Protein 4PAR (pdb70)

B-factor: mean 99.55, std 29.6, range [30.27, 201.74]

Solvent-accessible surface area: 61056 Å² total; per-residue (Å²): 84,58,9,66,37,0,41,28,0,11,86,3,28,40,41,126,54,9,2,76,0,8,34,8,0,6,10,9,0,6,2,48,10,81,35,35,46,1,32,2,8,5,27,11,37,0,48,1,67,74,136,77,11,0,10,0,0,0,9,1,14,42,23,14,12,0,0,0,0,20,1,6,109,112,77,35,197,58,103,124,16,57,86,58,149,37,107,144,39,14,0,14,0,3,13,35,109,126,45,10,79,74,64,85,62,38,11,22,16,36,5,85,77,38,102,4,30,60,0,69,0,28,83,143,72,132,37,97,18,38,35,6,124,35,0,23,122,19,0,62,98,0,12,98,83,0,101,67,20,43,83,142,52,89,145,69,93,71,28,67,127,29,70,34,97,62,28,57,70,22,90,43,20,23,108,76,28,80,0,13,55,80,38,38,1,19,0,123,40,10,60,14,0,0,32,0,0,1,36,89,76,197,97,37,171,170,52,23,4,77,3,36,100,87,152,68,3,30,0,22,15,8,86,22,28,92,35,170,78,72,54,6,67,23,30,16,78,6,78,42,0,28,8,62,9,64,80,116,79,76,1,79,118,53,39,80,96,9,126,117,25,44,53,76,26,6,0,0,3,78,17,67,36,60,22,34,87,157,43,13,21,26,3,33,0,18,1,75,28,86,124,30,55,70,155,63,0,0,19,2,93,66,85,93,53,74,7,111,11,44,69,68,183,101,51,6,77,36,0,45,26,0,10,84,2,37,52,51,120,63,33,0,90,0,10,36,8,0,4,12,5,0,5,3,48,7,72,34,39,46,1,27,3,6,4,30,9,41,0,52,0,70,70,134,23,6,0,9,0,0,0,8,1,12,44,23,14,9,0,0,0,0,21,6,0,116,70,32,74,175,121,23,117,16,61,66,42,150,37,110,152,56,11,0,16,1,0,4,30,74,80,45,8,39,70,40,64,92,27,16,19,15,33,12,90,80,38,99,6,28,65,0,73,0,33,98,99,78,130,49,97,20,34,58,8,122,41,0,20,98,23,0,67,108,0,12,108,78,0,87,64,15,45,78,118,43,82,132,60,101,74,39,96,127,29,67,37,143,57,29,76,74,20,96,41,22,25,104,90,30,125,0,6,56,76,35,28,1,20,0,95,32,14,76,10,0,0,34,0,2,1,44,90,72,177,106,43,178,186,37,24,1,134,21,37,83,101,207,64,17,21,0,10,15,4,61,20,26,85,33,143,63,73,63,1,65,34,27,40,52,5,79,51,0,26,4,48,4,72,79,110,97,66,8,113,146,78,45,123,73,11,128,112,11,40,64,51,18,4,1,0,2,84,11,68,30,54,22,62,75,125,34,8,22,23,2,25,0,17,1,52,29,103,104,25,61,116,135,77,2,0,27,2,92,53,58,107,52,69,12,112,13,45,69,79,109,214,231,45,72,52,59,42,8,55,25,3,18,93,3,38,55,59,123,128,27,4,57,4,10,53,11,1,6,14,2,0,7,2,52,8,80,37,36,41,1,22,2,9,5,33,9,38,0,46,0,60,79,125,78,5,0,7,0,0,0,7,2,13,42,16,12,0,0,0,0,0,22,1,26,136,99,49,57,187,118,50,111,28,80,76,57,143,27,103,126,63,11,0,18,10,7,4,15,85,60,47,2,45,83,44,79,66,44,16,20,10,39,9,81,79,37,93,15,50,43,0,67,0,27,85,113,150,138,10,86,18,42,42,10,116,38,4,22,100,22,0,69,107,1,14,113,81,0,101,66,7,37,78,138,44,87,137,67,102,76,30,134,123,30,70,36,87,64,28,49,70,22,91,41,16,22,105,67,31,117,0,3,66,68,49,36,2,18,0,99,41,12,63,21,0,0,29,0,0,2,37,89,72,178,110,34,169,171,53,13,4,111,8,37,88,92,200,81,2,26,0,25,19,5,65,22,22,94,44,70,70,84,50,6,65,26,28,24,52,7,76,33,0,39,8,56,3,68,65,90,82,92,0,112,121,13,34,90,105,18,116,121,16,52,66,74,24,4,1,0,1,85,13,70,34,60,25,64,75,98,32,9,20,24,2,29,0,20,1,72,36,79,100,19,74,59,182,99,0,0,24,3,79,61,57,109,41,88,10,106,7,39,71,75,171,98,45,5,73,29,1,33,28,0,15,83,0,25,40,46,123,48,19,9,85,16,0,39,12,0,1,12,7,0,5,0,48,14,77,35,33,60,2,19,3,7,1,30,10,34,0,44,0,54,61,167,62,14,0,7,0,0,0,12,1,16,43,21,14,8,0,0,0,0,26,4,14,138,104,84,81,206,46,102,82,20,85,90,52,146,32,101,154,32,5,0,18,13,1,11,26,106,105,67,6,65,77,54,85,57,34,16,19,18,34,9,89,78,40,99,6,35,65,0,36,0,76,124,47,164,168,45,101,101,32,40,10,113,46,3,20,105,14,0,68,138,9,13,100,85,0,93,70,24,34,82,160,54,86,152,66,98,89,36,107,124,25,68,29,82,51,28,53,71,24,103,36,15,27,102,59,29,143,4,7,66,87,47,29,2,17,2,124,43,13,54,17,0,0,26,2,0,6,46,83,77,171,134,30,190,170,47,20,2,137,10,60,89,75,204,69,6,28,0,27,18,6,63,20,25,79,47,171,75,76,55,8,65,21,28,31,55,4,59,43,0,36,8,46,5,74,79,102,90,62,0,87,123,60,40,91,99,5,110,115,20,59,61,63,20,5,1,2,2,81,16,62,35,52,23,56,55,172,39,12,19,29,2,27,0,24,1,88,22,117,113,31,37,59,176,112,0,0,24,6,76,49,81,111,38,86,7,105,8,38,65,72,204

Nearest PDB structures (foldseek):
  4pbb-assembly1_B  TM=9.826E-01  e=1.849E-63  Acinetobacter baumannii SDF
  4oq2-assembly1_A  TM=7.836E-01  e=8.521E-26  Proteus vulgaris
  4oky-assembly1_C-2  TM=7.862E-01  e=4.922E-25  Proteus vulgaris
  2oaa-assembly1_A  TM=2.073E-01  e=1.785E-01  Kocuria varians
  2oa9-assembly1_A  TM=1.409E-01  e=6.781E-02  Kocuria varians

Radius of gyration: 39.74 Å; Cα contacts (8 Å, |Δi|>4): 2463; chains: 4; bounding box: 68×95×119 Å

Secondary structure (DSSP, 8-state):
-THHHHHHHHHHTTSPPSSTTHHHHHHHHHHHH--TTS--EEEEEEE-TTS-EEEEEEEETTTTEEEEEE--S---SS-SEEE----TTS-SEEE-HHHHTTSTTS--EE-TT-EEEEEE-BSSSSS-B--HHHHHHHHHHHHHHHHHHHHHHHHTT------HHHHS-HHHHHHH-EEETTTT-EESSHHHHHHHTT---S---SSEEE-SS-TTEEEE---SSB-SS-BEEE-TTS-EEEE--SSHHHHHHHHHHHHHS--EEEEEEEEE-TTTT-EEEEEEEEEEEEE--STT-EEEEEEESEEE------/-HHHHHHHHHHHTTSPPSBTTHHHHHHHHHHHH--TTS--EEEEEEE-TTS-EEEEEEEETTTTEEEEEE--SS-BS-TTEEE----TTS-SEEE-HHHHSSSTTS--EE-TT-EEEEEE-BTTSSS-BPPHHHHHHHHHHHHHHHHHHHHHHHHTT------HHHHT-HHHHHHH-EEEGGGT-EES-HHHHHHHTT---S----SEEE-TT-TTEEEE---SSB-SSEEEEE-TTS-EEEEEESSHHHHHHHHHHHHHS-SEEEEEEEEE-TTTT-EEEEEEEEEEEEEE-SSS-EEEEEEESEEE-----/---HHHHHHHHHHTTSPPSSSSHHHHHHHHHHHH--TTS--EEEEEEE-TTSSEEEEEEEETTTTEEEEEE--TT-S-S-SEEE----TTS-SEEE-HHHHTTSTTS-EEE-TT-EEEEEE-BSSSTTPBPPHHHHHHHHHHHHHHHHHHHHHHHTTT------HHHHS-HHHHHTT-EEETTTT-EES-HHHHHHHBT---S---SSEEE-SS-TTEEEE---SSB-SSEEEEE-TTSSEEEEEESSHHHHHTSHHHHHSS--EEEEEEEEE-TTT--EEEEEEEEEEEEEEETTTEEEEEEEESEEE-B---/-THHHHHHHHHHHTSPPSBTTHHHHHHHHHHHH--TTS--EEEEEEE-SSS-EEEEEEEETTTTEEEEEE--SSSBSSTTEEE---STTS-SEEE-TTTTSSSTTS--EE-TT-EEEEEESSB-TT--B--THHHHHHHHHHHHHHHHHHHHHHHTT------TTTTT-HHHHHHH-EEEGGGT-EES-HHHHHHHTT---S----SEEE-SS-SSEEEE---SSB-SSEEEEE-TTS-EEEEEESSHHHHHHHHHHHHHS-SEEEEEEEEE-TTT--EEEEEEEEEEEEEEETTTEEEEEEEESEEE-----

Foldseek 3Di:
DCVVVVVVVCVQLPDDDWFPCLSVLVVCLCVVLVDSLWDKHAQAWEAAQVRFIFTAGMATLLLLETEHEPPDDPTTPDPQKDADDGPQQDDRITGDVVCVQVCLQADYAASVVHHYQYQYQDDPDPDDGDDVVRSVVSSVVVSVVVVVSQVVCVVVVVGDGDDPVPQQALVNCLVVFKDFLSVFHKHQAPQSVLQQQADDDPHDDDQKDQRPVDQLEIEGEESQDDDQFWHWHAGSVLFKIFTGGPDLVVLVVCQCCQVPGRFKYFAWYWHQDPPPRHTMTTGSAMWGWDHADSVRGTMIGHPGRMDGTHHHD/DCVVVVVVVCVQLVDDDQADCLSVLVVCLCVVLVDQLFDKHAFAWEAAQPRFIFTFGMATLLLLETEHEDPADPRPPDHQKHADDGPPQDDRITGPPVVRLVQLQADYAASVPHHYQYAYQADDPPDDGDDPVRSVVSSVVVSVVVVVSQVVCVVVVNDDGDDDVPQQALVVQLVVFKDFVSSFHKHADDQRVVQQAAAPDPDDDDAKDQRPPDRLEIEGEEAQADDDFWGKHARSNLFKIFTATPDQVVLVVCQVVCVVGSFKYFAWYWHADPPPGHTMTTGSAIWGWDDADHDSGTMTGHDGRMDTTDHHDD/DPPCVLVVVVCVQLPDDDPFDCLSVLVVVLCVVLVDQLFDKHAQAWEQDQVRFIFTFGMAGLLLLETEHEDDPPDGDPDDQKDADDDDQQDDRITGDPVCRLVQLQADYAFSVVHHYAYQYQAPDPPRHGDDVVVSVVSSVVVSVVVVVSQVVCVVVVNDDTDDPVLQQALVNCVVVVKDFVSSFHKHQAPVSVLQQQAAPDPHDDDQWAQRPVDNLEIEGAESQDDDQFWHWHARSNRFKIFTAGPDVVVQVVCPVCQVPHRFKYFYWYWHFDPPPGHTMTTGSAIWGWDDQDRVGHTMTGHDGRMDGTHHHD/DCVVLVVVVCLQLPDDDFADCLSVLVVCLCVVLVDSLFDKHAQAWEAAQDRFIFTFGMDGQLLLETEHEDPPDPRGPDPQKDADDGDDADDRITGDPVVCLVVLQADYAASVVHHYQYQYAAADPVTDGDHDVVSVVSSVVVSVVVVVSQVVCVVVVNGDTDDPPCLQALVVLLVVFKDFSSSFHKHQDDQSVLQQAADPDPDDDDQKDQRPVDNLEIEGEESQDDDQFWHWHARSNLFKIFTDTPDLVVQVVCPVCQVPPRFKYFYWYWHADPPPGRTMTTTSAIWGWDDADSVRGTMIGHDGRMDTTHHHD

Sequence (1254 aa):
ASSDLTDYVIRQLGRTKNKRYEAYVVSRIIHLLNDFTLKFVTQQFVRLSNKKIALTDLYFPQLGIHIEVDEGHHFLRNSKMEYSLNQIDEPLYSISQTESDAMREEDIISITGHKIFRVNVFKNQEGQPQNLENIHQQIDKIIEEIKTAKNKLIEASTFKEWNIETEYNPQTYIDLGRISLADNVVLKTTKDVCNCFGYSYKNYQRGGALHPYKKDTLIWFPRLYENKDWINTISPDGLTITEKSTDETITLKKLEEWKNGPQKRIVFARVKDNLSSRAMYRFMGLYEFQKADLKDGAVWKRVKSEVQTYSPKASSDLTDYVIRQLGRTKNKRYEAYVVSRIIHLLNDFTLKFVTQQFVRLSNKKIALTDLYFPQLGIHIEVDEGHHFLRNSKMEYSLNQIDEPLYSISQTESDAMREEDIISITGHKIFRVNVFKNQEGQPQNLENIHQQIDKIIEEIKTAKNKLIEASTFKEWNIETEYNPQTYIDLGRISLADNVVLKTTKDVCNCFGYSYKNYQRGGALHPYKKDTLIWFPRLYENKDWINTISPDGLTITEKSTDETITLKKLEEWKNGPQKRIVFARVKDNLSSRAMYRFMGLYEFQKADLKDGAVWKRVKSEVQTYSPKEKASSDLTDYVIRQLGRTKNKRYEAYVVSRIIHLLNDFTLKFVTQQFVRLSNKKIALTDLYFPQLGIHIEVDEGHHFLRNSKMEYSLNQIDEPLYSISQTESDAMREEDIISITGHKIFRVNVFKNQEGQPQNLENIHQQIDKIIEEIKTAKNKLIEASTFKEWNIETEYNPQTYIDLGRISLADNVVLKTTKDVCNCFGYSYKNYQRGGALHPYKKDTLIWFPRLYENKDWINTISPDGLTITEKSTDETITLKKLEEWKNGPQKRIVFARVKDNLSSRAMYRFMGLYEFQKADLKDGAVWKRVKSEVQTYSPKASSDLTDYVIRQLGRTKNKRYEAYVVSRIIHLLNDFTLKFVTQQFVRLSNKKIALTDLYFPQLGIHIEVDEGHHFLRNSKMEYSLNQIDEPLYSISQTESDAMREEDIISITGHKIFRVNVFKNQEGQPQNLENIHQQIDKIIEEIKTAKNKLIEASTFKEWNIETEYNPQTYIDLGRISLADNVVLKTTKDVCNCFGYSYKNYQRGGALHPYKKDTLIWFPRLYENKDWINTISPDGLTITEKSTDETITLKKLEEWKNGPQKRIVFARVKDNLSSRAMYRFMGLYEFQKADLKDGAVWKRVKSEVQTYSPK

Structure (mmCIF, N/CA/C/O backbone):
data_4PAR
#
_entry.id   4PAR
#
_cell.length_a   54.826
_cell.length_b   144.704
_cell.length_c   105.033
_cell.angle_alpha   90.00
_cell.angle_beta   94.57
_cell.angle_gamma   90.00
#
_symmetry.space_group_name_H-M   'P 1 21 1'
#
loop_
_entity.id
_entity.type
_entity.pdbx_description
1 polymer 'DNA 18-MER'
2 polymer 'DNA 14-MER'
3 polymer 'Uncharacterized protein AbaSI'
4 non-polymer 1,2-ETHANEDIOL
#
loop_
_atom_site.group_PDB
_atom_site.id
_atom_site.type_symbol
_atom_site.label_atom_id
_atom_site.label_alt_id
_atom_site.label_comp_id
_atom_site.label_asym_id
_atom_site.label_entity_id
_atom_site.label_seq_id
_atom_site.pdbx_PDB_ins_code
_atom_site.Cartn_x
_atom_site.Cartn_y
_atom_site.Cartn_z
_atom_site.occupancy
_atom_site.B_iso_or_equiv
_atom_site.auth_seq_id
_atom_site.auth_comp_id
_atom_site.auth_asym_id
_atom_site.auth_atom_id
_atom_site.pdbx_PDB_model_num
ATOM 1305 N N . ALA E 3 5 ? -0.733 6.439 -59.212 1.00 113.48 5 ALA B N 1
ATOM 1306 C CA . ALA E 3 5 ? -1.053 5.015 -59.181 1.00 116.16 5 ALA B CA 1
ATOM 1307 C C . ALA E 3 5 ? -2.017 4.700 -58.041 1.00 125.71 5 ALA B C 1
ATOM 1308 O O . ALA E 3 5 ? -3.174 5.111 -58.068 1.00 125.08 5 ALA B O 1
ATOM 1310 N N . SER E 3 6 ? -1.543 3.970 -57.037 1.00 133.70 6 SER B N 1
ATOM 1311 C CA . SER E 3 6 ? -2.367 3.662 -55.871 1.00 114.33 6 SER B CA 1
ATOM 1312 C C . SER E 3 6 ? -2.439 4.879 -54.947 1.00 109.57 6 SER B C 1
ATOM 1313 O O . SER E 3 6 ? -3.346 5.015 -54.107 1.00 105.00 6 SER B O 1
ATOM 1316 N N . SER E 3 7 ? -1.458 5.759 -55.114 1.00 113.75 7 SER B N 1
ATOM 1317 C CA . SER E 3 7 ? -1.372 6.991 -54.352 1.00 104.11 7 SER B CA 1
ATOM 1318 C C . SER E 3 7 ? -2.607 7.851 -54.561 1.00 83.42 7 SER B C 1
ATOM 1319 O O . SER E 3 7 ? -3.012 8.588 -53.665 1.00 81.50 7 SER B O 1
ATOM 1322 N N . ASP E 3 8 ? -3.196 7.763 -55.749 1.00 87.95 8 ASP B N 1
ATOM 1323 C CA . ASP E 3 8 ? -4.421 8.495 -56.045 1.00 75.74 8 ASP B CA 1
ATOM 1324 C C . ASP E 3 8 ? -5.547 8.028 -55.133 1.00 63.77 8 ASP B C 1
ATOM 1325 O O . ASP E 3 8 ? -6.293 8.843 -54.590 1.00 74.55 8 ASP B O 1
ATOM 1330 N N . LEU E 3 9 ? -5.653 6.714 -54.962 1.00 59.98 9 LEU B N 1
ATOM 1331 C CA . LEU E 3 9 ? -6.597 6.143 -54.012 1.00 57.48 9 LEU B CA 1
ATOM 1332 C C . LEU E 3 9 ? -6.328 6.680 -52.616 1.00 61.12 9 LEU B C 1
ATOM 1333 O O . LEU E 3 9 ? -7.253 7.133 -51.933 1.00 70.19 9 LEU B O 1
ATOM 1338 N N . THR E 3 10 ? -5.062 6.635 -52.198 1.00 68.99 10 THR B N 1
ATOM 1339 C CA . THR E 3 10 ? -4.701 7.145 -50.871 1.00 55.54 10 THR B CA 1
ATOM 1340 C C . THR E 3 10 ? -5.199 8.579 -50.648 1.00 63.56 10 THR B C 1
ATOM 1341 O O . THR E 3 10 ? -5.974 8.845 -49.716 1.00 78.09 10 THR B O 1
ATOM 1345 N N . ASP E 3 11 ? -4.776 9.485 -51.527 1.00 68.10 11 ASP B N 1
ATOM 1346 C CA . ASP E 3 11 ? -5.184 10.889 -51.470 1.00 71.35 11 ASP B CA 1
ATOM 1347 C C . ASP E 3 11 ? -6.705 11.041 -51.434 1.00 66.80 11 ASP B C 1
ATOM 1348 O O . ASP E 3 11 ? -7.242 11.796 -50.626 1.00 70.78 11 ASP B O 1
ATOM 1353 N N . TYR E 3 12 ? -7.390 10.312 -52.308 1.00 56.72 12 TYR B N 1
ATOM 1354 C CA . TYR E 3 12 ? -8.841 10.401 -52.410 1.00 44.68 12 TYR B CA 1
ATOM 1355 C C . TYR E 3 12 ? -9.519 10.038 -51.086 1.00 48.46 12 TYR B C 1
ATOM 1356 O O . TYR E 3 12 ? -10.349 10.800 -50.570 1.00 70.81 12 TYR B O 1
ATOM 1365 N N . VAL E 3 13 ? -9.155 8.883 -50.535 1.00 47.31 13 VAL B N 1
ATOM 1366 C CA . VAL E 3 13 ? -9.667 8.458 -49.232 1.00 54.51 13 VAL B CA 1
ATOM 1367 C C . VAL E 3 13 ? -9.403 9.487 -48.129 1.00 52.97 13 VAL B C 1
ATOM 1368 O O . VAL E 3 13 ? -10.335 9.887 -47.403 1.00 53.12 13 VAL B O 1
ATOM 1372 N N . ILE E 3 14 ? -8.143 9.911 -48.009 1.00 54.39 14 ILE B N 1
ATOM 1373 C CA . ILE E 3 14 ? -7.775 10.917 -47.012 1.00 50.75 14 ILE B CA 1
ATOM 1374 C C . ILE E 3 14 ? -8.660 12.150 -47.118 1.00 50.84 14 ILE B C 1
ATOM 1375 O O . ILE E 3 14 ? -9.198 12.626 -46.120 1.00 85.90 14 ILE B O 1
ATOM 1380 N N . ARG E 3 15 ? -8.823 12.649 -48.337 1.00 49.48 15 ARG B N 1
ATOM 1381 C CA . ARG E 3 15 ? -9.582 13.868 -48.559 1.00 53.68 15 ARG B CA 1
ATOM 1382 C C . ARG E 3 15 ? -11.060 13.683 -48.226 1.00 57.52 15 ARG B C 1
ATOM 1383 O O . ARG E 3 15 ? -11.688 14.590 -47.684 1.00 61.83 15 ARG B O 1
ATOM 1391 N N . GLN E 3 16 ? -11.617 12.514 -48.539 1.00 46.45 16 GLN B N 1
ATOM 1392 C CA . GLN E 3 16 ? -13.022 12.266 -48.236 1.00 40.28 16 GLN B CA 1
ATOM 1393 C C . GLN E 3 16 ? -13.251 12.192 -46.729 1.00 59.25 16 GLN B C 1
ATOM 1394 O O . GLN E 3 16 ? -14.312 12.586 -46.245 1.00 60.99 16 GLN B O 1
ATOM 1400 N N . LEU E 3 17 ? -12.271 11.693 -45.978 1.00 63.11 17 LEU B N 1
ATOM 1401 C CA . LEU E 3 17 ? -12.455 11.625 -44.526 1.00 34.57 17 LEU B CA 1
ATOM 1402 C C . LEU E 3 17 ? -11.903 12.875 -43.827 1.00 47.13 17 LEU B C 1
ATOM 1403 O O . LEU E 3 17 ? -11.929 12.989 -42.597 1.00 47.24 17 LEU B O 1
ATOM 1408 N N . GLY E 3 18 ? -11.406 13.813 -44.619 1.00 36.83 18 GLY B N 1
ATOM 1409 C CA . GLY E 3 18 ? -10.844 15.034 -44.081 1.00 39.31 18 GLY B CA 1
ATOM 1410 C C . GLY E 3 18 ? -11.630 16.301 -44.339 1.00 49.98 18 GLY B C 1
ATOM 1411 O O . GLY E 3 18 ? -11.085 17.393 -44.184 1.00 60.64 18 GLY B O 1
ATOM 1412 N N . ARG E 3 19 ? -12.888 16.180 -44.758 1.00 49.68 19 ARG B N 1
ATOM 1413 C CA . ARG E 3 19 ? -13.710 17.367 -44.987 1.00 40.00 19 ARG B CA 1
ATOM 1414 C C . ARG E 3 19 ? -14.044 18.043 -43.672 1.00 54.25 19 ARG B C 1
ATOM 1415 O O . ARG E 3 19 ? -14.150 17.373 -42.649 1.00 44.12 19 ARG B O 1
ATOM 1423 N N . THR E 3 20 ? -14.232 19.360 -43.701 1.00 44.74 20 THR B N 1
ATOM 1424 C CA . THR E 3 20 ? -14.807 20.059 -42.558 1.00 46.92 20 THR B CA 1
ATOM 1425 C C . THR E 3 20 ? -16.127 19.392 -42.188 1.00 60.70 20 THR B C 1
ATOM 1426 O O . THR E 3 20 ? -16.973 19.150 -43.050 1.00 60.64 20 THR B O 1
ATOM 1430 N N . LYS E 3 21 ? -16.291 19.079 -40.908 1.00 66.53 21 LYS B N 1
ATOM 1431 C CA . LYS E 3 21 ? -17.405 18.248 -40.465 1.00 72.63 21 LYS B CA 1
ATOM 1432 C C . LYS E 3 21 ? -18.676 19.057 -40.219 1.00 65.58 21 LYS B C 1
ATOM 1433 O O . LYS E 3 21 ? -18.628 20.160 -39.670 1.00 53.48 21 LYS B O 1
ATOM 1439 N N . ASN E 3 22 ? -19.804 18.513 -40.671 1.00 58.39 22 ASN B N 1
ATOM 1440 C CA . ASN E 3 22 ? -21.113 19.107 -40.413 1.00 65.93 22 ASN B CA 1
ATOM 1441 C C . ASN E 3 22 ? -21.694 18.724 -39.050 1.00 59.25 22 ASN B C 1
ATOM 1442 O O . ASN E 3 22 ? -22.292 19.554 -38.370 1.00 59.57 22 ASN B O 1
ATOM 1447 N N . LYS E 3 23 ? -21.513 17.470 -38.654 1.00 55.90 23 LYS B N 1
ATOM 1448 C CA . LYS E 3 23 ? -22.055 16.990 -37.387 1.00 64.06 23 LYS B CA 1
ATOM 1449 C C . LYS E 3 23 ? -20.958 16.574 -36.398 1.00 59.63 23 LYS B C 1
ATOM 1450 O O . LYS E 3 23 ? -19.843 16.243 -36.795 1.00 75.02 23 LYS B O 1
ATOM 1456 N N . ARG E 3 24 ? -21.291 16.583 -35.112 1.00 62.90 24 ARG B N 1
ATOM 1457 C CA . ARG E 3 24 ? -20.334 16.266 -34.049 1.00 65.70 24 ARG B CA 1
ATOM 1458 C C . ARG E 3 24 ? -19.853 14.808 -34.079 1.00 68.26 24 ARG B C 1
ATOM 1459 O O . ARG E 3 24 ? -18.670 14.525 -33.863 1.00 72.77 24 ARG B O 1
ATOM 1467 N N . TYR E 3 25 ? -20.778 13.889 -34.334 1.00 63.72 25 TYR B N 1
ATOM 1468 C CA . TYR E 3 25 ? -20.477 12.459 -34.347 1.00 62.55 25 TYR B CA 1
ATOM 1469 C C . TYR E 3 25 ? -20.229 11.894 -35.752 1.00 58.71 25 TYR B C 1
ATOM 1470 O O . TYR E 3 25 ? -20.094 10.682 -35.924 1.00 59.21 25 TYR B O 1
ATOM 1479 N N . GLU E 3 26 ? -20.195 12.763 -36.755 1.00 56.75 26 GLU B N 1
ATOM 1480 C CA . GLU E 3 26 ? -19.976 12.323 -38.132 1.00 54.85 26 GLU B CA 1
ATOM 1481 C C . GLU E 3 26 ? -18.627 11.627 -38.341 1.00 53.60 26 GLU B C 1
ATOM 1482 O O . GLU E 3 26 ? -18.578 10.459 -38.750 1.00 51.64 26 GLU B O 1
ATOM 1488 N N . ALA E 3 27 ? -17.546 12.350 -38.040 1.00 53.21 27 ALA B N 1
ATOM 1489 C CA . ALA E 3 27 ? -16.173 11.886 -38.276 1.00 46.35 27 ALA B CA 1
ATOM 1490 C C . ALA E 3 27 ? -15.902 10.503 -37.709 1.00 53.05 27 ALA B C 1
ATOM 1491 O O . ALA E 3 27 ? -15.348 9.636 -38.392 1.00 57.50 27 ALA B O 1
ATOM 1493 N N . TYR E 3 28 ? -16.305 10.316 -36.456 1.00 54.76 28 TYR B N 1
ATOM 1494 C CA . TYR E 3 28 ? -16.139 9.057 -35.750 1.00 52.85 28 TYR B CA 1
ATOM 1495 C C . TYR E 3 28 ? -16.860 7.902 -36.429 1.00 57.15 28 TYR B C 1
ATOM 1496 O O . TYR E 3 28 ? -16.259 6.870 -36.734 1.00 57.53 28 TYR B O 1
ATOM 1505 N N . VAL E 3 29 ? -18.159 8.086 -36.646 1.00 68.33 29 VAL B N 1
ATOM 1506 C CA . VAL E 3 29 ? -19.022 7.041 -37.187 1.00 62.04 29 VAL B CA 1
ATOM 1507 C C . VAL E 3 29 ? -18.608 6.635 -38.596 1.00 54.11 29 VAL B C 1
ATOM 1508 O O . VAL E 3 29 ? -18.472 5.444 -38.895 1.00 74.12 29 VAL B O 1
ATOM 1512 N N . VAL E 3 30 ? -18.393 7.619 -39.460 1.00 49.68 30 VAL B N 1
ATOM 1513 C CA . VAL E 3 30 ? -17.959 7.317 -40.820 1.00 65.28 30 VAL B CA 1
ATOM 1514 C C . VAL E 3 30 ? -16.561 6.677 -40.854 1.00 61.05 30 VAL B C 1
ATOM 1515 O O . VAL E 3 30 ? -16.347 5.688 -41.571 1.00 39.40 30 VAL B O 1
ATOM 1519 N N . SER E 3 31 ? -15.618 7.217 -40.079 1.00 50.16 31 SER B N 1
ATOM 1520 C CA . SER E 3 31 ? -14.273 6.643 -40.072 1.00 41.90 31 SER B CA 1
ATOM 1521 C C . SER E 3 31 ? -14.309 5.202 -39.568 1.00 48.17 31 SER B C 1
ATOM 1522 O O . SER E 3 31 ? -13.592 4.336 -40.087 1.00 58.85 31 SER B O 1
ATOM 1525 N N . ARG E 3 32 ? -15.158 4.929 -38.581 1.00 46.83 32 ARG B N 1
ATOM 1526 C CA . ARG E 3 32 ? -15.222 3.573 -38.063 1.00 49.41 32 ARG B CA 1
ATOM 1527 C C . ARG E 3 32 ? -15.863 2.643 -39.084 1.00 53.06 32 ARG B C 1
ATOM 1528 O O . ARG E 3 32 ? -15.409 1.509 -39.259 1.00 49.06 32 ARG B O 1
ATOM 1536 N N . ILE E 3 33 ? -16.902 3.118 -39.769 1.00 50.59 33 ILE B N 1
ATOM 1537 C CA . ILE E 3 33 ? -17.523 2.305 -40.813 1.00 56.55 33 ILE B CA 1
ATOM 1538 C C . ILE E 3 33 ? -16.505 1.947 -41.894 1.00 52.03 33 ILE B C 1
ATOM 1539 O O . ILE E 3 33 ? -16.340 0.772 -42.229 1.00 58.06 33 ILE B O 1
ATOM 1544 N N . ILE E 3 34 ? -15.806 2.954 -42.416 1.00 46.45 34 ILE B N 1
ATOM 1545 C CA . ILE E 3 34 ? -14.813 2.722 -43.465 1.00 45.46 34 ILE B CA 1
ATOM 1546 C C . ILE E 3 34 ? -13.705 1.772 -43.026 1.00 44.73 34 ILE B C 1
ATOM 1547 O O . ILE E 3 34 ? -13.389 0.809 -43.728 1.00 58.42 34 ILE B O 1
ATOM 1552 N N . HIS E 3 35 ? -13.127 2.038 -41.860 1.00 47.99 35 HIS B N 1
ATOM 1553 C CA . HIS E 3 35 ? -11.984 1.256 -41.392 1.00 54.82 35 HIS B CA 1
ATOM 1554 C C . HIS E 3 35 ? -12.352 -0.187 -41.055 1.00 57.26 35 HIS B C 1
ATOM 1555 O O . HIS E 3 35 ? -11.598 -1.109 -41.358 1.00 69.66 35 HIS B O 1
ATOM 1562 N N . LEU E 3 36 ? -13.512 -0.382 -40.439 1.00 73.61 36 LEU B N 1
ATOM 1563 C CA . LEU E 3 36 ? -13.957 -1.728 -40.089 1.00 73.18 36 LEU B CA 1
ATOM 1564 C C . LEU E 3 36 ? -14.384 -2.512 -41.323 1.00 64.51 36 LEU B C 1
ATOM 1565 O O . LEU E 3 36 ? -14.136 -3.713 -41.417 1.00 61.87 36 LEU B O 1
ATOM 1570 N N . LEU E 3 37 ? -15.036 -1.830 -42.259 1.00 63.35 37 LEU B N 1
ATOM 1571 C CA . LEU E 3 37 ? -15.434 -2.448 -43.520 1.00 66.20 37 LEU B CA 1
ATOM 1572 C C . LEU E 3 37 ? -14.208 -2.977 -44.250 1.00 73.76 37 LEU B C 1
ATOM 1573 O O . LEU E 3 37 ? -14.171 -4.136 -44.675 1.00 65.11 37 LEU B O 1
ATOM 1578 N N . ASN E 3 38 ? -13.213 -2.103 -44.385 1.00 68.56 38 ASN B N 1
ATOM 1579 C CA . ASN E 3 38 ? -11.902 -2.446 -44.925 1.00 68.71 38 ASN B CA 1
ATOM 1580 C C . ASN E 3 38 ? -11.954 -2.996 -46.350 1.00 66.80 38 ASN B C 1
ATOM 1581 O O . ASN E 3 38 ? -11.081 -3.751 -46.772 1.00 63.20 38 ASN B O 1
ATOM 1586 N N . ASP E 3 39 ? -12.980 -2.610 -47.095 1.00 78.16 39 ASP B N 1
ATOM 1587 C CA . ASP E 3 39 ? -13.057 -2.974 -48.498 1.00 78.28 39 ASP B CA 1
ATOM 1588 C C . ASP E 3 39 ? -12.900 -1.712 -49.332 1.00 81.99 39 ASP B C 1
ATOM 1589 O O . ASP E 3 39 ? -13.806 -0.881 -49.395 1.00 85.59 39 ASP B O 1
ATOM 1594 N N . PHE E 3 40 ? -11.739 -1.565 -49.960 1.00 76.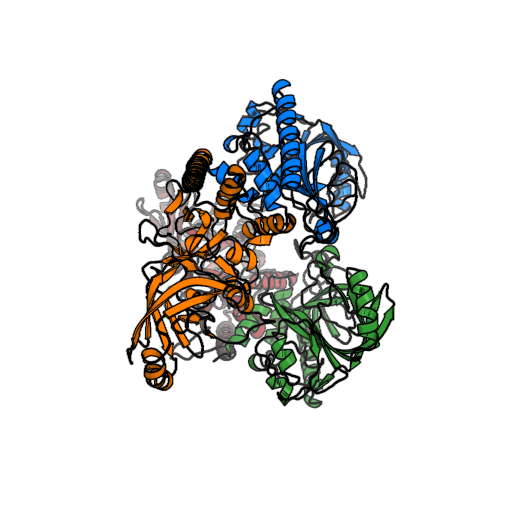05 40 PHE B N 1
ATOM 1595 C CA . PHE E 3 40 ? -11.464 -0.389 -50.774 1.00 67.41 40 PHE B CA 1
ATOM 1596 C C . PHE E 3 40 ? -11.667 -0.636 -52.270 1.00 72.27 40 PHE B C 1
ATOM 1597 O O . PHE E 3 40 ? -11.362 0.219 -53.100 1.00 85.60 40 PHE B O 1
ATOM 1605 N N . THR E 3 41 ? -12.166 -1.817 -52.609 1.00 54.66 41 THR B N 1
ATOM 1606 C CA . THR E 3 41 ? -12.754 -2.026 -53.925 1.00 74.86 41 THR B CA 1
ATOM 1607 C C . THR E 3 41 ? -14.099 -1.293 -54.017 1.00 73.25 41 THR B C 1
ATOM 1608 O O . THR E 3 41 ? -14.688 -1.187 -55.097 1.00 68.30 41 THR B O 1
ATOM 1612 N N . LEU E 3 42 ? -14.576 -0.799 -52.874 1.00 61.16 42 LEU B N 1
ATOM 1613 C CA . LEU E 3 42 ? -15.845 -0.076 -52.787 1.00 51.73 42 LEU B CA 1
ATOM 1614 C C . LEU E 3 42 ? -15.665 1.436 -52.711 1.00 59.44 42 LEU B C 1
ATOM 1615 O O . LEU E 3 42 ? -15.142 1.962 -51.726 1.00 51.51 42 LEU B O 1
ATOM 1620 N N . LYS E 3 43 ? -16.120 2.138 -53.742 1.00 61.18 43 LYS B N 1
ATOM 1621 C CA . LYS E 3 43 ? -16.061 3.589 -53.727 1.00 47.00 43 LYS B CA 1
ATOM 1622 C C . LYS E 3 43 ? -17.074 4.136 -52.740 1.00 56.35 43 LYS B C 1
ATOM 1623 O O . LYS E 3 43 ? -18.199 3.643 -52.641 1.00 79.51 43 LYS B O 1
ATOM 1629 N N . PHE E 3 44 ? -16.658 5.148 -51.991 1.00 56.51 44 PHE B N 1
ATOM 1630 C CA . PHE E 3 44 ? -17.565 5.845 -51.094 1.00 42.90 44 PHE B CA 1
ATOM 1631 C C . PHE E 3 44 ? -17.427 7.336 -51.283 1.00 35.42 44 PHE B C 1
ATOM 1632 O O . PHE E 3 44 ? -16.475 7.810 -51.908 1.00 34.88 44 PHE B O 1
ATOM 1640 N N . VAL E 3 45 ? -18.396 8.072 -50.756 1.00 33.51 45 VAL B N 1
ATOM 1641 C CA . VAL E 3 45 ? -18.393 9.523 -50.850 1.00 47.58 45 VAL B CA 1
ATOM 1642 C C . VAL E 3 45 ? -18.912 10.084 -49.534 1.00 44.09 45 VAL B C 1
ATOM 1643 O O . VAL E 3 45 ? -19.852 9.544 -48.954 1.00 66.57 45 VAL B O 1
ATOM 1647 N N . THR E 3 46 ? -18.296 11.154 -49.053 1.00 30.27 46 THR B N 1
ATOM 1648 C CA . THR E 3 46 ? -18.771 11.789 -47.839 1.00 31.13 46 THR B CA 1
ATOM 1649 C C . THR E 3 46 ? -19.434 13.120 -48.140 1.00 37.29 46 THR B C 1
ATOM 1650 O O . THR E 3 46 ? -19.027 13.836 -49.056 1.00 68.69 46 THR B O 1
ATOM 1654 N N . GLN E 3 47 ? -20.456 13.436 -47.352 1.00 35.05 47 GLN B N 1
ATOM 1655 C CA . GLN E 3 47 ? -21.216 14.671 -47.487 1.00 37.92 47 GLN B CA 1
ATOM 1656 C C . GLN E 3 47 ? -21.806 14.795 -48.887 1.00 40.68 47 GLN B C 1
ATOM 1657 O O . GLN E 3 47 ? -21.668 15.821 -49.559 1.00 39.55 47 GLN B O 1
ATOM 1663 N N . GLN E 3 48 ? -22.483 13.732 -49.301 1.00 38.14 48 GLN B N 1
ATOM 1664 C CA . GLN E 3 48 ? -23.049 13.645 -50.635 1.00 39.02 48 GLN B CA 1
ATOM 1665 C C . GLN E 3 48 ? -24.359 14.416 -50.731 1.00 43.30 48 GLN B C 1
ATOM 1666 O O . GLN E 3 48 ? -25.338 14.080 -50.057 1.00 53.77 48 GLN B O 1
ATOM 1672 N N . PHE E 3 49 ? -24.376 15.442 -51.578 1.00 46.16 49 PHE B N 1
ATOM 1673 C CA . PHE E 3 49 ? -25.586 16.222 -51.810 1.00 54.34 49 PHE B CA 1
ATOM 1674 C C . PHE E 3 49 ? -26.616 15.378 -52.547 1.00 65.14 49 PHE B C 1
ATOM 1675 O O . PHE E 3 49 ? -26.296 14.708 -53.530 1.00 61.17 49 PHE B O 1
ATOM 1683 N N . VAL E 3 50 ? -27.855 15.419 -52.072 1.00 64.51 50 VAL B N 1
ATOM 1684 C CA . VAL E 3 50 ? -28.956 14.727 -52.724 1.00 54.68 50 VAL B CA 1
ATOM 1685 C C . VAL E 3 50 ? -30.158 15.651 -52.820 1.00 57.86 50 VAL B C 1
ATOM 1686 O O . VAL E 3 50 ? -30.224 16.668 -52.132 1.00 59.07 50 VAL B O 1
ATOM 1690 N N . ARG E 3 51 ? -31.113 15.308 -53.673 1.00 59.63 51 ARG B N 1
ATOM 1691 C CA . ARG E 3 51 ? -32.325 16.113 -53.766 1.00 63.08 51 ARG B CA 1
ATOM 1692 C C . ARG E 3 51 ? -33.539 15.347 -53.254 1.00 64.03 51 ARG B C 1
ATOM 1693 O O . ARG E 3 51 ? -33.803 14.221 -53.687 1.00 63.19 51 ARG B O 1
ATOM 1701 N N . LEU E 3 52 ? -34.270 15.965 -52.329 1.00 66.04 52 LEU B N 1
ATOM 1702 C CA . LEU E 3 52 ? -35.450 15.347 -51.728 1.00 67.35 52 LEU B CA 1
ATOM 1703 C C . LEU E 3 52 ? -36.673 15.484 -52.633 1.00 70.62 52 LEU B C 1
ATOM 1704 O O . LEU E 3 52 ? -36.609 16.143 -53.662 1.00 73.11 52 LEU B O 1
ATOM 1709 N N . SER E 3 53 ? -37.795 14.894 -52.229 1.00 79.00 53 SER B N 1
ATOM 1710 C CA . SER E 3 53 ? -39.017 14.963 -53.029 1.00 76.09 53 SER B CA 1
ATOM 1711 C C . SER E 3 53 ? -39.508 16.401 -53.175 1.00 80.42 53 SER B C 1
ATOM 1712 O O . SER E 3 53 ? -40.076 16.762 -54.202 1.00 97.62 53 SER B O 1
ATOM 1715 N N . ASN E 3 54 ? -39.261 17.214 -52.151 1.00 80.86 54 ASN B N 1
ATOM 1716 C CA . ASN E 3 54 ? -39.815 18.560 -52.074 1.00 86.13 54 ASN B CA 1
ATOM 1717 C C . ASN E 3 54 ? -38.898 19.609 -52.708 1.00 92.97 54 ASN B C 1
ATOM 1718 O O . ASN E 3 54 ? -39.132 20.818 -52.583 1.00 89.33 54 ASN B O 1
ATOM 1723 N N . LYS E 3 55 ? -37.835 19.109 -53.343 1.00 94.98 55 LYS B N 1
ATOM 1724 C CA . LYS E 3 55 ? -36.868 19.887 -54.132 1.00 95.31 55 LYS B CA 1
ATOM 1725 C C . LYS E 3 55 ? -35.833 20.621 -53.276 1.00 97.06 55 LYS B C 1
ATOM 1726 O O . LYS E 3 55 ? -34.918 21.248 -53.818 1.00 104.74 55 LYS B O 1
ATOM 1732 N N . LYS E 3 56 ? -35.959 20.544 -51.953 1.00 97.53 56 LYS B N 1
ATOM 1733 C CA . LYS E 3 56 ? -34.901 21.063 -51.090 1.00 96.01 56 LYS B CA 1
ATOM 1734 C C . LYS E 3 56 ? -33.650 20.194 -51.217 1.00 84.74 56 LYS B C 1
ATOM 1735 O O . LYS E 3 56 ? -33.741 18.984 -51.434 1.00 73.20 56 LYS B O 1
ATOM 1741 N N . ILE E 3 57 ? -32.482 20.814 -51.086 1.00 86.45 57 ILE B N 1
ATOM 1742 C CA . ILE E 3 57 ? -31.228 20.078 -51.199 1.00 84.22 57 ILE B CA 1
ATOM 1743 C C . ILE E 3 57 ? -30.776 19.564 -49.836 1.00 71.73 57 ILE B C 1
ATOM 1744 O O . ILE E 3 57 ? -30.698 20.317 -48.866 1.00 75.87 57 ILE B O 1
ATOM 1749 N N . ALA E 3 58 ? -30.487 18.270 -49.774 1.00 64.72 58 ALA B N 1
ATOM 1750 C CA . ALA E 3 58 ? -30.057 17.618 -48.544 1.00 60.18 58 ALA B CA 1
ATOM 1751 C C . ALA E 3 58 ? -28.678 17.001 -48.724 1.00 57.73 58 ALA B C 1
ATOM 1752 O O . ALA E 3 58 ? -28.061 17.151 -49.773 1.00 76.86 58 ALA B O 1
ATOM 1754 N N . LEU E 3 59 ? -28.184 16.317 -47.699 1.00 58.12 59 LEU B N 1
ATOM 1755 C CA . LEU E 3 59 ? -26.947 15.561 -47.849 1.00 64.62 59 LEU B CA 1
ATOM 1756 C C . LEU E 3 59 ? -26.914 14.349 -46.943 1.00 62.22 59 LEU B C 1
ATOM 1757 O O . LEU E 3 59 ? -27.622 14.288 -45.943 1.00 86.77 59 LEU B O 1
ATOM 1762 N N . THR E 3 60 ? -26.086 13.378 -47.305 1.00 49.13 60 THR B N 1
ATOM 1763 C CA . THR E 3 60 ? -25.874 12.227 -46.446 1.00 55.25 60 THR B CA 1
ATOM 1764 C C . THR E 3 60 ? -24.398 12.114 -46.093 1.00 63.22 60 THR B C 1
ATOM 1765 O O . THR E 3 60 ? -23.530 12.573 -46.836 1.00 78.58 60 THR B O 1
ATOM 1769 N N . ASP E 3 61 ? -24.129 11.490 -44.953 1.00 60.41 61 ASP B N 1
ATOM 1770 C CA . ASP E 3 61 ? -22.796 11.467 -44.368 1.00 53.89 61 ASP B CA 1
ATOM 1771 C C . ASP E 3 61 ? -21.820 10.548 -45.097 1.00 47.43 61 ASP B C 1
ATOM 1772 O O . ASP E 3 61 ? -20.698 10.942 -45.405 1.00 51.33 61 ASP B O 1
ATOM 1777 N N . LEU E 3 62 ? -22.249 9.322 -45.369 1.00 37.89 62 LEU B N 1
ATOM 1778 C CA . LEU E 3 62 ? -21.426 8.400 -46.144 1.00 35.50 62 LEU B CA 1
ATOM 1779 C C . LEU E 3 62 ? -22.251 7.771 -47.271 1.00 46.43 62 LEU B C 1
ATOM 1780 O O . LEU E 3 62 ? -23.347 7.282 -47.031 1.00 47.48 62 LEU B O 1
ATOM 1785 N N . TYR E 3 63 ? -21.730 7.786 -48.496 1.00 40.23 63 TYR B N 1
ATOM 1786 C CA . TYR E 3 63 ? -22.469 7.246 -49.637 1.00 33.23 63 TYR B CA 1
ATOM 1787 C C . TYR E 3 63 ? -21.660 6.293 -50.512 1.00 45.41 63 TYR B C 1
ATOM 1788 O O . TYR E 3 63 ? -20.646 6.686 -51.094 1.00 52.85 63 TYR B O 1
ATOM 1797 N N . PHE E 3 64 ? -22.124 5.047 -50.608 1.00 50.01 64 PHE B N 1
ATOM 1798 C CA . PHE E 3 64 ? -21.577 4.082 -51.555 1.00 63.71 64 PHE B CA 1
ATOM 1799 C C . PHE E 3 64 ? -22.418 4.042 -52.824 1.00 74.52 64 PHE B C 1
ATOM 1800 O O . PHE E 3 64 ? -23.532 3.496 -52.821 1.00 83.91 64 PHE B O 1
ATOM 180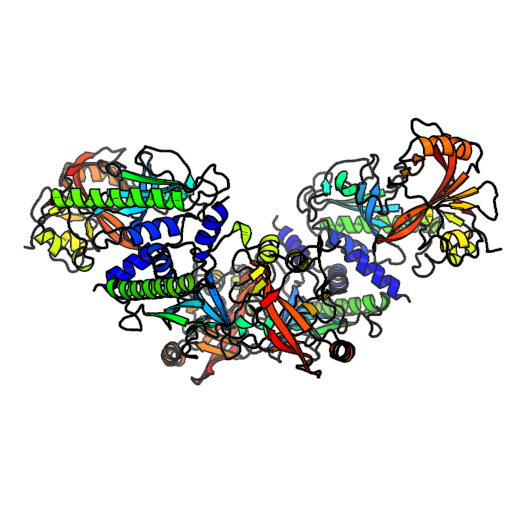8 N N . PRO E 3 65 ? -21.886 4.616 -53.915 1.00 52.46 65 PRO B N 1
ATOM 1809 C CA . PRO E 3 65 ? -22.582 4.717 -55.201 1.00 50.33 65 PRO B CA 1
ATOM 1810 C C . PRO E 3 65 ? -22.857 3.365 -55.833 1.00 61.96 65 PRO B C 1
ATOM 1811 O O . PRO E 3 65 ? -23.961 3.133 -56.318 1.00 68.50 65 PRO B O 1
ATOM 1815 N N . GLN E 3 66 ? -21.861 2.487 -55.807 1.00 52.29 66 GLN B N 1
ATOM 1816 C CA . GLN E 3 66 ? -21.976 1.174 -56.421 1.00 46.15 66 GLN B CA 1
ATOM 1817 C C . GLN E 3 66 ? -23.143 0.377 -55.855 1.00 48.09 66 GLN B C 1
ATOM 1818 O O . GLN E 3 66 ? -23.796 -0.373 -56.576 1.00 65.46 66 GLN B O 1
ATOM 1824 N N . LEU E 3 67 ? -23.382 0.525 -54.557 1.00 73.04 67 LEU B N 1
ATOM 1825 C CA . LEU E 3 67 ? -24.444 -0.212 -53.881 1.00 66.97 67 LEU B CA 1
ATOM 1826 C C . LEU E 3 67 ? -25.716 0.609 -53.702 1.00 59.68 67 LEU B C 1
ATOM 1827 O O . LEU E 3 67 ? -26.737 0.097 -53.247 1.00 56.39 67 LEU B O 1
ATOM 1832 N N . GLY E 3 68 ? -25.656 1.882 -54.071 1.00 63.59 68 GLY B N 1
ATOM 1833 C CA . GLY E 3 68 ? -26.762 2.790 -53.827 1.00 55.30 68 GLY B CA 1
ATOM 1834 C C . GLY E 3 68 ? -27.133 2.872 -52.356 1.00 60.23 68 GLY B C 1
ATOM 1835 O O . GLY E 3 68 ? -28.314 2.851 -52.018 1.00 53.55 68 GLY B O 1
ATOM 1836 N N . ILE E 3 69 ? -26.131 2.971 -51.480 1.00 63.72 69 ILE B N 1
ATOM 1837 C CA . ILE E 3 69 ? -26.396 2.991 -50.036 1.00 50.64 69 ILE B CA 1
ATOM 1838 C C . ILE E 3 69 ? -25.904 4.256 -49.341 1.00 58.41 69 ILE B C 1
ATOM 1839 O O . ILE E 3 69 ? -24.775 4.684 -49.557 1.00 70.68 69 ILE B O 1
ATOM 1844 N N . HIS E 3 70 ? -26.755 4.850 -48.505 1.00 48.05 70 HIS B N 1
ATOM 1845 C CA . HIS E 3 70 ? -26.360 6.004 -47.704 1.00 50.08 70 HIS B CA 1
ATOM 1846 C C . HIS E 3 70 ? -26.378 5.677 -46.221 1.00 63.01 70 HIS B C 1
ATOM 1847 O O . HIS E 3 70 ? -27.133 4.819 -45.762 1.00 85.95 70 HIS B O 1
ATOM 1854 N N . ILE E 3 71 ? -25.545 6.393 -45.480 1.00 50.30 71 ILE B N 1
ATOM 1855 C CA . ILE E 3 71 ? -25.459 6.274 -44.039 1.00 41.22 71 ILE B CA 1
ATOM 1856 C C . ILE E 3 71 ? -25.469 7.675 -43.453 1.00 42.86 71 ILE B C 1
ATOM 1857 O O . ILE E 3 71 ? -24.699 8.550 -43.881 1.00 48.17 71 ILE B O 1
ATOM 1862 N N . GLU E 3 72 ? -26.358 7.877 -42.484 1.00 57.64 72 GLU B N 1
ATOM 1863 C CA . GLU E 3 72 ? -26.640 9.196 -41.936 1.00 62.35 72 GLU B CA 1
ATOM 1864 C C . GLU E 3 72 ? -26.589 9.190 -40.410 1.00 68.82 72 GLU B C 1
ATOM 1865 O O . GLU E 3 72 ? -27.195 8.336 -39.760 1.00 77.61 72 GLU B O 1
ATOM 1871 N N . VAL E 3 73 ? -25.863 10.146 -39.841 1.00 54.98 73 VAL B N 1
ATOM 1872 C CA . VAL E 3 73 ? -25.779 10.274 -38.393 1.00 54.93 73 VAL B CA 1
ATOM 1873 C C . VAL E 3 73 ? -26.944 11.101 -37.869 1.00 57.96 73 VAL B C 1
ATOM 1874 O O . VAL E 3 73 ? -27.195 12.204 -38.352 1.00 63.90 73 VAL B O 1
ATOM 1878 N N . ASP E 3 74 ? -27.661 10.568 -36.887 1.00 60.26 74 ASP B N 1
ATOM 1879 C CA . ASP E 3 74 ? -28.769 11.301 -36.297 1.00 68.91 74 ASP B CA 1
ATOM 1880 C C . ASP E 3 74 ? -28.351 11.878 -34.951 1.00 72.95 74 ASP B C 1
ATOM 1881 O O . ASP E 3 74 ? -28.251 11.153 -33.963 1.00 90.89 74 ASP B O 1
ATOM 1886 N N . GLU E 3 75 ? -28.096 13.183 -34.926 1.00 72.96 75 GLU B N 1
ATOM 1887 C CA . GLU E 3 75 ? -27.769 13.885 -33.690 1.00 69.74 75 GLU B CA 1
ATOM 1888 C C . GLU E 3 75 ? -28.939 14.677 -33.143 1.00 80.65 75 GLU B C 1
ATOM 1889 O O . GLU E 3 75 ? -28.851 15.277 -32.069 1.00 108.98 75 GLU B O 1
ATOM 1895 N N . GLY E 3 76 ? -30.041 14.684 -33.878 1.00 77.12 76 GLY B N 1
ATOM 1896 C CA . GLY E 3 76 ? -31.104 15.618 -33.570 1.00 93.89 76 GLY B CA 1
ATOM 1897 C C . GLY E 3 76 ? -30.624 16.996 -33.980 1.00 98.02 76 GLY B C 1
ATOM 1898 O O . GLY E 3 76 ? -29.634 17.118 -34.702 1.00 99.27 76 GLY B O 1
ATOM 1899 N N . HIS E 3 77 ? -31.306 18.036 -33.516 1.00 106.66 77 HIS B N 1
ATOM 1900 C CA . HIS E 3 77 ? -30.996 19.388 -33.965 1.00 122.38 77 HIS B CA 1
ATOM 1901 C C . HIS E 3 77 ? -29.792 20.014 -33.268 1.00 121.83 77 HIS B C 1
ATOM 1902 O O . HIS E 3 77 ? -28.998 20.717 -33.896 1.00 113.09 77 HIS B O 1
ATOM 1909 N N . HIS E 3 78 ? -29.663 19.738 -31.975 1.00 123.54 78 HIS B N 1
ATOM 1910 C CA . HIS E 3 78 ? -28.849 20.557 -31.079 1.00 126.51 78 HIS B CA 1
ATOM 1911 C C . HIS E 3 78 ? -27.432 20.870 -31.559 1.00 136.33 78 HIS B C 1
ATOM 1912 O O . HIS E 3 78 ? -27.129 22.021 -31.877 1.00 151.84 78 HIS B O 1
ATOM 1919 N N . PHE E 3 79 ? -26.571 19.859 -31.622 1.00 126.65 79 PHE B N 1
ATOM 1920 C CA . PHE E 3 79 ? -25.156 20.102 -31.899 1.00 123.95 79 PHE B CA 1
ATOM 1921 C C . PHE E 3 79 ? -24.854 20.015 -33.392 1.00 125.70 79 PHE B C 1
ATOM 1922 O O . PHE E 3 79 ? -24.861 18.932 -33.977 1.00 119.15 79 PHE B O 1
ATOM 1930 N N . LEU E 3 80 ? -24.572 21.166 -33.995 1.00 124.54 80 LEU B N 1
ATOM 1931 C CA . LEU E 3 80 ? -24.218 21.238 -35.409 1.00 103.43 80 LEU B CA 1
ATOM 1932 C C . LEU E 3 80 ? -23.119 22.271 -35.635 1.00 95.12 80 LEU B C 1
ATOM 1933 O O . LEU E 3 80 ? -23.246 23.425 -35.212 1.00 92.35 80 LEU B O 1
ATOM 1938 N N . ARG E 3 81 ? -22.045 21.860 -36.304 1.00 85.67 81 ARG B N 1
ATOM 1939 C CA . ARG E 3 81 ? -20.966 22.782 -36.638 1.00 104.33 81 ARG B CA 1
ATOM 1940 C C . ARG E 3 81 ? -21.465 23.802 -37.652 1.00 125.47 81 ARG B C 1
ATOM 1941 O O . ARG E 3 81 ? -21.127 24.986 -37.588 1.00 135.53 81 ARG B O 1
ATOM 1949 N N . ASN E 3 82 ? -22.276 23.327 -38.589 1.00 126.65 82 ASN B N 1
ATOM 1950 C CA . ASN E 3 82 ? -22.963 24.203 -39.522 1.00 126.25 82 ASN B CA 1
ATOM 1951 C C . ASN E 3 82 ? -24.352 24.551 -39.001 1.00 123.60 82 ASN B C 1
ATOM 1952 O O . ASN E 3 82 ? -25.206 23.678 -38.845 1.00 128.91 82 ASN B O 1
ATOM 1957 N N . SER E 3 83 ? -24.576 25.834 -38.739 1.00 118.71 83 SER B N 1
ATOM 1958 C CA . SER E 3 83 ? -25.906 26.323 -38.395 1.00 123.34 83 SER B CA 1
ATOM 1959 C C . SER E 3 83 ? -26.657 26.568 -39.695 1.00 115.63 83 SER B C 1
ATOM 1960 O O . SER E 3 83 ? -27.784 27.064 -39.705 1.00 122.35 83 SER B O 1
ATOM 1963 N N . LYS E 3 84 ? -25.995 26.210 -40.791 1.00 119.14 84 LYS B N 1
ATOM 1964 C CA . LYS E 3 84 ? -26.514 26.357 -42.142 1.00 124.89 84 LYS B CA 1
ATOM 1965 C C . LYS E 3 84 ? -27.417 25.183 -42.526 1.00 112.50 84 LYS B C 1
ATOM 1966 O O . LYS E 3 84 ? -27.889 25.101 -43.660 1.00 110.49 84 LYS B O 1
ATOM 1972 N N . MET E 3 85 ? -27.651 24.273 -41.583 1.00 98.63 85 MET B N 1
ATOM 1973 C CA . MET E 3 85 ? -28.509 23.122 -41.848 1.00 82.89 85 MET B CA 1
ATOM 1974 C C . MET E 3 85 ? -29.817 23.218 -41.076 1.00 82.41 85 MET B C 1
ATOM 1975 O O . MET E 3 85 ? -30.027 24.153 -40.307 1.00 95.11 85 MET B O 1
ATOM 1980 N N . GLU E 3 86 ? -30.697 22.247 -41.294 1.00 78.72 86 GLU B N 1
ATOM 1981 C CA . GLU E 3 86 ? -32.000 22.224 -40.639 1.00 94.51 86 GLU B CA 1
ATOM 1982 C C . GLU E 3 86 ? -32.510 20.790 -40.505 1.00 97.59 86 GLU B C 1
ATOM 1983 O O . GLU E 3 86 ? -32.250 19.940 -41.360 1.00 81.81 86 GLU B O 1
ATOM 1989 N N . TYR E 3 87 ? -33.245 20.534 -39.428 1.00 108.11 87 TYR B N 1
ATOM 1990 C CA . TYR E 3 87 ? -33.588 19.171 -39.034 1.00 96.72 87 TYR B CA 1
ATOM 1991 C C . TYR E 3 87 ? -35.080 18.922 -39.186 1.00 85.82 87 TYR B C 1
ATOM 1992 O O . TYR E 3 87 ? -35.888 19.475 -38.442 1.00 100.33 87 TYR B O 1
ATOM 2001 N N . SER E 3 88 ? -35.439 18.086 -40.154 1.00 85.03 88 SER B N 1
ATOM 2002 C CA . SER E 3 88 ? -36.841 17.848 -40.481 1.00 84.46 88 SER B CA 1
ATOM 2003 C C . SER E 3 88 ? -37.088 16.394 -40.858 1.00 85.25 88 SER B C 1
ATOM 2004 O O . SER E 3 88 ? -36.148 15.637 -41.112 1.00 88.95 88 SER B O 1
ATOM 2007 N N . LEU E 3 89 ? -38.357 16.007 -40.893 1.00 84.72 89 LEU B N 1
ATOM 2008 C CA . LEU E 3 89 ? -38.720 14.662 -41.311 1.00 101.37 89 LEU B CA 1
ATOM 2009 C C . LEU E 3 89 ? -39.187 14.668 -42.765 1.00 107.46 89 LEU B C 1
ATOM 2010 O O . LEU E 3 89 ? -39.792 15.633 -43.234 1.00 111.03 89 LEU B O 1
ATOM 2015 N N . ASN E 3 90 ? -38.893 13.579 -43.469 1.00 105.70 90 ASN B N 1
ATOM 2016 C CA . ASN E 3 90 ? -39.189 13.444 -44.891 1.00 101.34 90 ASN B CA 1
ATOM 2017 C C . ASN E 3 90 ? -39.580 12.006 -45.202 1.00 94.35 90 ASN B C 1
ATOM 2018 O O . ASN E 3 90 ? -39.891 11.234 -44.296 1.00 113.32 90 ASN B O 1
ATOM 2023 N N . GLN E 3 91 ? -39.592 11.659 -46.485 1.00 82.55 91 GLN B N 1
ATOM 2024 C CA . GLN E 3 91 ? -39.825 10.282 -46.914 1.00 78.16 91 GLN B CA 1
ATOM 2025 C C . GLN E 3 91 ? -38.863 9.309 -46.233 1.00 118.10 91 GLN B C 1
ATOM 2026 O O . GLN E 3 91 ? -37.736 9.670 -45.883 1.00 105.90 91 GLN B O 1
ATOM 2032 N N . ILE E 3 92 ? -39.337 8.084 -46.024 1.00 111.11 92 ILE B N 1
ATOM 2033 C CA . ILE E 3 92 ? -38.602 7.069 -45.275 1.00 109.49 92 ILE B CA 1
ATOM 2034 C C . ILE E 3 92 ? -37.174 6.854 -45.778 1.00 104.43 92 ILE B C 1
ATOM 2035 O O . ILE E 3 92 ? -36.254 6.661 -44.985 1.00 107.33 92 ILE B O 1
ATOM 2040 N N . ASP E 3 93 ? -36.992 6.911 -47.091 1.00 109.66 93 ASP B N 1
ATOM 2041 C CA . ASP E 3 93 ? -35.691 6.653 -47.703 1.00 116.31 93 ASP B CA 1
ATOM 2042 C C . ASP E 3 93 ? -34.851 7.915 -47.870 1.00 100.17 93 ASP B C 1
ATOM 2043 O O . ASP E 3 93 ? -33.805 7.878 -48.508 1.00 104.32 93 ASP B O 1
ATOM 2048 N N . GLU E 3 94 ? -35.312 9.031 -47.313 1.00 98.78 94 GLU B N 1
ATOM 2049 C CA . GLU E 3 94 ? -34.629 10.311 -47.491 1.00 80.82 94 GLU B CA 1
ATOM 2050 C C . GLU E 3 94 ? -34.006 10.804 -46.180 1.00 73.71 94 GLU B C 1
ATOM 2051 O O . GLU E 3 94 ? -34.511 10.501 -45.105 1.00 80.18 94 GLU B O 1
ATOM 2057 N N . PRO E 3 95 ? -32.905 11.572 -46.268 1.00 64.81 95 PRO B N 1
ATOM 2058 C CA . PRO E 3 95 ? -32.193 12.034 -45.073 1.00 63.94 95 PRO B CA 1
ATOM 2059 C C . PRO E 3 95 ? -33.000 12.998 -44.219 1.00 64.67 95 PRO B C 1
ATOM 2060 O O . PRO E 3 95 ? -33.992 13.563 -44.681 1.00 63.87 95 PRO B O 1
ATOM 2064 N N . LEU E 3 96 ? -32.576 13.162 -42.971 1.00 71.04 96 LEU B N 1
ATOM 2065 C CA . LEU E 3 96 ? -33.268 14.033 -42.033 1.00 70.10 96 LEU B CA 1
ATOM 2066 C C . LEU E 3 96 ? -32.682 15.440 -42.006 1.00 66.08 96 LEU B C 1
ATOM 2067 O O . LEU E 3 96 ? -33.256 16.347 -41.402 1.00 68.14 96 LEU B O 1
ATOM 2072 N N . TYR E 3 97 ? -31.545 15.625 -42.665 1.00 62.75 97 TYR B N 1
ATOM 2073 C CA . TYR E 3 97 ? -30.836 16.899 -42.587 1.00 67.45 97 TYR B CA 1
ATOM 2074 C C . TYR E 3 97 ? -30.855 17.630 -43.919 1.00 68.92 97 TYR B C 1
ATOM 2075 O O . TYR E 3 97 ? -30.473 17.077 -44.944 1.00 76.85 97 TYR B O 1
ATOM 2084 N N . SER E 3 98 ? -31.293 18.884 -43.888 1.00 78.09 98 SER B N 1
ATOM 2085 C CA . SER E 3 98 ? -31.500 19.656 -45.105 1.00 70.42 98 SER B CA 1
ATOM 2086 C C . SER E 3 98 ? -30.721 20.962 -45.085 1.00 79.13 98 SER B C 1
ATOM 2087 O O . SER E 3 98 ? -30.300 21.433 -44.033 1.00 90.04 98 SER B O 1
ATOM 2090 N N . ILE E 3 99 ? -30.538 21.540 -46.265 1.00 79.63 99 ILE B N 1
ATOM 2091 C CA . ILE E 3 99 ? -29.944 22.861 -46.397 1.00 82.09 99 ILE B CA 1
ATOM 2092 C C . ILE E 3 99 ? -31.052 23.891 -46.585 1.00 91.96 99 ILE B C 1
ATOM 2093 O O . ILE E 3 99 ? -32.050 23.614 -47.254 1.00 100.53 99 ILE B O 1
ATOM 2098 N N . SER E 3 100 ? -30.894 25.069 -45.992 1.00 89.80 100 SER B N 1
ATOM 2099 C CA . SER E 3 100 ? -31.854 26.141 -46.225 1.00 100.61 100 SER B CA 1
ATOM 2100 C C . SER E 3 100 ? -31.782 26.558 -47.689 1.00 103.79 100 SER B C 1
ATOM 2101 O O . SER E 3 100 ? -30.696 26.641 -48.266 1.00 101.18 100 SER B O 1
ATOM 2104 N N . GLN E 3 101 ? -32.940 26.812 -48.289 1.00 120.86 101 GLN B N 1
ATOM 2105 C CA . GLN E 3 101 ? -33.011 27.105 -49.717 1.00 135.08 101 GLN B CA 1
ATOM 2106 C C . GLN E 3 101 ? -32.221 28.355 -50.096 1.00 144.27 101 GLN B C 1
ATOM 2107 O O . GLN E 3 101 ? -31.856 28.535 -51.258 1.00 150.97 101 GLN B O 1
ATOM 2113 N N . THR E 3 102 ? -31.948 29.208 -49.113 1.00 140.29 102 THR B N 1
ATOM 2114 C CA . THR E 3 102 ? -31.215 30.446 -49.354 1.00 134.82 102 THR B CA 1
ATOM 2115 C C . THR E 3 102 ? -29.804 30.157 -49.851 1.00 103.87 102 THR B C 1
ATOM 2116 O O . THR E 3 102 ? -29.319 30.796 -50.785 1.00 104.58 102 THR B O 1
ATOM 2120 N N . GLU E 3 103 ? -29.146 29.199 -49.208 1.00 92.86 103 GLU B N 1
ATOM 2121 C CA . GLU E 3 103 ? -27.806 28.787 -49.609 1.00 136.68 103 GLU B CA 1
ATOM 2122 C C . GLU E 3 103 ? -27.825 27.532 -50.482 1.00 140.33 103 GLU B C 1
ATOM 2123 O O . GLU E 3 103 ? -26.777 27.059 -50.926 1.00 130.01 103 GLU B O 1
ATOM 2129 N N . SER E 3 104 ? -29.016 26.991 -50.722 1.00 142.41 104 SER B N 1
ATOM 2130 C CA . SER E 3 104 ? -29.174 25.915 -51.693 1.00 120.68 104 SER B CA 1
ATOM 2131 C C . SER E 3 104 ? -29.124 26.514 -53.090 1.00 112.52 104 SER B C 1
ATOM 2132 O O . SER E 3 104 ? -28.978 25.805 -54.083 1.00 109.21 104 SER B O 1
ATOM 2135 N N . ASP E 3 105 ? -29.262 27.834 -53.145 1.00 109.37 105 ASP B N 1
ATOM 2136 C CA . ASP E 3 105 ? -29.198 28.577 -54.393 1.00 111.98 105 ASP B CA 1
ATOM 2137 C C . ASP E 3 105 ? -27.751 28.837 -54.808 1.00 115.03 105 ASP B C 1
ATOM 2138 O O . ASP E 3 105 ? -27.472 29.113 -55.971 1.00 133.11 105 ASP B O 1
ATOM 2143 N N . ALA E 3 106 ? -26.832 28.775 -53.852 1.00 94.05 106 ALA B N 1
ATOM 2144 C CA . ALA E 3 106 ? -25.415 28.891 -54.171 1.00 106.18 106 ALA B CA 1
ATOM 2145 C C . ALA E 3 106 ? -24.808 27.507 -54.375 1.00 99.03 106 ALA B C 1
ATOM 2146 O O . ALA E 3 106 ? -23.669 27.365 -54.821 1.00 106.96 106 ALA B O 1
ATOM 2148 N N . MET E 3 107 ? -25.583 26.487 -54.030 1.00 83.86 107 MET B N 1
ATOM 2149 C CA . MET E 3 107 ? -25.142 25.104 -54.148 1.00 75.41 107 MET B CA 1
ATOM 2150 C C . MET E 3 107 ? -25.625 24.450 -55.437 1.00 70.02 107 MET B C 1
ATOM 2151 O O . MET E 3 107 ? -25.497 23.239 -55.605 1.00 67.37 107 MET B O 1
ATOM 2156 N N . ARG E 3 108 ? -26.225 25.249 -56.315 1.00 72.69 108 ARG B N 1
ATOM 2157 C CA . ARG E 3 108 ? -26.731 24.763 -57.599 1.00 72.91 108 ARG B CA 1
ATOM 2158 C C . ARG E 3 108 ? -25.702 23.984 -58.417 1.00 69.67 108 ARG B C 1
ATOM 2159 O O . ARG E 3 108 ? -25.977 22.882 -58.894 1.00 67.94 108 ARG B O 1
ATOM 2167 N N . GLU E 3 109 ? -24.516 24.562 -58.575 1.00 71.00 109 GLU B N 1
ATOM 2168 C CA . GLU E 3 109 ? -23.483 23.974 -59.419 1.00 69.27 109 GLU B CA 1
ATOM 2169 C C . GLU E 3 109 ? -22.903 22.685 -58.835 1.00 63.19 109 GLU B C 1
ATOM 2170 O O . GLU E 3 109 ? -22.192 21.949 -59.514 1.00 96.30 109 GLU B O 1
ATOM 2176 N N . GLU E 3 110 ? -23.213 22.417 -57.575 1.00 60.86 110 GLU B N 1
ATOM 2177 C CA . GLU E 3 110 ? -22.698 21.242 -56.881 1.00 60.63 110 GLU B CA 1
ATOM 2178 C C . GLU E 3 110 ? -23.293 19.973 -57.459 1.00 56.96 110 GLU B C 1
ATOM 2179 O O . GLU E 3 110 ? -24.279 20.027 -58.196 1.00 62.22 110 GLU B O 1
ATOM 2185 N N . ASP E 3 111 ? -22.693 18.829 -57.139 1.00 52.31 111 ASP B N 1
ATOM 2186 C CA . ASP E 3 111 ? -23.142 17.583 -57.738 1.00 51.90 111 ASP B CA 1
ATOM 2187 C C . ASP E 3 111 ? -24.237 16.958 -56.892 1.00 57.02 111 ASP B C 1
ATOM 2188 O O . ASP E 3 111 ? -23.981 16.350 -55.854 1.00 51.75 111 ASP B O 1
ATOM 2193 N N . ILE E 3 112 ? -25.459 17.047 -57.398 1.00 66.81 112 ILE B N 1
ATOM 2194 C CA . ILE E 3 112 ? -26.639 16.698 -56.625 1.00 55.49 112 ILE B CA 1
ATOM 2195 C C . ILE E 3 112 ? -27.336 15.534 -57.292 1.00 56.66 112 ILE B C 1
ATOM 2196 O O . ILE E 3 112 ? -27.727 15.624 -58.452 1.00 69.40 112 ILE B O 1
ATOM 2201 N N . ILE E 3 113 ? -27.494 14.438 -56.566 1.00 55.29 113 ILE B N 1
ATOM 2202 C CA . ILE E 3 113 ? -28.005 13.229 -57.184 1.00 56.72 113 ILE B CA 1
ATOM 2203 C C . ILE E 3 113 ? -29.399 12.823 -56.689 1.00 72.48 113 ILE B C 1
ATOM 2204 O O . ILE E 3 113 ? -29.983 13.473 -55.819 1.00 72.34 113 ILE B O 1
ATOM 2209 N N . SER E 3 114 ? -29.925 11.748 -57.270 1.00 64.42 114 SER B N 1
ATOM 2210 C CA . SER E 3 114 ? -31.265 11.268 -56.966 1.00 57.83 114 SER B CA 1
ATOM 2211 C C . SER E 3 114 ? -31.183 10.014 -56.107 1.00 60.30 114 SER B C 1
ATOM 2212 O O . SER E 3 114 ? -30.462 9.076 -56.440 1.00 71.42 114 SER B O 1
ATOM 2215 N N . ILE E 3 115 ? -31.907 10.024 -54.989 1.00 58.97 115 ILE B N 1
ATOM 2216 C CA . ILE E 3 115 ? -31.870 8.942 -54.002 1.00 64.06 115 ILE B CA 1
ATOM 2217 C C . ILE E 3 115 ? -32.994 7.923 -54.100 1.00 69.58 115 ILE B C 1
ATOM 2218 O O . ILE E 3 115 ? -33.103 7.059 -53.224 1.00 63.18 115 ILE B O 1
ATOM 2223 N N . THR E 3 116 ? -33.836 8.039 -55.126 1.00 68.39 116 THR B N 1
ATOM 2224 C CA . THR E 3 116 ? -35.111 7.319 -55.161 1.00 79.73 116 THR B CA 1
ATOM 2225 C C . THR E 3 116 ? -34.993 5.825 -54.857 1.00 92.52 116 THR B C 1
ATOM 2226 O O . THR E 3 116 ? -35.669 5.317 -53.959 1.00 121.69 116 THR B O 1
ATOM 2230 N N . GLY E 3 117 ? -34.129 5.126 -55.583 1.00 62.75 117 GLY B N 1
ATOM 2231 C CA . GLY E 3 117 ? -33.987 3.695 -55.380 1.00 68.27 117 GLY B CA 1
ATOM 2232 C C . GLY E 3 117 ? -33.096 3.350 -54.204 1.00 87.92 117 GLY B C 1
ATOM 2233 O O . GLY E 3 117 ? -33.051 2.204 -53.758 1.00 102.63 117 GLY B O 1
ATOM 2234 N N . HIS E 3 118 ? -32.390 4.352 -53.694 1.00 80.69 118 HIS B N 1
ATOM 2235 C CA . HIS E 3 118 ? -31.367 4.135 -52.679 1.00 61.88 118 HIS B CA 1
ATOM 2236 C C . HIS E 3 118 ? -31.952 3.868 -51.295 1.00 86.00 118 HIS B C 1
ATOM 2237 O O . HIS E 3 118 ? -33.076 4.268 -50.994 1.00 112.28 118 HIS B O 1
ATOM 2244 N N . LYS E 3 119 ? -31.171 3.183 -50.463 1.00 80.73 119 LYS B N 1
ATOM 2245 C CA . LYS E 3 119 ? -31.533 2.915 -49.075 1.00 72.35 119 LYS B CA 1
ATOM 2246 C C . LYS E 3 119 ? -30.701 3.799 -48.147 1.00 56.01 119 LYS B C 1
ATOM 2247 O O . LYS E 3 119 ? -29.552 4.119 -48.453 1.00 52.03 119 LYS B O 1
ATOM 2253 N N . ILE E 3 120 ? -31.286 4.214 -47.027 1.00 57.10 120 ILE B N 1
ATOM 2254 C CA . ILE E 3 120 ? -30.550 4.999 -46.043 1.00 66.93 120 ILE B CA 1
ATOM 2255 C C . ILE E 3 120 ? -30.601 4.346 -44.677 1.00 77.82 120 ILE B C 1
ATOM 2256 O O . ILE E 3 120 ? -31.684 4.070 -44.154 1.00 73.55 120 ILE B O 1
ATOM 2261 N N . PHE E 3 121 ? -29.425 4.105 -44.106 1.00 77.85 121 PHE B N 1
ATOM 2262 C CA . PHE E 3 121 ? -29.322 3.624 -42.737 1.00 58.21 121 PHE B CA 1
ATOM 2263 C C . PHE E 3 121 ? -28.987 4.777 -41.810 1.00 57.46 121 PHE B C 1
ATOM 2264 O O . PHE E 3 121 ? -28.196 5.651 -42.155 1.00 68.49 121 PHE B O 1
ATOM 2272 N N . ARG E 3 122 ? -29.590 4.779 -40.629 1.00 68.76 122 ARG B N 1
ATOM 2273 C CA . ARG E 3 122 ? -29.319 5.828 -39.657 1.00 69.31 122 ARG B CA 1
ATOM 2274 C C . ARG E 3 122 ? -28.523 5.300 -38.474 1.00 71.35 122 ARG B C 1
ATOM 2275 O O . ARG E 3 122 ? -28.640 4.133 -38.102 1.00 97.06 122 ARG B O 1
ATOM 2283 N N . VAL E 3 123 ? -27.697 6.165 -37.899 1.00 55.82 123 VAL B N 1
ATOM 2284 C CA . VAL E 3 123 ? -26.999 5.836 -36.668 1.00 57.63 123 VAL B CA 1
ATOM 2285 C C . VAL E 3 123 ? -27.448 6.788 -35.567 1.00 71.43 123 VAL B C 1
ATOM 2286 O O . VAL E 3 123 ? -27.299 7.998 -35.690 1.00 78.10 123 VAL B O 1
ATOM 2290 N N . ASN E 3 124 ? -28.009 6.242 -34.495 1.00 64.08 124 ASN B N 1
ATOM 2291 C CA . ASN E 3 124 ? -28.542 7.082 -33.429 1.00 83.82 124 ASN B CA 1
ATOM 2292 C C . ASN E 3 124 ? -27.574 7.206 -32.274 1.00 80.71 124 ASN B C 1
ATOM 2293 O O . ASN E 3 124 ? -27.320 6.245 -31.554 1.00 83.79 124 ASN B O 1
ATOM 2298 N N . VAL E 3 125 ? -27.040 8.407 -32.104 1.00 88.07 125 VAL B N 1
ATOM 2299 C CA . VAL E 3 125 ? -25.982 8.639 -31.135 1.00 88.75 125 VAL B CA 1
ATOM 2300 C C . VAL E 3 125 ? -26.503 9.190 -29.818 1.00 96.10 125 VAL B C 1
ATOM 2301 O O . VAL E 3 125 ? -25.731 9.420 -28.889 1.00 102.21 125 VAL B O 1
ATOM 2305 N N . PHE E 3 126 ? -27.809 9.404 -29.728 1.00 103.51 126 PHE B N 1
ATOM 2306 C CA . PHE E 3 126 ? -28.357 10.006 -28.524 1.00 102.61 126 PHE B CA 1
ATOM 2307 C C . PHE E 3 126 ? -29.498 9.210 -27.911 1.00 106.25 126 PHE B C 1
ATOM 2308 O O . PHE E 3 126 ? -30.565 9.054 -28.508 1.00 107.32 126 PHE B O 1
ATOM 2316 N N . LYS E 3 127 ? -29.255 8.708 -26.705 1.00 106.71 127 LYS B N 1
ATOM 2317 C CA . LYS E 3 127 ? -30.311 8.116 -25.907 1.00 117.46 127 LYS B CA 1
ATOM 2318 C C . LYS E 3 127 ? -30.951 9.230 -25.088 1.00 134.32 127 LYS B C 1
ATOM 2319 O O . LYS E 3 127 ? -30.292 9.867 -24.263 1.00 148.91 127 LYS B O 1
ATOM 2325 N N . ASN E 3 128 ? -32.231 9.474 -25.343 1.00 135.90 128 ASN B N 1
ATOM 2326 C CA . ASN E 3 128 ? -32.963 10.545 -24.677 1.00 150.19 128 ASN B CA 1
ATOM 2327 C C . ASN E 3 128 ? -32.278 11.905 -24.820 1.00 163.29 128 ASN B C 1
ATOM 2328 O O . ASN E 3 128 ? -31.978 12.569 -23.823 1.00 149.39 128 ASN B O 1
ATOM 2333 N N . GLN E 3 129 ? -32.012 12.298 -26.064 1.00 97.02 129 GLN B N 1
ATOM 2334 C CA . GLN E 3 129 ? -31.619 13.669 -26.365 1.00 113.77 129 GLN B CA 1
ATOM 2335 C C . GLN E 3 129 ? -32.801 14.575 -26.022 1.00 135.65 129 GLN B C 1
ATOM 2336 O O . GLN E 3 129 ? -33.946 14.126 -26.083 1.00 158.15 129 GLN B O 1
ATOM 2342 N N . GLU E 3 130 ? -32.564 15.835 -25.654 1.00 145.03 130 GLU B N 1
ATOM 2343 C CA . GLU E 3 130 ? -31.254 16.482 -25.602 1.00 142.63 130 GLU B CA 1
ATOM 2344 C C . GLU E 3 130 ? -30.395 15.995 -24.438 1.00 141.47 130 GLU B C 1
ATOM 2345 O O . GLU E 3 130 ? -30.910 15.420 -23.473 1.00 125.75 130 GLU B O 1
ATOM 2351 N N . GLY E 3 131 ? -29.093 16.266 -24.511 1.00 142.38 131 GLY B N 1
ATOM 2352 C CA . GLY E 3 131 ? -28.160 15.734 -23.535 1.00 151.06 131 GLY B CA 1
ATOM 2353 C C . GLY E 3 131 ? -27.527 14.390 -23.850 1.00 135.70 131 GLY B C 1
ATOM 2354 O O . GLY E 3 131 ? -27.115 14.138 -24.986 1.00 114.20 131 GLY B O 1
ATOM 2355 N N . GLN E 3 132 ? -27.438 13.545 -22.823 1.00 135.26 132 GLN B N 1
ATOM 2356 C CA . GLN E 3 132 ? -26.513 12.413 -22.766 1.00 119.52 132 GLN B CA 1
ATOM 2357 C C . GLN E 3 132 ? -26.429 11.568 -24.034 1.00 98.98 132 GLN B C 1
ATOM 2358 O O . GLN E 3 132 ? -27.442 11.129 -24.573 1.00 92.77 132 GLN B O 1
ATOM 2364 N N . PRO E 3 133 ? -25.196 11.339 -24.506 1.00 96.35 133 PRO B N 1
ATOM 2365 C CA . PRO E 3 133 ? -24.898 10.446 -25.627 1.00 99.47 133 PRO B CA 1
ATOM 2366 C C . PRO E 3 133 ? -24.996 8.981 -25.224 1.00 111.43 133 PRO B C 1
ATOM 2367 O O . PRO E 3 133 ? -24.835 8.653 -24.048 1.00 127.96 133 PRO B O 1
ATOM 2371 N N . GLN E 3 134 ? -25.256 8.112 -26.194 1.00 102.81 134 GLN B N 1
ATOM 2372 C CA . GLN E 3 134 ? -25.368 6.684 -25.927 1.00 106.09 134 GLN B CA 1
ATOM 2373 C C . GLN E 3 134 ? -23.994 6.073 -25.671 1.00 87.98 134 GLN B C 1
ATOM 2374 O O . GLN E 3 134 ? -22.974 6.647 -26.042 1.00 80.78 134 GLN B O 1
ATOM 2380 N N . ASN E 3 135 ? -23.970 4.920 -25.017 1.00 84.45 135 ASN B N 1
ATOM 2381 C CA . ASN E 3 135 ? -22.720 4.215 -24.789 1.00 84.24 135 ASN B CA 1
ATOM 2382 C C . ASN E 3 135 ? -22.152 3.707 -26.106 1.00 80.52 135 ASN B C 1
ATOM 2383 O O . ASN E 3 135 ? -22.897 3.444 -27.047 1.00 93.05 135 ASN B O 1
ATOM 2388 N N . LEU E 3 136 ? -20.831 3.572 -26.168 1.00 79.54 136 LEU B N 1
ATOM 2389 C CA . LEU E 3 136 ? -20.151 3.197 -27.403 1.00 76.16 136 LEU B CA 1
ATOM 2390 C C . LEU E 3 136 ? -20.505 1.792 -27.861 1.00 82.35 136 LEU B C 1
ATOM 2391 O O . LEU E 3 136 ? -20.331 1.458 -29.032 1.00 91.61 136 LEU B O 1
ATOM 2396 N N . GLU E 3 137 ? -20.988 0.967 -26.936 1.00 79.36 137 GLU B N 1
ATOM 2397 C CA . GLU E 3 137 ? -21.314 -0.418 -27.249 1.00 80.12 137 GLU B CA 1
ATOM 2398 C C . GLU E 3 137 ? -22.473 -0.459 -28.241 1.00 85.08 137 GLU B C 1
ATOM 2399 O O . GLU E 3 137 ? -22.431 -1.184 -29.239 1.00 116.28 137 GLU B O 1
ATOM 2405 N N . ASN E 3 138 ? -23.486 0.360 -27.978 1.00 79.64 138 ASN B N 1
ATOM 2406 C CA . ASN E 3 138 ? -24.651 0.462 -28.846 1.00 90.82 138 ASN B CA 1
ATOM 2407 C C . ASN E 3 138 ? -24.310 1.026 -30.225 1.00 86.16 138 ASN B C 1
ATOM 2408 O O . ASN E 3 138 ? -24.740 0.494 -31.258 1.00 94.54 138 ASN B O 1
ATOM 2413 N N . ILE E 3 139 ? -23.536 2.107 -30.233 1.00 80.12 139 ILE B N 1
ATOM 2414 C CA . ILE E 3 139 ? -23.127 2.748 -31.478 1.00 67.76 139 ILE B CA 1
ATOM 2415 C C . ILE E 3 139 ? -22.330 1.771 -32.336 1.00 65.49 139 ILE B C 1
ATOM 2416 O O . ILE E 3 139 ? -22.553 1.656 -33.544 1.00 73.29 139 ILE B O 1
ATOM 2421 N N . HIS E 3 140 ? -21.416 1.050 -31.697 1.00 68.26 140 HIS B N 1
ATOM 2422 C CA . HIS E 3 140 ? -20.637 0.030 -32.383 1.00 82.28 140 HIS B CA 1
ATOM 2423 C C . HIS E 3 140 ? -21.532 -1.087 -32.912 1.00 90.54 140 HIS B C 1
ATOM 2424 O O . HIS E 3 140 ? -21.252 -1.654 -33.970 1.00 101.74 140 HIS B O 1
ATOM 2431 N N . GLN E 3 141 ? -22.601 -1.405 -32.182 1.00 69.61 141 GLN B N 1
ATOM 2432 C CA . GLN E 3 141 ? -23.554 -2.410 -32.655 1.00 79.01 141 GLN B CA 1
ATOM 2433 C C . GLN E 3 141 ? -24.232 -1.959 -33.949 1.00 83.28 141 GLN B C 1
ATOM 2434 O O . GLN E 3 141 ? -24.252 -2.699 -34.942 1.00 105.88 141 GLN B O 1
ATOM 2440 N N . GLN E 3 142 ? -24.779 -0.746 -33.936 1.00 66.91 142 GLN B N 1
ATOM 2441 C CA . GLN E 3 142 ? -25.404 -0.181 -35.130 1.00 76.71 142 GLN B CA 1
ATOM 2442 C C . GLN E 3 142 ? -24.432 -0.146 -36.314 1.00 84.32 142 GLN B C 1
ATOM 2443 O O . GLN E 3 142 ? -24.791 -0.477 -37.453 1.00 83.85 142 GLN B O 1
ATOM 2449 N N . ILE E 3 143 ? -23.196 0.255 -36.038 1.00 80.12 143 ILE B N 1
ATOM 2450 C CA . ILE E 3 143 ? -22.190 0.345 -37.085 1.00 57.43 143 ILE B CA 1
ATOM 2451 C C . ILE E 3 143 ? -21.880 -1.040 -37.652 1.00 63.23 143 ILE B C 1
ATOM 2452 O O . ILE E 3 143 ? -21.695 -1.195 -38.860 1.00 76.15 143 ILE B O 1
ATOM 2457 N N . ASP E 3 144 ? -21.863 -2.053 -36.794 1.00 63.24 144 ASP B N 1
ATOM 2458 C CA . ASP E 3 144 ? -21.565 -3.403 -37.259 1.00 74.75 144 ASP B CA 1
ATOM 2459 C C . ASP E 3 144 ? -22.697 -3.952 -38.126 1.00 83.91 144 ASP B C 1
ATOM 2460 O O . ASP E 3 144 ? -22.438 -4.522 -39.196 1.00 103.65 144 ASP B O 1
ATOM 2465 N N . LYS E 3 145 ? -23.943 -3.768 -37.684 1.00 78.77 145 LYS B N 1
ATOM 2466 C CA . LYS E 3 145 ? -25.080 -4.243 -38.476 1.00 75.24 145 LYS B CA 1
ATOM 2467 C C . LYS E 3 145 ? -25.095 -3.541 -39.833 1.00 68.82 145 LYS B C 1
ATOM 2468 O O . LYS E 3 145 ? -25.340 -4.175 -40.866 1.00 82.44 145 LYS B O 1
ATOM 2474 N N . ILE E 3 146 ? -24.797 -2.245 -39.841 1.00 60.16 146 ILE B N 1
ATOM 2475 C CA . ILE E 3 146 ? -24.703 -1.524 -41.103 1.00 59.14 146 ILE B CA 1
ATOM 2476 C C . ILE E 3 146 ? -23.626 -2.133 -41.995 1.00 77.00 146 ILE B C 1
ATOM 2477 O O . ILE E 3 146 ? -23.868 -2.409 -43.169 1.00 88.01 146 ILE B O 1
ATOM 2482 N N . ILE E 3 147 ? -22.446 -2.353 -41.422 1.00 82.71 147 ILE B N 1
ATOM 2483 C CA . ILE E 3 147 ? -21.308 -2.879 -42.171 1.00 73.86 147 ILE B CA 1
ATOM 2484 C C . ILE E 3 147 ? -21.634 -4.213 -42.840 1.00 84.56 147 ILE B C 1
ATOM 2485 O O . ILE E 3 147 ? -21.312 -4.422 -44.019 1.00 87.78 147 ILE B O 1
ATOM 2490 N N . GLU E 3 148 ? -22.296 -5.106 -42.108 1.00 85.17 148 GLU B N 1
ATOM 2491 C CA . GLU E 3 148 ? -22.653 -6.391 -42.708 1.00 95.67 148 GLU B CA 1
ATOM 2492 C C . GLU E 3 148 ? -23.790 -6.239 -43.721 1.00 87.35 148 GLU B C 1
ATOM 2493 O O . GLU E 3 148 ? -23.886 -7.029 -44.666 1.00 98.04 148 GLU B O 1
ATOM 2499 N N . GLU E 3 149 ? -24.633 -5.222 -43.548 1.00 68.22 149 GLU B N 1
ATOM 2500 C CA . GLU E 3 149 ? -25.650 -4.930 -44.561 1.00 72.94 149 GLU B CA 1
ATOM 2501 C C . GLU E 3 149 ? -24.971 -4.562 -45.878 1.00 85.47 149 GLU B C 1
ATOM 2502 O O . GLU E 3 149 ? -25.329 -5.065 -46.951 1.00 87.14 149 GLU B O 1
ATOM 2508 N N . ILE E 3 150 ? -23.976 -3.689 -45.779 1.00 58.16 150 ILE B N 1
ATOM 2509 C CA . ILE E 3 150 ? -23.162 -3.304 -46.923 1.00 55.40 150 ILE B CA 1
ATOM 2510 C C . ILE E 3 150 ? -22.507 -4.522 -47.579 1.00 96.66 150 ILE B C 1
ATOM 2511 O O . ILE E 3 150 ? -22.597 -4.706 -48.800 1.00 82.65 150 ILE B O 1
ATOM 2516 N N . LYS E 3 151 ? -21.862 -5.357 -46.769 1.00 62.05 151 LYS B N 1
ATOM 2517 C CA . LYS E 3 151 ? -21.215 -6.550 -47.306 1.00 76.44 151 LYS B CA 1
ATOM 2518 C C . LYS E 3 151 ? -22.200 -7.451 -48.067 1.00 87.05 151 LYS B C 1
ATOM 2519 O O . LYS E 3 151 ? -21.889 -7.917 -49.172 1.00 95.14 151 LYS B O 1
ATOM 2525 N N . THR E 3 152 ? -23.383 -7.687 -47.500 1.00 79.07 152 THR B N 1
ATOM 2526 C CA . THR E 3 152 ? -24.359 -8.535 -48.188 1.00 92.94 152 THR B CA 1
ATOM 2527 C C . THR E 3 152 ? -24.849 -7.856 -49.467 1.00 91.84 152 THR B C 1
ATOM 2528 O O . THR E 3 152 ? -25.180 -8.527 -50.445 1.00 95.02 152 THR B O 1
ATOM 2532 N N . ALA E 3 153 ? -24.887 -6.527 -49.464 1.00 82.16 153 ALA B N 1
ATOM 2533 C CA . ALA E 3 153 ? -25.250 -5.794 -50.674 1.00 79.87 153 ALA B CA 1
ATOM 2534 C C . ALA E 3 153 ? -24.248 -6.082 -51.787 1.00 85.23 153 ALA B C 1
ATOM 2535 O O . ALA E 3 153 ? -24.622 -6.459 -52.908 1.00 88.49 153 ALA B O 1
ATOM 2537 N N . LYS E 3 154 ? -22.970 -5.914 -51.461 1.00 87.00 154 LYS B N 1
ATOM 2538 C CA . LYS E 3 154 ? -21.902 -6.175 -52.418 1.00 71.66 154 LYS B CA 1
ATOM 2539 C C . LYS E 3 154 ? -21.939 -7.615 -52.931 1.00 75.40 154 LYS B C 1
ATOM 2540 O O . LYS E 3 154 ? -21.803 -7.852 -54.130 1.00 85.88 154 LYS B O 1
ATOM 2546 N N . ASN E 3 155 ? -22.123 -8.574 -52.029 1.00 81.08 155 ASN B N 1
ATOM 2547 C CA . ASN E 3 155 ? -22.168 -9.976 -52.441 1.00 90.89 155 ASN B CA 1
ATOM 2548 C C . ASN E 3 155 ? -23.356 -10.250 -53.356 1.00 105.52 155 ASN B C 1
ATOM 2549 O O . ASN E 3 155 ? -23.256 -11.038 -54.301 1.00 120.06 155 ASN B O 1
ATOM 2554 N N . LYS E 3 156 ? -24.477 -9.591 -53.072 1.00 115.93 156 LYS B N 1
ATOM 2555 C CA . LYS E 3 156 ? -25.666 -9.718 -53.910 1.00 107.59 156 LYS B CA 1
ATOM 2556 C C . LYS E 3 156 ? -25.378 -9.213 -55.317 1.00 86.44 156 LYS B C 1
ATOM 2557 O O . LYS E 3 156 ? -25.744 -9.859 -56.298 1.00 95.20 156 LYS B O 1
ATOM 2563 N N . LEU E 3 157 ? -24.700 -8.073 -55.417 1.00 86.72 157 LEU B N 1
ATOM 2564 C CA . LEU E 3 157 ? -24.358 -7.526 -56.731 1.00 78.62 157 LEU B CA 1
ATOM 2565 C C . LEU E 3 157 ? -23.311 -8.353 -57.492 1.00 84.50 157 LEU B C 1
ATOM 2566 O O . LEU E 3 157 ? -23.404 -8.489 -58.713 1.00 85.23 157 LEU B O 1
ATOM 2571 N N . ILE E 3 158 ? -22.316 -8.902 -56.796 1.00 88.59 158 ILE B N 1
ATOM 2572 C CA . ILE E 3 158 ? -21.322 -9.721 -57.491 1.00 94.08 158 ILE B CA 1
ATOM 2573 C C . ILE E 3 158 ? -21.964 -11.025 -57.949 1.00 99.29 158 ILE B C 1
ATOM 2574 O O . ILE E 3 158 ? -21.586 -11.576 -58.981 1.00 106.41 158 ILE B O 1
ATOM 2579 N N . GLU E 3 159 ? -22.940 -11.511 -57.185 1.00 106.79 159 GLU B N 1
ATOM 2580 C CA . GLU E 3 159 ? -23.625 -12.747 -57.540 1.00 110.81 159 GLU B CA 1
ATOM 2581 C C . GLU E 3 159 ? -24.472 -12.517 -58.783 1.00 110.16 159 GLU B C 1
ATOM 2582 O O . GLU E 3 159 ? -24.671 -13.423 -59.592 1.00 115.32 159 GLU B O 1
ATOM 2588 N N . ALA E 3 160 ? -24.958 -11.290 -58.931 1.00 112.59 160 ALA B N 1
ATOM 2589 C CA . ALA E 3 160 ? -25.711 -10.891 -60.113 1.00 112.56 160 ALA B CA 1
ATOM 2590 C C . ALA E 3 160 ? -24.774 -10.400 -61.216 1.00 114.34 160 ALA B C 1
ATOM 2591 O O . ALA E 3 160 ? -25.222 -10.039 -62.305 1.00 108.29 160 ALA B O 1
ATOM 2593 N N . SER E 3 161 ? -23.475 -10.382 -60.916 1.00 118.36 161 SER B N 1
ATOM 2594 C CA . SER E 3 161 ? -22.444 -9.936 -61.854 1.00 117.63 161 SER B CA 1
ATOM 2595 C C . SER E 3 161 ? -22.709 -8.522 -62.369 1.00 129.13 161 SER B C 1
ATOM 2596 O O . SER E 3 161 ? -22.334 -8.179 -63.491 1.00 139.28 161 SER B O 1
ATOM 2599 N N . THR E 3 162 ? -23.375 -7.715 -61.548 1.00 123.35 162 THR B N 1
ATOM 2600 C CA . THR E 3 162 ? -23.646 -6.320 -61.877 1.00 118.15 162 THR B CA 1
ATOM 2601 C C . THR E 3 162 ? -22.624 -5.406 -61.204 1.00 110.56 162 THR B C 1
ATOM 2602 O O . THR E 3 162 ? -22.683 -4.183 -61.333 1.00 116.40 162 THR B O 1
ATOM 2606 N N . PHE E 3 163 ? -21.684 -6.012 -60.485 1.00 114.75 163 PHE B N 1
ATOM 2607 C CA . PHE E 3 163 ? -20.715 -5.262 -59.689 1.00 103.08 163 PHE B CA 1
ATOM 2608 C C . PHE E 3 163 ? -19.381 -5.079 -60.407 1.00 97.94 163 PHE B C 1
ATOM 2609 O O . PHE E 3 163 ? -18.668 -6.047 -60.676 1.00 106.97 163 PHE B O 1
ATOM 2617 N N . LYS E 3 164 ? -19.051 -3.829 -60.714 1.00 76.50 164 LYS B N 1
ATOM 2618 C CA . LYS E 3 164 ? -17.787 -3.501 -61.363 1.00 80.15 164 LYS B CA 1
ATOM 2619 C C . LYS E 3 164 ? -16.839 -2.881 -60.351 1.00 80.37 164 LYS B C 1
ATOM 2620 O O . LYS E 3 164 ? -17.158 -1.856 -59.745 1.00 78.72 164 LYS B O 1
ATOM 2626 N N . GLU E 3 165 ? -15.670 -3.492 -60.177 1.00 101.21 165 GLU B N 1
ATOM 2627 C CA . GLU E 3 165 ? -14.728 -3.032 -59.161 1.00 95.81 165 GLU B CA 1
ATOM 2628 C C . GLU E 3 165 ? -14.256 -1.621 -59.460 1.00 89.59 165 GLU B C 1
ATOM 2629 O O . GLU E 3 165 ? -14.293 -1.162 -60.599 1.00 121.89 165 GLU B O 1
ATOM 2635 N N . TRP E 3 166 ? -13.822 -0.933 -58.416 1.00 64.64 166 TRP B N 1
ATOM 2636 C CA . TRP E 3 166 ? -13.487 0.472 -58.522 1.00 67.61 166 TRP B CA 1
ATOM 2637 C C . TRP E 3 166 ? -12.021 0.675 -58.872 1.00 76.90 166 TRP B C 1
ATOM 2638 O O . TRP E 3 166 ? -11.136 0.232 -58.142 1.00 98.37 166 TRP B O 1
ATOM 2649 N N . ASN E 3 167 ? -11.765 1.341 -59.993 1.00 74.09 167 ASN B N 1
ATOM 2650 C CA . ASN E 3 167 ? -10.399 1.697 -60.354 1.00 81.68 167 ASN B CA 1
ATOM 2651 C C . ASN E 3 167 ? -10.251 3.177 -60.690 1.00 77.31 167 ASN B C 1
ATOM 2652 O O . ASN E 3 167 ? -10.815 3.651 -61.675 1.00 83.27 167 ASN B O 1
ATOM 2657 N N . ILE E 3 168 ? -9.482 3.893 -59.870 1.00 75.15 168 ILE B N 1
ATOM 2658 C CA . ILE E 3 168 ? -9.219 5.317 -60.070 1.00 67.59 168 ILE B CA 1
ATOM 2659 C C . ILE E 3 168 ? -8.741 5.632 -61.476 1.00 79.56 168 ILE B C 1
ATOM 2660 O O . ILE E 3 168 ? -9.229 6.568 -62.109 1.00 112.95 168 ILE B O 1
ATOM 2665 N N . GLU E 3 169 ? -7.789 4.840 -61.960 1.00 73.82 169 GLU B N 1
ATOM 2666 C CA . GLU E 3 169 ? -7.106 5.137 -63.215 1.00 86.50 169 GLU B CA 1
ATOM 2667 C C . GLU E 3 169 ? -8.013 4.979 -64.429 1.00 99.50 169 GLU B C 1
ATOM 2668 O O . GLU E 3 169 ? -7.939 5.765 -65.374 1.00 114.52 169 GLU B O 1
ATOM 2674 N N . THR E 3 170 ? -8.862 3.958 -64.408 1.00 105.44 170 THR B N 1
ATOM 2675 C CA . THR E 3 170 ? -9.684 3.645 -65.569 1.00 105.73 170 THR B CA 1
ATOM 2676 C C . THR E 3 170 ? -11.060 4.325 -65.591 1.00 100.76 170 THR B C 1
ATOM 2677 O O . THR E 3 170 ? -11.711 4.355 -66.637 1.00 91.78 170 THR B O 1
ATOM 2681 N N . GLU E 3 171 ? -11.493 4.899 -64.469 1.00 86.13 171 GLU B N 1
ATOM 2682 C CA . GLU E 3 171 ? -12.893 5.328 -64.359 1.00 82.33 171 GLU B CA 1
ATOM 2683 C C . GLU E 3 171 ? -13.201 6.626 -65.114 1.00 83.56 171 GLU B C 1
ATOM 2684 O O . GLU E 3 171 ? -14.339 6.853 -65.513 1.00 87.52 171 GLU B O 1
ATOM 2690 N N . TYR E 3 172 ? -12.202 7.480 -65.299 1.00 86.90 172 TYR B N 1
ATOM 2691 C CA . TYR E 3 172 ? -12.405 8.721 -66.041 1.00 84.51 172 TYR B CA 1
ATOM 2692 C C . TYR E 3 172 ? -11.959 8.595 -67.496 1.00 90.19 172 TYR B C 1
ATOM 2693 O O . TYR E 3 172 ? -11.982 9.572 -68.248 1.00 83.69 172 TYR B O 1
ATOM 2702 N N . ASN E 3 173 ? -11.539 7.394 -67.882 1.00 89.58 173 ASN B N 1
ATOM 2703 C CA . ASN E 3 173 ? -11.051 7.145 -69.238 1.00 100.50 173 ASN B CA 1
ATOM 2704 C C . ASN E 3 173 ? -12.149 6.607 -70.162 1.00 106.44 173 ASN B C 1
ATOM 2705 O O . ASN E 3 173 ? -12.689 5.525 -69.924 1.00 109.61 173 ASN B O 1
ATOM 2710 N N . PRO E 3 174 ? -12.478 7.367 -71.221 1.00 87.31 174 PRO B N 1
ATOM 2711 C CA . PRO E 3 174 ? -13.488 7.020 -72.231 1.00 77.98 174 PRO B CA 1
ATOM 2712 C C . PRO E 3 174 ? -13.333 5.611 -72.804 1.00 76.53 174 PRO B C 1
ATOM 2713 O O . PRO E 3 174 ? -14.331 4.922 -73.055 1.00 78.29 174 PRO B O 1
ATOM 2717 N N . GLN E 3 175 ? -12.087 5.190 -72.996 1.00 77.43 175 GLN B N 1
ATOM 2718 C CA . GLN E 3 175 ? -11.800 3.910 -73.627 1.00 81.33 175 GLN B CA 1
ATOM 2719 C C . GLN E 3 175 ? -12.354 2.739 -72.829 1.00 86.38 175 GLN B C 1
ATOM 2720 O O . GLN E 3 175 ? -12.693 1.702 -73.389 1.00 110.19 175 GLN B O 1
ATOM 2726 N N . THR E 3 176 ? -12.450 2.911 -71.518 1.00 85.79 176 THR B N 1
ATOM 2727 C CA . THR E 3 176 ? -12.923 1.841 -70.652 1.00 91.81 176 THR B CA 1
ATOM 2728 C C . THR E 3 176 ? -14.412 1.607 -70.845 1.00 85.91 176 THR B C 1
ATOM 2729 O O . THR E 3 176 ? -14.890 0.477 -70.735 1.00 94.32 176 THR B O 1
ATOM 2733 N N . TYR E 3 177 ? -15.142 2.681 -71.130 1.00 81.68 177 TYR B N 1
ATOM 2734 C CA . TYR E 3 177 ? -16.572 2.581 -71.395 1.00 73.12 177 TYR B CA 1
ATOM 2735 C C . TYR E 3 177 ? -16.819 2.122 -72.828 1.00 75.69 177 TYR B C 1
ATOM 2736 O O . TYR E 3 177 ? -17.751 1.359 -73.087 1.00 81.89 177 TYR B O 1
ATOM 2745 N N . ILE E 3 178 ? -15.978 2.576 -73.753 1.00 76.78 178 ILE B N 1
ATOM 2746 C CA . ILE E 3 178 ? -16.018 2.055 -75.117 1.00 79.97 178 ILE B CA 1
ATOM 2747 C C . ILE E 3 178 ? -15.841 0.531 -75.109 1.00 85.71 178 ILE B C 1
ATOM 2748 O O . ILE E 3 178 ? -16.563 -0.191 -75.796 1.00 87.12 178 ILE B O 1
ATOM 2753 N N . ASP E 3 179 ? -14.890 0.053 -74.312 1.00 96.88 179 ASP B N 1
ATOM 2754 C CA . ASP E 3 179 ? -14.652 -1.382 -74.153 1.00 110.20 179 ASP B CA 1
ATOM 2755 C C . ASP E 3 179 ? -15.801 -2.071 -73.425 1.00 110.74 179 ASP B C 1
ATOM 2756 O O . ASP E 3 179 ? -16.166 -3.202 -73.751 1.00 116.17 179 ASP B O 1
ATOM 2761 N N . LEU E 3 180 ? -16.352 -1.390 -72.426 1.00 97.13 180 LEU B N 1
ATOM 2762 C CA . LEU E 3 180 ? -17.464 -1.925 -71.656 1.00 86.69 180 LEU B CA 1
ATOM 2763 C C . LEU E 3 180 ? -18.676 -2.080 -72.567 1.00 94.99 180 LEU B C 1
ATOM 2764 O O . LEU E 3 180 ? -19.434 -3.046 -72.457 1.00 101.47 180 LEU B O 1
ATOM 2769 N N . GLY E 3 181 ? -18.842 -1.126 -73.477 1.00 89.01 181 GLY B N 1
ATOM 2770 C CA . GLY E 3 181 ? -19.892 -1.201 -74.473 1.00 85.00 181 GLY B CA 1
ATOM 2771 C C . GLY E 3 181 ? -21.079 -0.298 -74.207 1.00 79.74 181 GLY B C 1
ATOM 2772 O O . GLY E 3 181 ? -21.863 -0.014 -75.110 1.00 86.17 181 GLY B O 1
ATOM 2773 N N . ARG E 3 182 ? -21.215 0.162 -72.969 1.00 81.16 182 ARG B N 1
ATOM 2774 C CA . ARG E 3 182 ? -22.335 1.021 -72.605 1.00 76.06 182 ARG B CA 1
ATOM 2775 C C . ARG E 3 182 ? -21.943 1.997 -71.516 1.00 84.03 182 ARG B C 1
ATOM 2776 O O . ARG E 3 182 ? -21.164 1.663 -70.626 1.00 97.35 182 ARG B O 1
ATOM 2784 N N . ILE E 3 183 ? -22.481 3.207 -71.593 1.00 72.26 183 ILE B N 1
ATOM 2785 C CA . ILE E 3 183 ? -22.452 4.110 -70.454 1.00 63.61 183 ILE B CA 1
ATOM 2786 C C . ILE E 3 183 ? -23.784 3.988 -69.729 1.00 77.53 183 ILE B C 1
ATOM 2787 O O . ILE E 3 183 ? -24.849 4.273 -70.292 1.00 84.26 183 ILE B O 1
ATOM 2792 N N . SER E 3 184 ? -23.711 3.537 -68.482 1.00 77.16 184 SER B N 1
ATOM 2793 C CA . SER E 3 184 ? -24.896 3.224 -67.697 1.00 64.64 184 SER B CA 1
ATOM 2794 C C . SER E 3 184 ? -25.091 4.180 -66.529 1.00 68.52 184 SER B C 1
ATOM 2795 O O . SER E 3 184 ? -24.131 4.685 -65.948 1.00 89.01 184 SER B O 1
ATOM 2798 N N . LEU E 3 185 ? -26.349 4.414 -66.188 1.00 71.26 185 LEU B N 1
ATOM 2799 C CA . LEU E 3 185 ? -26.706 5.255 -65.056 1.00 62.33 185 LEU B CA 1
ATOM 2800 C C . LEU E 3 185 ? -26.313 4.592 -63.742 1.00 60.80 185 LEU B C 1
ATOM 2801 O O . LEU E 3 185 ? -26.068 5.262 -62.741 1.00 76.53 185 LEU B O 1
ATOM 2806 N N . ALA E 3 186 ? -26.268 3.264 -63.755 1.00 66.67 186 ALA B N 1
ATOM 2807 C CA . ALA E 3 186 ? -26.027 2.488 -62.545 1.00 75.80 186 ALA B CA 1
ATOM 2808 C C . ALA E 3 186 ? -24.541 2.334 -62.257 1.00 76.08 186 ALA B C 1
ATOM 2809 O O . ALA E 3 186 ? -24.153 1.937 -61.159 1.00 100.31 186 ALA B O 1
ATOM 2811 N N . ASP E 3 187 ? -23.711 2.642 -63.247 1.00 64.34 187 ASP B N 1
ATOM 2812 C CA . ASP E 3 187 ? -22.268 2.576 -63.065 1.00 70.13 187 ASP B CA 1
ATOM 2813 C C . ASP E 3 187 ? -21.721 3.916 -62.589 1.00 81.18 187 ASP B C 1
ATOM 2814 O O . ASP E 3 187 ? -20.508 4.070 -62.429 1.00 70.55 187 ASP B O 1
ATOM 2819 N N . ASN E 3 188 ? -22.624 4.875 -62.369 1.00 77.25 188 ASN B N 1
ATOM 2820 C CA . ASN E 3 188 ? -22.265 6.181 -61.816 1.00 72.82 188 ASN B CA 1
ATOM 2821 C C . ASN E 3 188 ? -21.159 6.846 -62.630 1.00 65.53 188 ASN B C 1
ATOM 2822 O O . ASN E 3 188 ? -20.055 7.058 -62.143 1.00 82.28 188 ASN B O 1
ATOM 2827 N N . VAL E 3 189 ? -21.470 7.165 -63.879 1.00 75.73 189 VAL B N 1
ATOM 2828 C CA . VAL E 3 189 ? -20.465 7.620 -64.828 1.00 70.94 189 VAL B CA 1
ATOM 2829 C C . VAL E 3 189 ? -20.326 9.138 -64.833 1.00 68.34 189 VAL B C 1
ATOM 2830 O O . VAL E 3 189 ? -21.284 9.863 -65.101 1.00 77.03 189 VAL B O 1
ATOM 2834 N N . VAL E 3 190 ? -19.123 9.607 -64.526 1.00 79.39 190 VAL B N 1
ATOM 2835 C CA . VAL E 3 190 ? -18.798 11.026 -64.585 1.00 72.91 190 VAL B CA 1
ATOM 2836 C C . VAL E 3 190 ? -17.444 11.221 -65.271 1.00 73.90 190 VAL B C 1
ATOM 2837 O O . VAL E 3 190 ? -16.455 10.595 -64.888 1.00 70.59 190 VAL B O 1
ATOM 2841 N N . LEU E 3 191 ? -17.409 12.086 -66.283 1.00 63.65 191 LEU B N 1
ATOM 2842 C CA . LEU E 3 191 ? -16.203 12.301 -67.081 1.00 62.08 191 LEU B CA 1
ATOM 2843 C C . LEU E 3 191 ? -15.670 13.723 -66.925 1.00 56.68 191 LEU B C 1
ATOM 2844 O O . LEU E 3 191 ? -16.432 14.660 -66.682 1.00 57.16 191 LEU B O 1
ATOM 2849 N N . LYS E 3 192 ? -14.359 13.880 -67.083 1.00 57.55 192 LYS B N 1
ATOM 2850 C CA . LYS E 3 192 ? -13.692 15.122 -66.709 1.00 67.35 192 LYS B CA 1
ATOM 2851 C C . LYS E 3 192 ? -14.035 16.304 -67.612 1.00 70.37 192 LYS B C 1
ATOM 2852 O O . LYS E 3 192 ? -13.988 17.453 -67.171 1.00 78.78 192 LYS B O 1
ATOM 2858 N N . THR E 3 193 ? -14.376 16.034 -68.867 1.00 77.74 193 THR B N 1
ATOM 2859 C CA . THR E 3 193 ? -14.606 17.117 -69.822 1.00 82.92 193 THR B CA 1
ATOM 2860 C C . THR E 3 193 ? -15.517 16.726 -70.985 1.00 78.86 193 THR B C 1
ATOM 2861 O O . THR E 3 193 ? -15.745 15.544 -71.250 1.00 77.40 193 THR B O 1
ATOM 2865 N N . THR E 3 194 ? -16.031 17.735 -71.678 1.00 71.68 194 THR B N 1
ATOM 2866 C CA . THR E 3 194 ? -16.963 17.512 -72.777 1.00 81.46 194 THR B CA 1
ATOM 2867 C C . THR E 3 194 ? -16.330 16.726 -73.925 1.00 79.68 194 THR B C 1
ATOM 2868 O O . THR E 3 194 ? -16.993 15.906 -74.575 1.00 74.32 194 THR B O 1
ATOM 2872 N N . LYS E 3 195 ? -15.045 16.966 -74.170 1.00 75.21 195 LYS B N 1
ATOM 2873 C CA . LYS E 3 195 ? -14.361 16.279 -75.256 1.00 79.99 195 LYS B CA 1
ATOM 2874 C C . LYS E 3 195 ? -14.350 14.772 -75.009 1.00 74.41 195 LYS B C 1
ATOM 2875 O O . LYS E 3 195 ? -14.377 13.995 -75.954 1.00 76.97 195 LYS B O 1
ATOM 2881 N N . ASP E 3 196 ? -14.335 14.362 -73.742 1.00 70.83 196 ASP B N 1
ATOM 2882 C CA . ASP E 3 196 ? -14.235 12.942 -73.410 1.00 70.85 196 ASP B CA 1
ATOM 2883 C C . ASP E 3 196 ? -15.535 12.218 -73.714 1.00 73.50 196 ASP B C 1
ATOM 2884 O O . ASP E 3 196 ? -15.542 11.162 -74.363 1.00 95.61 196 ASP B O 1
ATOM 2889 N N . VAL E 3 197 ? -16.636 12.793 -73.244 1.00 66.90 197 VAL B N 1
ATOM 2890 C CA . VAL E 3 197 ? -17.948 12.220 -73.495 1.00 60.89 197 VAL B CA 1
ATOM 2891 C C . VAL E 3 197 ? -18.215 12.214 -75.000 1.00 78.41 197 VAL B C 1
ATOM 2892 O O . VAL E 3 197 ? -18.746 11.236 -75.530 1.00 95.77 197 VAL B O 1
ATOM 2896 N N . CYS E 3 198 ? -17.816 13.279 -75.695 1.00 73.89 198 CYS B N 1
ATOM 2897 C CA . CYS E 3 198 ? -17.883 13.269 -77.158 1.00 69.59 198 CYS B CA 1
ATOM 2898 C C . CYS E 3 198 ? -17.098 12.086 -77.735 1.00 76.80 198 CYS B C 1
ATOM 2899 O O . CYS E 3 198 ? -17.590 11.373 -78.609 1.00 77.30 198 CYS B O 1
ATOM 2902 N N . ASN E 3 199 ? -15.887 11.879 -77.220 1.00 86.90 199 ASN B N 1
ATOM 2903 C CA . ASN E 3 199 ? -14.994 10.807 -77.668 1.00 74.16 199 ASN B CA 1
ATOM 2904 C C . ASN E 3 199 ? -15.461 9.400 -77.295 1.00 74.21 199 ASN B C 1
ATOM 2905 O O . ASN E 3 199 ? -14.867 8.412 -77.724 1.00 81.51 199 ASN B O 1
ATOM 2910 N N . CYS E 3 200 ? -16.501 9.306 -76.472 1.00 76.12 200 CYS B N 1
ATOM 2911 C CA . CYS E 3 200 ? -17.128 8.012 -76.203 1.00 71.42 200 CYS B CA 1
ATOM 2912 C C . CYS E 3 200 ? -18.044 7.586 -77.346 1.00 94.71 200 CYS B C 1
ATOM 2913 O O . CYS E 3 200 ? -18.244 6.398 -77.588 1.00 120.32 200 CYS B O 1
ATOM 2916 N N . PHE E 3 201 ? -18.630 8.572 -78.013 1.00 90.41 201 PHE B N 1
ATOM 2917 C CA . PHE E 3 201 ? -19.614 8.331 -79.064 1.00 91.71 201 PHE B CA 1
ATOM 2918 C C . PHE E 3 201 ? -19.075 8.384 -80.500 1.00 94.56 201 PHE B C 1
ATOM 2919 O O . PHE E 3 201 ? -19.853 8.378 -81.453 1.00 80.22 201 PHE B O 1
ATOM 2927 N N . GLY E 3 202 ? -17.753 8.449 -80.652 1.00 101.64 202 GLY B N 1
ATOM 2928 C CA . GLY E 3 202 ? -17.145 8.424 -81.973 1.00 100.72 202 GLY B CA 1
ATOM 2929 C C . GLY E 3 202 ? -16.430 9.671 -82.466 1.00 95.70 202 GLY B C 1
ATOM 2930 O O . GLY E 3 202 ? -15.833 9.657 -83.545 1.00 101.80 202 GLY B O 1
ATOM 2931 N N . TYR E 3 203 ? -16.493 10.753 -81.698 1.00 88.10 203 TYR B N 1
ATOM 2932 C CA . TYR E 3 203 ? -15.701 11.941 -82.009 1.00 92.31 203 TYR B CA 1
ATOM 2933 C C . TYR E 3 203 ? -14.229 11.773 -81.638 1.00 101.54 203 TYR B C 1
ATOM 2934 O O . TYR E 3 203 ? -13.884 11.010 -80.735 1.00 94.52 203 TYR B O 1
ATOM 2943 N N . SER E 3 204 ? -13.364 12.485 -82.353 1.00 116.28 204 SER B N 1
ATOM 2944 C CA . SER E 3 204 ? -11.982 12.653 -81.924 1.00 115.18 204 SER B CA 1
ATOM 2945 C C . SER E 3 204 ? -11.674 14.144 -81.797 1.00 123.09 204 SER B C 1
ATOM 2946 O O . SER E 3 204 ? -11.589 14.855 -82.800 1.00 129.53 204 SER B O 1
ATOM 2949 N N . TYR E 3 205 ? -11.491 14.604 -80.560 1.00 116.82 205 TYR B N 1
ATOM 2950 C CA . TYR E 3 205 ? -11.417 16.035 -80.261 1.00 110.02 205 TYR B CA 1
ATOM 2951 C C . TYR E 3 205 ? -10.251 16.390 -79.349 1.00 117.53 205 TYR B C 1
ATOM 2952 O O . TYR E 3 205 ? -9.998 15.704 -78.357 1.00 117.54 205 TYR B O 1
ATOM 2961 N N . LYS E 3 206 ? -9.555 17.476 -79.679 1.00 127.79 206 LYS B N 1
ATOM 2962 C CA . LYS E 3 206 ? -8.525 18.023 -78.801 1.00 126.45 206 LYS B CA 1
ATOM 2963 C C . LYS E 3 206 ? -9.180 18.630 -77.562 1.00 107.56 206 LYS B C 1
ATOM 2964 O O . LYS E 3 206 ? -8.650 18.533 -76.456 1.00 106.03 206 LYS B O 1
ATOM 2970 N N . ASN E 3 207 ? -10.348 19.234 -77.774 1.00 96.79 207 ASN B N 1
ATOM 2971 C CA . ASN E 3 207 ? -11.181 19.799 -76.717 1.00 102.01 207 ASN B CA 1
ATOM 2972 C C . ASN E 3 207 ? -12.473 20.309 -77.346 1.00 99.07 207 ASN B C 1
ATOM 2973 O O . ASN E 3 207 ? -12.537 20.495 -78.562 1.00 103.01 207 ASN B O 1
ATOM 2978 N N . TYR E 3 208 ? -13.497 20.537 -76.528 1.00 93.96 208 TYR B N 1
ATOM 2979 C CA . TYR E 3 208 ? -14.795 20.937 -77.059 1.00 91.05 208 TYR B CA 1
ATOM 2980 C C . TYR E 3 208 ? -15.407 22.113 -76.295 1.00 104.31 208 TYR B C 1
ATOM 2981 O O . TYR E 3 208 ? -15.459 22.117 -75.065 1.00 110.64 208 TYR B O 1
ATOM 2990 N N . GLN E 3 209 ? -15.826 23.127 -77.048 1.00 105.90 209 GLN B N 1
ATOM 2991 C CA . GLN E 3 209 ? -16.483 24.317 -76.507 1.00 97.88 209 GLN B CA 1
ATOM 2992 C C . GLN E 3 209 ? -18.001 24.220 -76.283 1.00 103.52 209 GLN B C 1
ATOM 2993 O O . GLN E 3 209 ? -18.517 24.710 -75.280 1.00 124.46 209 GLN B O 1
ATOM 2999 N N . ARG E 3 210 ? -18.710 23.604 -77.225 1.00 82.89 210 ARG B N 1
ATOM 3000 C CA . ARG E 3 210 ? -20.155 23.805 -77.363 1.00 84.25 210 ARG B CA 1
ATOM 3001 C C . ARG E 3 210 ? -21.027 23.238 -76.245 1.00 82.02 210 ARG B C 1
ATOM 3002 O O . ARG E 3 210 ? -20.600 22.383 -75.466 1.00 90.06 210 ARG B O 1
ATOM 3010 N N . GLY E 3 211 ? -22.256 23.747 -76.177 1.00 80.23 211 GLY B N 1
ATOM 3011 C CA . GLY E 3 211 ? -23.240 23.292 -75.213 1.00 92.08 211 GLY B CA 1
ATOM 3012 C C . GLY E 3 211 ? -23.988 22.063 -75.690 1.00 75.34 211 GLY B C 1
ATOM 3013 O O . GLY E 3 211 ? -24.798 21.492 -74.957 1.00 77.14 211 GLY B O 1
ATOM 3014 N N . GLY E 3 212 ? -23.720 21.659 -76.927 1.00 67.52 212 GLY B N 1
ATOM 3015 C CA . GLY E 3 212 ? -24.248 20.415 -77.448 1.00 71.37 212 GLY B CA 1
ATOM 3016 C C . GLY E 3 212 ? -23.548 19.997 -78.727 1.00 83.71 212 GLY B C 1
ATOM 3017 O O . GLY E 3 212 ? -23.070 20.835 -79.494 1.00 83.72 212 GLY B O 1
ATOM 3018 N N . ALA E 3 213 ? -23.525 18.694 -78.976 1.00 74.77 213 ALA B N 1
ATOM 3019 C CA . ALA E 3 213 ? -22.821 18.149 -80.125 1.00 83.46 213 ALA B CA 1
ATOM 3020 C C . ALA E 3 213 ? -23.646 17.051 -80.769 1.00 93.43 213 ALA B C 1
ATOM 3021 O O . ALA E 3 213 ? -24.234 16.225 -80.076 1.00 85.88 213 ALA B O 1
ATOM 3023 N N . LEU E 3 214 ? -23.683 17.040 -82.096 1.00 98.44 214 LEU B N 1
ATOM 3024 C CA . LEU E 3 214 ? -24.467 16.050 -82.820 1.00 99.53 214 LEU B CA 1
ATOM 3025 C C . LEU E 3 214 ? -23.883 14.648 -82.659 1.00 95.98 214 LEU B C 1
ATOM 3026 O O . LEU E 3 214 ? -22.685 14.447 -82.836 1.00 96.66 214 LEU B O 1
ATOM 3031 N N . HIS E 3 215 ? -24.734 13.683 -82.318 1.00 89.02 215 HIS B N 1
ATOM 3032 C CA . HIS E 3 215 ? -24.317 12.285 -82.222 1.00 90.64 215 HIS B CA 1
ATOM 3033 C C . HIS E 3 215 ? -23.989 11.724 -83.602 1.00 98.23 215 HIS B C 1
ATOM 3034 O O . HIS E 3 215 ? -24.856 11.681 -84.478 1.00 93.09 215 HIS B O 1
ATOM 3041 N N . PRO E 3 216 ? -22.731 11.294 -83.799 1.00 104.78 216 PRO B N 1
ATOM 3042 C CA . PRO E 3 216 ? -22.240 10.832 -85.102 1.00 117.82 216 PRO B CA 1
ATOM 3043 C C . PRO E 3 216 ? -23.063 9.716 -85.742 1.00 120.83 216 PRO B C 1
ATOM 3044 O O . PRO E 3 216 ? -23.368 9.803 -86.932 1.00 130.31 216 PRO B O 1
ATOM 3048 N N . TYR E 3 217 ? -23.411 8.688 -84.975 1.00 122.47 217 TYR B N 1
ATOM 3049 C CA . TYR E 3 217 ? -24.037 7.504 -85.558 1.00 133.47 217 TYR B CA 1
ATOM 3050 C C . TYR E 3 217 ? -25.562 7.483 -85.427 1.00 136.67 217 TYR B C 1
ATOM 3051 O O . TYR E 3 217 ? -26.216 6.537 -85.875 1.00 146.67 217 TYR B O 1
ATOM 3060 N N . LYS E 3 218 ? -26.124 8.522 -84.818 1.00 116.92 218 LYS B N 1
ATOM 3061 C CA . LYS E 3 218 ? -27.576 8.680 -84.770 1.00 109.23 218 LYS B CA 1
ATOM 3062 C C . LYS E 3 218 ? -27.975 10.120 -85.095 1.00 113.90 218 LYS B C 1
ATOM 3063 O O . LYS E 3 218 ? -27.589 11.056 -84.395 1.00 98.37 218 LYS B O 1
ATOM 3069 N N . LYS E 3 219 ? -28.750 10.291 -86.162 1.00 132.61 219 LYS B N 1
ATOM 3070 C CA . LYS E 3 219 ? -29.132 11.624 -86.620 1.00 129.64 219 LYS B CA 1
ATOM 3071 C C . LYS E 3 219 ? -30.244 12.233 -85.771 1.00 112.51 219 LYS B C 1
ATOM 3072 O O . LYS E 3 219 ? -30.428 13.451 -85.757 1.00 110.65 219 LYS B O 1
ATOM 3078 N N . ASP E 3 220 ? -30.985 11.385 -85.068 1.00 93.56 220 ASP B N 1
ATOM 3079 C CA . ASP E 3 220 ? -32.113 11.856 -84.279 1.00 98.17 220 ASP B CA 1
ATOM 3080 C C . ASP E 3 220 ? -31.711 12.125 -82.833 1.00 97.30 220 ASP B C 1
ATOM 3081 O O . ASP E 3 220 ? -32.521 12.578 -82.027 1.00 107.87 220 ASP B O 1
ATOM 3086 N N . THR E 3 221 ? -30.452 11.852 -82.513 1.00 95.10 221 THR B N 1
ATOM 3087 C CA . THR E 3 221 ? -29.961 12.014 -81.150 1.00 90.39 221 THR B CA 1
ATOM 3088 C C . THR E 3 221 ? -28.942 13.150 -81.055 1.00 82.01 221 THR B C 1
ATOM 3089 O O . THR E 3 221 ? -28.112 13.334 -81.944 1.00 112.70 221 THR B O 1
ATOM 3093 N N . LEU E 3 222 ? -29.025 13.915 -79.972 1.00 73.42 222 LEU B N 1
ATOM 3094 C CA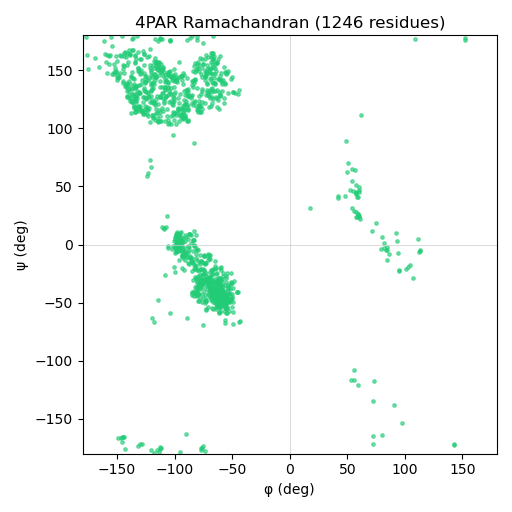 . LEU E 3 222 ? -28.104 15.010 -79.706 1.00 86.94 222 LEU B CA 1
ATOM 3095 C C . LEU E 3 222 ? -27.429 14.819 -78.353 1.00 81.96 222 LEU B C 1
ATOM 3096 O O . LEU E 3 222 ? -28.094 14.554 -77.355 1.00 75.79 222 LEU B O 1
ATOM 3101 N N . ILE E 3 223 ? -26.109 14.947 -78.316 1.00 88.17 223 ILE B N 1
ATOM 3102 C CA . ILE E 3 223 ? -25.389 14.895 -77.048 1.00 82.63 223 ILE B CA 1
ATOM 3103 C C . ILE E 3 223 ? -25.448 16.265 -76.376 1.00 67.69 223 ILE B C 1
ATOM 3104 O O . ILE E 3 223 ? -25.043 17.271 -76.957 1.00 88.09 223 ILE B O 1
ATOM 3109 N N . TRP E 3 224 ? -25.958 16.299 -75.151 1.00 60.85 224 TRP B N 1
ATOM 3110 C CA . TRP E 3 224 ? -26.271 17.564 -74.491 1.00 73.59 224 TRP B CA 1
ATOM 3111 C C . TRP E 3 224 ? -25.484 17.757 -73.199 1.00 75.08 224 TRP B C 1
ATOM 3112 O O . TRP E 3 224 ? -25.356 16.826 -72.407 1.00 79.75 224 TRP B O 1
ATOM 3123 N N . PHE E 3 225 ? -24.990 18.972 -72.967 1.00 66.62 225 PHE B N 1
ATOM 3124 C CA . PHE E 3 225 ? -24.195 19.252 -71.769 1.00 60.96 225 PHE B CA 1
ATOM 3125 C C . PHE E 3 225 ? -24.768 20.405 -70.952 1.00 57.47 225 PHE B C 1
ATOM 3126 O O . PHE E 3 225 ? -24.083 21.396 -70.702 1.00 55.91 225 PHE B O 1
ATOM 3134 N N . PRO E 3 226 ? -26.018 20.266 -70.498 1.00 53.93 226 PRO B N 1
ATOM 3135 C CA . PRO E 3 226 ? -26.673 21.405 -69.857 1.00 58.59 226 PRO B CA 1
ATOM 3136 C C . PRO E 3 226 ? -26.223 21.641 -68.421 1.00 58.13 226 PRO B C 1
ATOM 3137 O O . PRO E 3 226 ? -25.655 20.746 -67.786 1.00 55.01 226 PRO B O 1
ATOM 3141 N N . ARG E 3 227 ? -26.453 22.858 -67.938 1.00 60.17 227 ARG B N 1
ATOM 3142 C CA . ARG E 3 227 ? -26.515 23.125 -66.507 1.00 55.27 227 ARG B CA 1
ATOM 3143 C C . ARG E 3 227 ? -27.959 22.916 -66.084 1.00 52.34 227 ARG B C 1
ATOM 3144 O O . ARG E 3 227 ? -28.842 23.640 -66.535 1.00 69.81 227 ARG B O 1
ATOM 3152 N N . LEU E 3 228 ? -28.198 21.962 -65.192 1.00 50.90 228 LEU B N 1
ATOM 3153 C CA . LEU E 3 228 ? -29.565 21.557 -64.848 1.00 58.12 228 LEU B CA 1
ATOM 3154 C C . LEU E 3 228 ? -30.190 22.498 -63.827 1.00 60.39 228 LEU B C 1
ATOM 3155 O O . LEU E 3 228 ? -31.249 22.219 -63.275 1.00 74.39 228 LEU B O 1
ATOM 3160 N N . TYR E 3 229 ? -29.491 23.588 -63.548 1.00 60.43 229 TYR B N 1
ATOM 3161 C CA . TYR E 3 229 ? -30.011 24.656 -62.716 1.00 55.71 229 TYR B CA 1
ATOM 3162 C C . TYR E 3 229 ? -30.246 25.924 -63.526 1.00 62.18 229 TYR B C 1
ATOM 3163 O O . TYR E 3 229 ? -30.103 25.931 -64.746 1.00 97.40 229 TYR B O 1
ATOM 3172 N N . GLU E 3 230 ? -30.628 26.992 -62.838 1.00 69.05 230 GLU B N 1
ATOM 3173 C CA . GLU E 3 230 ? -30.819 28.290 -63.469 1.00 63.67 230 GLU B CA 1
ATOM 3174 C C . GLU E 3 230 ? -29.498 29.043 -63.562 1.00 63.96 230 GLU B C 1
ATOM 3175 O O . GLU E 3 230 ? -28.776 29.176 -62.575 1.00 69.60 230 GLU B O 1
ATOM 3181 N N . ASN E 3 231 ? -29.182 29.520 -64.760 1.00 65.09 231 ASN B N 1
ATOM 3182 C CA . ASN E 3 231 ? -28.027 30.384 -64.975 1.00 70.50 231 ASN B CA 1
ATOM 3183 C C . ASN E 3 231 ? -28.466 31.637 -65.729 1.00 84.15 231 ASN B C 1
ATOM 3184 O O . ASN E 3 231 ? -29.663 31.876 -65.891 1.00 99.84 231 ASN B O 1
ATOM 3189 N N . LYS E 3 232 ? -27.507 32.449 -66.158 1.00 79.39 232 LYS B N 1
ATOM 3190 C CA . LYS E 3 232 ? -27.825 33.699 -66.843 1.00 90.06 232 LYS B CA 1
ATOM 3191 C C . LYS E 3 232 ? -28.646 33.485 -68.112 1.00 80.79 232 LYS B C 1
ATOM 3192 O O . LYS E 3 232 ? -29.633 34.182 -68.347 1.00 80.99 232 LYS B O 1
ATOM 3198 N N . ASP E 3 233 ? -28.221 32.536 -68.937 1.00 86.94 233 ASP B N 1
ATOM 3199 C CA . ASP E 3 233 ? -28.884 32.281 -70.210 1.00 100.07 233 ASP B CA 1
ATOM 3200 C C . ASP E 3 233 ? -30.120 31.382 -70.116 1.00 91.99 233 ASP B C 1
ATOM 3201 O O . ASP E 3 233 ? -31.149 31.670 -70.729 1.00 97.48 233 ASP B O 1
ATOM 3206 N N . TRP E 3 234 ? -30.027 30.298 -69.350 1.00 70.53 234 TRP B N 1
ATOM 3207 C CA . TRP E 3 234 ? -31.089 29.293 -69.355 1.00 75.30 234 TRP B CA 1
ATOM 3208 C C . TRP E 3 234 ? -31.659 28.995 -67.973 1.00 88.95 234 TRP B C 1
ATOM 3209 O O . TRP E 3 234 ? -30.933 29.000 -66.979 1.00 100.50 234 TRP B O 1
ATOM 3220 N N . ILE E 3 235 ? -32.961 28.723 -67.916 1.00 85.54 235 ILE B N 1
ATOM 3221 C CA . ILE E 3 235 ? -33.557 28.194 -66.697 1.00 73.42 235 ILE B CA 1
ATOM 3222 C C . ILE E 3 235 ? -33.926 26.733 -66.913 1.00 70.02 235 ILE B C 1
ATOM 3223 O O . ILE E 3 235 ? -34.908 26.415 -67.586 1.00 85.29 235 ILE B O 1
ATOM 3228 N N . ASN E 3 236 ? -33.140 25.847 -66.313 1.00 61.04 236 ASN B N 1
ATOM 3229 C CA . ASN E 3 236 ? -33.345 24.417 -66.463 1.00 60.42 236 ASN B CA 1
ATOM 3230 C C . ASN E 3 236 ? -33.593 23.762 -65.119 1.00 70.65 236 ASN B C 1
ATOM 3231 O O . ASN E 3 236 ? -33.057 24.201 -64.100 1.00 89.49 236 ASN B O 1
ATOM 3236 N N . THR E 3 237 ? -34.425 22.726 -65.100 1.00 57.50 237 THR B N 1
ATOM 3237 C CA . THR E 3 237 ? -34.589 21.959 -63.871 1.00 56.69 237 THR B CA 1
ATOM 3238 C C . THR E 3 237 ? -34.647 20.468 -64.166 1.00 67.88 237 THR B C 1
ATOM 3239 O O . THR E 3 237 ? -34.860 20.055 -65.308 1.00 84.57 237 THR B O 1
ATOM 3243 N N . ILE E 3 238 ? -34.448 19.665 -63.126 1.00 60.31 238 ILE B N 1
ATOM 3244 C CA . ILE E 3 238 ? -34.631 18.224 -63.222 1.00 60.93 238 ILE B CA 1
ATOM 3245 C C . ILE E 3 238 ? -35.292 17.704 -61.946 1.00 63.35 238 ILE B C 1
ATOM 3246 O O . ILE E 3 238 ? -34.917 18.083 -60.838 1.00 57.98 238 ILE B O 1
ATOM 3251 N N . SER E 3 239 ? -36.297 16.854 -62.116 1.00 66.16 239 SER B N 1
ATOM 3252 C CA . SER E 3 239 ? -37.054 16.328 -60.994 1.00 72.05 239 SER B CA 1
ATOM 3253 C C . SER E 3 239 ? -36.192 15.428 -60.115 1.00 70.31 239 SER B C 1
ATOM 3254 O O . SER E 3 239 ? -35.224 14.838 -60.589 1.00 68.99 239 SER B O 1
ATOM 3257 N N . PRO E 3 240 ? -36.536 15.339 -58.822 1.00 61.23 240 PRO B N 1
ATOM 3258 C CA . PRO E 3 240 ? -35.911 14.399 -57.889 1.00 56.33 240 PRO B CA 1
ATOM 3259 C C . PRO E 3 240 ? -35.879 12.964 -58.415 1.00 56.66 240 PRO B C 1
ATOM 3260 O O . PRO E 3 240 ? -34.945 12.229 -58.119 1.00 64.61 240 PRO B O 1
ATOM 3264 N N . ASP E 3 241 ? -36.890 12.571 -59.181 1.00 70.51 241 ASP B N 1
ATOM 3265 C CA . ASP E 3 241 ? -36.948 11.220 -59.732 1.00 71.40 241 ASP B CA 1
ATOM 3266 C C . ASP E 3 241 ? -35.849 11.000 -60.770 1.00 63.66 241 ASP B C 1
ATOM 3267 O O . ASP E 3 241 ? -35.440 9.867 -61.028 1.00 70.24 241 ASP B O 1
ATOM 3272 N N . GLY E 3 242 ? -35.380 12.094 -61.363 1.00 55.54 242 GLY B N 1
ATOM 3273 C CA . GLY E 3 242 ? -34.453 12.033 -62.479 1.00 54.27 242 GLY B CA 1
ATOM 3274 C C . GLY E 3 242 ? -35.142 11.854 -63.826 1.00 74.47 242 GLY B C 1
ATOM 3275 O O . GLY E 3 242 ? -34.488 11.874 -64.868 1.00 76.27 242 GLY B O 1
ATOM 3276 N N . LEU E 3 243 ? -36.462 11.675 -63.804 1.00 73.49 243 LEU B N 1
ATOM 3277 C CA . LEU E 3 243 ? -37.237 11.374 -65.008 1.00 78.95 243 LEU B CA 1
ATOM 3278 C C . LEU E 3 243 ? -37.605 12.586 -65.877 1.00 84.38 243 LEU B C 1
ATOM 3279 O O . LEU E 3 243 ? -37.771 12.457 -67.091 1.00 75.85 243 LEU B O 1
ATOM 3284 N N . THR E 3 244 ? -37.748 13.755 -65.261 1.00 77.29 244 THR B N 1
ATOM 3285 C CA . THR E 3 244 ? -38.315 14.906 -65.957 1.00 68.10 244 THR B CA 1
ATOM 3286 C C . THR E 3 244 ? -37.387 16.117 -65.952 1.00 79.33 244 THR B C 1
ATOM 3287 O O . THR E 3 244 ? -37.100 16.686 -64.897 1.00 83.77 244 THR B O 1
ATOM 3291 N N . ILE E 3 245 ? -36.935 16.513 -67.140 1.00 83.10 245 ILE B N 1
ATOM 3292 C CA . ILE E 3 245 ? -36.121 17.718 -67.309 1.00 64.41 245 ILE B CA 1
ATOM 3293 C C . ILE E 3 245 ? -36.911 18.834 -67.990 1.00 80.60 245 ILE B C 1
ATOM 3294 O O . ILE E 3 245 ? -37.605 18.591 -68.976 1.00 92.09 245 ILE B O 1
ATOM 3299 N N . THR E 3 246 ? -36.810 20.057 -67.479 1.00 74.96 246 THR B N 1
ATOM 3300 C CA . THR E 3 246 ? -37.457 21.175 -68.152 1.00 64.87 246 THR B CA 1
ATOM 3301 C C . THR E 3 246 ? -36.416 22.202 -68.600 1.00 67.64 246 THR B C 1
ATOM 3302 O O . THR E 3 246 ? -35.448 22.492 -67.880 1.00 65.15 246 THR B O 1
ATOM 3306 N N . GLU E 3 247 ? -36.614 22.718 -69.812 1.00 69.87 247 GLU B N 1
ATOM 3307 C CA . GLU E 3 247 ? -35.668 23.628 -70.451 1.00 64.90 247 GLU B CA 1
ATOM 3308 C C . GLU E 3 247 ? -36.352 24.916 -70.887 1.00 68.30 247 GLU B C 1
ATOM 3309 O O . GLU E 3 247 ? -37.208 24.906 -71.768 1.00 70.97 247 GLU B O 1
ATOM 3315 N N . LYS E 3 248 ? -35.972 26.029 -70.273 1.00 75.46 248 LYS B N 1
ATOM 3316 C CA . LYS E 3 248 ? -36.578 27.307 -70.612 1.00 73.77 248 LYS B CA 1
ATOM 3317 C C . LYS E 3 248 ? -35.496 28.372 -70.701 1.00 73.13 248 LYS B C 1
ATOM 3318 O O . LYS E 3 248 ? -34.331 28.108 -70.420 1.00 90.08 248 LYS B O 1
ATOM 3324 N N . SER E 3 249 ? -35.887 29.582 -71.074 1.00 79.15 249 SER B N 1
ATOM 3325 C CA . SER E 3 249 ? -34.934 30.663 -71.267 1.00 84.63 249 SER B CA 1
ATOM 3326 C C . SER E 3 249 ? -35.284 31.844 -70.374 1.00 83.35 249 SER B C 1
ATOM 3327 O O . SER E 3 249 ? -36.460 32.132 -70.155 1.00 85.26 249 SER B O 1
ATOM 3330 N N . THR E 3 250 ? -34.262 32.522 -69.860 1.00 81.23 250 THR B N 1
ATOM 3331 C CA . THR E 3 250 ? -34.474 33.711 -69.043 1.00 91.47 250 THR B CA 1
ATOM 3332 C C . THR E 3 250 ? -35.204 34.795 -69.837 1.00 99.14 250 THR B C 1
ATOM 3333 O O . THR E 3 250 ? -35.929 35.604 -69.259 1.00 106.00 250 THR B O 1
ATOM 3337 N N . ASP E 3 251 ? -35.010 34.804 -71.156 1.00 109.63 251 ASP B N 1
ATOM 3338 C CA . ASP E 3 251 ? -35.798 35.648 -72.059 1.00 125.87 251 ASP B CA 1
ATOM 3339 C C . ASP E 3 251 ? -36.884 34.819 -72.740 1.00 112.29 251 ASP B C 1
ATOM 3340 O O . ASP E 3 251 ? -36.599 33.765 -73.309 1.00 101.62 251 ASP B O 1
ATOM 3345 N N . GLU E 3 252 ? -38.123 35.300 -72.692 1.00 104.62 252 GLU B N 1
ATOM 3346 C CA . GLU E 3 252 ? -39.256 34.538 -73.213 1.00 112.51 252 GLU B CA 1
ATOM 3347 C C . GLU E 3 252 ? -39.240 34.447 -74.740 1.00 120.85 252 GLU B C 1
ATOM 3348 O O . GLU E 3 252 ? -39.669 33.443 -75.320 1.00 121.71 252 GLU B O 1
ATOM 3354 N N . THR E 3 253 ? -38.741 35.496 -75.385 1.00 122.96 253 THR B N 1
ATOM 3355 C CA . THR E 3 253 ? -38.649 35.526 -76.839 1.00 131.37 253 THR B CA 1
ATOM 3356 C C . THR E 3 253 ? -37.800 34.361 -77.351 1.00 119.87 253 THR B C 1
ATOM 3357 O O . THR E 3 253 ? -38.179 33.671 -78.310 1.00 113.95 253 THR B O 1
ATOM 3361 N N . ILE E 3 254 ? -36.665 34.135 -76.692 1.00 103.57 254 ILE B N 1
ATOM 3362 C CA . ILE E 3 254 ? -35.766 33.048 -77.062 1.00 98.27 254 ILE B CA 1
ATOM 3363 C C . ILE E 3 254 ? -36.490 31.706 -76.936 1.00 101.32 254 ILE B C 1
ATOM 3364 O O . ILE E 3 254 ? -36.296 30.819 -77.764 1.00 105.89 254 ILE B O 1
ATOM 3369 N N . THR E 3 255 ? -37.340 31.570 -75.918 1.00 99.17 255 THR B N 1
ATOM 3370 C CA . THR E 3 255 ? -38.137 30.354 -75.733 1.00 96.88 255 THR B CA 1
ATOM 3371 C C . THR E 3 255 ? -39.089 30.146 -76.908 1.00 117.20 255 THR B C 1
ATOM 3372 O O . THR E 3 255 ? -39.118 29.073 -77.543 1.00 134.07 255 THR B O 1
ATOM 3376 N N . LEU E 3 256 ? -39.859 31.193 -77.190 1.00 117.37 256 LEU B N 1
ATOM 3377 C CA . LEU E 3 256 ? -40.827 31.181 -78.276 1.00 119.42 256 LEU B CA 1
ATOM 3378 C C . LEU E 3 256 ? -40.173 30.775 -79.590 1.00 120.87 256 LEU B C 1
ATOM 3379 O O . LEU E 3 256 ? -40.755 30.026 -80.375 1.00 141.49 256 LEU B O 1
ATOM 3384 N N . LYS E 3 257 ? -38.956 31.256 -79.822 1.00 107.19 257 LYS B N 1
ATOM 3385 C CA . LYS E 3 257 ? -38.255 30.930 -81.059 1.00 113.58 257 LYS B CA 1
ATOM 3386 C C . LYS E 3 257 ? -37.506 29.602 -80.974 1.00 111.89 257 LYS B C 1
ATOM 3387 O O . LYS E 3 257 ? -37.042 29.077 -81.987 1.00 115.56 257 LYS B O 1
ATOM 3393 N N . LYS E 3 258 ? -37.390 29.065 -79.765 1.00 117.60 258 LYS B N 1
ATOM 3394 C CA . LYS E 3 258 ? -36.801 27.746 -79.570 1.00 118.34 258 LYS B CA 1
ATOM 3395 C C . LYS E 3 258 ? -37.844 26.659 -79.797 1.00 117.12 258 LYS B C 1
ATOM 3396 O O . LYS E 3 258 ? -37.493 25.497 -79.999 1.00 114.82 258 LYS B O 1
ATOM 3402 N N . LEU E 3 259 ? -39.122 27.036 -79.754 1.00 99.90 259 LEU B N 1
ATOM 3403 C CA . LEU E 3 259 ? -40.199 26.063 -79.962 1.00 96.01 259 LEU B CA 1
ATOM 3404 C C . LEU E 3 259 ? -40.029 25.284 -81.267 1.00 112.53 259 LEU B C 1
ATOM 3405 O O . LEU E 3 259 ? -40.087 24.048 -81.286 1.00 119.51 259 LEU B O 1
ATOM 3410 N N . GLU E 3 260 ? -39.806 26.023 -82.349 1.00 127.97 260 GLU B N 1
ATOM 3411 C CA . GLU E 3 260 ? -39.655 25.442 -83.679 1.00 114.22 260 GLU B CA 1
ATOM 3412 C C . GLU E 3 260 ? -38.444 24.524 -83.746 1.00 108.30 260 GLU B C 1
ATOM 3413 O O . GLU E 3 260 ? -38.527 23.412 -84.271 1.00 114.90 260 GLU B O 1
ATOM 3419 N N . GLU E 3 261 ? -37.320 24.998 -83.214 1.00 98.80 261 GLU B N 1
ATOM 3420 C CA . GLU E 3 261 ? -36.100 24.202 -83.178 1.00 101.88 261 GLU B CA 1
ATOM 3421 C C . GLU E 3 261 ? -36.346 22.884 -82.451 1.00 99.73 261 GLU B C 1
ATOM 3422 O O . GLU E 3 261 ? -35.932 21.823 -82.914 1.00 104.71 261 GLU B O 1
ATOM 3428 N N . TRP E 3 262 ? -37.036 22.960 -81.319 1.00 97.34 262 TRP B N 1
ATOM 3429 C CA . TRP E 3 262 ? -37.275 21.785 -80.490 1.00 97.42 262 TRP B CA 1
ATOM 3430 C C . TRP E 3 262 ? -38.175 20.775 -81.175 1.00 99.70 262 TRP B C 1
ATOM 3431 O O . TRP E 3 262 ? -37.889 19.578 -81.165 1.00 102.59 262 TRP B O 1
ATOM 3442 N N . LYS E 3 263 ? -39.262 21.252 -81.770 1.00 102.11 263 LYS B N 1
ATOM 3443 C CA . LYS E 3 263 ? -40.204 20.337 -82.402 1.00 101.42 263 LYS B CA 1
ATOM 3444 C C . LYS E 3 263 ? -39.632 19.733 -83.690 1.00 109.66 263 LYS B C 1
ATOM 3445 O O . LYS E 3 263 ? -39.882 18.564 -83.992 1.00 102.70 263 LYS B O 1
ATOM 3451 N N . ASN E 3 264 ? -38.852 20.517 -84.435 1.00 116.69 264 ASN B N 1
ATOM 3452 C CA . ASN E 3 264 ? -38.316 20.058 -85.718 1.00 120.17 264 ASN B CA 1
ATOM 3453 C C . ASN E 3 264 ? -36.906 19.475 -85.647 1.00 116.38 264 ASN B C 1
ATOM 3454 O O . ASN E 3 264 ? -36.385 18.977 -86.646 1.00 141.80 264 ASN B O 1
ATOM 3459 N N . GLY E 3 265 ? -36.290 19.532 -84.472 1.00 101.96 265 GLY B N 1
ATOM 3460 C CA . GLY E 3 265 ? -34.925 19.064 -84.318 1.00 104.37 265 GLY B CA 1
ATOM 3461 C C . GLY E 3 265 ? -34.856 17.598 -83.949 1.00 101.83 265 GLY B C 1
ATOM 3462 O O . GLY E 3 265 ? -35.830 16.866 -84.118 1.00 112.25 265 GLY B O 1
ATOM 3463 N N . PRO E 3 266 ? -33.692 17.155 -83.455 1.00 92.66 266 PRO B N 1
ATOM 3464 C CA . PRO E 3 266 ? -33.551 15.788 -82.941 1.00 90.64 266 PRO B CA 1
ATOM 3465 C C . PRO E 3 266 ? -34.417 15.577 -81.707 1.00 82.63 266 PRO B C 1
ATOM 3466 O O . PRO E 3 266 ? -34.400 16.408 -80.803 1.00 80.14 266 PRO B O 1
ATOM 3470 N N . GLN E 3 267 ? -35.163 14.476 -81.678 1.00 83.48 267 GLN B N 1
ATOM 3471 C CA . GLN E 3 267 ? -36.138 14.233 -80.621 1.00 85.64 267 GLN B CA 1
ATOM 3472 C C . GLN E 3 267 ? -35.540 13.540 -79.404 1.00 81.74 267 GLN B C 1
ATOM 3473 O O . GLN E 3 267 ? -36.177 13.451 -78.356 1.00 82.08 267 GLN B O 1
ATOM 3479 N N . LYS E 3 268 ? -34.314 13.054 -79.542 1.00 76.89 268 LYS B N 1
ATOM 3480 C CA . LYS E 3 268 ? -33.653 12.360 -78.448 1.00 84.60 268 LYS B CA 1
ATOM 3481 C C . LYS E 3 268 ? -32.377 13.086 -78.032 1.00 88.36 268 LYS B C 1
ATOM 3482 O O . LYS E 3 268 ? -31.639 13.587 -78.872 1.00 88.58 268 LYS B O 1
ATOM 3488 N N . ARG E 3 269 ? -32.135 13.156 -76.728 1.00 74.80 269 ARG B N 1
ATOM 3489 C CA . ARG E 3 269 ? -30.933 13.782 -76.206 1.00 72.28 269 ARG B CA 1
ATOM 3490 C C . ARG E 3 269 ? -30.271 12.870 -75.192 1.00 70.56 269 ARG B C 1
ATOM 3491 O O . ARG E 3 269 ? -30.937 12.344 -74.301 1.00 62.57 269 ARG B O 1
ATOM 3499 N N . ILE E 3 270 ? -28.964 12.672 -75.351 1.00 70.79 270 ILE B N 1
ATOM 3500 C CA . ILE E 3 270 ? -28.143 11.977 -74.365 1.00 63.99 270 ILE B CA 1
ATOM 3501 C C . ILE E 3 270 ? -27.542 13.009 -73.421 1.00 75.04 270 ILE B C 1
ATOM 3502 O O . ILE E 3 270 ? -26.724 13.827 -73.843 1.00 84.83 270 ILE B O 1
ATOM 3507 N N . VAL E 3 271 ? -27.937 12.985 -72.151 1.00 78.69 271 VAL B N 1
ATOM 3508 C CA . VAL E 3 271 ? -27.587 14.101 -71.271 1.00 55.52 271 VAL B CA 1
ATOM 3509 C C . VAL E 3 271 ? -26.408 13.840 -70.339 1.00 60.12 271 VAL B C 1
ATOM 3510 O O . VAL E 3 271 ? -26.397 12.882 -69.567 1.00 70.81 271 VAL B O 1
ATOM 3514 N N . PHE E 3 272 ? -25.405 14.704 -70.442 1.00 65.30 272 PHE B N 1
ATOM 3515 C CA . PHE E 3 272 ? -24.330 14.779 -69.463 1.00 58.26 272 PHE B CA 1
ATOM 3516 C C . PHE E 3 272 ? -24.383 16.135 -68.771 1.00 64.58 272 PHE B C 1
ATOM 3517 O O . PHE E 3 272 ? -24.052 17.153 -69.376 1.00 80.68 272 PHE B O 1
ATOM 3525 N N . ALA E 3 273 ? -24.785 16.145 -67.504 1.00 54.63 273 ALA B N 1
ATOM 3526 C CA . ALA E 3 273 ? -25.003 17.396 -66.781 1.00 50.29 273 ALA B CA 1
ATOM 3527 C C . ALA E 3 273 ? -23.705 17.934 -66.199 1.00 52.22 273 ALA B C 1
ATOM 3528 O O . ALA E 3 273 ? -22.879 17.168 -65.711 1.00 58.14 273 ALA B O 1
ATOM 3530 N N . ARG E 3 274 ? -23.527 19.250 -66.243 1.00 48.70 274 ARG B N 1
ATOM 3531 C CA . ARG E 3 274 ? -22.332 19.850 -65.667 1.00 48.99 274 ARG B CA 1
ATOM 3532 C C . ARG E 3 274 ? -22.447 19.966 -64.157 1.00 53.22 274 ARG B C 1
ATOM 3533 O O . ARG E 3 274 ? -23.317 20.663 -63.639 1.00 60.97 274 ARG B O 1
ATOM 3541 N N . VAL E 3 275 ? -21.543 19.301 -63.452 1.00 49.08 275 VAL B N 1
ATOM 3542 C CA . VAL E 3 275 ? -21.546 19.334 -61.998 1.00 55.27 275 VAL B CA 1
ATOM 3543 C C . VAL E 3 275 ? -20.153 19.626 -61.458 1.00 54.59 275 VAL B C 1
ATOM 3544 O O . VAL E 3 275 ? -19.150 19.278 -62.080 1.00 55.90 275 VAL B O 1
ATOM 3548 N N . LYS E 3 276 ? -20.090 20.279 -60.304 1.00 50.81 276 LYS B N 1
ATOM 3549 C CA . LYS E 3 276 ? -18.809 20.509 -59.656 1.00 52.13 276 LYS B CA 1
ATOM 3550 C C . LYS E 3 276 ? -18.331 19.222 -58.998 1.00 52.00 276 LYS B C 1
ATOM 3551 O O . LYS E 3 276 ? -19.098 18.539 -58.334 1.00 56.31 276 LYS B O 1
ATOM 3557 N N . ASP E 3 277 ? -17.065 18.885 -59.201 1.00 56.91 277 ASP B N 1
ATOM 3558 C CA . ASP E 3 277 ? -16.459 17.762 -58.502 1.00 59.43 277 ASP B CA 1
ATOM 3559 C C . ASP E 3 277 ? -16.510 18.037 -56.994 1.00 72.47 277 ASP B C 1
ATOM 3560 O O . ASP E 3 277 ? -16.088 19.105 -56.544 1.00 83.15 277 ASP B O 1
ATOM 3565 N N . ASN E 3 278 ? -17.039 17.079 -56.230 1.00 59.10 278 ASN B N 1
ATOM 3566 C CA . ASN E 3 278 ? -17.247 17.245 -54.792 1.00 62.11 278 ASN B CA 1
ATOM 3567 C C . ASN E 3 278 ? -15.928 17.518 -54.050 1.00 65.63 278 ASN B C 1
ATOM 3568 O O . ASN E 3 278 ? -15.892 18.266 -53.072 1.00 69.41 278 ASN B O 1
ATOM 3573 N N . LEU E 3 279 ? -14.853 16.899 -54.525 1.00 64.31 279 LEU B N 1
ATOM 3574 C CA . LEU E 3 279 ? -13.491 17.338 -54.217 1.00 70.25 279 LEU B CA 1
ATOM 3575 C C . LEU E 3 279 ? -12.954 18.177 -55.385 1.00 93.30 279 LEU B C 1
ATOM 3576 O O . LEU E 3 279 ? -13.257 17.870 -56.536 1.00 117.24 279 LEU B O 1
ATOM 3581 N N . SER E 3 280 ? -12.204 19.240 -55.098 1.00 80.45 280 SER B N 1
ATOM 3582 C CA . SER E 3 280 ? -11.433 19.986 -56.115 1.00 98.42 280 SER B CA 1
ATOM 3583 C C . SER E 3 280 ? -12.276 21.015 -56.924 1.00 71.58 280 SER B C 1
ATOM 3584 O O . SER E 3 280 ? -11.743 21.659 -57.826 1.00 89.75 280 SER B O 1
ATOM 3587 N N . SER E 3 281 ? -13.574 21.151 -56.622 1.00 63.86 281 SER B N 1
ATOM 3588 C CA . SER E 3 281 ? -14.426 22.249 -57.132 1.00 82.51 281 SER B CA 1
ATOM 3589 C C . SER E 3 281 ? -14.305 22.484 -58.646 1.00 90.35 281 SER B C 1
ATOM 3590 O O . SER E 3 281 ? -14.267 23.630 -59.113 1.00 83.95 281 SER B O 1
ATOM 3593 N N . ARG E 3 282 ? -14.256 21.399 -59.410 1.00 79.82 282 ARG B N 1
ATOM 3594 C CA . ARG E 3 282 ? -13.953 21.477 -60.838 1.00 66.71 282 ARG B CA 1
ATOM 3595 C C . ARG E 3 282 ? -15.082 20.989 -61.739 1.00 71.50 282 ARG B C 1
ATOM 3596 O O . ARG E 3 282 ? -15.944 20.217 -61.321 1.00 70.19 282 ARG B O 1
ATOM 3604 N N . ALA E 3 283 ? -15.065 21.447 -62.988 1.00 62.94 283 ALA B N 1
ATOM 3605 C CA . ALA E 3 283 ? -16.072 21.047 -63.966 1.00 56.03 283 ALA B CA 1
ATOM 3606 C C . ALA E 3 283 ? -16.015 19.545 -64.204 1.00 54.58 283 ALA B C 1
ATOM 3607 O O . ALA E 3 283 ? -14.941 18.979 -64.412 1.00 62.52 283 ALA B O 1
ATOM 3609 N N . MET E 3 284 ? -17.178 18.906 -64.148 1.00 52.30 284 MET B N 1
ATOM 3610 C CA . MET E 3 284 ? -17.319 17.486 -64.438 1.00 51.46 284 MET B CA 1
ATOM 3611 C C . MET E 3 284 ? -18.654 17.316 -65.128 1.00 50.09 284 MET B C 1
ATOM 3612 O O . MET E 3 284 ? -19.509 18.201 -65.048 1.00 49.53 284 MET B O 1
ATOM 3617 N N . TYR E 3 285 ? -18.837 16.187 -65.805 1.00 50.14 285 TYR B N 1
ATOM 3618 C CA . TYR E 3 285 ? -20.078 15.948 -66.530 1.00 52.55 285 TYR B CA 1
ATOM 3619 C C . TYR E 3 285 ? -20.604 14.548 -66.245 1.00 58.53 285 TYR B C 1
ATOM 3620 O O . TYR E 3 285 ? -19.956 13.554 -66.567 1.00 73.20 285 TYR B O 1
ATOM 3629 N N . ARG E 3 286 ? -21.782 14.489 -65.627 1.00 53.16 286 ARG B N 1
ATOM 3630 C CA . ARG E 3 286 ? -22.359 13.236 -65.153 1.00 52.56 286 ARG B CA 1
ATOM 3631 C C . ARG E 3 286 ? -23.452 12.751 -66.091 1.00 52.64 286 ARG B C 1
ATOM 3632 O O . ARG E 3 286 ? -24.244 13.547 -66.596 1.00 49.85 286 ARG B O 1
ATOM 3640 N N . PHE E 3 287 ? -23.511 11.440 -66.305 1.00 55.02 287 PHE B N 1
ATOM 3641 C CA . PHE E 3 287 ? -24.486 10.877 -67.226 1.00 58.29 287 PHE B CA 1
ATOM 3642 C C . PHE E 3 287 ? -25.859 10.775 -66.572 1.00 58.72 287 PHE B C 1
ATOM 3643 O O . PHE E 3 287 ? -26.048 10.044 -65.608 1.00 63.86 287 PHE B O 1
ATOM 3651 N N . MET E 3 288 ? -26.813 11.518 -67.117 1.00 64.39 288 MET B N 1
ATOM 3652 C CA . MET E 3 288 ? -28.166 11.560 -66.578 1.00 55.72 288 MET B CA 1
ATOM 3653 C C . MET E 3 288 ? -29.159 10.677 -67.330 1.00 57.71 288 MET B C 1
ATOM 3654 O O . MET E 3 288 ? -30.317 10.562 -66.935 1.00 53.28 288 MET B O 1
ATOM 3659 N N . GLY E 3 289 ? -28.703 10.038 -68.399 1.00 72.46 289 GLY B N 1
ATOM 3660 C CA . GLY E 3 289 ? -29.580 9.196 -69.190 1.00 74.23 289 GLY B CA 1
ATOM 3661 C C . GLY E 3 289 ? -29.977 9.703 -70.566 1.00 72.57 289 GLY B C 1
ATOM 3662 O O . GLY E 3 289 ? -29.604 10.807 -70.994 1.00 78.24 289 GLY B O 1
ATOM 3663 N N . LEU E 3 290 ? -30.723 8.853 -71.266 1.00 67.29 290 LEU B N 1
ATOM 3664 C CA . LEU E 3 290 ? -31.279 9.167 -72.573 1.00 62.84 290 LEU B CA 1
ATOM 3665 C C . LEU E 3 290 ? -32.718 9.637 -72.426 1.00 66.62 290 LEU B C 1
ATOM 3666 O O . LEU E 3 290 ? -33.597 8.876 -71.979 1.00 74.31 290 LEU B O 1
ATOM 3671 N N . TYR E 3 291 ? -32.939 10.891 -72.815 1.00 62.29 291 TYR B N 1
ATOM 3672 C CA . TYR E 3 291 ? -34.235 11.547 -72.711 1.00 70.99 291 TYR B CA 1
ATOM 3673 C C . TYR E 3 291 ? -34.848 11.778 -74.087 1.00 76.00 291 TYR B C 1
ATOM 3674 O O . TYR E 3 291 ? -34.137 11.947 -75.073 1.00 83.25 291 TYR B O 1
ATOM 3683 N N . GLU E 3 292 ? -36.173 11.788 -74.142 1.00 76.43 292 GLU B N 1
ATOM 3684 C CA . GLU E 3 292 ? -36.895 11.995 -75.389 1.00 71.65 292 GLU B CA 1
ATOM 3685 C C . GLU E 3 292 ? -37.769 13.232 -75.263 1.00 77.49 292 GLU B C 1
ATOM 3686 O O . GLU E 3 292 ? -38.372 13.459 -74.219 1.00 97.39 292 GLU B O 1
ATOM 3692 N N . PHE E 3 293 ? -37.829 14.039 -76.316 1.00 91.63 293 PHE B N 1
ATOM 3693 C CA . PHE E 3 293 ? -38.677 15.227 -76.307 1.00 94.43 293 PHE B CA 1
ATOM 3694 C C . PHE E 3 293 ? -40.142 14.832 -76.150 1.00 98.76 293 PHE B C 1
ATOM 3695 O O . PHE E 3 293 ? -40.579 13.819 -76.692 1.00 107.35 293 PHE B O 1
ATOM 3703 N N . GLN E 3 294 ? -40.893 15.629 -75.397 1.00 98.77 294 GLN B N 1
ATOM 3704 C CA . GLN E 3 294 ? -42.307 15.351 -75.176 1.00 93.44 294 GLN B CA 1
ATOM 3705 C C . GLN E 3 294 ? -43.186 16.470 -75.733 1.00 90.09 294 GLN B C 1
ATOM 3706 O O . GLN E 3 294 ? -43.939 16.261 -76.682 1.00 88.88 294 GLN B O 1
ATOM 3712 N N . LYS E 3 295 ? -43.087 17.653 -75.137 1.00 83.64 295 LYS B N 1
ATOM 3713 C CA . LYS E 3 295 ? -43.885 18.793 -75.568 1.00 86.91 295 LYS B CA 1
ATOM 3714 C C . LYS E 3 295 ? -43.156 20.097 -75.296 1.00 85.08 295 LYS B C 1
ATOM 3715 O O . LYS E 3 295 ? -42.370 20.192 -74.358 1.00 85.70 295 LYS B O 1
ATOM 3721 N N . ALA E 3 296 ? -43.400 21.099 -76.131 1.00 93.40 296 ALA B N 1
ATOM 3722 C CA . ALA E 3 296 ? -42.848 22.417 -75.876 1.00 98.26 296 ALA B CA 1
ATOM 3723 C C . ALA E 3 296 ? -43.960 23.407 -75.591 1.00 101.10 296 ALA B C 1
ATOM 3724 O O . ALA E 3 296 ? -44.670 23.850 -76.493 1.00 98.15 296 ALA B O 1
ATOM 3726 N N . ASP E 3 297 ? -44.093 23.759 -74.323 1.00 109.82 297 ASP B N 1
ATOM 3727 C CA . ASP E 3 297 ? -45.004 24.807 -73.908 1.00 110.84 297 ASP B CA 1
ATOM 3728 C C . ASP E 3 297 ? -44.314 26.148 -74.113 1.00 98.36 297 ASP B C 1
ATOM 3729 O O . ASP E 3 297 ? -43.091 26.210 -74.165 1.00 98.18 297 ASP B O 1
ATOM 3734 N N . LEU E 3 298 ? -45.085 27.215 -74.261 1.00 103.34 298 LEU B N 1
ATOM 3735 C CA . LEU E 3 298 ? -44.507 28.552 -74.221 1.00 107.40 298 LEU B CA 1
ATOM 3736 C C . LEU E 3 298 ? -44.267 28.967 -72.768 1.00 119.29 298 LEU B C 1
ATOM 3737 O O . LEU E 3 298 ? -43.280 29.630 -72.454 1.00 127.11 298 LEU B O 1
ATOM 3742 N N . LYS E 3 299 ? -45.183 28.571 -71.888 1.00 116.51 299 LYS B N 1
ATOM 3743 C CA . LYS E 3 299 ? -45.090 28.897 -70.469 1.00 108.72 299 LYS B CA 1
ATOM 3744 C C . LYS E 3 299 ? -44.001 28.108 -69.756 1.00 113.90 299 LYS B C 1
ATOM 3745 O O . LYS E 3 299 ? -43.108 28.689 -69.142 1.00 122.80 299 LYS B O 1
ATOM 3751 N N . ASP E 3 300 ? -44.075 26.783 -69.854 1.00 120.64 300 ASP B N 1
ATOM 3752 C CA . ASP E 3 300 ? -43.183 25.904 -69.104 1.00 112.72 300 ASP B CA 1
ATOM 3753 C C . ASP E 3 300 ? -41.967 25.509 -69.937 1.00 98.15 300 ASP B C 1
ATOM 3754 O O . ASP E 3 300 ? -41.096 24.761 -69.479 1.00 81.52 300 ASP B O 1
ATOM 3759 N N . GLY E 3 301 ? -41.913 26.022 -71.162 1.00 97.11 301 GLY B N 1
ATOM 3760 C CA . GLY E 3 301 ? -40.807 25.734 -72.054 1.00 91.37 301 GLY B CA 1
ATOM 3761 C C . GLY E 3 301 ? -40.835 24.318 -72.598 1.00 83.93 301 GLY B C 1
ATOM 3762 O O . GLY E 3 301 ? -41.881 23.821 -73.027 1.00 84.33 301 GLY B O 1
ATOM 3763 N N . ALA E 3 302 ? -39.675 23.670 -72.580 1.00 75.28 302 ALA B N 1
ATOM 3764 C CA . ALA E 3 302 ? -39.521 22.335 -73.140 1.00 74.40 302 ALA B CA 1
ATOM 3765 C C . ALA E 3 302 ? -39.514 21.292 -72.043 1.00 79.26 302 ALA B C 1
ATOM 3766 O O . ALA E 3 302 ? -39.030 21.544 -70.944 1.00 97.47 302 ALA B O 1
ATOM 3768 N N . VAL E 3 303 ? -40.064 20.121 -72.341 1.00 78.43 303 VAL B N 1
ATOM 3769 C CA . VAL E 3 303 ? -40.103 19.034 -71.371 1.00 75.81 303 VAL B CA 1
ATOM 3770 C C . VAL E 3 303 ? -39.569 17.724 -71.950 1.00 74.13 303 VAL B C 1
ATOM 3771 O O . VAL E 3 303 ? -40.145 17.160 -72.880 1.00 76.92 303 VAL B O 1
ATOM 3775 N N . TRP E 3 304 ? -38.464 17.245 -71.386 1.00 68.82 304 TRP B N 1
ATOM 3776 C CA . TRP E 3 304 ? -37.856 15.990 -71.810 1.00 71.32 304 TRP B CA 1
ATOM 3777 C C . TRP E 3 304 ? -38.058 14.911 -70.743 1.00 75.04 304 TRP B C 1
ATOM 3778 O O . TRP E 3 304 ? -37.845 15.159 -69.553 1.00 95.73 304 TRP B O 1
ATOM 3789 N N . LYS E 3 305 ? -38.476 13.720 -71.168 1.00 66.63 305 LYS B N 1
ATOM 3790 C CA . LYS E 3 305 ? -38.632 12.587 -70.256 1.00 76.48 305 LYS B CA 1
ATOM 3791 C C . LYS E 3 305 ? -37.630 11.482 -70.585 1.00 74.56 305 LYS B C 1
ATOM 3792 O O . LYS E 3 305 ? -37.247 11.310 -71.738 1.00 79.90 305 LYS B O 1
ATOM 3798 N N . ARG E 3 306 ? -37.229 10.718 -69.574 1.00 75.58 306 ARG B N 1
ATOM 3799 C CA . ARG E 3 306 ? -36.116 9.787 -69.725 1.00 73.09 306 ARG B CA 1
ATOM 3800 C C . ARG E 3 306 ? -36.563 8.387 -70.129 1.00 65.54 306 ARG B C 1
ATOM 3801 O O . ARG E 3 306 ? -37.123 7.640 -69.329 1.00 69.24 306 ARG B O 1
ATOM 3809 N N . VAL E 3 307 ? -36.288 8.035 -71.377 1.00 81.06 307 VAL B N 1
ATOM 3810 C CA . VAL E 3 307 ? -36.675 6.742 -71.918 1.00 81.66 307 VAL B CA 1
ATOM 3811 C C . VAL E 3 307 ? -35.657 5.657 -71.568 1.00 83.64 307 VAL B C 1
ATOM 3812 O O . VAL E 3 307 ? -36.018 4.487 -71.424 1.00 82.92 307 VAL B O 1
ATOM 3816 N N . LYS E 3 308 ? -34.384 6.033 -71.431 1.00 86.28 308 LYS B N 1
ATOM 3817 C CA . LYS E 3 308 ? -33.356 5.016 -71.189 1.00 84.27 308 LYS B CA 1
ATOM 3818 C C . LYS E 3 308 ? -32.349 5.409 -70.110 1.00 86.74 308 LYS B C 1
ATOM 3819 O O . LYS E 3 308 ? -31.987 6.579 -69.973 1.00 80.92 308 LYS B O 1
ATOM 3825 N N . SER E 3 309 ? -31.924 4.416 -69.332 1.00 92.86 309 SER B N 1
ATOM 3826 C CA . SER E 3 309 ? -30.922 4.598 -68.282 1.00 73.94 309 SER B CA 1
ATOM 3827 C C . SER E 3 309 ? -29.513 4.191 -68.728 1.00 77.22 309 SER B C 1
ATOM 3828 O O . SER E 3 309 ? -28.567 4.222 -67.943 1.00 71.07 309 SER B O 1
ATOM 3831 N N . GLU E 3 310 ? -29.380 3.779 -69.981 1.00 79.39 310 GLU B N 1
ATOM 3832 C CA . GLU E 3 310 ? -28.082 3.378 -70.506 1.00 73.42 310 GLU B CA 1
ATOM 3833 C C . GLU E 3 310 ? -28.007 3.687 -71.986 1.00 76.17 310 GLU B C 1
ATOM 3834 O O . GLU E 3 310 ? -29.009 3.605 -72.688 1.00 100.64 310 GLU B O 1
ATOM 3840 N N . VAL E 3 311 ? -26.826 4.054 -72.465 1.00 71.11 311 VAL B N 1
ATOM 3841 C CA . VAL E 3 311 ? -26.663 4.280 -73.894 1.00 66.98 311 VAL B CA 1
ATOM 3842 C C . VAL E 3 311 ? -25.447 3.540 -74.427 1.00 69.02 311 VAL B C 1
ATOM 3843 O O . VAL E 3 311 ? -24.444 3.367 -73.732 1.00 80.82 311 VAL B O 1
ATOM 3847 N N . GLN E 3 312 ? -25.560 3.087 -75.667 1.00 72.01 312 GLN B N 1
ATOM 3848 C CA . GLN E 3 312 ? -24.484 2.378 -76.327 1.00 74.68 312 GLN B CA 1
ATOM 3849 C C . GLN E 3 312 ? -23.392 3.365 -76.701 1.00 73.64 312 GLN B C 1
ATOM 3850 O O . GLN E 3 312 ? -23.673 4.512 -77.037 1.00 72.23 312 GLN B O 1
ATOM 3856 N N . THR E 3 313 ? -22.146 2.918 -76.631 1.00 74.85 313 THR B N 1
ATOM 3857 C CA . THR E 3 313 ? -21.009 3.773 -76.936 1.00 77.01 313 THR B CA 1
ATOM 3858 C C . THR E 3 313 ? -20.268 3.233 -78.153 1.00 84.20 313 THR B C 1
ATOM 3859 O O . THR E 3 313 ? -20.362 2.048 -78.464 1.00 99.58 313 THR B O 1
ATOM 3863 N N . TYR E 3 314 ? -19.536 4.101 -78.843 1.00 90.81 314 TYR B N 1
ATOM 3864 C CA . TYR E 3 314 ? -18.933 3.728 -80.121 1.00 98.59 314 TYR B CA 1
ATOM 3865 C C . TYR E 3 314 ? -17.452 4.095 -80.246 1.00 100.74 314 TYR B C 1
ATOM 3866 O O . TYR E 3 314 ? -16.981 5.058 -79.639 1.00 92.78 314 TYR B O 1
ATOM 3875 N N . SER E 3 315 ? -16.723 3.323 -81.046 1.00 106.79 315 SER B N 1
ATOM 3876 C CA . SER E 3 315 ? -15.347 3.667 -81.391 1.00 111.93 315 SER B CA 1
ATOM 3877 C C . SER E 3 315 ? -15.345 4.776 -82.442 1.00 105.32 315 SER B C 1
ATOM 3878 O O . SER E 3 315 ? -16.249 4.842 -83.275 1.00 108.88 315 SER B O 1
ATOM 3881 N N . PRO E 3 316 ? -14.334 5.659 -82.398 1.00 103.66 316 PRO B N 1
ATOM 3882 C CA . PRO E 3 316 ? -14.205 6.787 -83.333 1.00 108.10 316 PRO B CA 1
ATOM 3883 C C . PRO E 3 316 ? -14.171 6.375 -84.814 1.00 119.09 316 PRO B C 1
ATOM 3884 O O . PRO E 3 316 ? -13.759 5.260 -85.144 1.00 116.11 316 PRO B O 1
ATOM 3888 N N . LYS E 3 317 ? -14.605 7.279 -85.690 1.00 113.41 317 LYS B N 1
ATOM 3889 C CA . LYS E 3 317 ? -14.670 7.000 -87.121 1.00 118.67 317 LYS B CA 1
ATOM 3890 C C . LYS E 3 317 ? -13.361 7.337 -87.830 1.00 127.46 317 LYS B C 1
ATOM 3891 O O . LYS E 3 317 ? -13.158 6.971 -88.991 1.00 135.02 317 LYS B O 1
ATOM 3897 N N . ALA F 3 5 ? -23.808 6.381 -16.101 1.00 142.52 5 ALA A N 1
ATOM 3898 C CA . ALA F 3 5 ? -23.453 7.244 -17.221 1.00 130.03 5 ALA A CA 1
ATOM 3899 C C . ALA F 3 5 ? -22.146 6.809 -17.880 1.00 129.81 5 ALA A C 1
ATOM 3900 O O . ALA F 3 5 ? -21.062 7.237 -17.478 1.00 121.08 5 ALA A O 1
ATOM 3902 N N . SER F 3 6 ? -22.262 5.963 -18.902 1.00 147.03 6 SER A N 1
ATOM 3903 C CA . SER F 3 6 ? -21.116 5.533 -19.704 1.00 138.85 6 SER A CA 1
ATOM 3904 C C . SER F 3 6 ? -20.908 6.512 -20.855 1.00 112.94 6 SER A C 1
ATOM 3905 O O . SER F 3 6 ? -20.068 6.304 -21.729 1.00 94.58 6 SER A O 1
ATOM 3908 N N . SER F 3 7 ? -21.707 7.573 -20.841 1.00 106.87 7 SER A N 1
ATOM 3909 C CA . SER F 3 7 ? -21.665 8.626 -21.846 1.00 94.85 7 SER A CA 1
ATOM 3910 C C . SER F 3 7 ? -20.394 9.466 -21.768 1.00 87.19 7 SER A C 1
ATOM 3911 O O . SER F 3 7 ? -19.996 10.097 -22.749 1.00 89.44 7 SER A O 1
ATOM 3914 N N . ASP F 3 8 ? -19.771 9.485 -20.594 1.00 87.73 8 ASP A N 1
ATOM 3915 C CA . ASP F 3 8 ? -18.536 10.232 -20.401 1.00 79.00 8 ASP A CA 1
ATOM 3916 C C . ASP F 3 8 ? -17.425 9.647 -21.262 1.00 79.38 8 ASP A C 1
ATOM 3917 O O . ASP F 3 8 ? -16.607 10.380 -21.827 1.00 76.83 8 ASP A O 1
ATOM 3922 N N . LEU F 3 9 ? -17.412 8.320 -21.363 1.00 77.68 9 LEU A N 1
ATOM 3923 C CA . LEU F 3 9 ? -16.478 7.627 -22.241 1.00 79.13 9 LEU A CA 1
ATOM 3924 C C . LEU F 3 9 ? -16.672 8.088 -23.670 1.00 83.68 9 LEU A C 1
ATOM 3925 O O . LEU F 3 9 ? -15.717 8.479 -24.330 1.00 89.50 9 LEU A O 1
ATOM 3930 N N . THR F 3 10 ? -17.917 8.045 -24.135 1.00 81.76 10 THR A N 1
ATOM 3931 C CA . THR F 3 10 ? -18.256 8.450 -25.494 1.00 74.38 10 THR A CA 1
ATOM 3932 C C . THR F 3 10 ? -17.808 9.877 -25.781 1.00 78.73 10 THR A C 1
ATOM 3933 O O . THR F 3 10 ? -17.154 10.135 -26.795 1.00 92.47 10 THR A O 1
ATOM 3937 N N . ASP F 3 11 ? -18.147 10.796 -24.881 1.00 64.23 11 ASP A N 1
ATOM 3938 C CA . ASP F 3 11 ? -17.746 12.188 -25.047 1.00 66.62 11 ASP A CA 1
ATOM 3939 C C . ASP F 3 11 ? -16.227 12.301 -25.148 1.00 54.50 11 ASP A C 1
ATOM 3940 O O . ASP F 3 11 ? -15.702 12.970 -26.038 1.00 69.07 11 ASP A O 1
ATOM 3945 N N . TYR F 3 12 ? -15.531 11.619 -24.244 1.00 63.52 12 TYR A N 1
ATOM 3946 C CA . TYR F 3 12 ? -14.072 11.629 -24.221 1.00 52.67 12 TYR A CA 1
ATOM 3947 C C . TYR F 3 12 ? -13.476 11.147 -25.546 1.00 60.66 12 TYR A C 1
ATOM 3948 O O . TYR F 3 12 ? -12.650 11.836 -26.151 1.00 61.90 12 TYR A O 1
ATOM 3957 N N . VAL F 3 13 ? -13.905 9.969 -25.994 1.00 55.04 13 VAL A N 1
ATOM 3958 C CA . VAL F 3 13 ? -13.425 9.399 -27.247 1.00 52.33 13 VAL A CA 1
ATOM 3959 C C . VAL F 3 13 ? -13.694 10.320 -28.436 1.00 55.86 13 VAL A C 1
ATOM 3960 O O . VAL F 3 13 ? -12.810 10.552 -29.256 1.00 65.61 13 VAL A O 1
ATOM 3964 N N . ILE F 3 14 ? -14.912 10.843 -28.531 1.00 49.40 14 ILE A N 1
ATOM 3965 C CA . ILE F 3 14 ? -15.253 11.736 -29.632 1.00 54.33 14 ILE A CA 1
ATOM 3966 C C . ILE F 3 14 ? -14.354 12.968 -29.649 1.00 60.92 14 ILE A C 1
ATOM 3967 O O . ILE F 3 14 ? -13.825 13.347 -30.699 1.00 67.49 14 ILE A O 1
ATOM 3972 N N . ARG F 3 15 ? -14.171 13.581 -28.484 1.00 54.76 15 ARG A N 1
ATOM 3973 C CA . ARG F 3 15 ? -13.362 14.794 -28.404 1.00 56.23 15 ARG A CA 1
ATOM 3974 C C . ARG F 3 15 ? -11.869 14.545 -28.640 1.00 51.98 15 ARG A C 1
ATOM 3975 O O . ARG F 3 15 ? -11.183 15.419 -29.160 1.00 61.06 15 ARG A O 1
ATOM 3983 N N . GLN F 3 16 ? -11.360 13.373 -28.269 1.00 42.59 16 GLN A N 1
ATOM 3984 C CA . GLN F 3 16 ? -9.950 13.070 -28.522 1.00 40.37 16 GLN A CA 1
ATOM 3985 C C . GLN F 3 16 ? -9.695 12.889 -30.013 1.00 52.79 16 GLN A C 1
ATOM 3986 O O . GLN F 3 16 ? -8.631 13.244 -30.515 1.00 63.72 16 GLN A O 1
ATOM 3992 N N . LEU F 3 17 ? -10.678 12.334 -30.716 1.00 56.63 17 LEU A N 1
ATOM 3993 C CA . LEU F 3 17 ? -10.564 12.106 -32.150 1.00 41.35 17 LEU A CA 1
ATOM 3994 C C . LEU F 3 17 ? -11.163 13.272 -32.934 1.00 48.21 17 LEU A C 1
ATOM 3995 O O . LEU F 3 17 ? -11.207 13.259 -34.167 1.00 55.22 17 LEU A O 1
ATOM 4000 N N . GLY F 3 18 ? -11.627 14.279 -32.204 1.00 44.05 18 GLY A N 1
ATOM 4001 C CA . GLY F 3 18 ? -12.230 15.450 -32.808 1.00 44.26 18 GLY A CA 1
ATOM 4002 C C . GLY F 3 18 ? -11.406 16.720 -32.726 1.00 46.00 18 GLY A C 1
ATOM 4003 O O . GLY F 3 18 ? -11.926 17.809 -32.952 1.00 61.38 18 GLY A O 1
ATOM 4004 N N . ARG F 3 19 ? -10.126 16.594 -32.391 1.00 54.89 19 ARG A N 1
ATOM 4005 C CA . ARG F 3 19 ? -9.268 17.770 -32.266 1.00 45.67 19 ARG A CA 1
ATOM 4006 C C . ARG F 3 19 ? -8.960 18.345 -33.633 1.00 54.84 19 ARG A C 1
ATOM 4007 O O . ARG F 3 19 ? -8.913 17.612 -34.621 1.00 64.09 19 ARG A O 1
ATOM 4015 N N . THR F 3 20 ? -8.741 19.656 -33.686 1.00 57.89 20 THR A N 1
ATOM 4016 C CA . THR F 3 20 ? -8.303 20.292 -34.920 1.00 62.50 20 THR A CA 1
ATOM 4017 C C . THR F 3 20 ? -6.925 19.732 -35.303 1.00 60.00 20 THR A C 1
ATOM 4018 O O . THR F 3 20 ? -5.993 19.737 -34.499 1.00 64.33 20 THR A O 1
ATOM 4022 N N . LYS F 3 21 ? -6.820 19.233 -36.533 1.00 67.25 21 LYS A N 1
ATOM 4023 C CA . LYS F 3 21 ? -5.657 18.465 -36.981 1.00 78.40 21 LYS A CA 1
ATOM 4024 C C . LYS F 3 21 ? -4.378 19.285 -37.065 1.00 73.72 21 LYS A C 1
ATOM 4025 O O . LYS F 3 21 ? -4.366 20.383 -37.619 1.00 80.94 21 LYS A O 1
ATOM 4031 N N . ASN F 3 22 ? -3.303 18.748 -36.499 1.00 65.04 22 ASN A N 1
ATOM 4032 C CA . ASN F 3 22 ? -1.979 19.332 -36.667 1.00 75.28 22 ASN A CA 1
ATOM 4033 C C . ASN F 3 22 ? -1.353 18.905 -37.987 1.00 72.84 22 ASN A C 1
ATOM 4034 O O . ASN F 3 22 ? -0.750 19.707 -38.697 1.00 80.49 22 ASN A O 1
ATOM 4039 N N . LYS F 3 23 ? -1.517 17.627 -38.306 1.00 69.18 23 LYS A N 1
ATOM 4040 C CA . LYS F 3 23 ? -0.936 17.045 -39.503 1.00 69.96 23 LYS A CA 1
ATOM 4041 C C . LYS F 3 23 ? -2.009 16.515 -40.447 1.00 71.21 23 LYS A C 1
ATOM 4042 O O . LYS F 3 23 ? -3.107 16.166 -40.022 1.00 78.22 23 LYS A O 1
ATOM 4048 N N . ARG F 3 24 ? -1.667 16.449 -41.729 1.00 70.69 24 ARG A N 1
ATOM 4049 C CA . ARG F 3 24 ? -2.599 16.067 -42.786 1.00 74.56 24 ARG A CA 1
ATOM 4050 C C . ARG F 3 24 ? -3.103 14.625 -42.683 1.00 74.22 24 ARG A C 1
ATOM 4051 O O . ARG F 3 24 ? -4.290 14.359 -42.873 1.00 72.06 24 ARG A O 1
ATOM 4059 N N . TYR F 3 25 ? -2.197 13.698 -42.395 1.00 63.85 25 TYR A N 1
ATOM 4060 C CA . TYR F 3 25 ? -2.540 12.282 -42.304 1.00 60.07 25 TYR A CA 1
ATOM 4061 C C . TYR F 3 25 ? -2.818 11.812 -40.874 1.00 55.45 25 TYR A C 1
ATOM 4062 O O . TYR F 3 25 ? -2.964 10.612 -40.634 1.00 52.80 25 TYR A O 1
ATOM 4071 N N . GLU F 3 26 ? -2.862 12.752 -39.931 1.00 55.30 26 GLU A N 1
ATOM 4072 C CA . GLU F 3 26 ? -3.026 12.434 -38.508 1.00 51.38 26 GLU A CA 1
ATOM 4073 C C . GLU F 3 26 ? -4.345 11.713 -38.177 1.00 48.52 26 GLU A C 1
ATOM 4074 O O . GLU F 3 26 ? -4.341 10.600 -37.640 1.00 46.01 26 GLU A O 1
ATOM 4080 N N . ALA F 3 27 ? -5.465 12.350 -38.509 1.00 61.87 27 ALA A N 1
ATOM 4081 C CA . ALA F 3 27 ? -6.791 11.790 -38.256 1.00 47.79 27 ALA A CA 1
ATOM 4082 C C . ALA F 3 27 ? -6.946 10.379 -38.802 1.00 47.18 27 ALA A C 1
ATOM 4083 O O . ALA F 3 27 ? -7.506 9.511 -38.134 1.00 55.62 27 ALA A O 1
ATOM 4085 N N . TYR F 3 28 ? -6.447 10.147 -40.011 1.00 49.37 28 TYR A N 1
ATOM 4086 C CA . TYR F 3 28 ? -6.622 8.848 -40.646 1.00 50.80 28 TYR A CA 1
ATOM 4087 C C . TYR F 3 28 ? -5.923 7.757 -39.865 1.00 48.22 28 TYR A C 1
ATOM 4088 O O . TYR F 3 28 ? -6.528 6.745 -39.490 1.00 47.90 28 TYR A O 1
ATOM 4097 N N . VAL F 3 29 ? -4.637 7.984 -39.629 1.00 56.99 29 VAL A N 1
ATOM 4098 C CA . VAL F 3 29 ? -3.785 7.010 -38.976 1.00 47.49 29 VAL A CA 1
ATOM 4099 C C . VAL F 3 29 ? -4.282 6.717 -37.573 1.00 51.32 29 VAL A C 1
ATOM 4100 O O . VAL F 3 29 ? -4.445 5.554 -37.193 1.00 52.94 29 VAL A O 1
ATOM 4104 N N . VAL F 3 30 ? -4.555 7.774 -36.816 1.00 62.13 30 VAL A N 1
ATOM 4105 C CA . VAL F 3 30 ? -4.959 7.597 -35.431 1.00 58.20 30 VAL A CA 1
ATOM 4106 C C . VAL F 3 30 ? -6.316 6.912 -35.341 1.00 54.38 30 VAL A C 1
ATOM 4107 O O . VAL F 3 30 ? -6.476 5.932 -34.606 1.00 57.45 30 VAL A O 1
ATOM 4111 N N . SER F 3 31 ? -7.291 7.410 -36.095 1.00 62.47 31 SER A N 1
ATOM 4112 C CA . SER F 3 31 ? -8.632 6.842 -36.016 1.00 47.52 31 SER A CA 1
ATOM 4113 C C . SER F 3 31 ? -8.596 5.371 -36.419 1.00 51.73 31 SER A C 1
ATOM 4114 O O . SER F 3 31 ? -9.244 4.528 -35.781 1.00 47.70 31 SER A O 1
ATOM 4117 N N . ARG F 3 32 ? -7.814 5.049 -37.448 1.00 50.11 32 ARG A N 1
ATOM 4118 C CA . ARG F 3 32 ? -7.745 3.659 -37.878 1.00 54.35 32 ARG A CA 1
ATOM 4119 C C . ARG F 3 32 ? -7.088 2.791 -36.803 1.00 61.68 32 ARG A C 1
ATOM 4120 O O . ARG F 3 32 ? -7.552 1.679 -36.537 1.00 63.84 32 ARG A O 1
ATOM 4128 N N . ILE F 3 33 ? -6.028 3.299 -36.175 1.00 55.63 33 ILE A N 1
ATOM 4129 C CA . ILE F 3 33 ? -5.383 2.564 -35.083 1.00 56.80 33 ILE A CA 1
ATOM 4130 C C . ILE F 3 33 ? -6.375 2.261 -33.969 1.00 64.06 33 ILE A C 1
ATOM 4131 O O . ILE F 3 33 ? -6.515 1.112 -33.545 1.00 76.42 33 ILE A O 1
ATOM 4136 N N . ILE F 3 34 ? -7.073 3.293 -33.506 1.00 51.20 34 ILE A N 1
ATOM 4137 C CA . ILE F 3 34 ? -8.036 3.112 -32.431 1.00 52.02 34 ILE A CA 1
ATOM 4138 C C . ILE F 3 34 ? -9.136 2.123 -32.792 1.00 59.17 34 ILE A C 1
ATOM 4139 O O . ILE F 3 34 ? -9.381 1.179 -32.041 1.00 78.78 34 ILE A O 1
ATOM 4144 N N . HIS F 3 35 ? -9.790 2.325 -33.933 1.00 51.40 35 HIS A N 1
ATOM 4145 C CA . HIS F 3 35 ? -10.918 1.463 -34.300 1.00 62.62 35 HIS A CA 1
ATOM 4146 C C . HIS F 3 35 ? -10.500 0.019 -34.540 1.00 57.50 35 HIS A C 1
ATOM 4147 O O . HIS F 3 35 ? -11.218 -0.898 -34.165 1.00 64.81 35 HIS A O 1
ATOM 4154 N N . LEU F 3 36 ? -9.350 -0.187 -35.170 1.00 58.78 36 LEU A N 1
ATOM 4155 C CA . LEU F 3 36 ? -8.894 -1.544 -35.452 1.00 63.87 36 LEU A CA 1
ATOM 4156 C C . LEU F 3 36 ? -8.410 -2.224 -34.175 1.00 79.08 36 LEU A C 1
ATOM 4157 O O . LEU F 3 36 ? -8.485 -3.447 -34.046 1.00 90.59 36 LEU A O 1
ATOM 4162 N N . LEU F 3 37 ? -7.892 -1.434 -33.242 1.00 71.13 37 LEU A N 1
ATOM 4163 C CA . LEU F 3 37 ? -7.593 -1.948 -31.913 1.00 70.50 37 LEU A CA 1
ATOM 4164 C C . LEU F 3 37 ? -8.882 -2.192 -31.132 1.00 78.04 37 LEU A C 1
ATOM 4165 O O . LEU F 3 37 ? -9.126 -3.294 -30.653 1.00 72.40 37 LEU A O 1
ATOM 4170 N N . ASN F 3 38 ? -9.679 -1.133 -31.010 1.00 89.93 38 ASN A N 1
ATOM 4171 C CA . ASN F 3 38 ? -10.974 -1.103 -30.311 1.00 100.32 38 ASN A CA 1
ATOM 4172 C C . ASN F 3 38 ? -10.987 -1.865 -28.968 1.00 97.00 38 ASN A C 1
ATOM 4173 O O . ASN F 3 38 ? -11.944 -2.555 -28.617 1.00 84.59 38 ASN A O 1
ATOM 4178 N N . ASP F 3 39 ? -9.909 -1.694 -28.207 1.00 94.41 39 ASP A N 1
ATOM 4179 C CA . ASP F 3 39 ? -9.881 -2.075 -26.798 1.00 87.15 39 ASP A CA 1
ATOM 4180 C C . ASP F 3 39 ? -9.930 -0.805 -25.962 1.00 90.95 39 ASP A C 1
ATOM 4181 O O . ASP F 3 39 ? -8.973 -0.030 -25.943 1.00 108.35 39 ASP A O 1
ATOM 4186 N N . PHE F 3 40 ? -11.042 -0.589 -25.270 1.00 84.60 40 PHE A N 1
ATOM 4187 C CA . PHE F 3 40 ? -11.211 0.642 -24.510 1.00 81.32 40 PHE A CA 1
ATOM 4188 C C . PHE F 3 40 ? -10.865 0.499 -23.031 1.00 90.67 40 PHE A C 1
ATOM 4189 O O . PHE F 3 40 ? -11.032 1.435 -22.252 1.00 100.94 40 PHE A O 1
ATOM 4197 N N . THR F 3 41 ? -10.361 -0.667 -22.645 1.00 89.05 41 THR A N 1
ATOM 4198 C CA . THR F 3 41 ? -9.694 -0.776 -21.355 1.00 104.56 41 THR A CA 1
ATOM 4199 C C . THR F 3 41 ? -8.371 -0.012 -21.439 1.00 95.68 41 THR A C 1
ATOM 4200 O O . THR F 3 41 ? -7.717 0.240 -20.426 1.00 95.46 41 THR A O 1
ATOM 4204 N N . LEU F 3 42 ? -7.995 0.354 -22.662 1.00 74.19 42 LEU A N 1
ATOM 4205 C CA . LEU F 3 42 ? -6.796 1.142 -22.919 1.00 68.41 42 LEU A CA 1
ATOM 4206 C C . LEU F 3 42 ? -7.117 2.626 -23.050 1.00 59.71 42 LEU A C 1
ATOM 4207 O O . LEU F 3 42 ? -7.759 3.043 -24.008 1.00 66.16 42 LEU A O 1
ATOM 4212 N N . LYS F 3 43 ? -6.662 3.426 -22.094 1.00 65.83 43 LYS A N 1
ATOM 4213 C CA . LYS F 3 43 ? -6.842 4.867 -22.191 1.00 58.78 43 LYS A CA 1
ATOM 4214 C C . LYS F 3 43 ? -5.904 5.399 -23.259 1.00 53.32 43 LYS A C 1
ATOM 4215 O O . LYS F 3 43 ? -4.803 4.877 -23.433 1.00 68.00 43 LYS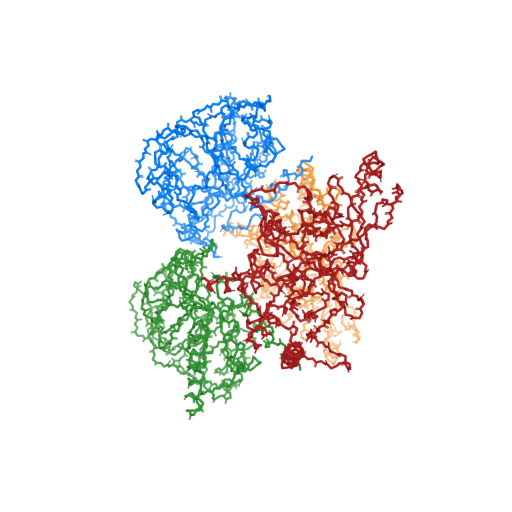 A O 1
ATOM 4221 N N . PHE F 3 44 ? -6.344 6.418 -23.990 1.00 46.08 44 PHE A N 1
ATOM 4222 C CA . PHE F 3 44 ? -5.488 7.035 -24.998 1.00 42.75 44 PHE A CA 1
ATOM 4223 C C . PHE F 3 44 ? -5.666 8.549 -25.032 1.00 45.94 44 PHE A C 1
ATOM 4224 O O . PHE F 3 44 ? -6.711 9.075 -24.639 1.00 51.50 44 PHE A O 1
ATOM 4232 N N . VAL F 3 45 ? -4.630 9.244 -25.493 1.00 39.15 45 VAL A N 1
ATOM 4233 C CA . VAL F 3 45 ? -4.651 10.701 -25.589 1.00 48.09 45 VAL A CA 1
ATOM 4234 C C . VAL F 3 45 ? -4.106 11.125 -26.952 1.00 55.02 45 VAL A C 1
ATOM 4235 O O . VAL F 3 45 ? -3.096 10.591 -27.414 1.00 70.33 45 VAL A O 1
ATOM 4239 N N . THR F 3 46 ? -4.771 12.076 -27.599 1.00 36.91 46 THR A N 1
ATOM 4240 C CA . THR F 3 46 ? -4.267 12.626 -28.857 1.00 42.21 46 THR A CA 1
ATOM 4241 C C . THR F 3 46 ? -3.619 13.987 -28.649 1.00 41.12 46 THR A C 1
ATOM 4242 O O . THR F 3 46 ? -4.076 14.781 -27.829 1.00 51.65 46 THR A O 1
ATOM 4246 N N . GLN F 3 47 ? -2.559 14.247 -29.406 1.00 43.34 47 GLN A N 1
ATOM 4247 C CA . GLN F 3 47 ? -1.840 15.512 -29.336 1.00 41.74 47 GLN A CA 1
ATOM 4248 C C . GLN F 3 47 ? -1.290 15.745 -27.937 1.00 44.31 47 GLN A C 1
ATOM 4249 O O . GLN F 3 47 ? -1.428 16.828 -27.369 1.00 55.70 47 GLN A O 1
ATOM 4255 N N . GLN F 3 48 ? -0.661 14.711 -27.392 1.00 44.41 48 GLN A N 1
ATOM 4256 C CA . GLN F 3 48 ? -0.084 14.793 -26.061 1.00 42.20 48 GLN A CA 1
ATOM 4257 C C . GLN F 3 48 ? 1.199 15.589 -26.110 1.00 50.37 48 GLN A C 1
ATOM 4258 O O . GLN F 3 48 ? 2.116 15.239 -26.857 1.00 83.23 48 GLN A O 1
ATOM 4264 N N . PHE F 3 49 ? 1.254 16.665 -25.325 1.00 50.73 49 PHE A N 1
ATOM 4265 C CA . PHE F 3 49 ? 2.473 17.464 -25.197 1.00 58.19 49 PHE A CA 1
ATOM 4266 C C . PHE F 3 49 ? 3.558 16.706 -24.438 1.00 57.92 49 PHE A C 1
ATOM 4267 O O . PHE F 3 49 ? 3.294 16.137 -23.380 1.00 81.91 49 PHE A O 1
ATOM 4275 N N . VAL F 3 50 ? 4.774 16.697 -24.978 1.00 51.85 50 VAL A N 1
ATOM 4276 C CA . VAL F 3 50 ? 5.904 16.055 -24.303 1.00 58.07 50 VAL A CA 1
ATOM 4277 C C . VAL F 3 50 ? 7.117 16.973 -24.230 1.00 57.35 50 VAL A C 1
ATOM 4278 O O . VAL F 3 50 ? 7.221 17.935 -24.985 1.00 63.31 50 VAL A O 1
ATOM 4282 N N . ARG F 3 51 ? 8.032 16.681 -23.313 1.00 69.25 51 ARG A N 1
ATOM 4283 C CA . ARG F 3 51 ? 9.217 17.518 -23.153 1.00 75.87 51 ARG A CA 1
ATOM 4284 C C . ARG F 3 51 ? 10.474 16.770 -23.548 1.00 68.68 51 ARG A C 1
ATOM 4285 O O . ARG F 3 51 ? 10.840 15.777 -22.920 1.00 69.25 51 ARG A O 1
ATOM 4293 N N . LEU F 3 52 ? 11.125 17.255 -24.599 1.00 71.23 52 LEU A N 1
ATOM 4294 C CA . LEU F 3 52 ? 12.328 16.622 -25.120 1.00 93.01 52 LEU A CA 1
ATOM 4295 C C . LEU F 3 52 ? 13.524 16.867 -24.218 1.00 103.38 52 LEU A C 1
ATOM 4296 O O . LEU F 3 52 ? 13.422 17.524 -23.180 1.00 82.07 52 LEU A O 1
ATOM 4301 N N . SER F 3 53 ? 14.672 16.357 -24.646 1.00 101.57 53 SER A N 1
ATOM 4302 C CA . SER F 3 53 ? 15.910 16.496 -23.888 1.00 101.42 53 SER A CA 1
ATOM 4303 C C . SER F 3 53 ? 16.320 17.935 -23.676 1.00 96.17 53 SER A C 1
ATOM 4304 O O . SER F 3 53 ? 16.908 18.255 -22.655 1.00 100.48 53 SER A O 1
ATOM 4307 N N . ASN F 3 54 ? 15.973 18.807 -24.614 1.00 95.73 54 ASN A N 1
ATOM 4308 C CA . ASN F 3 54 ? 16.632 20.109 -24.712 1.00 102.14 54 ASN A CA 1
ATOM 4309 C C . ASN F 3 54 ? 16.081 21.338 -24.011 1.00 133.22 54 ASN A C 1
ATOM 4310 O O . ASN F 3 54 ? 16.794 22.331 -23.935 1.00 152.74 54 ASN A O 1
ATOM 4315 N N . LYS F 3 55 ? 14.892 21.213 -23.413 1.00 121.24 55 LYS A N 1
ATOM 4316 C CA . LYS F 3 55 ? 13.947 22.294 -23.080 1.00 124.04 55 LYS A CA 1
ATOM 4317 C C . LYS F 3 55 ? 12.870 22.560 -24.134 1.00 122.56 55 LYS A C 1
ATOM 4318 O O . LYS F 3 55 ? 11.982 23.368 -23.909 1.00 122.81 55 LYS A O 1
ATOM 4324 N N . LYS F 3 56 ? 12.945 21.932 -25.304 1.00 89.61 56 LYS A N 1
ATOM 4325 C CA . LYS F 3 56 ? 11.949 22.211 -26.332 1.00 98.43 56 LYS A CA 1
ATOM 4326 C C . LYS F 3 56 ? 10.678 21.405 -26.083 1.00 97.85 56 LYS A C 1
ATOM 4327 O O . LYS F 3 56 ? 10.731 20.299 -25.543 1.00 97.30 56 LYS A O 1
ATOM 4333 N N . ILE F 3 57 ? 9.530 21.959 -26.468 1.00 96.80 57 ILE A N 1
ATOM 4334 C CA . ILE F 3 57 ? 8.256 21.261 -26.271 1.00 81.09 57 ILE A CA 1
ATOM 4335 C C . ILE F 3 57 ? 7.780 20.621 -27.569 1.00 83.84 57 ILE A C 1
ATOM 4336 O O . ILE F 3 57 ? 7.663 21.285 -28.597 1.00 94.33 57 ILE A O 1
ATOM 4341 N N . ALA F 3 58 ? 7.495 19.326 -27.500 1.00 74.01 58 ALA A N 1
ATOM 4342 C CA . ALA F 3 58 ? 7.073 18.551 -28.656 1.00 60.26 58 ALA A CA 1
ATOM 4343 C C . ALA F 3 58 ? 5.679 17.994 -28.442 1.00 63.52 58 ALA A C 1
ATOM 4344 O O . ALA F 3 58 ? 5.066 18.237 -27.405 1.00 85.65 58 ALA A O 1
ATOM 4346 N N . LEU F 3 59 ? 5.171 17.250 -29.419 1.00 75.30 59 LEU A N 1
ATOM 4347 C CA . LEU F 3 59 ? 3.866 16.612 -29.268 1.00 76.99 59 LEU A CA 1
ATOM 4348 C C . LEU F 3 59 ? 3.751 15.326 -30.069 1.00 75.90 59 LEU A C 1
ATOM 4349 O O . LEU F 3 59 ? 4.343 15.187 -31.139 1.00 75.89 59 LEU A O 1
ATOM 4354 N N . THR F 3 60 ? 2.975 14.385 -29.545 1.00 73.86 60 THR A N 1
ATOM 4355 C CA . THR F 3 60 ? 2.748 13.137 -30.253 1.00 62.14 60 THR A CA 1
ATOM 4356 C C . THR F 3 60 ? 1.270 12.976 -30.576 1.00 55.58 60 THR A C 1
ATOM 4357 O O . THR F 3 60 ? 0.404 13.414 -29.817 1.00 66.57 60 THR A O 1
ATOM 4361 N N . ASP F 3 61 ? 0.997 12.339 -31.709 1.00 56.83 61 ASP A N 1
ATOM 4362 C CA . ASP F 3 61 ? -0.353 12.260 -32.254 1.00 50.69 61 ASP A CA 1
ATOM 4363 C C . ASP F 3 61 ? -1.253 11.306 -31.478 1.00 48.80 61 ASP A C 1
ATOM 4364 O O . ASP F 3 61 ? -2.414 11.621 -31.219 1.00 54.07 61 ASP A O 1
ATOM 4369 N N . LEU F 3 62 ? -0.729 10.140 -31.114 1.00 48.96 62 LEU A N 1
ATOM 4370 C CA . LEU F 3 62 ? -1.499 9.226 -30.272 1.00 50.16 62 LEU A CA 1
ATOM 4371 C C . LEU F 3 62 ? -0.660 8.726 -29.086 1.00 48.97 62 LEU A C 1
ATOM 4372 O O . LEU F 3 62 ? 0.510 8.409 -29.248 1.00 56.83 62 LEU A O 1
ATOM 4377 N N . TYR F 3 63 ? -1.254 8.676 -27.893 1.00 63.16 63 TYR A N 1
ATOM 4378 C CA . TYR F 3 63 ? -0.516 8.296 -26.680 1.00 45.08 63 TYR A CA 1
ATOM 4379 C C . TYR F 3 63 ? -1.296 7.374 -25.744 1.00 49.74 63 TYR A C 1
ATOM 4380 O O . TYR F 3 63 ? -2.390 7.710 -25.298 1.00 61.05 63 TYR A O 1
ATOM 4389 N N . PHE F 3 64 ? -0.716 6.215 -25.445 1.00 54.04 64 PHE A N 1
ATOM 4390 C CA . PHE F 3 64 ? -1.256 5.309 -24.438 1.00 65.58 64 PHE A CA 1
ATOM 4391 C C . PHE F 3 64 ? -0.397 5.375 -23.178 1.00 73.54 64 PHE A C 1
ATOM 4392 O O . PHE F 3 64 ? 0.736 4.875 -23.165 1.00 61.00 64 PHE A O 1
ATOM 4400 N N . PRO F 3 65 ? -0.934 6.001 -22.120 1.00 64.32 65 PRO A N 1
ATOM 4401 C CA . PRO F 3 65 ? -0.256 6.248 -20.844 1.00 68.25 65 PRO A CA 1
ATOM 4402 C C . PRO F 3 65 ? 0.029 4.983 -20.057 1.00 77.16 65 PRO A C 1
ATOM 4403 O O . PRO F 3 65 ? 1.074 4.885 -19.418 1.00 91.48 65 PRO A O 1
ATOM 4407 N N . GLN F 3 66 ? -0.896 4.033 -20.098 1.00 68.90 66 GLN A N 1
ATOM 4408 C CA . GLN F 3 66 ? -0.751 2.807 -19.328 1.00 66.04 66 GLN A CA 1
ATOM 4409 C C . GLN F 3 66 ? 0.390 1.961 -19.864 1.00 67.74 66 GLN A C 1
ATOM 4410 O O . GLN F 3 66 ? 1.068 1.271 -19.107 1.00 77.12 66 GLN A O 1
ATOM 4416 N N . LEU F 3 67 ? 0.578 2.002 -21.179 1.00 77.19 67 LEU A N 1
ATOM 4417 C CA . LEU F 3 67 ? 1.622 1.219 -21.831 1.00 83.10 67 LEU A CA 1
ATOM 4418 C C . LEU F 3 67 ? 2.889 2.035 -22.109 1.00 87.57 67 LEU A C 1
ATOM 4419 O O . LEU F 3 67 ? 3.901 1.487 -22.546 1.00 64.55 67 LEU A O 1
ATOM 4424 N N . GLY F 3 68 ? 2.835 3.335 -21.835 1.00 58.05 68 GLY A N 1
ATOM 4425 C CA . GLY F 3 68 ? 3.924 4.230 -22.183 1.00 57.31 68 GLY A CA 1
ATOM 4426 C C . GLY F 3 68 ? 4.278 4.156 -23.658 1.00 63.85 68 GLY A C 1
ATOM 4427 O O . GLY F 3 68 ? 5.448 4.080 -24.018 1.00 66.68 68 GLY A O 1
ATOM 4428 N N . ILE F 3 69 ? 3.266 4.174 -24.520 1.00 79.90 69 ILE A N 1
ATOM 4429 C CA . ILE F 3 69 ? 3.511 4.046 -25.956 1.00 75.06 69 ILE A CA 1
ATOM 4430 C C . ILE F 3 69 ? 3.004 5.237 -26.753 1.00 70.95 69 ILE A C 1
ATOM 4431 O O . ILE F 3 69 ? 1.866 5.667 -26.584 1.00 70.74 69 ILE A O 1
ATOM 4436 N N . HIS F 3 70 ? 3.846 5.762 -27.635 1.00 49.81 70 HIS A N 1
ATOM 4437 C CA . HIS F 3 70 ? 3.423 6.844 -28.503 1.00 60.41 70 HIS A CA 1
ATOM 4438 C C . HIS F 3 70 ? 3.404 6.408 -29.951 1.00 68.87 70 HIS A C 1
ATOM 4439 O O . HIS F 3 70 ? 4.089 5.467 -30.350 1.00 78.06 70 HIS A O 1
ATOM 4446 N N . ILE F 3 71 ? 2.590 7.107 -30.725 1.00 53.57 71 ILE A N 1
ATOM 4447 C CA . ILE F 3 71 ? 2.525 6.933 -32.155 1.00 56.25 71 ILE A CA 1
ATOM 4448 C C . ILE F 3 71 ? 2.574 8.310 -32.796 1.00 52.89 71 ILE A C 1
ATOM 4449 O O . ILE F 3 71 ? 1.793 9.213 -32.451 1.00 62.88 71 ILE A O 1
ATOM 4454 N N . GLU F 3 72 ? 3.524 8.457 -33.709 1.00 61.05 72 GLU A N 1
ATOM 4455 C CA . GLU F 3 72 ? 3.744 9.693 -34.438 1.00 67.58 72 GLU A CA 1
ATOM 4456 C C . GLU F 3 72 ? 3.603 9.464 -35.940 1.00 79.56 72 GLU A C 1
ATOM 4457 O O . GLU F 3 72 ? 4.232 8.560 -36.502 1.00 87.33 72 GLU A O 1
ATOM 4463 N N . VAL F 3 73 ? 2.770 10.272 -36.583 1.00 59.54 73 VAL A N 1
ATOM 4464 C CA . VAL F 3 73 ? 2.720 10.295 -38.034 1.00 68.72 73 VAL A CA 1
ATOM 4465 C C . VAL F 3 73 ? 3.889 11.115 -38.583 1.00 64.91 73 VAL A C 1
ATOM 4466 O O . VAL F 3 73 ? 4.069 12.280 -38.206 1.00 57.48 73 VAL A O 1
ATOM 4470 N N . ASP F 3 74 ? 4.701 10.497 -39.442 1.00 64.80 74 ASP A N 1
ATOM 4471 C CA . ASP F 3 74 ? 5.779 11.204 -40.128 1.00 64.72 74 ASP A CA 1
ATOM 4472 C C . ASP F 3 74 ? 5.356 11.569 -41.539 1.00 74.09 74 ASP A C 1
ATOM 4473 O O . ASP F 3 74 ? 5.083 10.706 -42.373 1.00 73.64 74 ASP A O 1
ATOM 4478 N N . GLU F 3 75 ? 5.238 12.866 -41.741 1.00 77.25 75 GLU A N 1
ATOM 4479 C CA . GLU F 3 75 ? 5.189 13.489 -43.027 1.00 73.07 75 GLU A CA 1
ATOM 4480 C C . GLU F 3 75 ? 6.429 14.331 -43.137 1.00 92.45 75 GLU A C 1
ATOM 4481 O O . GLU F 3 75 ? 7.127 14.305 -44.124 1.00 103.71 75 GLU A O 1
ATOM 4487 N N . GLY F 3 76 ? 6.703 15.104 -42.101 1.00 101.98 76 GLY A N 1
ATOM 4488 C CA . GLY F 3 76 ? 7.915 15.880 -42.096 1.00 93.99 76 GLY A CA 1
ATOM 4489 C C . GLY F 3 76 ? 7.994 16.884 -43.210 1.00 109.66 76 GLY A C 1
ATOM 4490 O O . GLY F 3 76 ? 8.107 16.523 -44.354 1.00 135.73 76 GLY A O 1
ATOM 4491 N N . HIS F 3 77 ? 7.933 18.158 -42.892 1.00 113.58 77 HIS A N 1
ATOM 4492 C CA . HIS F 3 77 ? 8.270 19.160 -43.865 1.00 117.07 77 HIS A CA 1
ATOM 4493 C C . HIS F 3 77 ? 7.171 19.968 -44.459 1.00 115.65 77 HIS A C 1
ATOM 4494 O O . HIS F 3 77 ? 7.411 21.105 -44.859 1.00 134.94 77 HIS A O 1
ATOM 4501 N N . HIS F 3 78 ? 5.963 19.448 -44.560 1.00 117.34 78 HIS A N 1
ATOM 4502 C CA . HIS F 3 78 ? 4.940 20.233 -45.206 1.00 121.64 78 HIS A CA 1
ATOM 4503 C C . HIS F 3 78 ? 3.922 20.756 -44.256 1.00 125.56 78 HIS A C 1
ATOM 4504 O O . HIS F 3 78 ? 3.317 21.814 -44.470 1.00 137.54 78 HIS A O 1
ATOM 4511 N N . PHE F 3 79 ? 3.804 20.009 -43.170 1.00 120.27 79 PHE A N 1
ATOM 4512 C CA . PHE F 3 79 ? 2.933 20.285 -42.041 1.00 120.72 79 PHE A CA 1
ATOM 4513 C C . PHE F 3 79 ? 1.823 21.251 -42.265 1.00 115.03 79 PHE A C 1
ATOM 4514 O O . PHE F 3 79 ? 1.397 21.927 -41.361 1.00 117.90 79 PHE A O 1
ATOM 4522 N N . LEU F 3 80 ? 1.323 21.283 -43.472 1.00 118.05 80 LEU A N 1
ATOM 4523 C CA . LEU F 3 80 ? 0.017 21.816 -43.648 1.00 116.63 80 LEU A CA 1
ATOM 4524 C C . LEU F 3 80 ? -0.083 23.139 -42.951 1.00 117.63 80 LEU A C 1
ATOM 4525 O O . LEU F 3 80 ? -0.458 23.205 -41.798 1.00 113.22 80 LEU A O 1
ATOM 4530 N N . ARG F 3 81 ? 0.244 24.203 -43.659 1.00 116.97 81 ARG A N 1
ATOM 4531 C CA . ARG F 3 81 ? 0.160 25.516 -43.081 1.00 115.77 81 ARG A CA 1
ATOM 4532 C C . ARG F 3 81 ? -1.233 25.711 -42.596 1.00 118.55 81 ARG A C 1
ATOM 4533 O O . ARG F 3 81 ? -2.174 25.196 -43.160 1.00 121.06 81 ARG A O 1
ATOM 4541 N N . ASN F 3 82 ? -1.345 26.482 -41.537 1.00 128.69 82 ASN A N 1
ATOM 4542 C CA . ASN F 3 82 ? -0.158 27.077 -40.978 1.00 131.65 82 ASN A CA 1
ATOM 4543 C C . ASN F 3 82 ? 0.043 26.677 -39.542 1.00 119.77 82 ASN A C 1
ATOM 4544 O O . ASN F 3 82 ? -0.631 27.170 -38.654 1.00 106.11 82 ASN A O 1
ATOM 4549 N N . SER F 3 83 ? 0.993 25.785 -39.324 1.00 119.21 83 SER A N 1
ATOM 4550 C CA . SER F 3 83 ? 1.244 25.270 -38.006 1.00 108.27 83 SER A CA 1
ATOM 4551 C C . SER F 3 83 ? 2.438 25.948 -37.396 1.00 115.94 83 SER A C 1
ATOM 4552 O O . SER F 3 83 ? 3.338 26.379 -38.082 1.00 112.81 83 SER A O 1
ATOM 4555 N N . LYS F 3 84 ? 2.424 26.024 -36.081 1.00 124.89 84 LYS A N 1
ATOM 4556 C CA . LYS F 3 84 ? 3.505 26.602 -35.296 1.00 118.59 84 LYS A CA 1
ATOM 4557 C C . LYS F 3 84 ? 4.629 25.587 -35.135 1.00 103.83 84 LYS A C 1
ATOM 4558 O O . LYS F 3 84 ? 5.681 25.890 -34.570 1.00 133.28 84 LYS A O 1
ATOM 4564 N N . MET F 3 85 ? 4.404 24.381 -35.649 1.00 80.10 85 MET A N 1
ATOM 4565 C CA . MET F 3 85 ? 5.358 23.297 -35.477 1.00 78.37 85 MET A CA 1
ATOM 4566 C C . MET F 3 85 ? 6.584 23.455 -36.363 1.00 83.58 85 MET A C 1
ATOM 4567 O O . MET F 3 85 ? 6.642 24.339 -37.220 1.00 91.85 85 MET A O 1
ATOM 4572 N N . GLU F 3 86 ? 7.554 22.572 -36.151 1.00 84.31 86 GLU A N 1
ATOM 4573 C CA . GLU F 3 86 ? 8.774 22.530 -36.943 1.00 86.16 86 GLU A CA 1
ATOM 4574 C C . GLU F 3 86 ? 9.362 21.121 -36.913 1.00 92.07 86 GLU A C 1
ATOM 4575 O O . GLU F 3 86 ? 9.265 20.409 -35.906 1.00 78.90 86 GLU A O 1
ATOM 4581 N N . TYR F 3 87 ? 9.986 20.737 -38.022 1.00 120.84 87 TYR A N 1
ATOM 4582 C CA . TYR F 3 87 ? 10.443 19.369 -38.238 1.00 107.03 87 TYR A CA 1
ATOM 4583 C C . TYR F 3 87 ? 11.933 19.267 -37.977 1.00 88.81 87 TYR A C 1
ATOM 4584 O O . TYR F 3 87 ? 12.736 19.836 -38.715 1.00 95.48 87 TYR A O 1
ATOM 4593 N N . SER F 3 88 ? 12.296 18.542 -36.924 1.00 86.65 88 SER A N 1
ATOM 4594 C CA . SER F 3 88 ? 13.690 18.435 -36.506 1.00 94.04 88 SER A CA 1
ATOM 4595 C C . SER F 3 88 ? 14.043 17.019 -36.067 1.00 89.84 88 SER A C 1
ATOM 4596 O O . SER F 3 88 ? 13.163 16.196 -35.817 1.00 103.07 88 SER A O 1
ATOM 4599 N N . LEU F 3 89 ? 15.336 16.735 -35.979 1.00 95.52 89 LEU A N 1
ATOM 4600 C CA . LEU F 3 89 ? 15.783 15.433 -35.511 1.00 110.24 89 LEU A CA 1
ATOM 4601 C C . LEU F 3 89 ? 16.252 15.529 -34.063 1.00 119.33 89 LEU A C 1
ATOM 4602 O O . LEU F 3 89 ? 16.856 16.522 -33.655 1.00 122.17 89 LEU A O 1
ATOM 4607 N N . ASN F 3 90 ? 15.964 14.484 -33.295 1.00 122.84 90 ASN A N 1
ATOM 4608 C CA . ASN F 3 90 ? 16.216 14.463 -31.859 1.00 113.01 90 ASN A CA 1
ATOM 4609 C C . ASN F 3 90 ? 16.597 13.057 -31.411 1.00 106.03 90 ASN A C 1
ATOM 4610 O O . ASN F 3 90 ? 16.949 12.218 -32.240 1.00 120.34 90 ASN A O 1
ATOM 4615 N N . GLN F 3 91 ? 16.564 12.815 -30.103 1.00 94.93 91 GLN A N 1
ATOM 4616 C CA . GLN F 3 91 ? 16.858 11.491 -29.555 1.00 95.43 91 GLN A CA 1
ATOM 4617 C C . GLN F 3 91 ? 15.968 10.436 -30.201 1.00 104.90 91 GLN A C 1
ATOM 4618 O O . GLN F 3 91 ? 14.832 10.721 -30.585 1.00 108.95 91 GLN A O 1
ATOM 4624 N N . ILE F 3 92 ? 16.509 9.227 -30.336 1.00 116.78 92 ILE A N 1
ATOM 4625 C CA . ILE F 3 92 ? 15.880 8.154 -31.107 1.00 126.87 92 ILE A CA 1
ATOM 4626 C C . ILE F 3 92 ? 14.434 7.869 -30.673 1.00 130.08 92 ILE A C 1
ATOM 4627 O O . ILE F 3 92 ? 13.565 7.605 -31.508 1.00 125.16 92 ILE A O 1
ATOM 4632 N N . ASP F 3 93 ? 14.182 7.959 -29.371 1.00 128.98 93 ASP A N 1
ATOM 4633 C CA . ASP F 3 93 ? 12.868 7.675 -28.798 1.00 124.21 93 ASP A CA 1
ATOM 4634 C C . ASP F 3 93 ? 11.995 8.924 -28.624 1.00 115.98 93 ASP A C 1
ATOM 4635 O O . ASP F 3 93 ? 10.964 8.877 -27.953 1.00 118.64 93 ASP A O 1
ATOM 4640 N N . GLU F 3 94 ? 12.428 10.044 -29.194 1.00 95.61 94 GLU A N 1
ATOM 4641 C CA . GLU F 3 94 ? 11.680 11.292 -29.078 1.00 83.13 94 GLU A CA 1
ATOM 4642 C C . GLU F 3 94 ? 11.064 11.691 -30.421 1.00 86.73 94 GLU A C 1
ATOM 4643 O O . GLU F 3 94 ? 11.586 11.327 -31.473 1.00 108.06 94 GLU A O 1
ATOM 4649 N N . PRO F 3 95 ? 9.941 12.432 -30.390 1.00 81.01 95 PRO A N 1
ATOM 4650 C CA . PRO F 3 95 ? 9.224 12.782 -31.624 1.00 79.60 95 PRO A CA 1
ATOM 4651 C C . PRO F 3 95 ? 10.042 13.638 -32.587 1.00 74.89 95 PRO A C 1
ATOM 4652 O O . PRO F 3 95 ? 11.024 14.259 -32.187 1.00 80.52 95 PRO A O 1
ATOM 4656 N N . LEU F 3 96 ? 9.644 13.647 -33.853 1.00 73.70 96 LEU A N 1
ATOM 4657 C CA . LEU F 3 96 ? 10.339 14.430 -34.870 1.00 83.78 96 LEU A CA 1
ATOM 4658 C C . LEU F 3 96 ? 9.810 15.862 -34.950 1.00 77.81 96 LEU A C 1
ATOM 4659 O O . LEU F 3 96 ? 10.461 16.745 -35.510 1.00 76.99 96 LEU A O 1
ATOM 4664 N N . TYR F 3 97 ? 8.632 16.093 -34.380 1.00 65.34 97 TYR A N 1
ATOM 4665 C CA . TYR F 3 97 ? 7.961 17.379 -34.536 1.00 66.79 97 TYR A CA 1
ATOM 4666 C C . TYR F 3 97 ? 7.954 18.147 -33.235 1.00 66.35 97 TYR A C 1
ATOM 4667 O O . TYR F 3 97 ? 7.567 17.611 -32.200 1.00 66.40 97 TYR A O 1
ATOM 4676 N N . SER F 3 98 ? 8.362 19.409 -33.294 1.00 70.11 98 SER A N 1
ATOM 4677 C CA . SER F 3 98 ? 8.463 20.224 -32.093 1.00 72.31 98 SER A CA 1
ATOM 4678 C C . SER F 3 98 ? 7.818 21.589 -32.295 1.00 84.65 98 SER A C 1
ATOM 4679 O O . SER F 3 98 ? 7.301 21.883 -33.365 1.00 107.39 98 SER A O 1
ATOM 4682 N N . ILE F 3 99 ? 7.845 22.417 -31.258 1.00 73.86 99 ILE A N 1
ATOM 4683 C CA . ILE F 3 99 ? 7.256 23.746 -31.324 1.00 76.49 99 ILE A CA 1
ATOM 4684 C C . ILE F 3 99 ? 8.345 24.793 -31.163 1.00 89.49 99 ILE A C 1
ATOM 4685 O O . ILE F 3 99 ? 9.296 24.585 -30.410 1.00 108.61 99 ILE A O 1
ATOM 4690 N N . SER F 3 100 ? 8.215 25.913 -31.867 1.00 88.76 100 SER A N 1
ATOM 4691 C CA . SER F 3 100 ? 9.163 27.014 -31.710 1.00 101.03 100 SER A CA 1
ATOM 4692 C C . SER F 3 100 ? 9.179 27.508 -30.266 1.00 110.20 100 SER A C 1
ATOM 4693 O O . SER F 3 100 ? 8.128 27.626 -29.635 1.00 111.39 100 SER A O 1
ATOM 4696 N N . GLN F 3 101 ? 10.376 27.785 -29.750 1.00 131.57 101 GLN A N 1
ATOM 4697 C CA . GLN F 3 101 ? 10.555 28.209 -28.358 1.00 144.95 101 GLN A CA 1
ATOM 4698 C C . GLN F 3 101 ? 9.716 29.431 -28.005 1.00 154.36 101 GLN A C 1
ATOM 4699 O O . GLN F 3 101 ? 9.332 29.614 -26.851 1.00 152.41 101 GLN A O 1
ATOM 4705 N N . THR F 3 102 ? 9.442 30.264 -29.005 1.00 164.73 102 THR A N 1
ATOM 4706 C CA . THR F 3 102 ? 8.569 31.418 -28.826 1.00 164.67 102 THR A CA 1
ATOM 4707 C C . THR F 3 102 ? 7.142 30.973 -28.502 1.00 159.41 102 THR A C 1
ATOM 4708 O O . THR F 3 102 ? 6.471 31.574 -27.661 1.00 172.17 102 THR A O 1
ATOM 4712 N N . GLU F 3 103 ? 6.685 29.916 -29.166 1.00 129.76 103 GLU A N 1
ATOM 4713 C CA . GLU F 3 103 ? 5.352 29.383 -28.910 1.00 127.93 103 GLU A CA 1
ATOM 4714 C C . GLU F 3 103 ? 5.376 28.386 -27.755 1.00 125.13 103 GLU A C 1
ATOM 4715 O O . GLU F 3 103 ? 4.331 27.986 -27.246 1.00 128.37 103 GLU A O 1
ATOM 4721 N N . SER F 3 104 ? 6.575 27.990 -27.344 1.00 120.51 104 SER A N 1
ATOM 4722 C CA . SER F 3 104 ? 6.724 27.033 -26.254 1.00 118.17 104 SER A CA 1
ATOM 4723 C C . SER F 3 104 ? 6.509 27.692 -24.891 1.00 115.33 104 SER A C 1
ATOM 4724 O O . SER F 3 104 ? 5.921 27.092 -23.990 1.00 106.12 104 SER A O 1
ATOM 4727 N N . ASP F 3 105 ? 6.978 28.927 -24.739 1.00 120.58 105 ASP A N 1
ATOM 4728 C CA . ASP F 3 105 ? 6.797 29.633 -23.475 1.00 127.16 105 ASP A CA 1
ATOM 4729 C C . ASP F 3 105 ? 5.374 30.180 -23.371 1.00 127.36 105 ASP A C 1
ATOM 4730 O O . ASP F 3 105 ? 4.963 30.675 -22.321 1.00 138.84 105 ASP A O 1
ATOM 4735 N N . ALA F 3 106 ? 4.627 30.095 -24.467 1.00 106.69 106 ALA A N 1
ATOM 4736 C CA . ALA F 3 106 ? 3.212 30.444 -24.454 1.00 107.59 106 ALA A CA 1
ATOM 4737 C C . ALA F 3 106 ? 2.386 29.287 -23.902 1.00 109.91 106 ALA A C 1
ATOM 4738 O O . ALA F 3 106 ? 1.358 29.483 -23.256 1.00 129.66 106 ALA A O 1
ATOM 4740 N N . MET F 3 107 ? 2.852 28.076 -24.176 1.00 88.37 107 MET A N 1
ATOM 4741 C CA . MET F 3 107 ? 2.137 26.854 -23.827 1.00 75.45 107 MET A CA 1
ATOM 4742 C C . MET F 3 107 ? 2.574 26.228 -22.499 1.00 79.16 107 MET A C 1
ATOM 4743 O O . MET F 3 107 ? 2.226 25.085 -22.216 1.00 70.47 107 MET A O 1
ATOM 4748 N N . ARG F 3 108 ? 3.378 26.952 -21.722 1.00 89.35 108 ARG A N 1
ATOM 4749 C CA . ARG F 3 108 ? 3.859 26.466 -20.423 1.00 91.90 108 ARG A CA 1
ATOM 4750 C C . ARG F 3 108 ? 2.771 25.841 -19.545 1.00 92.07 108 ARG A C 1
ATOM 4751 O O . ARG F 3 108 ? 3.002 24.825 -18.885 1.00 90.50 108 ARG A O 1
ATOM 4759 N N . GLU F 3 109 ? 1.590 26.454 -19.539 1.00 82.49 109 GLU A N 1
ATOM 4760 C CA . GLU F 3 109 ? 0.498 26.020 -18.670 1.00 76.27 109 GLU A CA 1
ATOM 4761 C C . GLU F 3 109 ? -0.016 24.621 -19.019 1.00 82.30 109 GLU A C 1
ATOM 4762 O O . GLU F 3 109 ? -0.670 23.972 -18.204 1.00 94.00 109 GLU A O 1
ATOM 4768 N N . GLU F 3 110 ? 0.298 24.160 -20.226 1.00 65.21 110 GLU A N 1
ATOM 4769 C CA . GLU F 3 110 ? -0.205 22.885 -20.732 1.00 71.94 110 GLU A CA 1
ATOM 4770 C C . GLU F 3 110 ? 0.364 21.707 -19.964 1.00 70.98 110 GLU A C 1
ATOM 4771 O O . GLU F 3 110 ? 1.349 21.847 -19.243 1.00 99.44 110 GLU A O 1
ATOM 4777 N N . ASP F 3 111 ? -0.257 20.542 -20.121 1.00 64.91 111 ASP A N 1
ATOM 4778 C CA . ASP F 3 111 ? 0.165 19.371 -19.373 1.00 62.22 111 ASP A CA 1
ATOM 4779 C C . ASP F 3 111 ? 1.248 18.676 -20.164 1.00 72.50 111 ASP A C 1
ATOM 4780 O O . ASP F 3 111 ? 0.985 17.973 -21.141 1.00 60.36 111 ASP A O 1
ATOM 4785 N N . ILE F 3 112 ? 2.470 18.822 -19.675 1.00 79.91 112 ILE A N 1
ATOM 4786 C CA . ILE F 3 112 ? 3.642 18.397 -20.406 1.00 56.14 112 ILE A CA 1
ATOM 4787 C C . ILE F 3 112 ? 4.328 17.318 -19.605 1.00 57.12 112 ILE A C 1
ATOM 4788 O O . ILE F 3 112 ? 4.677 17.523 -18.446 1.00 88.18 112 ILE A O 1
ATOM 4793 N N . ILE F 3 113 ? 4.509 16.158 -20.213 1.00 55.48 113 ILE A N 1
ATOM 4794 C CA . ILE F 3 113 ? 5.019 15.027 -19.466 1.00 56.89 113 ILE A CA 1
ATOM 4795 C C . ILE F 3 113 ? 6.412 14.616 -19.916 1.00 73.85 113 ILE A C 1
ATOM 4796 O O . ILE F 3 113 ? 6.967 15.166 -20.870 1.00 73.82 113 ILE A O 1
ATOM 4801 N N . SER F 3 114 ? 6.965 13.632 -19.221 1.00 59.85 114 SER A N 1
ATOM 4802 C CA . SER F 3 114 ? 8.294 13.147 -19.523 1.00 62.94 114 SER A CA 1
ATOM 4803 C C . SER F 3 114 ? 8.162 11.880 -20.333 1.00 70.83 114 SER A C 1
ATOM 4804 O O . SER F 3 114 ? 7.385 10.997 -19.970 1.00 68.13 114 SER A O 1
ATOM 4807 N N . ILE F 3 115 ? 8.901 11.799 -21.436 1.00 75.50 115 ILE A N 1
ATOM 4808 C CA . ILE F 3 115 ? 8.827 10.637 -22.317 1.00 80.48 115 ILE A CA 1
ATOM 4809 C C . ILE F 3 115 ? 9.916 9.620 -22.035 1.00 86.18 115 ILE A C 1
ATOM 4810 O O . ILE F 3 115 ? 10.058 8.641 -22.774 1.00 79.20 115 ILE A O 1
ATOM 4815 N N . THR F 3 116 ? 10.700 9.866 -20.988 1.00 87.07 116 THR A N 1
ATOM 4816 C CA . THR F 3 116 ? 11.792 8.966 -20.652 1.00 74.88 116 THR A CA 1
ATOM 4817 C C . THR F 3 116 ? 11.274 7.550 -20.428 1.00 83.31 116 THR A C 1
ATOM 4818 O O . THR F 3 116 ? 10.438 7.310 -19.559 1.00 104.08 116 THR A O 1
ATOM 4822 N N . GLY F 3 117 ? 11.800 6.611 -21.202 1.00 83.15 117 GLY A N 1
ATOM 4823 C CA . GLY F 3 117 ? 11.414 5.220 -21.085 1.00 78.54 117 GLY A CA 1
ATOM 4824 C C . GLY F 3 117 ? 10.327 4.824 -22.056 1.00 78.81 117 GLY A C 1
ATOM 4825 O O . GLY F 3 117 ? 10.187 3.647 -22.390 1.00 93.48 117 GLY A O 1
ATOM 4826 N N . HIS F 3 118 ? 9.565 5.806 -22.525 1.00 84.84 118 HIS A N 1
ATOM 4827 C CA . HIS F 3 118 ? 8.469 5.542 -23.455 1.00 76.56 118 HIS A CA 1
ATOM 4828 C C . HIS F 3 118 ? 8.996 5.160 -24.841 1.00 83.46 118 HIS A C 1
ATOM 4829 O O . HIS F 3 118 ? 10.050 5.630 -25.268 1.00 69.82 118 HIS A O 1
ATOM 4836 N N . LYS F 3 119 ? 8.258 4.301 -25.537 1.00 95.06 119 LYS A N 1
ATOM 4837 C CA . LYS F 3 119 ? 8.591 3.931 -26.908 1.00 85.49 119 LYS A CA 1
ATOM 4838 C C . LYS F 3 119 ? 7.798 4.786 -27.890 1.00 84.05 119 LYS A C 1
ATOM 4839 O O . LYS F 3 119 ? 6.651 5.135 -27.627 1.00 77.19 119 LYS A O 1
ATOM 4845 N N . ILE F 3 120 ? 8.414 5.143 -29.012 1.00 99.30 120 ILE A N 1
ATOM 4846 C CA . ILE F 3 120 ? 7.700 5.852 -30.068 1.00 68.50 120 ILE A CA 1
ATOM 4847 C C . ILE F 3 120 ? 7.690 5.054 -31.362 1.00 71.03 120 ILE A C 1
ATOM 4848 O O . ILE F 3 120 ? 8.743 4.704 -31.900 1.00 67.48 120 ILE A O 1
ATOM 4853 N N . PHE F 3 121 ? 6.489 4.757 -31.846 1.00 73.28 121 PHE A N 1
ATOM 4854 C CA . PHE F 3 121 ? 6.329 4.117 -33.137 1.00 58.95 121 PHE A CA 1
ATOM 4855 C C . PHE F 3 121 ? 5.987 5.163 -34.179 1.00 64.11 121 PHE A C 1
ATOM 4856 O O . PHE F 3 121 ? 5.240 6.104 -33.907 1.00 60.60 121 PHE A O 1
ATOM 4864 N N . ARG F 3 122 ? 6.529 5.005 -35.378 1.00 77.23 122 ARG A N 1
ATOM 4865 C CA . ARG F 3 122 ? 6.284 5.990 -36.414 1.00 83.09 122 ARG A CA 1
ATOM 4866 C C . ARG F 3 122 ? 5.490 5.409 -37.568 1.00 81.01 122 ARG A C 1
ATOM 4867 O O . ARG F 3 122 ? 5.520 4.204 -37.818 1.00 81.79 122 ARG A O 1
ATOM 4875 N N . VAL F 3 123 ? 4.751 6.273 -38.255 1.00 68.57 123 VAL A N 1
ATOM 4876 C CA . VAL F 3 123 ? 4.085 5.856 -39.477 1.00 63.10 123 VAL A CA 1
ATOM 4877 C C . VAL F 3 123 ? 4.501 6.750 -40.639 1.00 77.75 123 VAL A C 1
ATOM 4878 O O . VAL F 3 123 ? 4.244 7.950 -40.626 1.00 88.24 123 VAL A O 1
ATOM 4882 N N . ASN F 3 124 ? 5.150 6.159 -41.639 1.00 65.85 124 ASN A N 1
ATOM 4883 C CA . ASN F 3 124 ? 5.644 6.916 -42.782 1.00 77.13 124 ASN A CA 1
ATOM 4884 C C . ASN F 3 124 ? 4.639 6.919 -43.914 1.00 86.88 124 ASN A C 1
ATOM 4885 O O . ASN F 3 124 ? 4.384 5.887 -44.535 1.00 89.03 124 ASN A O 1
ATOM 4890 N N . VAL F 3 125 ? 4.081 8.093 -44.182 1.00 81.75 125 VAL A N 1
ATOM 4891 C CA . VAL F 3 125 ? 2.963 8.219 -45.101 1.00 76.09 125 VAL A CA 1
ATOM 4892 C C . VAL F 3 125 ? 3.360 8.615 -46.520 1.00 94.31 125 VAL A C 1
ATOM 4893 O O . VAL F 3 125 ? 2.509 8.704 -47.401 1.00 95.54 125 VAL A O 1
ATOM 4897 N N . PHE F 3 126 ? 4.648 8.847 -46.747 1.00 107.55 126 PHE A N 1
ATOM 4898 C CA . PHE F 3 126 ? 5.104 9.253 -48.071 1.00 95.91 126 PHE A CA 1
ATOM 4899 C C . PHE F 3 126 ? 6.153 8.299 -48.623 1.00 100.22 126 PHE A C 1
ATOM 4900 O O . PHE F 3 126 ? 7.154 8.017 -47.965 1.00 124.50 126 PHE A O 1
ATOM 4908 N N . LYS F 3 127 ? 5.916 7.800 -49.833 1.00 94.92 127 LYS A N 1
ATOM 4909 C CA . LYS F 3 127 ? 6.888 6.946 -50.498 1.00 109.13 127 LYS A CA 1
ATOM 4910 C C . LYS F 3 127 ? 8.041 7.808 -51.009 1.00 133.56 127 LYS A C 1
ATOM 4911 O O . LYS F 3 127 ? 9.151 7.749 -50.481 1.00 135.34 127 LYS A O 1
ATOM 4917 N N . ASN F 3 128 ? 7.768 8.629 -52.017 1.00 141.77 128 ASN A N 1
ATOM 4918 C CA . ASN F 3 128 ? 8.748 9.587 -52.491 1.00 135.77 128 ASN A CA 1
ATOM 4919 C C . ASN F 3 128 ? 8.412 10.946 -51.914 1.00 143.72 128 ASN A C 1
ATOM 4920 O O . ASN F 3 128 ? 7.455 11.587 -52.338 1.00 160.00 128 ASN A O 1
ATOM 4925 N N . GLN F 3 129 ? 9.209 11.385 -50.950 1.00 105.42 129 GLN A N 1
ATOM 4926 C CA . GLN F 3 129 ? 9.026 12.693 -50.347 1.00 106.80 129 GLN A CA 1
ATOM 4927 C C . GLN F 3 129 ? 10.121 13.623 -50.858 1.00 129.11 129 GLN A C 1
ATOM 4928 O O . GLN F 3 129 ? 11.273 13.207 -50.977 1.00 145.34 129 GLN A O 1
ATOM 4934 N N . GLU F 3 130 ? 9.785 14.874 -51.172 1.00 140.31 130 GLU A N 1
ATOM 4935 C CA . GLU F 3 130 ? 8.467 15.468 -50.951 1.00 135.48 130 GLU A CA 1
ATOM 4936 C C . GLU F 3 130 ? 7.410 15.038 -51.974 1.00 148.29 130 GLU A C 1
ATOM 4937 O O . GLU F 3 130 ? 7.698 14.251 -52.879 1.00 160.43 130 GLU A O 1
ATOM 4943 N N . GLY F 3 131 ? 6.206 15.601 -51.862 1.00 126.80 131 GLY A N 1
ATOM 4944 C CA . GLY F 3 131 ? 5.090 15.167 -52.686 1.00 131.23 131 GLY A CA 1
ATOM 4945 C C . GLY F 3 131 ? 4.462 13.819 -52.359 1.00 132.63 131 GLY A C 1
ATOM 4946 O O . GLY F 3 131 ? 3.918 13.622 -51.266 1.00 121.81 131 GLY A O 1
ATOM 4947 N N . GLN F 3 132 ? 4.540 12.902 -53.323 1.00 135.65 132 GLN A N 1
ATOM 4948 C CA . GLN F 3 132 ? 3.677 11.722 -53.435 1.00 123.82 132 GLN A CA 1
ATOM 4949 C C . GLN F 3 132 ? 3.411 10.931 -52.156 1.00 108.25 132 GLN A C 1
ATOM 4950 O O . GLN F 3 132 ? 4.326 10.633 -51.395 1.00 121.47 132 GLN A O 1
ATOM 4956 N N . PRO F 3 133 ? 2.135 10.595 -51.924 1.00 97.23 133 PRO A N 1
ATOM 4957 C CA . PRO F 3 133 ? 1.706 9.722 -50.830 1.00 99.46 133 PRO A CA 1
ATOM 4958 C C . PRO F 3 133 ? 2.010 8.265 -51.151 1.00 102.88 133 PRO A C 1
ATOM 4959 O O . PRO F 3 133 ? 2.175 7.925 -52.324 1.00 104.66 133 PRO A O 1
ATOM 4963 N N . GLN F 3 134 ? 2.077 7.415 -50.132 1.00 95.84 134 GLN A N 1
ATOM 4964 C CA . GLN F 3 134 ? 2.299 5.995 -50.367 1.00 105.46 134 GLN A CA 1
ATOM 4965 C C . GLN F 3 134 ? 0.977 5.276 -50.606 1.00 100.72 134 GLN A C 1
ATOM 4966 O O . GLN F 3 134 ? -0.089 5.886 -50.542 1.00 104.38 134 GLN A O 1
ATOM 4972 N N . ASN F 3 135 ? 1.049 3.978 -50.885 1.00 103.42 135 ASN A N 1
ATOM 4973 C CA . ASN F 3 135 ? -0.149 3.180 -51.114 1.00 93.49 135 ASN A CA 1
ATOM 4974 C C . ASN F 3 135 ? -0.769 2.736 -49.797 1.00 87.86 135 ASN A C 1
ATOM 4975 O O . ASN F 3 135 ? -0.055 2.414 -48.842 1.00 95.29 135 ASN A O 1
ATOM 4980 N N . LEU F 3 136 ? -2.098 2.721 -49.758 1.00 79.53 136 LEU A N 1
ATOM 4981 C CA . LEU F 3 136 ? -2.847 2.428 -48.540 1.00 75.25 136 LEU A CA 1
ATOM 4982 C C . LEU F 3 136 ? -2.482 1.098 -47.897 1.00 77.00 136 LEU A C 1
ATOM 4983 O O . LEU F 3 136 ? -2.537 0.962 -46.677 1.00 98.33 136 LEU A O 1
ATOM 4988 N N . GLU F 3 137 ? -2.117 0.120 -48.717 1.00 86.27 137 GLU A N 1
ATOM 4989 C CA . GLU F 3 137 ? -1.777 -1.203 -48.211 1.00 92.85 137 GLU A CA 1
ATOM 4990 C C . GLU F 3 137 ? -0.600 -1.124 -47.250 1.00 100.68 137 GLU A C 1
ATOM 4991 O O . GLU F 3 137 ? -0.631 -1.709 -46.166 1.00 113.80 137 GLU A O 1
ATOM 4997 N N . ASN F 3 138 ? 0.426 -0.378 -47.647 1.00 95.23 138 ASN A N 1
ATOM 4998 C CA . ASN F 3 138 ? 1.624 -0.217 -46.834 1.00 97.77 138 ASN A CA 1
ATOM 4999 C C . ASN F 3 138 ? 1.329 0.467 -45.504 1.00 79.05 138 ASN A C 1
ATOM 5000 O O . ASN F 3 138 ? 1.750 -0.001 -44.436 1.00 88.10 138 ASN A O 1
ATOM 5005 N N . ILE F 3 139 ? 0.608 1.581 -45.581 1.00 81.73 139 ILE A N 1
ATOM 5006 C CA . ILE F 3 139 ? 0.224 2.333 -44.392 1.00 81.57 139 ILE A CA 1
ATOM 5007 C C . ILE F 3 139 ? -0.544 1.434 -43.430 1.00 80.24 139 ILE A C 1
ATOM 5008 O O . ILE F 3 139 ? -0.234 1.368 -42.231 1.00 81.23 139 ILE A O 1
ATOM 5013 N N . HIS F 3 140 ? -1.525 0.721 -43.976 1.00 68.34 140 HIS A N 1
ATOM 5014 C CA . HIS F 3 140 ? -2.305 -0.239 -43.207 1.00 87.24 140 HIS A CA 1
ATOM 5015 C C . HIS F 3 140 ? -1.425 -1.293 -42.541 1.00 104.82 140 HIS A C 1
ATOM 5016 O O . HIS F 3 140 ? -1.681 -1.679 -41.404 1.00 117.62 140 HIS A O 1
ATOM 5023 N N . GLN F 3 141 ? -0.396 -1.759 -43.247 1.00 99.67 141 GLN A N 1
ATOM 5024 C CA . GLN F 3 141 ? 0.526 -2.742 -42.680 1.00 94.99 141 GLN A CA 1
ATOM 5025 C C . GLN F 3 141 ? 1.259 -2.168 -41.464 1.00 88.30 141 GLN A C 1
ATOM 5026 O O . GLN F 3 141 ? 1.270 -2.781 -40.387 1.00 93.97 141 GLN A O 1
ATOM 5032 N N . GLN F 3 142 ? 1.853 -0.988 -41.640 1.00 74.30 142 GLN A N 1
ATOM 5033 C CA . GLN F 3 142 ? 2.483 -0.267 -40.533 1.00 72.36 142 GLN A CA 1
ATOM 5034 C C . GLN F 3 142 ? 1.553 -0.146 -39.313 1.00 91.07 142 GLN A C 1
ATOM 5035 O O . GLN F 3 142 ? 1.946 -0.398 -38.158 1.00 115.81 142 GLN A O 1
ATOM 5041 N N . ILE F 3 143 ? 0.307 0.232 -39.567 1.00 80.19 143 ILE A N 1
ATOM 5042 C CA . ILE F 3 143 ? -0.646 0.369 -38.476 1.00 70.61 143 ILE A CA 1
ATOM 5043 C C . ILE F 3 143 ? -0.940 -0.984 -37.820 1.00 83.30 143 ILE A C 1
ATOM 5044 O O . ILE F 3 143 ? -1.045 -1.074 -36.597 1.00 68.54 143 ILE A O 1
ATOM 5049 N N . ASP F 3 144 ? -1.036 -2.036 -38.628 1.00 92.33 144 ASP A N 1
ATOM 5050 C CA . ASP F 3 144 ? -1.326 -3.370 -38.110 1.00 91.06 144 ASP A CA 1
ATOM 5051 C C . ASP F 3 144 ? -0.235 -3.836 -37.153 1.00 104.69 144 ASP A C 1
ATOM 5052 O O . ASP F 3 144 ? -0.527 -4.329 -36.052 1.00 116.89 144 ASP A O 1
ATOM 5057 N N . LYS F 3 145 ? 1.022 -3.672 -37.564 1.00 112.87 145 LYS A N 1
ATOM 5058 C CA . LYS F 3 145 ? 2.128 -4.070 -36.697 1.00 114.46 145 LYS A CA 1
ATOM 5059 C C . LYS F 3 145 ? 2.120 -3.221 -35.420 1.00 74.80 145 LYS A C 1
ATOM 5060 O O . LYS F 3 145 ? 2.350 -3.743 -34.326 1.00 87.49 145 LYS A O 1
ATOM 5066 N N . ILE F 3 146 ? 1.823 -1.928 -35.541 1.00 68.95 146 ILE A N 1
ATOM 5067 C CA . ILE F 3 146 ? 1.718 -1.100 -34.340 1.00 64.67 146 ILE A CA 1
ATOM 5068 C C . ILE F 3 146 ? 0.655 -1.638 -33.371 1.00 90.56 146 ILE A C 1
ATOM 5069 O O . ILE F 3 146 ? 0.895 -1.738 -32.164 1.00 85.79 146 ILE A O 1
ATOM 5074 N N . ILE F 3 147 ? -0.506 -2.003 -33.909 1.00 98.91 147 ILE A N 1
ATOM 5075 C CA . ILE F 3 147 ? -1.582 -2.593 -33.113 1.00 94.36 147 ILE A CA 1
ATOM 5076 C C . ILE F 3 147 ? -1.118 -3.864 -32.408 1.00 93.35 147 ILE A C 1
ATOM 5077 O O . ILE F 3 147 ? -1.443 -4.093 -31.239 1.00 93.72 147 ILE A O 1
ATOM 5082 N N . GLU F 3 148 ? -0.351 -4.689 -33.115 1.00 95.10 148 GLU A N 1
ATOM 5083 C CA . GLU F 3 148 ? 0.177 -5.904 -32.502 1.00 100.91 148 GLU A CA 1
ATOM 5084 C C . GLU F 3 148 ? 1.154 -5.596 -31.364 1.00 108.44 148 GLU A C 1
ATOM 5085 O O . GLU F 3 148 ? 1.148 -6.276 -30.334 1.00 121.38 148 GLU A O 1
ATOM 5091 N N . GLU F 3 149 ? 1.983 -4.572 -31.547 1.00 97.05 149 GLU A N 1
ATOM 5092 C CA . GLU F 3 149 ? 2.901 -4.144 -30.493 1.00 97.03 149 GLU A CA 1
ATOM 5093 C C . GLU F 3 149 ? 2.130 -3.675 -29.258 1.00 92.20 149 GLU A C 1
ATOM 5094 O O . GLU F 3 149 ? 2.495 -3.993 -28.120 1.00 105.66 149 GLU A O 1
ATOM 5100 N N . ILE F 3 150 ? 1.061 -2.921 -29.493 1.00 81.28 150 ILE A N 1
ATOM 5101 C CA . ILE F 3 150 ? 0.186 -2.470 -28.416 1.00 80.02 150 ILE A CA 1
ATOM 5102 C C . ILE F 3 150 ? -0.417 -3.648 -27.659 1.00 93.43 150 ILE A C 1
ATOM 5103 O O . ILE F 3 150 ? -0.358 -3.706 -26.429 1.00 113.80 150 ILE A O 1
ATOM 5108 N N . LYS F 3 151 ? -0.994 -4.588 -28.400 1.00 76.25 151 LYS A N 1
ATOM 5109 C CA . LYS F 3 151 ? -1.635 -5.745 -27.789 1.00 98.24 151 LYS A CA 1
ATOM 5110 C C . LYS F 3 151 ? -0.645 -6.575 -26.976 1.00 111.21 151 LYS A C 1
ATOM 5111 O O . LYS F 3 151 ? -0.968 -7.035 -25.879 1.00 117.29 151 LYS A O 1
ATOM 5117 N N . THR F 3 152 ? 0.562 -6.755 -27.504 1.00 117.51 152 THR A N 1
ATOM 5118 C CA . THR F 3 152 ? 1.535 -7.611 -26.837 1.00 119.58 152 THR A CA 1
ATOM 5119 C C . THR F 3 152 ? 2.129 -6.905 -25.615 1.00 106.26 152 THR A C 1
ATOM 5120 O O . THR F 3 152 ? 2.498 -7.554 -24.633 1.00 110.87 152 THR A O 1
ATOM 5124 N N . ALA F 3 153 ? 2.198 -5.577 -25.661 1.00 92.75 153 ALA A N 1
ATOM 5125 C CA . ALA F 3 153 ? 2.612 -4.815 -24.489 1.00 89.70 153 ALA A CA 1
ATOM 5126 C C . ALA F 3 153 ? 1.547 -4.937 -23.404 1.00 95.50 153 ALA A C 1
ATOM 5127 O O . ALA F 3 153 ? 1.856 -5.133 -22.221 1.00 99.56 153 ALA A O 1
ATOM 5129 N N . LYS F 3 154 ? 0.288 -4.829 -23.821 1.00 107.93 154 LYS A N 1
ATOM 5130 C CA . LYS F 3 154 ? -0.835 -4.979 -22.906 1.00 107.66 154 LYS A CA 1
ATOM 5131 C C . LYS F 3 154 ? -0.807 -6.359 -22.260 1.00 115.25 154 LYS A C 1
ATOM 5132 O O . LYS F 3 154 ? -1.110 -6.508 -21.079 1.00 108.88 154 LYS A O 1
ATOM 5138 N N . ASN F 3 155 ? -0.436 -7.368 -23.039 1.00 114.80 155 ASN A N 1
ATOM 5139 C CA . ASN F 3 155 ? -0.369 -8.725 -22.519 1.00 119.99 155 ASN A CA 1
ATOM 5140 C C . ASN F 3 155 ? 0.786 -8.909 -21.540 1.00 116.02 155 ASN A C 1
ATOM 5141 O O . ASN F 3 155 ? 0.614 -9.517 -20.478 1.00 115.84 155 ASN A O 1
ATOM 5146 N N . LYS F 3 156 ? 1.956 -8.375 -21.882 1.00 102.69 156 LYS A N 1
ATOM 5147 C CA . LYS F 3 156 ? 3.095 -8.476 -20.978 1.00 108.22 156 LYS A CA 1
ATOM 5148 C C . LYS F 3 156 ? 2.803 -7.726 -19.677 1.00 116.42 156 LYS A C 1
ATOM 5149 O O . LYS F 3 156 ? 3.375 -8.039 -18.634 1.00 123.00 156 LYS A O 1
ATOM 5155 N N . LEU F 3 157 ? 1.905 -6.744 -19.734 1.00 119.83 157 LEU A N 1
ATOM 5156 C CA . LEU F 3 157 ? 1.484 -6.059 -18.513 1.00 113.05 157 LEU A CA 1
ATOM 5157 C C . LEU F 3 157 ? 0.432 -6.844 -17.721 1.00 115.31 157 LEU A C 1
ATOM 5158 O O . LEU F 3 157 ? 0.511 -6.918 -16.497 1.00 118.27 157 LEU A O 1
ATOM 5163 N N . ILE F 3 158 ? -0.550 -7.431 -18.402 1.00 115.66 158 ILE A N 1
ATOM 5164 C CA . ILE F 3 158 ? -1.614 -8.125 -17.682 1.00 113.71 158 ILE A CA 1
ATOM 5165 C C . ILE F 3 158 ? -1.061 -9.380 -17.019 1.00 111.42 158 ILE A C 1
ATOM 5166 O O . ILE F 3 158 ? -1.470 -9.730 -15.913 1.00 110.88 158 ILE A O 1
ATOM 5171 N N . GLU F 3 159 ? -0.115 -10.043 -17.679 1.00 123.26 159 GLU A N 1
ATOM 5172 C CA . GLU F 3 159 ? 0.410 -11.293 -17.146 1.00 133.70 159 GLU A CA 1
ATOM 5173 C C . GLU F 3 159 ? 1.333 -11.030 -15.964 1.00 119.87 159 GLU A C 1
ATOM 5174 O O . GLU F 3 159 ? 1.503 -11.884 -15.096 1.00 117.81 159 GLU A O 1
ATOM 5180 N N . ALA F 3 160 ? 1.919 -9.838 -15.929 1.00 112.91 160 ALA A N 1
ATOM 5181 C CA . ALA F 3 160 ? 2.756 -9.436 -14.807 1.00 120.02 160 ALA A CA 1
ATOM 5182 C C . ALA F 3 160 ? 1.887 -8.848 -13.705 1.00 133.16 160 ALA A C 1
ATOM 5183 O O . ALA F 3 160 ? 2.390 -8.409 -12.670 1.00 128.87 160 ALA A O 1
ATOM 5185 N N . SER F 3 161 ? 0.579 -8.832 -13.957 1.00 147.26 161 SER A N 1
ATOM 5186 C CA . SER F 3 161 ? -0.422 -8.355 -13.004 1.00 140.48 161 SER A CA 1
ATOM 5187 C C . SER F 3 161 ? -0.202 -6.893 -12.616 1.00 129.90 161 SER A C 1
ATOM 5188 O O . SER F 3 161 ? -0.620 -6.457 -11.542 1.00 117.24 161 SER A O 1
ATOM 5191 N N . THR F 3 162 ? 0.460 -6.144 -13.493 1.00 126.06 162 THR A N 1
ATOM 5192 C CA . THR F 3 162 ? 0.685 -4.719 -13.276 1.00 119.35 162 THR A CA 1
ATOM 5193 C C . THR F 3 162 ? -0.339 -3.857 -14.013 1.00 112.96 162 THR A C 1
ATOM 5194 O O . THR F 3 162 ? -0.309 -2.631 -13.909 1.00 105.09 162 THR A O 1
ATOM 5198 N N . PHE F 3 163 ? -1.240 -4.496 -14.755 1.00 123.03 163 PHE A N 1
ATOM 5199 C CA . PHE F 3 163 ? -2.184 -3.768 -15.603 1.00 121.82 163 PHE A CA 1
ATOM 5200 C C . PHE F 3 163 ? -3.467 -3.388 -14.873 1.00 114.79 163 PHE A C 1
ATOM 5201 O O . PHE F 3 163 ? -4.130 -4.235 -14.272 1.00 130.07 163 PHE A O 1
ATOM 5209 N N . LYS F 3 164 ? -3.811 -2.107 -14.946 1.00 94.51 164 LYS A N 1
ATOM 5210 C CA . LYS F 3 164 ? -5.024 -1.586 -14.331 1.00 94.10 164 LYS A CA 1
ATOM 5211 C C . LYS F 3 164 ? -5.965 -1.057 -15.404 1.00 102.19 164 LYS A C 1
ATOM 5212 O O . LYS F 3 164 ? -5.663 -0.063 -16.067 1.00 108.21 164 LYS A O 1
ATOM 5218 N N . GLU F 3 165 ? -7.106 -1.719 -15.578 1.00 107.65 165 GLU A N 1
ATOM 5219 C CA . GLU F 3 165 ? -8.023 -1.349 -16.649 1.00 101.66 165 GLU A CA 1
ATOM 5220 C C . GLU F 3 165 ? -8.589 0.045 -16.415 1.00 93.22 165 GLU A C 1
ATOM 5221 O O . GLU F 3 165 ? -8.637 0.535 -15.288 1.00 94.09 165 GLU A O 1
ATOM 5227 N N . TRP F 3 166 ? -9.007 0.682 -17.498 1.00 90.89 166 TRP A N 1
ATOM 5228 C CA . TRP F 3 166 ? -9.380 2.086 -17.473 1.00 88.92 166 TRP A CA 1
ATOM 5229 C C . TRP F 3 166 ? -10.853 2.297 -17.127 1.00 104.37 166 TRP A C 1
ATOM 5230 O O . TRP F 3 166 ? -11.732 1.644 -17.693 1.00 106.09 166 TRP A O 1
ATOM 5241 N N . ASN F 3 167 ? -11.114 3.201 -16.185 1.00 110.60 167 ASN A N 1
ATOM 5242 C CA . ASN F 3 167 ? -12.483 3.588 -15.847 1.00 111.29 167 ASN A CA 1
ATOM 5243 C C . ASN F 3 167 ? -12.644 5.097 -15.652 1.00 105.68 167 ASN A C 1
ATOM 5244 O O . ASN F 3 167 ? -11.984 5.692 -14.802 1.00 101.56 167 ASN A O 1
ATOM 5249 N N . ILE F 3 168 ? -13.540 5.703 -16.428 1.00 103.97 168 ILE A N 1
ATOM 5250 C CA . ILE F 3 168 ? -13.785 7.143 -16.353 1.00 98.76 168 ILE A CA 1
ATOM 5251 C C . ILE F 3 168 ? -14.323 7.574 -14.994 1.00 108.29 168 ILE A C 1
ATOM 5252 O O . ILE F 3 168 ? -13.805 8.505 -14.375 1.00 120.58 168 ILE A O 1
ATOM 5257 N N . GLU F 3 169 ? -15.368 6.887 -14.544 1.00 107.01 169 GLU A N 1
ATOM 5258 C CA . GLU F 3 169 ? -16.073 7.235 -13.316 1.00 121.04 169 GLU A CA 1
ATOM 5259 C C . GLU F 3 169 ? -15.164 7.278 -12.082 1.00 126.99 169 GLU A C 1
ATOM 5260 O O . GLU F 3 169 ? -15.241 8.209 -11.281 1.00 136.05 169 GLU A O 1
ATOM 5266 N N . THR F 3 170 ? -14.302 6.276 -11.935 1.00 115.66 170 THR A N 1
ATOM 5267 C CA . THR F 3 170 ? -13.517 6.123 -10.712 1.00 107.75 170 THR A CA 1
ATOM 5268 C C . THR F 3 170 ? -12.130 6.768 -10.705 1.00 104.11 170 THR A C 1
ATOM 5269 O O . THR F 3 170 ? -11.490 6.827 -9.658 1.00 105.22 170 THR A O 1
ATOM 5273 N N . GLU F 3 171 ? -11.655 7.252 -11.846 1.00 94.19 171 GLU A N 1
ATOM 5274 C CA . GLU F 3 171 ? -10.261 7.688 -11.919 1.00 90.13 171 GLU A CA 1
ATOM 5275 C C . GLU F 3 171 ? -10.015 9.077 -11.318 1.00 89.59 171 GLU A C 1
ATOM 5276 O O . GLU F 3 171 ? -8.910 9.366 -10.864 1.00 90.01 171 GLU A O 1
ATOM 5282 N N . TYR F 3 172 ? -11.029 9.935 -11.315 1.00 94.97 172 TYR A N 1
ATOM 5283 C CA . TYR F 3 172 ? -10.884 11.275 -10.744 1.00 98.87 172 TYR A CA 1
ATOM 5284 C C . TYR F 3 172 ? -11.377 11.343 -9.295 1.00 110.02 172 TYR A C 1
ATOM 5285 O O . TYR F 3 172 ? -11.292 12.387 -8.644 1.00 103.91 172 TYR A O 1
ATOM 5294 N N . ASN F 3 173 ? -11.883 10.222 -8.794 1.00 108.28 173 ASN A N 1
ATOM 5295 C CA . ASN F 3 173 ? -12.413 10.162 -7.439 1.00 112.81 173 ASN A CA 1
ATOM 5296 C C . ASN F 3 173 ? -11.377 9.631 -6.454 1.00 110.49 173 ASN A C 1
ATOM 5297 O O . ASN F 3 173 ? -10.959 8.477 -6.545 1.00 123.96 173 ASN A O 1
ATOM 5302 N N . PRO F 3 174 ? -10.973 10.478 -5.497 1.00 99.68 174 PRO A N 1
ATOM 5303 C CA . PRO F 3 174 ? -9.928 10.193 -4.506 1.00 102.12 174 PRO A CA 1
ATOM 5304 C C . PRO F 3 174 ? -10.151 8.896 -3.727 1.00 114.20 174 PRO A C 1
ATOM 5305 O O . PRO F 3 174 ? -9.180 8.209 -3.387 1.00 124.50 174 PRO A O 1
ATOM 5309 N N . GLN F 3 175 ? -11.413 8.579 -3.450 1.00 107.71 175 GLN A N 1
ATOM 5310 C CA . GLN F 3 175 ? -11.768 7.403 -2.662 1.00 108.99 175 GLN A CA 1
ATOM 5311 C C . GLN F 3 175 ? -11.142 6.139 -3.237 1.00 108.12 175 GLN A C 1
ATOM 5312 O O . GLN F 3 175 ? -10.713 5.251 -2.502 1.00 115.09 175 GLN A O 1
ATOM 5318 N N . THR F 3 176 ? -11.073 6.077 -4.559 1.00 112.32 176 THR A N 1
ATOM 5319 C CA . THR F 3 176 ? -10.535 4.911 -5.239 1.00 113.73 176 THR A CA 1
ATOM 5320 C C . THR F 3 176 ? -9.035 4.759 -5.012 1.00 106.80 176 THR A C 1
ATOM 5321 O O . THR F 3 176 ? -8.527 3.642 -4.915 1.00 105.38 176 THR A O 1
ATOM 5325 N N . TYR F 3 177 ? -8.328 5.882 -4.933 1.00 108.60 177 TYR A N 1
ATOM 5326 C CA . TYR F 3 177 ? -6.889 5.855 -4.691 1.00 111.93 177 TYR A CA 1
ATOM 5327 C C . TYR F 3 177 ? -6.583 5.617 -3.216 1.00 121.17 177 TYR A C 1
ATOM 5328 O O . TYR F 3 177 ? -5.538 5.060 -2.871 1.00 123.20 177 TYR A O 1
ATOM 5337 N N . ILE F 3 178 ? -7.493 6.046 -2.346 1.00 115.71 178 ILE A N 1
ATOM 5338 C CA . ILE F 3 178 ? -7.389 5.701 -0.933 1.00 107.34 178 ILE A CA 1
ATOM 5339 C C . ILE F 3 178 ? -7.538 4.187 -0.786 1.00 109.48 178 ILE A C 1
ATOM 5340 O O . ILE F 3 178 ? -6.779 3.546 -0.062 1.00 113.71 178 ILE A O 1
ATOM 5345 N N . ASP F 3 179 ? -8.509 3.624 -1.502 1.00 121.66 179 ASP A N 1
ATOM 5346 C CA . ASP F 3 179 ? -8.744 2.180 -1.512 1.00 121.68 179 ASP A CA 1
ATOM 5347 C C . ASP F 3 179 ? -7.575 1.403 -2.110 1.00 113.68 179 ASP A C 1
ATOM 5348 O O . ASP F 3 179 ? -7.242 0.313 -1.649 1.00 120.40 179 ASP A O 1
ATOM 5353 N N . LEU F 3 180 ? -6.969 1.959 -3.152 1.00 113.20 180 LEU A N 1
ATOM 5354 C CA . LEU F 3 180 ? -5.838 1.314 -3.804 1.00 120.34 180 LEU A CA 1
ATOM 5355 C C . LEU F 3 180 ? -4.654 1.288 -2.848 1.00 124.82 180 LEU A C 1
ATOM 5356 O O . LEU F 3 180 ? -3.912 0.307 -2.778 1.00 126.85 180 LEU A O 1
ATOM 5361 N N . GLY F 3 181 ? -4.499 2.374 -2.100 1.00 120.27 181 GLY A N 1
ATOM 5362 C CA . GLY F 3 181 ? -3.440 2.476 -1.117 1.00 123.17 181 GLY A CA 1
ATOM 5363 C C . GLY F 3 181 ? -2.277 3.336 -1.566 1.00 116.28 181 GLY A C 1
ATOM 5364 O O . GLY F 3 181 ? -1.503 3.810 -0.738 1.00 119.86 181 GLY A O 1
ATOM 5365 N N . ARG F 3 182 ? -2.147 3.550 -2.870 1.00 112.07 182 ARG A N 1
ATOM 5366 C CA . ARG F 3 182 ? -1.018 4.321 -3.377 1.00 102.77 182 ARG A CA 1
ATOM 5367 C C . ARG F 3 182 ? -1.330 5.154 -4.615 1.00 110.06 182 ARG A C 1
ATOM 5368 O O . ARG F 3 182 ? -2.318 4.928 -5.314 1.00 111.65 182 ARG A O 1
ATOM 5376 N N . ILE F 3 183 ? -0.459 6.125 -4.864 1.00 108.69 183 ILE A N 1
ATOM 5377 C CA . ILE F 3 183 ? -0.514 6.961 -6.050 1.00 94.43 183 ILE A CA 1
ATOM 5378 C C . ILE F 3 183 ? 0.833 6.893 -6.753 1.00 89.44 183 ILE A C 1
ATOM 5379 O O . ILE F 3 183 ? 1.868 7.259 -6.180 1.00 88.76 183 ILE A O 1
ATOM 5384 N N . SER F 3 184 ? 0.808 6.419 -7.994 1.00 94.99 184 SER A N 1
ATOM 5385 C CA . SER F 3 184 ? 2.023 6.134 -8.746 1.00 98.55 184 SER A CA 1
ATOM 5386 C C . SER F 3 184 ? 2.093 6.905 -10.061 1.00 94.24 184 SER A C 1
ATOM 5387 O O . SER F 3 184 ? 1.086 7.403 -10.560 1.00 105.33 184 SER A O 1
ATOM 5390 N N . LEU F 3 185 ? 3.295 6.999 -10.615 1.00 92.80 185 LEU A N 1
ATOM 5391 C CA . LEU F 3 185 ? 3.497 7.647 -11.901 1.00 79.50 185 LEU A CA 1
ATOM 5392 C C . LEU F 3 185 ? 3.052 6.731 -13.028 1.00 86.68 185 LEU A C 1
ATOM 5393 O O . LEU F 3 185 ? 2.620 7.191 -14.085 1.00 95.95 185 LEU A O 1
ATOM 5398 N N . ALA F 3 186 ? 3.163 5.428 -12.795 1.00 76.48 186 ALA A N 1
ATOM 5399 C CA . ALA F 3 186 ? 2.719 4.446 -13.771 1.00 85.67 186 ALA A CA 1
ATOM 5400 C C . ALA F 3 186 ? 1.201 4.510 -13.934 1.00 99.76 186 ALA A C 1
ATOM 5401 O O . ALA F 3 186 ? 0.671 4.263 -15.016 1.00 109.19 186 ALA A O 1
ATOM 5403 N N . ASP F 3 187 ? 0.511 4.853 -12.852 1.00 102.86 187 ASP A N 1
ATOM 5404 C CA . ASP F 3 187 ? -0.943 4.968 -12.866 1.00 97.20 187 ASP A CA 1
ATOM 5405 C C . ASP F 3 187 ? -1.394 6.234 -13.577 1.00 98.90 187 ASP A C 1
ATOM 5406 O O . ASP F 3 187 ? -2.564 6.360 -13.936 1.00 114.87 187 ASP A O 1
ATOM 5411 N N . ASN F 3 188 ? -0.464 7.169 -13.763 1.00 88.20 188 ASN A N 1
ATOM 5412 C CA . ASN F 3 188 ? -0.743 8.425 -14.454 1.00 80.61 188 ASN A CA 1
ATOM 5413 C C . ASN F 3 188 ? -1.893 9.170 -13.782 1.00 88.71 188 ASN A C 1
ATOM 5414 O O . ASN F 3 188 ? -2.954 9.368 -14.373 1.00 99.57 188 ASN A O 1
ATOM 5419 N N . VAL F 3 189 ? -1.670 9.583 -12.540 1.00 87.21 189 VAL A N 1
ATOM 5420 C CA . VAL F 3 189 ? -2.741 10.130 -11.718 1.00 79.59 189 VAL A CA 1
ATOM 5421 C C . VAL F 3 189 ? -2.870 11.643 -11.823 1.00 79.47 189 VAL A C 1
ATOM 5422 O O . VAL F 3 189 ? -1.964 12.389 -11.449 1.00 80.54 189 VAL A O 1
ATOM 5426 N N . VAL F 3 190 ? -4.012 12.085 -12.336 1.00 81.52 190 VAL A N 1
ATOM 5427 C CA . VAL F 3 190 ? -4.322 13.504 -12.442 1.00 80.29 190 VAL A CA 1
ATOM 5428 C C . VAL F 3 190 ? -5.673 13.770 -11.798 1.00 89.33 190 VAL A C 1
ATOM 5429 O O . VAL F 3 190 ? -6.658 13.122 -12.145 1.00 103.50 190 VAL A O 1
ATOM 5433 N N . LEU F 3 191 ? -5.723 14.721 -10.868 1.00 87.76 191 LEU A N 1
ATOM 5434 C CA . LEU F 3 191 ? -6.963 15.016 -10.150 1.00 87.53 191 LEU A CA 1
ATOM 5435 C C . LEU F 3 191 ? -7.476 16.409 -10.494 1.00 90.87 191 LEU A C 1
ATOM 5436 O O . LEU F 3 191 ? -6.696 17.288 -10.861 1.00 99.65 191 LEU A O 1
ATOM 5441 N N . LYS F 3 192 ? -8.789 16.605 -10.373 1.00 86.60 192 LYS A N 1
ATOM 5442 C CA . LYS F 3 192 ? -9.433 17.774 -10.968 1.00 88.60 192 LYS A CA 1
ATOM 5443 C C . LYS F 3 192 ? -9.233 19.051 -10.153 1.00 87.31 192 LYS A C 1
ATOM 5444 O O . LYS F 3 192 ? -9.440 20.150 -10.672 1.00 87.76 192 LYS A O 1
ATOM 5450 N N . THR F 3 193 ? -8.831 18.915 -8.890 1.00 92.16 193 THR A N 1
ATOM 5451 C CA . THR F 3 193 ? -8.587 20.090 -8.048 1.00 100.82 193 THR A CA 1
ATOM 5452 C C . THR F 3 193 ? -7.725 19.803 -6.817 1.00 90.68 193 THR A C 1
ATOM 5453 O O . THR F 3 193 ? -7.394 18.653 -6.533 1.00 92.20 193 THR A O 1
ATOM 5457 N N . THR F 3 194 ? -7.398 20.855 -6.070 1.00 92.28 194 THR A N 1
ATOM 5458 C CA . THR F 3 194 ? -6.522 20.733 -4.903 1.00 111.30 194 THR A CA 1
ATOM 5459 C C . THR F 3 194 ? -7.210 20.033 -3.730 1.00 118.43 194 THR A C 1
ATOM 5460 O O . THR F 3 194 ? -6.564 19.325 -2.948 1.00 106.80 194 THR A O 1
ATOM 5464 N N . LYS F 3 195 ? -8.520 20.231 -3.612 1.00 118.60 195 LYS A N 1
ATOM 5465 C CA . LYS F 3 195 ? -9.273 19.653 -2.508 1.00 125.03 195 LYS A CA 1
ATOM 5466 C C . LYS F 3 195 ? -9.257 18.131 -2.585 1.00 124.12 195 LYS A C 1
ATOM 5467 O O . LYS F 3 195 ? -9.248 17.460 -1.560 1.00 138.95 195 LYS A O 1
ATOM 5473 N N . ASP F 3 196 ? -9.236 17.588 -3.797 1.00 111.39 196 ASP A N 1
ATOM 5474 C CA . ASP F 3 196 ? -9.261 16.141 -3.973 1.00 112.86 196 ASP A CA 1
ATOM 5475 C C . ASP F 3 196 ? -7.942 15.506 -3.547 1.00 108.60 196 ASP A C 1
ATOM 5476 O O . ASP F 3 196 ? -7.916 14.582 -2.722 1.00 116.26 196 ASP A O 1
ATOM 5481 N N . VAL F 3 197 ? -6.850 16.015 -4.110 1.00 106.90 197 VAL A N 1
ATOM 5482 C CA . VAL F 3 197 ? -5.519 15.511 -3.797 1.00 115.59 197 VAL A CA 1
ATOM 5483 C C . VAL F 3 197 ? -5.236 15.695 -2.307 1.00 108.85 197 VAL A C 1
ATOM 5484 O O . VAL F 3 197 ? -4.577 14.859 -1.687 1.00 99.38 197 VAL A O 1
ATOM 5488 N N . CYS F 3 198 ? -5.770 16.769 -1.728 1.00 108.42 198 CYS A N 1
ATOM 5489 C CA . CYS F 3 198 ? -5.729 16.943 -0.279 1.00 104.35 198 CYS A CA 1
ATOM 5490 C C . CYS F 3 198 ? -6.502 15.838 0.448 1.00 106.60 198 CYS A C 1
ATOM 5491 O O . CYS F 3 198 ? -6.003 15.261 1.413 1.00 108.69 198 CYS A O 1
ATOM 5494 N N . ASN F 3 199 ? -7.714 15.542 -0.022 1.00 106.37 199 ASN A N 1
ATOM 5495 C CA . ASN F 3 199 ? -8.571 14.539 0.615 1.00 121.91 199 ASN A CA 1
ATOM 5496 C C . ASN F 3 199 ? -8.060 13.116 0.436 1.00 114.41 199 ASN A C 1
ATOM 5497 O O . ASN F 3 199 ? -8.590 12.177 1.036 1.00 110.31 199 ASN A O 1
ATOM 5502 N N . CYS F 3 200 ? -7.050 12.956 -0.411 1.00 109.47 200 CYS A N 1
ATOM 5503 C CA . CYS F 3 200 ? -6.406 11.658 -0.583 1.00 113.55 200 CYS A CA 1
ATOM 5504 C C . CYS F 3 200 ? -5.572 11.277 0.631 1.00 113.29 200 CYS A C 1
ATOM 5505 O O . CYS F 3 200 ? -5.429 10.098 0.958 1.00 112.13 200 CYS A O 1
ATOM 5508 N N . PHE F 3 201 ? -4.993 12.291 1.263 1.00 116.89 201 PHE A N 1
ATOM 5509 C CA . PHE F 3 201 ? -4.060 12.117 2.371 1.00 125.37 201 PHE A CA 1
ATOM 5510 C C . PHE F 3 201 ? -4.680 12.275 3.768 1.00 132.34 201 PHE A C 1
ATOM 5511 O O . PHE F 3 201 ? -3.961 12.331 4.767 1.00 132.85 201 PHE A O 1
ATOM 5519 N N . GLY F 3 202 ? -6.006 12.362 3.836 1.00 132.70 202 GLY A N 1
ATOM 5520 C CA . GLY F 3 202 ? -6.685 12.473 5.116 1.00 124.46 202 GLY A CA 1
ATOM 5521 C C . GLY F 3 202 ? -7.401 13.774 5.426 1.00 121.80 202 GLY A C 1
ATOM 5522 O O . GLY F 3 202 ? -8.058 13.883 6.461 1.00 125.91 202 GLY A O 1
ATOM 5523 N N . TYR F 3 203 ? -7.275 14.765 4.550 1.00 119.03 203 TYR A N 1
ATOM 5524 C CA . TYR F 3 203 ? -8.033 16.007 4.701 1.00 123.21 203 TYR A CA 1
ATOM 5525 C C . TYR F 3 203 ? -9.526 15.832 4.379 1.00 127.23 203 TYR A C 1
ATOM 5526 O O . TYR F 3 203 ? -9.909 14.992 3.562 1.00 126.39 203 TYR A O 1
ATOM 5535 N N . SER F 3 204 ? -10.361 16.607 5.066 1.00 130.91 204 SER A N 1
ATOM 5536 C CA . SER F 3 204 ? -11.800 16.673 4.804 1.00 133.86 204 SER A CA 1
ATOM 5537 C C . SER F 3 204 ? -12.175 17.870 3.927 1.00 136.80 204 SER A C 1
ATOM 5538 O O . SER F 3 204 ? -13.358 18.145 3.727 1.00 148.55 204 SER A O 1
ATOM 5541 N N . TYR F 3 205 ? -11.163 18.568 3.413 1.00 130.68 205 TYR A N 1
ATOM 5542 C CA . TYR F 3 205 ? -11.303 19.913 2.837 1.00 128.76 205 TYR A CA 1
ATOM 5543 C C . TYR F 3 205 ? -12.453 20.095 1.847 1.00 117.38 205 TYR A C 1
ATOM 5544 O O . TYR F 3 205 ? -12.634 19.298 0.929 1.00 116.11 205 TYR A O 1
ATOM 5553 N N . LYS F 3 206 ? -13.239 21.147 2.057 1.00 119.97 206 LYS A N 1
ATOM 5554 C CA . LYS F 3 206 ? -14.270 21.538 1.104 1.00 131.19 206 LYS A CA 1
ATOM 5555 C C . LYS F 3 206 ? -13.653 22.314 -0.062 1.00 146.45 206 LYS A C 1
ATOM 5556 O O . LYS F 3 206 ? -13.925 22.024 -1.224 1.00 159.12 206 LYS A O 1
ATOM 5562 N N . ASN F 3 207 ? -12.827 23.307 0.264 1.00 147.46 207 ASN A N 1
ATOM 5563 C CA . ASN F 3 207 ? -12.081 24.089 -0.725 1.00 123.66 207 ASN A CA 1
ATOM 5564 C C . ASN F 3 207 ? -10.657 24.325 -0.230 1.00 116.77 207 ASN A C 1
ATOM 5565 O O . ASN F 3 207 ? -10.446 24.501 0.966 1.00 149.30 207 ASN A O 1
ATOM 5570 N N . TYR F 3 208 ? -9.677 24.326 -1.126 1.00 108.00 208 TYR A N 1
ATOM 5571 C CA . TYR F 3 208 ? -8.343 24.780 -0.744 1.00 108.65 208 TYR A CA 1
ATOM 5572 C C . TYR F 3 208 ? -7.750 25.722 -1.783 1.00 121.74 208 TYR A C 1
ATOM 5573 O O . TYR F 3 208 ? -7.482 25.319 -2.917 1.00 119.08 208 TYR A O 1
ATOM 5582 N N . GLN F 3 209 ? -7.556 26.980 -1.401 1.00 136.45 209 GLN A N 1
ATOM 5583 C CA . GLN F 3 209 ? -6.978 27.958 -2.316 1.00 133.82 209 GLN A CA 1
ATOM 5584 C C . GLN F 3 209 ? -5.488 28.225 -2.109 1.00 135.27 209 GLN A C 1
ATOM 5585 O O . GLN F 3 209 ? -4.868 28.929 -2.907 1.00 133.98 209 GLN A O 1
ATOM 5591 N N . ARG F 3 210 ? -4.911 27.672 -1.047 1.00 131.18 210 ARG A N 1
ATOM 5592 C CA . ARG F 3 210 ? -3.497 27.909 -0.769 1.00 125.84 210 ARG A CA 1
ATOM 5593 C C . ARG F 3 210 ? -2.596 26.966 -1.567 1.00 115.29 210 ARG A C 1
ATOM 5594 O O . ARG F 3 210 ? -3.005 25.864 -1.930 1.00 121.07 210 ARG A O 1
ATOM 5602 N N . GLY F 3 211 ? -1.370 27.409 -1.832 1.00 107.00 211 GLY A N 1
ATOM 5603 C CA . GLY F 3 211 ? -0.416 26.636 -2.609 1.00 104.20 211 GLY A CA 1
ATOM 5604 C C . GLY F 3 211 ? 0.056 25.352 -1.951 1.00 113.04 211 GLY A C 1
ATOM 5605 O O . GLY F 3 211 ? -0.039 24.275 -2.539 1.00 120.08 211 GLY A O 1
ATOM 5606 N N . GLY F 3 212 ? 0.589 25.461 -0.739 1.00 127.57 212 GLY A N 1
ATOM 5607 C CA . GLY F 3 212 ? 1.028 24.288 -0.005 1.00 124.78 212 GLY A CA 1
ATOM 5608 C C . GLY F 3 212 ? -0.014 23.793 0.979 1.00 129.43 212 GLY A C 1
ATOM 5609 O O . GLY F 3 212 ? -0.885 24.550 1.403 1.00 136.62 212 GLY A O 1
ATOM 5610 N N . ALA F 3 213 ? 0.076 22.517 1.343 1.00 123.19 213 ALA A N 1
ATOM 5611 C CA . ALA F 3 213 ? -0.786 21.949 2.373 1.00 116.37 213 ALA A CA 1
ATOM 5612 C C . ALA F 3 213 ? -0.012 20.974 3.251 1.00 118.16 213 ALA A C 1
ATOM 5613 O O . ALA F 3 213 ? 0.615 20.038 2.749 1.00 111.28 213 ALA A O 1
ATOM 5615 N N . LEU F 3 214 ? -0.074 21.198 4.561 1.00 128.09 214 LEU A N 1
ATOM 5616 C CA . LEU F 3 214 ? 0.627 20.368 5.536 1.00 124.42 214 LEU A CA 1
ATOM 5617 C C . LEU F 3 214 ? 0.106 18.931 5.527 1.00 130.39 214 LEU A C 1
ATOM 5618 O O . LEU F 3 214 ? -1.096 18.703 5.653 1.00 145.29 214 LEU A O 1
ATOM 5623 N N . HIS F 3 215 ? 1.012 17.967 5.381 1.00 117.43 215 HIS A N 1
ATOM 5624 C CA . HIS F 3 215 ? 0.645 16.553 5.410 1.00 116.75 215 HIS A CA 1
ATOM 5625 C C . HIS F 3 215 ? 0.167 16.150 6.801 1.00 135.12 215 HIS A C 1
ATOM 5626 O O . HIS F 3 215 ? 0.904 16.295 7.777 1.00 167.48 215 HIS A O 1
ATOM 5633 N N . PRO F 3 216 ? -1.074 15.650 6.897 1.00 124.69 216 PRO A N 1
ATOM 5634 C CA . PRO F 3 216 ? -1.641 15.251 8.189 1.00 137.53 216 PRO A CA 1
ATOM 5635 C C . PRO F 3 216 ? -0.861 14.152 8.922 1.00 146.56 216 PRO A C 1
ATOM 5636 O O . PRO F 3 216 ? -0.602 14.286 10.122 1.00 143.41 216 PRO A O 1
ATOM 5640 N N . TYR F 3 217 ? -0.495 13.086 8.216 1.00 139.45 217 TYR A N 1
ATOM 5641 C CA . TYR F 3 217 ? 0.059 11.906 8.876 1.00 146.08 217 TYR A CA 1
ATOM 5642 C C . TYR F 3 217 ? 1.584 11.832 8.880 1.00 148.91 217 TYR A C 1
ATOM 5643 O O . TYR F 3 217 ? 2.158 10.922 9.476 1.00 148.41 217 TYR A O 1
ATOM 5652 N N . LYS F 3 218 ? 2.236 12.786 8.224 1.00 156.11 218 LYS A N 1
ATOM 5653 C CA . LYS F 3 218 ? 3.697 12.861 8.231 1.00 158.53 218 LYS A CA 1
ATOM 5654 C C . LYS F 3 218 ? 4.153 14.316 8.348 1.00 152.68 218 LYS A C 1
ATOM 5655 O O . LYS F 3 218 ? 3.743 15.162 7.553 1.00 145.72 218 LYS A O 1
ATOM 5661 N N . LYS F 3 219 ? 5.005 14.606 9.329 1.00 152.97 219 LYS A N 1
ATOM 5662 C CA . LYS F 3 219 ? 5.402 15.989 9.595 1.00 146.47 219 LYS A CA 1
ATOM 5663 C C . LYS F 3 219 ? 6.684 16.396 8.863 1.00 140.15 219 LYS A C 1
ATOM 5664 O O . LYS F 3 219 ? 7.110 17.549 8.946 1.00 133.14 219 LYS A O 1
ATOM 5670 N N . ASP F 3 220 ? 7.303 15.451 8.162 1.00 141.96 220 ASP A N 1
ATOM 5671 C CA . ASP F 3 220 ? 8.483 15.755 7.354 1.00 142.40 220 ASP A CA 1
ATOM 5672 C C . ASP F 3 220 ? 8.149 15.961 5.872 1.00 141.49 220 ASP A C 1
ATOM 5673 O O . ASP F 3 220 ? 9.036 16.254 5.068 1.00 139.66 220 ASP A O 1
ATOM 5678 N N . THR F 3 221 ? 6.874 15.809 5.514 1.00 137.35 221 THR A N 1
ATOM 5679 C CA . THR F 3 221 ? 6.446 15.933 4.119 1.00 126.81 221 THR A CA 1
ATOM 5680 C C . THR F 3 221 ? 5.412 17.040 3.907 1.00 120.62 221 THR A C 1
ATOM 5681 O O . THR F 3 221 ? 4.598 17.325 4.784 1.00 115.97 221 THR A O 1
ATOM 5685 N N . LEU F 3 222 ? 5.444 17.650 2.725 1.00 131.79 222 LEU A N 1
ATOM 5686 C CA . LEU F 3 222 ? 4.501 18.708 2.377 1.00 136.80 222 LEU A CA 1
ATOM 5687 C C . LEU F 3 222 ? 3.790 18.417 1.053 1.00 127.38 222 LEU A C 1
ATOM 5688 O O . LEU F 3 222 ? 4.428 18.056 0.063 1.00 109.58 222 LEU A O 1
ATOM 5693 N N . ILE F 3 223 ? 2.469 18.574 1.039 1.00 127.88 223 ILE A N 1
ATOM 5694 C CA . ILE F 3 223 ? 1.707 18.446 -0.197 1.00 109.57 223 ILE A CA 1
ATOM 5695 C C . ILE F 3 223 ? 1.856 19.734 -0.987 1.00 110.24 223 ILE A C 1
ATOM 5696 O O . ILE F 3 223 ? 1.471 20.802 -0.517 1.00 122.12 223 ILE A O 1
ATOM 5701 N N . TRP F 3 224 ? 2.399 19.645 -2.193 1.00 111.39 224 TRP A N 1
ATOM 5702 C CA . TRP F 3 224 ? 2.705 20.861 -2.932 1.00 109.73 224 TRP A CA 1
ATOM 5703 C C . TRP F 3 224 ? 1.969 20.934 -4.269 1.00 98.27 224 TRP A C 1
ATOM 5704 O O . TRP F 3 224 ? 1.899 19.947 -5.000 1.00 91.79 224 TRP A O 1
ATOM 5715 N N . PHE F 3 225 ? 1.436 22.113 -4.589 1.00 100.43 225 PHE A N 1
ATOM 5716 C CA . PHE F 3 225 ? 0.716 22.318 -5.846 1.00 92.39 225 PHE A CA 1
ATOM 5717 C C . PHE F 3 225 ? 1.329 23.443 -6.664 1.00 92.03 225 PHE A C 1
ATOM 5718 O O . PHE F 3 225 ? 0.664 24.436 -6.945 1.00 92.38 225 PHE A O 1
ATOM 5726 N N . PRO F 3 226 ? 2.597 23.287 -7.062 1.00 91.43 226 PRO A N 1
ATOM 5727 C CA . PRO F 3 226 ? 3.275 24.365 -7.777 1.00 91.80 226 PRO A CA 1
ATOM 5728 C C . PRO F 3 226 ? 2.917 24.440 -9.255 1.00 89.21 226 PRO A C 1
ATOM 5729 O O . PRO F 3 226 ? 2.468 23.459 -9.852 1.00 86.81 226 PRO A O 1
ATOM 5733 N N . ARG F 3 227 ? 3.107 25.618 -9.834 1.00 89.96 227 ARG A N 1
ATOM 5734 C CA . ARG F 3 227 ? 3.191 25.735 -11.276 1.00 88.30 227 ARG A CA 1
ATOM 5735 C C . ARG F 3 227 ? 4.659 25.574 -11.629 1.00 90.65 227 ARG A C 1
ATOM 5736 O O . ARG F 3 227 ? 5.499 26.332 -11.151 1.00 115.06 227 ARG A O 1
ATOM 5744 N N . LEU F 3 228 ? 4.966 24.607 -12.483 1.00 90.20 228 LEU A N 1
ATOM 5745 C CA . LEU F 3 228 ? 6.347 24.198 -12.717 1.00 87.04 228 LEU A CA 1
ATOM 5746 C C . LEU F 3 228 ? 7.000 25.063 -13.784 1.00 94.08 228 LEU A C 1
ATOM 5747 O O . LEU F 3 228 ? 8.089 24.765 -14.266 1.00 112.85 228 LEU A O 1
ATOM 5752 N N . TYR F 3 229 ? 6.294 26.113 -14.178 1.00 95.08 229 TYR A N 1
ATOM 5753 C CA . TYR F 3 229 ? 6.817 27.100 -15.106 1.00 91.86 229 TYR A CA 1
ATOM 5754 C C . TYR F 3 229 ? 6.956 28.460 -14.431 1.00 96.39 2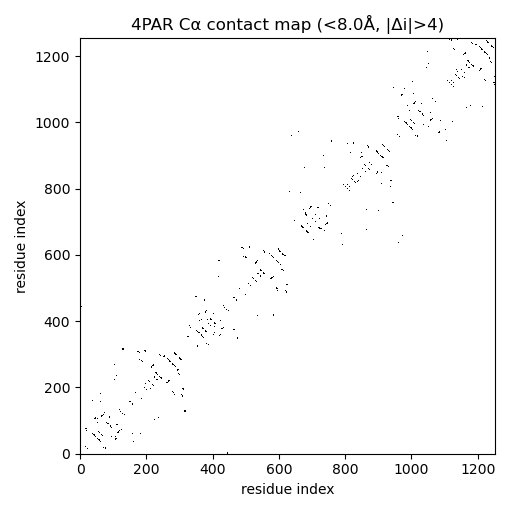29 TYR A C 1
ATOM 5755 O O . TYR F 3 229 ? 6.711 28.597 -13.232 1.00 96.91 229 TYR A O 1
ATOM 5764 N N . GLU F 3 230 ? 7.356 29.463 -15.202 1.00 105.24 230 GLU A N 1
ATOM 5765 C CA . GLU F 3 230 ? 7.480 30.815 -14.677 1.00 113.79 230 GLU A CA 1
ATOM 5766 C C . GLU F 3 230 ? 6.134 31.534 -14.710 1.00 106.85 230 GLU A C 1
ATOM 5767 O O . GLU F 3 230 ? 5.399 31.464 -15.698 1.00 101.39 230 GLU A O 1
ATOM 5773 N N . ASN F 3 231 ? 5.814 32.213 -13.616 1.00 100.17 231 ASN A N 1
ATOM 5774 C CA . ASN F 3 231 ? 4.589 32.993 -13.521 1.00 105.33 231 ASN A CA 1
ATOM 5775 C C . ASN F 3 231 ? 4.822 34.224 -12.660 1.00 118.46 231 ASN A C 1
ATOM 5776 O O . ASN F 3 231 ? 5.967 34.581 -12.385 1.00 116.52 231 ASN A O 1
ATOM 5781 N N . LYS F 3 232 ? 3.735 34.876 -12.257 1.00 131.46 232 LYS A N 1
ATOM 5782 C CA . LYS F 3 232 ? 3.801 36.177 -11.595 1.00 129.73 232 LYS A CA 1
ATOM 5783 C C . LYS F 3 232 ? 4.706 36.227 -10.357 1.00 128.85 232 LYS A C 1
ATOM 5784 O O . LYS F 3 232 ? 5.649 37.016 -10.317 1.00 123.45 232 LYS A O 1
ATOM 5790 N N . ASP F 3 233 ? 4.429 35.398 -9.355 1.00 133.61 233 ASP A N 1
ATOM 5791 C CA . ASP F 3 233 ? 5.162 35.487 -8.094 1.00 127.17 233 ASP A CA 1
ATOM 5792 C C . ASP F 3 233 ? 6.522 34.772 -8.099 1.00 134.84 233 ASP A C 1
ATOM 5793 O O . ASP F 3 233 ? 7.493 35.312 -7.568 1.00 129.80 233 ASP A O 1
ATOM 5798 N N . TRP F 3 234 ? 6.616 33.579 -8.687 1.00 140.56 234 TRP A N 1
ATOM 5799 C CA . TRP F 3 234 ? 7.901 32.872 -8.663 1.00 135.27 234 TRP A CA 1
ATOM 5800 C C . TRP F 3 234 ? 8.219 32.000 -9.889 1.00 113.64 234 TRP A C 1
ATOM 5801 O O . TRP F 3 234 ? 7.345 31.674 -10.686 1.00 107.73 234 TRP A O 1
ATOM 5812 N N . ILE F 3 235 ? 9.497 31.649 -10.022 1.00 122.54 235 ILE A N 1
ATOM 5813 C CA . ILE F 3 235 ? 10.017 30.890 -11.162 1.00 115.08 235 ILE A CA 1
ATOM 5814 C C . ILE F 3 235 ? 10.337 29.445 -10.799 1.00 118.83 235 ILE A C 1
ATOM 5815 O O . ILE F 3 235 ? 11.219 29.181 -9.981 1.00 118.11 235 ILE A O 1
ATOM 5820 N N . ASN F 3 236 ? 9.634 28.508 -11.421 1.00 124.74 236 ASN A N 1
ATOM 5821 C CA . ASN F 3 236 ? 9.896 27.094 -11.186 1.00 117.15 236 ASN A CA 1
ATOM 5822 C C . ASN F 3 236 ? 10.273 26.381 -12.479 1.00 103.90 236 ASN A C 1
ATOM 5823 O O . ASN F 3 236 ? 9.849 26.790 -13.559 1.00 96.99 236 ASN A O 1
ATOM 5828 N N . THR F 3 237 ? 11.095 25.337 -12.373 1.00 95.08 237 THR A N 1
ATOM 5829 C CA . THR F 3 237 ? 11.432 24.517 -13.541 1.00 94.23 237 THR A CA 1
ATOM 5830 C C . THR F 3 237 ? 11.487 23.036 -13.196 1.00 102.77 237 THR A C 1
ATOM 5831 O O . THR F 3 237 ? 11.697 22.666 -12.039 1.00 95.65 237 THR A O 1
ATOM 5835 N N . ILE F 3 238 ? 11.312 22.189 -14.206 1.00 101.80 238 ILE A N 1
ATOM 5836 C CA . ILE F 3 238 ? 11.481 20.756 -14.011 1.00 86.22 238 ILE A CA 1
ATOM 5837 C C . ILE F 3 238 ? 12.261 20.113 -15.156 1.00 84.35 238 ILE A C 1
ATOM 5838 O O . ILE F 3 238 ? 12.013 20.389 -16.329 1.00 85.07 238 ILE A O 1
ATOM 5843 N N . SER F 3 239 ? 13.228 19.273 -14.795 1.00 98.69 239 SER A N 1
ATOM 5844 C CA . SER F 3 239 ? 14.054 18.577 -15.770 1.00 99.30 239 SER A CA 1
ATOM 5845 C C . SER F 3 239 ? 13.187 17.680 -16.638 1.00 98.71 239 SER A C 1
ATOM 5846 O O . SER F 3 239 ? 12.229 17.084 -16.150 1.00 103.62 239 SER A O 1
ATOM 5849 N N . PRO F 3 240 ? 13.517 17.594 -17.934 1.00 92.01 240 PRO A N 1
ATOM 5850 C CA . PRO F 3 240 ? 12.784 16.799 -18.922 1.00 84.06 240 PRO A CA 1
ATOM 5851 C C . PRO F 3 240 ? 12.489 15.369 -18.474 1.00 90.76 240 PRO A C 1
ATOM 5852 O O . PRO F 3 240 ? 11.467 14.812 -18.868 1.00 119.23 240 PRO A O 1
ATOM 5856 N N . ASP F 3 241 ? 13.365 14.786 -17.665 1.00 75.54 241 ASP A N 1
ATOM 5857 C CA . ASP F 3 241 ? 13.157 13.428 -17.177 1.00 74.78 241 ASP A CA 1
ATOM 5858 C C . ASP F 3 241 ? 12.324 13.416 -15.893 1.00 80.08 241 ASP A C 1
ATOM 5859 O O . ASP F 3 241 ? 11.977 12.354 -15.368 1.00 74.33 241 ASP A O 1
ATOM 5864 N N . GLY F 3 242 ? 12.011 14.607 -15.391 1.00 80.73 242 GLY A N 1
ATOM 5865 C CA . GLY F 3 242 ? 11.178 14.752 -14.210 1.00 75.90 242 GLY A CA 1
ATOM 5866 C C . GLY F 3 242 ? 11.898 14.421 -12.920 1.00 97.83 242 GLY A C 1
ATOM 5867 O O . GLY F 3 242 ? 11.263 14.161 -11.898 1.00 112.51 242 GLY A O 1
ATOM 5868 N N . LEU F 3 243 ? 13.226 14.417 -12.966 1.00 100.35 243 LEU A N 1
ATOM 5869 C CA . LEU F 3 243 ? 14.027 14.121 -11.784 1.00 101.36 243 LEU A CA 1
ATOM 5870 C C . LEU F 3 243 ? 14.157 15.301 -10.825 1.00 98.82 243 LEU A C 1
ATOM 5871 O O . LEU F 3 243 ? 13.939 15.158 -9.623 1.00 103.91 243 LEU A O 1
ATOM 5876 N N . THR F 3 244 ? 14.505 16.467 -11.359 1.00 93.44 244 THR A N 1
ATOM 5877 C CA . THR F 3 244 ? 14.864 17.601 -10.513 1.00 105.32 244 THR A CA 1
ATOM 5878 C C . THR F 3 244 ? 14.010 18.834 -10.780 1.00 102.00 244 THR A C 1
ATOM 5879 O O . THR F 3 244 ? 13.860 19.268 -11.921 1.00 105.28 244 THR A O 1
ATOM 5883 N N . ILE F 3 245 ? 13.464 19.395 -9.708 1.00 102.68 245 ILE A N 1
ATOM 5884 C CA . ILE F 3 245 ? 12.658 20.606 -9.774 1.00 96.01 245 ILE A CA 1
ATOM 5885 C C . ILE F 3 245 ? 13.359 21.773 -9.085 1.00 102.57 245 ILE A C 1
ATOM 5886 O O . ILE F 3 245 ? 13.753 21.662 -7.929 1.00 110.61 245 ILE A O 1
ATOM 5891 N N . THR F 3 246 ? 13.514 22.892 -9.786 1.00 100.71 246 THR A N 1
ATOM 5892 C CA . THR F 3 246 ? 14.131 24.070 -9.180 1.00 100.72 246 THR A CA 1
ATOM 5893 C C . THR F 3 246 ? 13.087 25.117 -8.804 1.00 101.44 246 THR A C 1
ATOM 5894 O O . THR F 3 246 ? 12.234 25.490 -9.624 1.00 99.87 246 THR A O 1
ATOM 5898 N N . GLU F 3 247 ? 13.163 25.575 -7.554 1.00 106.51 247 GLU A N 1
ATOM 5899 C CA . GLU F 3 247 ? 12.290 26.627 -7.038 1.00 108.25 247 GLU A CA 1
ATOM 5900 C C . GLU F 3 247 ? 13.060 27.914 -6.736 1.00 116.05 247 GLU A C 1
ATOM 5901 O O . GLU F 3 247 ? 14.143 27.889 -6.135 1.00 150.02 247 GLU A O 1
ATOM 5907 N N . LYS F 3 248 ? 12.468 29.028 -7.163 1.00 110.82 248 LYS A N 1
ATOM 5908 C CA . LYS F 3 248 ? 13.022 30.366 -7.016 1.00 114.91 248 LYS A CA 1
ATOM 5909 C C . LYS F 3 248 ? 11.848 31.317 -6.802 1.00 118.17 248 LYS A C 1
ATOM 5910 O O . LYS F 3 248 ? 10.728 30.867 -6.582 1.00 116.57 248 LYS A O 1
ATOM 5916 N N . SER F 3 249 ? 12.104 32.620 -6.857 1.00 129.05 249 SER A N 1
ATOM 5917 C CA . SER F 3 249 ? 11.050 33.627 -6.835 1.00 126.72 249 SER A CA 1
ATOM 5918 C C . SER F 3 249 ? 11.501 34.870 -7.592 1.00 132.24 249 SER A C 1
ATOM 5919 O O . SER F 3 249 ? 12.692 35.057 -7.836 1.00 136.73 249 SER A O 1
ATOM 5922 N N . THR F 3 250 ? 10.544 35.710 -7.975 1.00 135.54 250 THR A N 1
ATOM 5923 C CA . THR F 3 250 ? 10.844 36.940 -8.702 1.00 144.32 250 THR A CA 1
ATOM 5924 C C . THR F 3 250 ? 11.662 37.904 -7.851 1.00 157.28 250 THR A C 1
ATOM 5925 O O . THR F 3 250 ? 12.690 38.415 -8.296 1.00 169.16 250 THR A O 1
ATOM 5929 N N . ASP F 3 251 ? 11.198 38.155 -6.630 1.00 163.02 251 ASP A N 1
ATOM 5930 C CA . ASP F 3 251 ? 11.952 38.961 -5.676 1.00 168.87 251 ASP A CA 1
ATOM 5931 C C . ASP F 3 251 ? 13.055 38.122 -5.042 1.00 163.93 251 ASP A C 1
ATOM 5932 O O . ASP F 3 251 ? 12.795 37.035 -4.523 1.00 158.16 251 ASP A O 1
ATOM 5937 N N . GLU F 3 252 ? 14.284 38.626 -5.088 1.00 166.01 252 GLU A N 1
ATOM 5938 C CA . GLU F 3 252 ? 15.411 37.931 -4.478 1.00 170.85 252 GLU A CA 1
ATOM 5939 C C . GLU F 3 252 ? 15.316 37.973 -2.954 1.00 175.46 252 GLU A C 1
ATOM 5940 O O . GLU F 3 252 ? 15.799 37.070 -2.267 1.00 181.50 252 GLU A O 1
ATOM 5946 N N . THR F 3 253 ? 14.682 39.020 -2.434 1.00 171.69 253 THR A N 1
ATOM 5947 C CA . THR F 3 253 ? 14.510 39.176 -0.994 1.00 168.46 253 THR A CA 1
ATOM 5948 C C . THR F 3 253 ? 13.694 38.030 -0.397 1.00 164.28 253 THR A C 1
ATOM 5949 O O . THR F 3 253 ? 14.059 37.471 0.642 1.00 166.13 253 THR A O 1
ATOM 5953 N N . ILE F 3 254 ? 12.597 37.669 -1.056 1.00 163.77 254 ILE A N 1
ATOM 5954 C CA . ILE F 3 254 ? 11.736 36.617 -0.530 1.00 163.47 254 ILE A CA 1
ATOM 5955 C C . ILE F 3 254 ? 12.374 35.236 -0.729 1.00 167.80 254 ILE A C 1
ATOM 5956 O O . ILE F 3 254 ? 12.059 34.294 0.000 1.00 177.90 254 ILE A O 1
ATOM 5961 N N . THR F 3 255 ? 13.284 35.120 -1.695 1.00 154.81 255 THR A N 1
ATOM 5962 C CA . THR F 3 255 ? 14.088 33.907 -1.830 1.00 144.02 255 THR A CA 1
ATOM 5963 C C . THR F 3 255 ? 15.050 33.805 -0.648 1.00 156.01 255 THR A C 1
ATOM 5964 O O . THR F 3 255 ? 15.268 32.724 -0.093 1.00 154.46 255 THR A O 1
ATOM 5968 N N . LEU F 3 256 ? 15.621 34.945 -0.267 1.00 147.92 256 LEU A N 1
ATOM 5969 C CA . LEU F 3 256 ? 16.532 35.001 0.868 1.00 150.54 256 LEU A CA 1
ATOM 5970 C C . LEU F 3 256 ? 15.823 34.652 2.175 1.00 155.58 256 LEU A C 1
ATOM 5971 O O . LEU F 3 256 ? 16.368 33.921 3.001 1.00 161.40 256 LEU A O 1
ATOM 5976 N N . LYS F 3 257 ? 14.610 35.166 2.366 1.00 158.93 257 LYS A N 1
ATOM 5977 C CA . LYS F 3 257 ? 13.873 34.877 3.596 1.00 166.55 257 LYS A CA 1
ATOM 5978 C C . LYS F 3 257 ? 13.307 33.458 3.582 1.00 158.57 257 LYS A C 1
ATOM 5979 O O . LYS F 3 257 ? 13.073 32.867 4.638 1.00 148.14 257 LYS A O 1
ATOM 5985 N N . LYS F 3 258 ? 13.091 32.913 2.387 1.00 157.37 258 LYS A N 1
ATOM 5986 C CA . LYS F 3 258 ? 12.559 31.558 2.257 1.00 158.99 258 LYS A CA 1
ATOM 5987 C C . LYS F 3 258 ? 13.683 30.517 2.238 1.00 166.94 258 LYS A C 1
ATOM 5988 O O . LYS F 3 258 ? 13.424 29.315 2.256 1.00 171.63 258 LYS A O 1
ATOM 5994 N N . LEU F 3 259 ? 14.929 30.981 2.208 1.00 163.20 259 LEU A N 1
ATOM 5995 C CA . LEU F 3 259 ? 16.080 30.080 2.160 1.00 153.58 259 LEU A CA 1
ATOM 5996 C C . LEU F 3 259 ? 16.246 29.307 3.472 1.00 146.87 259 LEU A C 1
ATOM 5997 O O . LEU F 3 259 ? 16.437 28.087 3.469 1.00 138.24 259 LEU A O 1
ATOM 6002 N N . GLU F 3 260 ? 16.177 30.021 4.591 1.00 152.72 260 GLU A N 1
ATOM 6003 C CA . GLU F 3 260 ? 16.253 29.386 5.901 1.00 161.01 260 GLU A CA 1
ATOM 6004 C C . GLU F 3 260 ? 15.043 28.480 6.099 1.00 153.91 260 GLU A C 1
ATOM 6005 O O . GLU F 3 260 ? 15.155 27.377 6.648 1.00 158.43 260 GLU A O 1
ATOM 6011 N N . GLU F 3 261 ? 13.891 28.953 5.627 1.00 141.92 261 GLU A N 1
ATOM 6012 C CA . GLU F 3 261 ? 12.647 28.203 5.713 1.00 145.21 261 GLU A CA 1
ATOM 6013 C C . GLU F 3 261 ? 12.775 26.871 4.983 1.00 153.57 261 GLU A C 1
ATOM 6014 O O . GLU F 3 261 ? 12.278 25.846 5.450 1.00 166.24 261 GLU A O 1
ATOM 6020 N N . TRP F 3 262 ? 13.454 26.896 3.840 1.00 147.95 262 TRP A N 1
ATOM 6021 C CA . TRP F 3 262 ? 13.748 25.683 3.088 1.00 142.99 262 TRP A CA 1
ATOM 6022 C C . TRP F 3 262 ? 14.735 24.800 3.838 1.00 151.66 262 TRP A C 1
ATOM 6023 O O . TRP F 3 262 ? 14.605 23.575 3.845 1.00 154.54 262 TRP A O 1
ATOM 6034 N N . LYS F 3 263 ? 15.726 25.429 4.465 1.00 153.18 263 LYS A N 1
ATOM 6035 C CA . LYS F 3 263 ? 16.805 24.687 5.110 1.00 154.62 263 LYS A CA 1
ATOM 6036 C C . LYS F 3 263 ? 16.369 23.940 6.372 1.00 162.93 263 LYS A C 1
ATOM 6037 O O . LYS F 3 263 ? 16.895 22.864 6.661 1.00 164.35 263 LYS A O 1
ATOM 6043 N N . ASN F 3 264 ? 15.421 24.490 7.129 1.00 172.11 264 ASN A N 1
ATOM 6044 C CA . ASN F 3 264 ? 14.983 23.801 8.346 1.00 175.50 264 ASN A CA 1
ATOM 6045 C C . ASN F 3 264 ? 14.001 22.657 8.061 1.00 163.58 264 ASN A C 1
ATOM 6046 O O . ASN F 3 264 ? 14.114 21.580 8.648 1.00 165.21 264 ASN A O 1
ATOM 6051 N N . GLY F 3 265 ? 13.047 22.885 7.162 1.00 138.12 265 GLY A N 1
ATOM 6052 C CA . GLY F 3 265 ? 12.085 21.859 6.800 1.00 138.07 265 GLY A CA 1
ATOM 6053 C C . GLY F 3 265 ? 10.762 22.438 6.332 1.00 146.74 265 GLY A C 1
ATOM 6054 O O . GLY F 3 265 ? 10.575 23.654 6.367 1.00 165.50 265 GLY A O 1
ATOM 6055 N N . PRO F 3 266 ? 9.828 21.575 5.901 1.00 127.38 266 PRO A N 1
ATOM 6056 C CA . PRO F 3 266 ? 9.953 20.116 5.786 1.00 133.63 266 PRO A CA 1
ATOM 6057 C C . PRO F 3 266 ? 10.834 19.682 4.618 1.00 134.63 266 PRO A C 1
ATOM 6058 O O . PRO F 3 266 ? 10.772 20.272 3.540 1.00 129.78 266 PRO A O 1
ATOM 6062 N N . GLN F 3 267 ? 11.626 18.637 4.836 1.00 136.73 267 GLN A N 1
ATOM 6063 C CA . GLN F 3 267 ? 12.654 18.230 3.885 1.00 130.67 267 GLN A CA 1
ATOM 6064 C C . GLN F 3 267 ? 12.131 17.401 2.717 1.00 125.02 267 GLN A C 1
ATOM 6065 O O . GLN F 3 267 ? 12.870 17.120 1.771 1.00 125.17 267 GLN A O 1
ATOM 6071 N N . LYS F 3 268 ? 10.863 17.014 2.778 1.00 126.48 268 LYS A N 1
ATOM 6072 C CA . LYS F 3 268 ? 10.253 16.252 1.692 1.00 120.62 268 LYS A CA 1
ATOM 6073 C C . LYS F 3 268 ? 8.979 16.919 1.196 1.00 117.57 268 LYS A C 1
ATOM 6074 O O . LYS F 3 268 ? 8.238 17.519 1.974 1.00 120.55 268 LYS A O 1
ATOM 6080 N N . ARG F 3 269 ? 8.731 16.822 -0.105 1.00 108.06 269 ARG A N 1
ATOM 6081 C CA . ARG F 3 269 ? 7.478 17.313 -0.663 1.00 104.98 269 ARG A CA 1
ATOM 6082 C C . ARG F 3 269 ? 6.915 16.339 -1.689 1.00 111.61 269 ARG A C 1
ATOM 6083 O O . ARG F 3 269 ? 7.604 15.951 -2.629 1.00 110.60 269 ARG A O 1
ATOM 6091 N N . ILE F 3 270 ? 5.665 15.933 -1.491 1.00 114.10 270 ILE A N 1
ATOM 6092 C CA . ILE F 3 270 ? 4.938 15.180 -2.506 1.00 96.39 270 ILE A CA 1
ATOM 6093 C C . ILE F 3 270 ? 4.289 16.178 -3.466 1.00 93.17 270 ILE A C 1
ATOM 6094 O O . ILE F 3 270 ? 3.564 17.088 -3.046 1.00 93.21 270 ILE A O 1
ATOM 6099 N N . VAL F 3 271 ? 4.559 16.014 -4.757 1.00 100.38 271 VAL A N 1
ATOM 6100 C CA . VAL F 3 271 ? 4.226 17.055 -5.721 1.00 93.93 271 VAL A CA 1
ATOM 6101 C C . VAL F 3 271 ? 3.056 16.719 -6.644 1.00 92.46 271 VAL A C 1
ATOM 6102 O O . VAL F 3 271 ? 2.974 15.623 -7.199 1.00 94.53 271 VAL A O 1
ATOM 6106 N N . PHE F 3 272 ? 2.152 17.683 -6.788 1.00 89.34 272 PHE A N 1
ATOM 6107 C CA . PHE F 3 272 ? 1.122 17.653 -7.815 1.00 84.35 272 PHE A CA 1
ATOM 6108 C C . PHE F 3 272 ? 1.175 18.950 -8.617 1.00 84.01 272 PHE A C 1
ATOM 6109 O O . PHE F 3 272 ? 0.859 20.021 -8.101 1.00 85.96 272 PHE A O 1
ATOM 6117 N N . ALA F 3 273 ? 1.562 18.854 -9.883 1.00 81.69 273 ALA A N 1
ATOM 6118 C CA . ALA F 3 273 ? 1.740 20.043 -10.705 1.00 81.70 273 ALA A CA 1
ATOM 6119 C C . ALA F 3 273 ? 0.417 20.514 -11.288 1.00 81.33 273 ALA A C 1
ATOM 6120 O O . ALA F 3 273 ? -0.402 19.705 -11.724 1.00 81.85 273 ALA A O 1
ATOM 6122 N N . ARG F 3 274 ? 0.207 21.826 -11.294 1.00 82.13 274 ARG A N 1
ATOM 6123 C CA . ARG F 3 274 ? -1.008 22.376 -11.872 1.00 80.82 274 ARG A CA 1
ATOM 6124 C C . ARG F 3 274 ? -0.881 22.416 -13.384 1.00 85.62 274 ARG A C 1
ATOM 6125 O O . ARG F 3 274 ? -0.013 23.096 -13.933 1.00 79.02 274 ARG A O 1
ATOM 6133 N N . VAL F 3 275 ? -1.764 21.687 -14.054 1.00 92.72 275 VAL A N 1
ATOM 6134 C CA . VAL F 3 275 ? -1.722 21.590 -15.503 1.00 84.72 275 VAL A CA 1
ATOM 6135 C C . VAL F 3 275 ? -3.117 21.738 -16.078 1.00 82.82 275 VAL A C 1
ATOM 6136 O O . VAL F 3 275 ? -4.094 21.274 -15.494 1.00 116.25 275 VAL A O 1
ATOM 6140 N N . LYS F 3 276 ? -3.206 22.406 -17.219 1.00 72.23 276 LYS A N 1
ATOM 6141 C CA . LYS F 3 276 ? -4.465 22.538 -17.933 1.00 68.04 276 LYS A CA 1
ATOM 6142 C C . LYS F 3 276 ? -4.898 21.165 -18.462 1.00 63.03 276 LYS A C 1
ATOM 6143 O O . LYS F 3 276 ? -4.065 20.377 -18.905 1.00 62.93 276 LYS A O 1
ATOM 6149 N N . ASP F 3 277 ? -6.191 20.862 -18.384 1.00 63.49 277 ASP A N 1
ATOM 6150 C CA . ASP F 3 277 ? -6.703 19.591 -18.895 1.00 69.59 277 ASP A CA 1
ATOM 6151 C C . ASP F 3 277 ? -6.588 19.548 -20.419 1.00 70.03 277 ASP A C 1
ATOM 6152 O O . ASP F 3 277 ? -6.924 20.523 -21.092 1.00 86.40 277 ASP A O 1
ATOM 6157 N N . ASN F 3 278 ? -6.113 18.425 -20.960 1.00 59.14 278 ASN A N 1
ATOM 6158 C CA . ASN F 3 278 ? -5.914 18.298 -22.405 1.00 56.08 278 ASN A CA 1
ATOM 6159 C C . ASN F 3 278 ? -7.224 18.524 -23.168 1.00 63.49 278 ASN A C 1
ATOM 6160 O O . ASN F 3 278 ? -7.226 18.991 -24.308 1.00 59.92 278 ASN A O 1
ATOM 6165 N N . LEU F 3 279 ? -8.337 18.194 -22.525 1.00 62.21 279 LEU A N 1
ATOM 6166 C CA . LEU F 3 279 ? -9.649 18.581 -23.017 1.00 64.57 279 LEU A CA 1
ATOM 6167 C C . LEU F 3 279 ? -10.254 19.625 -22.094 1.00 90.46 279 LEU A C 1
ATOM 6168 O O . LEU F 3 279 ? -10.045 19.587 -20.885 1.00 124.79 279 LEU A O 1
ATOM 6173 N N . SER F 3 280 ? -10.991 20.564 -22.666 1.00 79.45 280 SER A N 1
ATOM 6174 C CA . SER F 3 280 ? -11.794 21.506 -21.884 1.00 112.80 280 SER A CA 1
ATOM 6175 C C . SER F 3 280 ? -11.008 22.401 -20.920 1.00 99.10 280 SER A C 1
ATOM 6176 O O . SER F 3 280 ? -11.569 22.870 -19.930 1.00 87.63 280 SER A O 1
ATOM 6179 N N . SER F 3 281 ? -9.715 22.587 -21.181 1.00 86.50 281 SER A N 1
ATOM 6180 C CA . SER F 3 281 ? -8.975 23.779 -20.748 1.00 103.52 281 SER A CA 1
ATOM 6181 C C . SER F 3 281 ? -9.251 24.298 -19.327 1.00 112.17 281 SER A C 1
ATOM 6182 O O . SER F 3 281 ? -9.335 25.510 -19.112 1.00 107.89 281 SER A O 1
ATOM 6185 N N . ARG F 3 282 ? -9.393 23.397 -18.363 1.00 106.92 282 ARG A N 1
ATOM 6186 C CA . ARG F 3 282 ? -9.555 23.814 -16.975 1.00 87.86 282 ARG A CA 1
ATOM 6187 C C . ARG F 3 282 ? -8.368 23.275 -16.188 1.00 81.84 282 ARG A C 1
ATOM 6188 O O . ARG F 3 282 ? -7.683 22.363 -16.651 1.00 74.74 282 ARG A O 1
ATOM 6196 N N . ALA F 3 283 ? -8.099 23.857 -15.022 1.00 89.10 283 ALA A N 1
ATOM 6197 C CA . ALA F 3 283 ? -6.926 23.465 -14.241 1.00 79.90 283 ALA A CA 1
ATOM 6198 C C . ALA F 3 283 ? -7.084 22.085 -13.603 1.00 74.89 283 ALA A C 1
ATOM 6199 O O . ALA F 3 283 ? -8.156 21.733 -13.108 1.00 94.80 283 ALA A O 1
ATOM 6201 N N . MET F 3 284 ? -6.005 21.308 -13.637 1.00 75.06 284 MET A N 1
ATOM 6202 C CA . MET F 3 284 ? -5.953 19.981 -13.024 1.00 81.20 284 MET A CA 1
ATOM 6203 C C . MET F 3 284 ? -4.598 19.761 -12.345 1.00 87.12 284 MET A C 1
ATOM 6204 O O . MET F 3 284 ? -3.656 20.532 -12.548 1.00 78.39 284 MET A O 1
ATOM 6209 N N . TYR F 3 285 ? -4.497 18.711 -11.535 1.00 80.93 285 TYR A N 1
ATOM 6210 C CA . TYR F 3 285 ? -3.297 18.518 -10.730 1.00 83.38 285 TYR A CA 1
ATOM 6211 C C . TYR F 3 285 ? -2.711 17.116 -10.894 1.00 89.50 285 TYR A C 1
ATOM 6212 O O . TYR F 3 285 ? -3.322 16.113 -10.512 1.00 81.14 285 TYR A O 1
ATOM 6221 N N . ARG F 3 286 ? -1.512 17.072 -11.475 1.00 82.99 286 ARG A N 1
ATOM 6222 C CA . ARG F 3 286 ? -0.859 15.821 -11.853 1.00 76.56 286 ARG A CA 1
ATOM 6223 C C . ARG F 3 286 ? 0.262 15.451 -10.895 1.00 80.64 286 ARG A C 1
ATOM 6224 O O . ARG F 3 286 ? 1.137 16.263 -10.600 1.00 83.39 286 ARG A O 1
ATOM 6232 N N . PHE F 3 287 ? 0.244 14.210 -10.429 1.00 78.42 287 PHE A N 1
ATOM 6233 C CA . PHE F 3 287 ? 1.253 13.754 -9.493 1.00 82.22 287 PHE A CA 1
ATOM 6234 C C . PHE F 3 287 ? 2.591 13.642 -10.207 1.00 80.96 287 PHE A C 1
ATOM 6235 O O . PHE F 3 287 ? 2.717 12.886 -11.166 1.00 77.26 287 PHE A O 1
ATOM 6243 N N . MET F 3 288 ? 3.579 14.414 -9.759 1.00 83.42 288 MET A N 1
ATOM 6244 C CA . MET F 3 288 ? 4.918 14.322 -10.330 1.00 78.17 288 MET A CA 1
ATOM 6245 C C . MET F 3 288 ? 5.859 13.381 -9.584 1.00 85.35 288 MET A C 1
ATOM 6246 O O . MET F 3 288 ? 6.860 12.932 -10.141 1.00 104.52 288 MET A O 1
ATOM 6251 N N . GLY F 3 289 ? 5.548 13.084 -8.327 1.00 85.10 289 GLY A N 1
ATOM 6252 C CA . GLY F 3 289 ? 6.401 12.204 -7.547 1.00 80.88 289 GLY A CA 1
ATOM 6253 C C . GLY F 3 289 ? 6.528 12.609 -6.087 1.00 87.90 289 GLY A C 1
ATOM 6254 O O . GLY F 3 289 ? 5.857 13.535 -5.618 1.00 91.30 289 GLY A O 1
ATOM 6255 N N . LEU F 3 290 ? 7.420 11.922 -5.379 1.00 98.11 290 LEU A N 1
ATOM 6256 C CA . LEU F 3 290 ? 7.853 12.327 -4.044 1.00 100.77 290 LEU A CA 1
ATOM 6257 C C . LEU F 3 290 ? 9.299 12.805 -4.109 1.00 99.22 290 LEU A C 1
ATOM 6258 O O . LEU F 3 290 ? 10.221 12.017 -4.388 1.00 102.76 290 LEU A O 1
ATOM 6263 N N . TYR F 3 291 ? 9.474 14.098 -3.836 1.00 100.25 291 TYR A N 1
ATOM 6264 C CA . TYR F 3 291 ? 10.729 14.812 -4.054 1.00 110.13 291 TYR A CA 1
ATOM 6265 C C . TYR F 3 291 ? 11.418 15.212 -2.744 1.00 122.79 291 TYR A C 1
ATOM 6266 O O . TYR F 3 291 ? 10.760 15.474 -1.731 1.00 132.66 291 TYR A O 1
ATOM 6275 N N . GLU F 3 292 ? 12.747 15.275 -2.786 1.00 116.98 292 GLU A N 1
ATOM 6276 C CA . GLU F 3 292 ? 13.547 15.604 -1.610 1.00 126.54 292 GLU A CA 1
ATOM 6277 C C . GLU F 3 292 ? 14.474 16.795 -1.874 1.00 130.14 292 GLU A C 1
ATOM 6278 O O . GLU F 3 292 ? 15.062 16.915 -2.952 1.00 130.69 292 GLU A O 1
ATOM 6284 N N . PHE F 3 293 ? 14.609 17.656 -0.868 1.00 120.03 293 PHE A N 1
ATOM 6285 C CA . PHE F 3 293 ? 15.354 18.914 -0.969 1.00 112.66 293 PHE A CA 1
ATOM 6286 C C . PHE F 3 293 ? 16.868 18.677 -0.906 1.00 123.69 293 PHE A C 1
ATOM 6287 O O . PHE F 3 293 ? 17.364 18.111 0.071 1.00 130.89 293 PHE A O 1
ATOM 6295 N N . GLN F 3 294 ? 17.598 19.048 -1.963 1.00 129.68 294 GLN A N 1
ATOM 6296 C CA . GLN F 3 294 ? 19.059 18.903 -1.929 1.00 126.31 294 GLN A CA 1
ATOM 6297 C C . GLN F 3 294 ? 19.885 20.171 -1.635 1.00 127.18 294 GLN A C 1
ATOM 6298 O O . GLN F 3 294 ? 21.050 20.060 -1.272 1.00 125.60 294 GLN A O 1
ATOM 6304 N N . LYS F 3 295 ? 19.299 21.360 -1.813 1.00 134.02 295 LYS A N 1
ATOM 6305 C CA . LYS F 3 295 ? 20.128 22.579 -1.852 1.00 141.84 295 LYS A CA 1
ATOM 6306 C C . LYS F 3 295 ? 19.453 23.931 -1.568 1.00 136.11 295 LYS A C 1
ATOM 6307 O O . LYS F 3 295 ? 18.310 24.132 -1.941 1.00 146.23 295 LYS A O 1
ATOM 6313 N N . ALA F 3 296 ? 20.195 24.866 -0.967 1.00 132.61 296 ALA A N 1
ATOM 6314 C CA . ALA F 3 296 ? 19.806 26.282 -0.952 1.00 138.12 296 ALA A CA 1
ATOM 6315 C C . ALA F 3 296 ? 20.783 27.120 -1.799 1.00 146.84 296 ALA A C 1
ATOM 6316 O O . ALA F 3 296 ? 21.948 26.739 -1.959 1.00 147.60 296 ALA A O 1
ATOM 6318 N N . ASP F 3 297 ? 20.328 28.274 -2.303 1.00 158.48 297 ASP A N 1
ATOM 6319 C CA . ASP F 3 297 ? 21.105 29.095 -3.258 1.00 164.87 297 ASP A CA 1
ATOM 6320 C C . ASP F 3 297 ? 20.405 30.422 -3.647 1.00 168.83 297 ASP A C 1
ATOM 6321 O O . ASP F 3 297 ? 19.283 30.708 -3.182 1.00 167.71 297 ASP A O 1
ATOM 6326 N N . LEU F 3 298 ? 21.073 31.229 -4.485 1.00 174.05 298 LEU A N 1
ATOM 6327 C CA . LEU F 3 298 ? 20.368 32.250 -5.263 1.00 170.64 298 LEU A CA 1
ATOM 6328 C C . LEU F 3 298 ? 20.059 31.680 -6.659 1.00 160.79 298 LEU A C 1
ATOM 6329 O O . LEU F 3 298 ? 20.335 30.511 -6.902 1.00 158.76 298 LEU A O 1
ATOM 6334 N N . LYS F 3 299 ? 19.439 32.460 -7.544 1.00 156.32 299 LYS A N 1
ATOM 6335 C CA . LYS F 3 299 ? 19.192 31.986 -8.905 1.00 161.17 299 LYS A CA 1
ATOM 6336 C C . LYS F 3 299 ? 18.401 30.670 -8.813 1.00 163.35 299 LYS A C 1
ATOM 6337 O O . LYS F 3 299 ? 17.300 30.669 -8.291 1.00 158.07 299 LYS A O 1
ATOM 6343 N N . ASP F 3 300 ? 18.962 29.550 -9.276 1.00 169.14 300 ASP A N 1
ATOM 6344 C CA . ASP F 3 300 ? 18.292 28.232 -9.207 1.00 164.28 300 ASP A CA 1
ATOM 6345 C C . ASP F 3 300 ? 17.791 27.921 -7.791 1.00 160.42 300 ASP A C 1
ATOM 6346 O O . ASP F 3 300 ? 16.755 27.269 -7.623 1.00 152.70 300 ASP A O 1
ATOM 6351 N N . GLY F 3 301 ? 18.517 28.402 -6.782 1.00 164.04 301 GLY A N 1
ATOM 6352 C CA . GLY F 3 301 ? 18.001 28.415 -5.422 1.00 161.83 301 GLY A CA 1
ATOM 6353 C C . GLY F 3 301 ? 17.654 27.039 -4.901 1.00 150.15 301 GLY A C 1
ATOM 6354 O O . GLY F 3 301 ? 18.517 26.167 -4.827 1.00 165.58 301 GLY A O 1
ATOM 6355 N N . ALA F 3 302 ? 16.391 26.853 -4.527 1.00 119.75 302 ALA A N 1
ATOM 6356 C CA . ALA F 3 302 ? 15.932 25.563 -4.018 1.00 114.18 302 ALA A CA 1
ATOM 6357 C C . ALA F 3 302 ? 15.961 24.487 -5.103 1.00 118.78 302 ALA A C 1
ATOM 6358 O O . ALA F 3 302 ? 15.589 24.737 -6.247 1.00 126.92 302 ALA A O 1
ATOM 6360 N N . VAL F 3 303 ? 16.398 23.288 -4.737 1.00 117.21 303 VAL A N 1
ATOM 6361 C CA . VAL F 3 303 ? 16.450 22.175 -5.675 1.00 106.50 303 VAL A CA 1
ATOM 6362 C C . VAL F 3 303 ? 15.881 20.922 -5.025 1.00 104.52 303 VAL A C 1
ATOM 6363 O O . VAL F 3 303 ? 16.311 20.518 -3.949 1.00 106.82 303 VAL A O 1
ATOM 6367 N N . TRP F 3 304 ? 14.904 20.318 -5.688 1.00 107.91 304 TRP A N 1
ATOM 6368 C CA . TRP F 3 304 ? 14.220 19.143 -5.175 1.00 106.59 304 TRP A CA 1
ATOM 6369 C C . TRP F 3 304 ? 14.474 17.960 -6.101 1.00 101.41 304 TRP A C 1
ATOM 6370 O O . TRP F 3 304 ? 14.094 17.991 -7.267 1.00 99.74 304 TRP A O 1
ATOM 6381 N N . LYS F 3 305 ? 15.135 16.931 -5.581 1.00 106.08 305 LYS A N 1
ATOM 6382 C CA . LYS F 3 305 ? 15.414 15.719 -6.345 1.00 101.80 305 LYS A CA 1
ATOM 6383 C C . LYS F 3 305 ? 14.316 14.695 -6.074 1.00 93.39 305 LYS A C 1
ATOM 6384 O O . LYS F 3 305 ? 13.804 14.625 -4.959 1.00 94.49 305 LYS A O 1
ATOM 6390 N N . ARG F 3 306 ? 13.952 13.903 -7.080 1.00 91.00 306 ARG A N 1
ATOM 6391 C CA . ARG F 3 306 ? 12.854 12.953 -6.911 1.00 99.21 306 ARG A CA 1
ATOM 6392 C C . ARG F 3 306 ? 13.362 11.599 -6.427 1.00 110.16 306 ARG A C 1
ATOM 6393 O O . ARG F 3 306 ? 14.021 10.863 -7.166 1.00 103.18 306 ARG A O 1
ATOM 6401 N N . VAL F 3 307 ? 13.057 11.284 -5.172 1.00 112.68 307 VAL A N 1
ATOM 6402 C CA . VAL F 3 307 ? 13.478 10.023 -4.580 1.00 115.90 307 VAL A CA 1
ATOM 6403 C C . VAL F 3 307 ? 12.432 8.909 -4.628 1.00 119.12 307 VAL A C 1
ATOM 6404 O O . VAL F 3 307 ? 12.766 7.745 -4.399 1.00 128.34 307 VAL A O 1
ATOM 6408 N N . LYS F 3 308 ? 11.180 9.237 -4.939 1.00 104.25 308 LYS A N 1
ATOM 6409 C CA . LYS F 3 308 ? 10.158 8.187 -4.972 1.00 99.05 308 LYS A CA 1
ATOM 6410 C C . LYS F 3 308 ? 9.119 8.412 -6.064 1.00 101.44 308 LYS A C 1
ATOM 6411 O O . LYS F 3 308 ? 8.714 9.539 -6.330 1.00 95.73 308 LYS A O 1
ATOM 6417 N N . SER F 3 309 ? 8.716 7.325 -6.714 1.00 111.69 309 SER A N 1
ATOM 6418 C CA . SER F 3 309 ? 7.701 7.383 -7.759 1.00 115.73 309 SER A CA 1
ATOM 6419 C C . SER F 3 309 ? 6.304 6.988 -7.270 1.00 108.08 309 SER A C 1
ATOM 6420 O O . SER F 3 309 ? 5.343 6.999 -8.042 1.00 98.71 309 SER A O 1
ATOM 6423 N N . GLU F 3 310 ? 6.196 6.625 -5.995 1.00 107.30 310 GLU A N 1
ATOM 6424 C CA . GLU F 3 310 ? 4.924 6.179 -5.430 1.00 93.23 310 GLU A CA 1
ATOM 6425 C C . GLU F 3 310 ? 4.715 6.738 -4.028 1.00 102.44 310 GLU A C 1
ATOM 6426 O O . GLU F 3 310 ? 5.660 6.814 -3.241 1.00 110.72 310 GLU A O 1
ATOM 6432 N N . VAL F 3 311 ? 3.484 7.131 -3.710 1.00 98.04 311 VAL A N 1
ATOM 6433 C CA . VAL F 3 311 ? 3.187 7.596 -2.353 1.00 96.40 311 VAL A CA 1
ATOM 6434 C C . VAL F 3 311 ? 1.922 6.951 -1.787 1.00 107.27 311 VAL A C 1
ATOM 6435 O O . VAL F 3 311 ? 0.884 6.909 -2.443 1.00 108.16 311 VAL A O 1
ATOM 6439 N N . GLN F 3 312 ? 2.017 6.446 -0.561 1.00 111.84 312 GLN A N 1
ATOM 6440 C CA . GLN F 3 312 ? 0.876 5.812 0.089 1.00 104.97 312 GLN A CA 1
ATOM 6441 C C . GLN F 3 312 ? -0.187 6.849 0.455 1.00 105.66 312 GLN A C 1
ATOM 6442 O O . GLN F 3 312 ? 0.131 8.008 0.713 1.00 101.64 312 GLN A O 1
ATOM 6448 N N . THR F 3 313 ? -1.451 6.432 0.452 1.00 117.86 313 THR A N 1
ATOM 6449 C CA . THR F 3 313 ? -2.553 7.334 0.776 1.00 114.92 313 THR A CA 1
ATOM 6450 C C . THR F 3 313 ? -3.099 7.077 2.178 1.00 108.90 313 THR A C 1
ATOM 6451 O O . THR F 3 313 ? -2.686 6.131 2.847 1.00 116.82 313 THR A O 1
ATOM 6455 N N . TYR F 3 314 ? -4.046 7.906 2.611 1.00 110.67 314 TYR A N 1
ATOM 6456 C CA . TYR F 3 314 ? -4.594 7.796 3.962 1.00 125.02 314 TYR A CA 1
ATOM 6457 C C . TYR F 3 314 ? -6.059 8.234 4.040 1.00 123.06 314 TYR A C 1
ATOM 6458 O O . TYR F 3 314 ? -6.468 9.185 3.378 1.00 115.09 314 TYR A O 1
ATOM 6467 N N . SER F 3 315 ? -6.838 7.542 4.866 1.00 138.32 315 SER A N 1
ATOM 6468 C CA . SER F 3 315 ? -8.246 7.875 5.073 1.00 145.46 315 SER A CA 1
ATOM 6469 C C . SER F 3 315 ? -8.394 9.224 5.781 1.00 150.85 315 SER A C 1
ATOM 6470 O O . SER F 3 315 ? -7.472 9.658 6.473 1.00 151.12 315 SER A O 1
ATOM 6473 N N . PRO F 3 316 ? -9.551 9.894 5.603 1.00 146.55 316 PRO A N 1
ATOM 6474 C CA . PRO F 3 316 ? -9.847 11.165 6.280 1.00 143.69 316 PRO A CA 1
ATOM 6475 C C . PRO F 3 316 ? -9.615 11.116 7.791 1.00 156.34 316 PRO A C 1
ATOM 6476 O O . PRO F 3 316 ? -9.863 10.088 8.422 1.00 164.78 316 PRO A O 1
ATOM 6480 N N . LYS F 3 317 ? -9.142 12.224 8.356 1.00 154.78 317 LYS A N 1
ATOM 6481 C CA . LYS F 3 317 ? -8.731 12.264 9.757 1.00 155.62 317 LYS A CA 1
ATOM 6482 C C . LYS F 3 317 ? -9.695 13.077 10.619 1.00 157.59 317 LYS A C 1
ATOM 6483 O O . LYS F 3 317 ? -9.950 14.249 10.345 1.00 166.88 317 LYS A O 1
ATOM 6489 N N . GLU F 3 318 ? -10.227 12.448 11.662 1.00 153.29 318 GLU A N 1
ATOM 6490 C CA . GLU F 3 318 ? -11.124 13.131 12.588 1.00 163.79 318 GLU A CA 1
ATOM 6491 C C . GLU F 3 318 ? -10.820 12.744 14.031 1.00 164.09 318 GLU A C 1
ATOM 6492 O O . GLU F 3 318 ? -10.227 13.521 14.779 1.00 165.00 318 GLU A O 1
ATOM 6498 N N . LYS G 3 4 ? -28.065 61.593 -38.052 1.00 138.58 4 LYS C N 1
ATOM 6499 C CA . LYS G 3 4 ? -27.740 60.181 -37.880 1.00 130.28 4 LYS C CA 1
ATOM 6500 C C . LYS G 3 4 ? -26.236 59.940 -37.965 1.00 104.79 4 LYS C C 1
ATOM 6501 O O . LYS G 3 4 ? -25.489 60.800 -38.433 1.00 115.12 4 LYS C O 1
ATOM 6507 N N . ALA G 3 5 ? -25.807 58.772 -37.488 1.00 93.07 5 ALA C N 1
ATOM 6508 C CA . ALA G 3 5 ? -24.414 58.321 -37.572 1.00 101.60 5 ALA C CA 1
ATOM 6509 C C . ALA G 3 5 ? -23.436 59.293 -36.911 1.00 113.59 5 ALA C C 1
ATOM 6510 O O . ALA G 3 5 ? -22.251 59.318 -37.242 1.00 112.64 5 ALA C O 1
ATOM 6512 N N . SER G 3 6 ? -23.944 60.093 -35.979 1.00 128.50 6 SER C N 1
ATOM 6513 C CA . SER G 3 6 ? -23.101 60.921 -35.128 1.00 118.02 6 SER C CA 1
ATOM 6514 C C . SER G 3 6 ? -22.863 60.159 -33.834 1.00 111.49 6 SER C C 1
ATOM 6515 O O . SER G 3 6 ? -22.235 60.655 -32.901 1.00 118.25 6 SER C O 1
ATOM 6518 N N . SER G 3 7 ? -23.396 58.942 -33.792 1.00 116.83 7 SER C N 1
ATOM 6519 C CA . SER G 3 7 ? -23.233 58.057 -32.651 1.00 109.25 7 SER C CA 1
ATOM 6520 C C . SER G 3 7 ? -21.933 57.269 -32.762 1.00 103.77 7 SER C C 1
ATOM 6521 O O . SER G 3 7 ? -21.498 56.633 -31.799 1.00 116.33 7 SER C O 1
ATOM 6524 N N . ASP G 3 8 ? -21.319 57.315 -33.943 1.00 96.04 8 ASP C N 1
ATOM 6525 C CA . ASP G 3 8 ? -20.031 56.664 -34.166 1.00 78.54 8 ASP C CA 1
ATOM 6526 C C . ASP G 3 8 ? -18.952 57.325 -33.315 1.00 63.99 8 ASP C C 1
ATOM 6527 O O . ASP G 3 8 ? -18.077 56.646 -32.764 1.00 64.41 8 ASP C O 1
ATOM 6532 N N . LEU G 3 9 ? -19.026 58.651 -33.213 1.00 64.14 9 LEU C N 1
ATOM 6533 C CA . LEU G 3 9 ? -18.134 59.422 -32.349 1.00 64.49 9 LEU C CA 1
ATOM 6534 C C . LEU G 3 9 ? -18.327 59.048 -30.884 1.00 73.50 9 LEU C C 1
ATOM 6535 O O . LEU G 3 9 ? -17.357 58.875 -30.142 1.00 77.70 9 LEU C O 1
ATOM 6540 N N . THR G 3 10 ? -19.588 58.934 -30.477 1.00 85.16 10 THR C N 1
ATOM 6541 C CA . THR G 3 10 ? -19.926 58.532 -29.120 1.00 67.69 10 THR C CA 1
ATOM 6542 C C . THR G 3 10 ? -19.297 57.190 -28.799 1.00 75.71 10 THR C C 1
ATOM 6543 O O . THR G 3 10 ? -18.518 57.072 -27.854 1.00 86.87 10 THR C O 1
ATOM 6547 N N . ASP G 3 11 ? -19.622 56.186 -29.606 1.00 69.98 11 ASP C N 1
ATOM 6548 C CA . ASP G 3 11 ? -19.074 54.850 -29.417 1.00 65.74 11 ASP C CA 1
ATOM 6549 C C . ASP G 3 11 ? -17.545 54.878 -29.360 1.00 66.82 11 ASP C C 1
ATOM 6550 O O . ASP G 3 11 ? -16.937 54.224 -28.506 1.00 79.53 11 ASP C O 1
ATOM 6555 N N . TYR G 3 12 ? -16.927 55.654 -30.251 1.00 63.78 12 TYR C N 1
ATOM 6556 C CA . TYR G 3 12 ? -15.471 55.734 -30.292 1.00 61.66 12 TYR C CA 1
ATOM 6557 C C . TYR G 3 12 ? -14.917 56.256 -28.970 1.00 69.68 12 TYR C C 1
ATOM 6558 O O . TYR G 3 12 ? -14.056 55.619 -28.358 1.00 67.94 12 TYR C O 1
ATOM 6567 N N . VAL G 3 13 ? -15.420 57.408 -28.532 1.00 56.96 13 VAL C N 1
ATOM 6568 C CA . VAL G 3 13 ? -14.945 58.037 -27.304 1.00 46.03 13 VAL C CA 1
ATOM 6569 C C . VAL G 3 13 ? -15.175 57.156 -26.080 1.00 56.76 13 VAL C C 1
ATOM 6570 O O . VAL G 3 13 ? -14.265 56.952 -25.281 1.00 75.74 13 VAL C O 1
ATOM 6574 N N . ILE G 3 14 ? -16.388 56.633 -25.940 1.00 59.86 14 ILE C N 1
ATOM 6575 C CA . ILE G 3 14 ? -16.701 55.733 -24.835 1.00 51.72 14 ILE C CA 1
ATOM 6576 C C . ILE G 3 14 ? -15.734 54.559 -24.802 1.00 52.19 14 ILE C C 1
ATOM 6577 O O . ILE G 3 14 ? -15.172 54.251 -23.751 1.00 55.00 14 ILE C O 1
ATOM 6582 N N . ARG G 3 15 ? -15.523 53.922 -25.954 1.00 61.08 15 ARG C N 1
ATOM 6583 C CA . ARG G 3 15 ? -14.660 52.740 -26.017 1.00 58.00 15 ARG C CA 1
ATOM 6584 C C . ARG G 3 15 ? -13.188 53.060 -25.759 1.00 50.39 15 ARG C C 1
ATOM 6585 O O . ARG G 3 15 ? -12.471 52.239 -25.196 1.00 63.06 15 ARG C O 1
ATOM 6593 N N . GLN G 3 16 ? -12.736 54.241 -26.167 1.00 47.82 16 GLN C N 1
ATOM 6594 C CA . GLN G 3 16 ? -11.349 54.634 -25.933 1.00 51.94 16 GLN C CA 1
ATOM 6595 C C . GLN G 3 16 ? -11.101 54.911 -24.456 1.00 64.18 16 GLN C C 1
ATOM 6596 O O . GLN G 3 16 ? -10.079 54.510 -23.901 1.00 78.93 16 GLN C O 1
ATOM 6602 N N . LEU G 3 17 ? -12.047 55.596 -23.821 1.00 55.37 17 LEU C N 1
ATOM 6603 C CA . LEU G 3 17 ? -11.945 55.906 -22.401 1.00 44.71 17 LEU C CA 1
ATOM 6604 C C . LEU G 3 17 ? -12.427 54.741 -21.544 1.00 48.54 17 LEU C C 1
ATOM 6605 O O . LEU G 3 17 ? -12.399 54.811 -20.317 1.00 58.98 17 LEU C O 1
ATOM 6610 N N . GLY G 3 18 ? -12.874 53.673 -22.195 1.00 43.30 18 GLY C N 1
ATOM 6611 C CA . GLY G 3 18 ? -13.406 52.525 -21.489 1.00 43.34 18 GLY C CA 1
ATOM 6612 C C . GLY G 3 18 ? -12.588 51.248 -21.493 1.00 44.24 18 GLY C C 1
ATOM 6613 O O . GLY G 3 18 ? -13.107 50.193 -21.131 1.00 58.54 18 GLY C O 1
ATOM 6614 N N . ARG G 3 19 ? -11.323 51.315 -21.899 1.00 45.22 19 ARG C N 1
ATOM 6615 C CA . ARG G 3 19 ? -10.498 50.110 -21.933 1.00 45.74 19 ARG C CA 1
ATOM 6616 C C . ARG G 3 19 ? -10.249 49.583 -20.525 1.00 48.05 19 ARG C C 1
ATOM 6617 O O . ARG G 3 19 ? -10.379 50.330 -19.557 1.00 65.97 19 ARG C O 1
ATOM 6625 N N . THR G 3 20 ? -9.901 48.302 -20.405 1.00 49.41 20 THR C N 1
ATOM 6626 C CA . THR G 3 20 ? -9.386 47.784 -19.133 1.00 55.62 20 THR C CA 1
ATOM 6627 C C . THR G 3 20 ? -8.127 48.564 -18.756 1.00 57.16 20 THR C C 1
ATOM 6628 O O . THR G 3 20 ? -7.243 48.762 -19.593 1.00 67.79 20 THR C O 1
ATOM 6632 N N . LYS G 3 21 ? -8.048 49.015 -17.508 1.00 55.88 21 LYS C N 1
ATOM 6633 C CA . LYS G 3 21 ? -6.960 49.901 -17.091 1.00 68.76 21 LYS C CA 1
ATOM 6634 C C . LYS G 3 21 ? -5.612 49.187 -16.997 1.00 59.10 21 LYS C C 1
ATOM 6635 O O . LYS G 3 21 ? -5.513 48.089 -16.454 1.00 59.69 21 LYS C O 1
ATOM 6641 N N . ASN G 3 22 ? -4.585 49.803 -17.573 1.00 61.64 22 ASN C N 1
ATOM 6642 C CA . ASN G 3 22 ? -3.219 49.315 -17.421 1.00 72.92 22 ASN C CA 1
ATOM 6643 C C . ASN G 3 22 ? -2.555 49.815 -16.149 1.00 63.26 22 ASN C C 1
ATOM 6644 O O . ASN G 3 22 ? -1.611 49.211 -15.671 1.00 64.94 22 ASN C O 1
ATOM 6649 N N . LYS G 3 23 ? -3.044 50.924 -15.606 1.00 68.98 23 LYS C N 1
ATOM 6650 C CA . LYS G 3 23 ? -2.455 51.504 -14.403 1.00 71.13 23 LYS C CA 1
ATOM 6651 C C . LYS G 3 23 ? -3.550 51.926 -13.436 1.00 73.88 23 LYS C C 1
ATOM 6652 O O . LYS G 3 23 ? -4.734 51.803 -13.742 1.00 95.32 23 LYS C O 1
ATOM 6658 N N . ARG G 3 24 ? -3.157 52.426 -12.272 1.00 76.64 24 ARG C N 1
ATOM 6659 C CA . ARG G 3 24 ? -4.128 52.884 -11.287 1.00 78.64 24 ARG C CA 1
ATOM 6660 C C . ARG G 3 24 ? -4.677 54.261 -11.660 1.00 79.50 24 ARG C C 1
ATOM 6661 O O . ARG G 3 24 ? -5.887 54.496 -11.620 1.00 86.58 24 ARG C O 1
ATOM 6669 N N . TYR G 3 25 ? -3.776 55.166 -12.030 1.00 69.81 25 TYR C N 1
ATOM 6670 C CA . TYR G 3 25 ? -4.118 56.578 -12.184 1.00 76.23 25 TYR C CA 1
ATOM 6671 C C . TYR G 3 25 ? -4.405 56.984 -13.628 1.00 71.24 25 TYR C C 1
ATOM 6672 O O . TYR G 3 25 ? -4.732 58.142 -13.902 1.00 64.40 25 TYR C O 1
ATOM 6681 N N . GLU G 3 26 ? -4.295 56.024 -14.541 1.00 63.99 26 GLU C N 1
ATOM 6682 C CA . GLU G 3 26 ? -4.461 56.284 -15.971 1.00 69.01 26 GLU C CA 1
ATOM 6683 C C . GLU G 3 26 ? -5.797 56.939 -16.324 1.00 67.24 26 GLU C C 1
ATOM 6684 O O . GLU G 3 26 ? -5.833 58.009 -16.950 1.00 69.92 26 GLU C O 1
ATOM 6690 N N . ALA G 3 27 ? -6.886 56.292 -15.917 1.00 64.27 27 ALA C N 1
ATOM 6691 C CA . ALA G 3 27 ? -8.230 56.734 -16.277 1.00 65.17 27 ALA C CA 1
ATOM 6692 C C . ALA G 3 27 ? -8.511 58.169 -15.843 1.00 70.68 27 ALA C C 1
ATOM 6693 O O . ALA G 3 27 ? -9.084 58.948 -16.613 1.00 78.44 27 ALA C O 1
ATOM 6695 N N . TYR G 3 28 ? -8.097 58.522 -14.626 1.00 59.78 28 TYR C N 1
ATOM 6696 C CA . TYR G 3 28 ? -8.354 59.862 -14.104 1.00 60.19 28 TYR C CA 1
ATOM 6697 C C . TYR G 3 28 ? -7.704 60.908 -14.989 1.00 61.12 28 TYR C C 1
ATOM 6698 O O . TYR G 3 28 ? -8.375 61.794 -15.525 1.00 58.16 28 TYR C O 1
ATOM 6707 N N . VAL G 3 29 ? -6.390 60.780 -15.136 1.00 61.23 29 VAL C N 1
ATOM 6708 C CA . VAL G 3 29 ? -5.594 61.702 -15.931 1.00 63.61 29 VAL C CA 1
ATOM 6709 C C . VAL G 3 29 ? -6.118 61.846 -17.356 1.00 71.42 29 VAL C C 1
ATOM 6710 O O . VAL G 3 29 ? -6.397 62.960 -17.810 1.00 77.31 29 VAL C O 1
ATOM 6714 N N . VAL G 3 30 ? -6.263 60.719 -18.050 1.00 61.64 30 VAL C N 1
ATOM 6715 C CA . VAL G 3 30 ? -6.685 60.741 -19.449 1.00 65.25 30 VAL C CA 1
ATOM 6716 C C . VAL G 3 30 ? -8.071 61.367 -19.625 1.00 75.81 30 VAL C C 1
ATOM 6717 O O . VAL G 3 30 ? -8.262 62.271 -20.456 1.00 70.06 30 VAL C O 1
ATOM 6721 N N . SER G 3 31 ? -9.033 60.891 -18.838 1.00 81.71 31 SER C N 1
ATOM 6722 C CA . SER G 3 31 ? -10.389 61.422 -18.907 1.00 71.07 31 SER C CA 1
ATOM 6723 C C . SER G 3 31 ? -10.383 62.923 -18.665 1.00 69.14 31 SER C C 1
ATOM 6724 O O . SER G 3 31 ? -11.003 63.684 -19.409 1.00 86.87 31 SER C O 1
ATOM 6727 N N . ARG G 3 32 ? -9.663 63.344 -17.632 1.00 57.78 32 ARG C N 1
ATOM 6728 C CA . ARG G 3 32 ? -9.590 64.758 -17.299 1.00 76.96 32 ARG C CA 1
ATOM 6729 C C . ARG G 3 32 ? -9.037 65.577 -18.458 1.00 82.55 32 ARG C C 1
ATOM 6730 O O . ARG G 3 32 ? -9.605 66.615 -18.821 1.00 88.05 32 ARG C O 1
ATOM 6738 N N . ILE G 3 33 ? -7.936 65.104 -19.038 1.00 76.70 33 ILE C N 1
ATOM 6739 C CA . ILE G 3 33 ? -7.327 65.777 -20.185 1.00 75.70 33 ILE C CA 1
ATOM 6740 C C . ILE G 3 33 ? -8.330 65.940 -21.325 1.00 74.38 33 ILE C C 1
ATOM 6741 O O . ILE G 3 33 ? -8.546 67.057 -21.811 1.00 76.77 33 ILE C O 1
ATOM 6746 N N . ILE G 3 34 ? -8.954 64.837 -21.737 1.00 66.89 34 ILE C N 1
ATOM 6747 C CA . ILE G 3 34 ? -9.946 64.899 -22.812 1.00 64.20 34 ILE C CA 1
ATOM 6748 C C . ILE G 3 34 ? -11.062 65.893 -22.505 1.00 67.81 34 ILE C C 1
ATOM 6749 O O . ILE G 3 34 ? -11.315 66.803 -23.293 1.00 88.28 34 ILE C O 1
ATOM 6754 N N . HIS G 3 35 ? -11.712 65.721 -21.355 1.00 63.16 35 HIS C N 1
ATOM 6755 C CA . HIS G 3 35 ? -12.847 66.559 -20.971 1.00 67.02 35 HIS C CA 1
ATOM 6756 C C . HIS G 3 35 ? -12.511 68.047 -20.901 1.00 80.56 35 HIS C C 1
ATOM 6757 O O . HIS G 3 35 ? -13.322 68.884 -21.298 1.00 87.07 35 HIS C O 1
ATOM 6764 N N . LEU G 3 36 ? -11.329 68.381 -20.389 1.00 79.25 36 LEU C N 1
ATOM 6765 C CA . LEU G 3 36 ? -10.953 69.787 -20.265 1.00 86.30 36 LEU C CA 1
ATOM 6766 C C . LEU G 3 36 ? -10.557 70.372 -21.614 1.00 83.00 36 LEU C C 1
ATOM 6767 O O . LEU G 3 36 ? -10.800 71.551 -21.880 1.00 78.19 36 LEU C O 1
ATOM 6772 N N . LEU G 3 37 ? -9.942 69.550 -22.461 1.00 81.24 37 LEU C N 1
ATOM 6773 C CA . LEU G 3 37 ? -9.601 69.977 -23.812 1.00 78.94 37 LEU C CA 1
ATOM 6774 C C . LEU G 3 37 ? -10.878 70.348 -24.557 1.00 88.87 37 LEU C C 1
ATOM 6775 O O . LEU G 3 37 ? -10.975 71.424 -25.150 1.00 97.47 37 LEU C O 1
ATOM 6780 N N . ASN G 3 38 ? -11.847 69.437 -24.520 1.00 85.08 38 ASN C N 1
ATOM 6781 C CA . ASN G 3 38 ? -13.174 69.647 -25.097 1.00 87.49 38 ASN C CA 1
ATOM 6782 C C . ASN G 3 38 ? -13.122 69.963 -26.588 1.00 93.78 38 ASN C C 1
ATOM 6783 O O . ASN G 3 38 ? -14.031 70.584 -27.135 1.00 94.52 38 ASN C O 1
ATOM 6788 N N . ASP G 3 39 ? -12.048 69.535 -27.241 1.00 87.48 39 ASP C N 1
ATOM 6789 C CA . ASP G 3 39 ? -11.941 69.671 -28.683 1.00 81.03 39 ASP C CA 1
ATOM 6790 C C . ASP G 3 39 ? -11.935 68.282 -29.305 1.00 100.81 39 ASP C C 1
ATOM 6791 O O . ASP G 3 39 ? -10.935 67.565 -29.234 1.00 110.61 39 ASP C O 1
ATOM 6796 N N . PHE G 3 40 ? -13.047 67.911 -29.930 1.00 66.96 40 PHE C N 1
ATOM 6797 C CA . PHE G 3 40 ? -13.181 66.583 -30.518 1.00 80.68 40 PHE C CA 1
ATOM 6798 C C . PHE G 3 40 ? -12.842 66.600 -32.004 1.00 91.07 40 PHE C C 1
ATOM 6799 O O . PHE G 3 40 ? -13.008 65.599 -32.701 1.00 102.14 40 PHE C O 1
ATOM 6807 N N . THR G 3 41 ? -12.381 67.747 -32.490 1.00 82.20 41 THR C N 1
ATOM 6808 C CA . THR G 3 41 ? -11.775 67.804 -33.811 1.00 83.16 41 THR C CA 1
ATOM 6809 C C . THR G 3 41 ? -10.406 67.133 -33.748 1.00 88.43 41 THR C C 1
ATOM 6810 O O . THR G 3 41 ? -9.818 66.798 -34.774 1.00 91.62 41 THR C O 1
ATOM 6814 N N . LEU G 3 42 ? -9.906 66.947 -32.528 1.00 94.92 42 LEU C N 1
ATOM 6815 C CA . LEU G 3 42 ? -8.641 66.258 -32.297 1.00 79.65 42 LEU C CA 1
ATOM 6816 C C . LEU G 3 42 ? -8.873 64.790 -31.983 1.00 73.96 42 LEU C C 1
ATOM 6817 O O . LEU G 3 42 ? -9.383 64.454 -30.916 1.00 82.81 42 LEU C O 1
ATOM 6822 N N . LYS G 3 43 ? -8.486 63.918 -32.907 1.00 65.02 43 LYS C N 1
ATOM 6823 C CA . LYS G 3 43 ? -8.573 62.483 -32.681 1.00 57.85 43 LYS C CA 1
ATOM 6824 C C . LYS G 3 43 ? -7.548 62.078 -31.628 1.00 65.67 43 LYS C C 1
ATOM 6825 O O . LYS G 3 43 ? -6.444 62.622 -31.596 1.00 87.18 43 LYS C O 1
ATOM 6831 N N . PHE G 3 44 ? -7.919 61.141 -30.760 1.00 50.38 44 PHE C N 1
ATOM 6832 C CA . PHE G 3 44 ? -7.000 60.632 -29.747 1.00 49.99 44 PHE C CA 1
ATOM 6833 C C . PHE G 3 44 ? -7.065 59.109 -29.681 1.00 53.93 44 PHE C C 1
ATOM 6834 O O . PHE G 3 44 ? -8.051 58.504 -30.099 1.00 60.57 44 PHE C O 1
ATOM 6842 N N . VAL G 3 45 ? -6.001 58.495 -29.172 1.00 72.33 45 VAL C N 1
ATOM 6843 C CA . VAL G 3 45 ? -5.943 57.043 -29.014 1.00 72.30 45 VAL C CA 1
ATOM 6844 C C . VAL G 3 45 ? -5.383 56.697 -27.637 1.00 63.95 45 VAL C C 1
ATOM 6845 O O . VAL G 3 45 ? -4.415 57.306 -27.184 1.00 93.88 45 VAL C O 1
ATOM 6849 N N . THR G 3 46 ? -5.992 55.723 -26.972 1.00 48.67 46 THR C N 1
ATOM 6850 C CA . THR G 3 46 ? -5.524 55.295 -25.659 1.00 54.99 46 THR C CA 1
ATOM 6851 C C . THR G 3 46 ? -4.806 53.958 -25.742 1.00 59.48 46 THR C C 1
ATOM 6852 O O . THR G 3 46 ? -5.180 53.098 -26.540 1.00 68.72 46 THR C O 1
ATOM 6856 N N . GLN G 3 47 ? -3.784 53.792 -24.905 1.00 68.08 47 GLN C N 1
ATOM 6857 C CA . GLN G 3 47 ? -2.995 52.564 -24.845 1.00 61.17 47 GLN C CA 1
ATOM 6858 C C . GLN G 3 47 ? -2.375 52.261 -26.204 1.00 61.44 47 GLN C C 1
ATOM 6859 O O . GLN G 3 47 ? -2.330 51.111 -26.644 1.00 65.60 47 GLN C O 1
ATOM 6865 N N . GLN G 3 48 ? -1.888 53.310 -26.857 1.00 56.19 48 GLN C N 1
ATOM 6866 C CA . GLN G 3 48 ? -1.300 53.179 -28.178 1.00 56.51 48 GLN C CA 1
ATOM 6867 C C . GLN G 3 48 ? 0.026 52.417 -28.117 1.00 60.62 48 GLN C C 1
ATOM 6868 O O . GLN G 3 48 ? 0.921 52.779 -27.349 1.00 59.55 48 GLN C O 1
ATOM 6874 N N . PHE G 3 49 ? 0.148 51.359 -28.916 1.00 65.52 49 PHE C N 1
ATOM 6875 C CA . PHE G 3 49 ? 1.396 50.598 -28.984 1.00 62.53 49 PHE C CA 1
ATOM 6876 C C . PHE G 3 49 ? 2.448 51.352 -29.795 1.00 62.22 49 PHE C C 1
ATOM 6877 O O . PHE G 3 49 ? 2.171 51.828 -30.884 1.00 61.70 49 PHE C O 1
ATOM 6885 N N . VAL G 3 50 ? 3.658 51.454 -29.262 1.00 70.46 50 VAL C N 1
ATOM 6886 C CA . VAL G 3 50 ? 4.740 52.160 -29.929 1.00 67.28 50 VAL C CA 1
ATOM 6887 C C . VAL G 3 50 ? 5.975 51.279 -30.053 1.00 74.81 50 VAL C C 1
ATOM 6888 O O . VAL G 3 50 ? 6.252 50.430 -29.179 1.00 94.25 50 VAL C O 1
ATOM 6892 N N . ARG G 3 51 ? 6.706 51.493 -31.146 1.00 73.75 51 ARG C N 1
ATOM 6893 C CA . ARG G 3 51 ? 7.915 50.738 -31.461 1.00 76.46 51 ARG C CA 1
ATOM 6894 C C . ARG G 3 51 ? 9.138 51.400 -30.820 1.00 71.21 51 ARG C C 1
ATOM 6895 O O . ARG G 3 51 ? 9.505 52.535 -31.157 1.00 70.60 51 ARG C O 1
ATOM 6903 N N . LEU G 3 52 ? 9.751 50.677 -29.886 1.00 70.89 52 LEU C N 1
ATOM 6904 C CA . LEU G 3 52 ? 10.963 51.130 -29.211 1.00 85.25 52 LEU C CA 1
ATOM 6905 C C . LEU G 3 52 ? 12.216 50.873 -30.038 1.00 82.06 52 LEU C C 1
ATOM 6906 O O . LEU G 3 52 ? 12.286 49.915 -30.805 1.00 75.46 52 LEU C O 1
ATOM 6911 N N . SER G 3 53 ? 13.216 51.724 -29.868 1.00 83.90 53 SER C N 1
ATOM 6912 C CA . SER G 3 53 ? 14.492 51.511 -30.532 1.00 84.10 53 SER C CA 1
ATOM 6913 C C . SER G 3 53 ? 15.145 50.204 -30.038 1.00 86.26 53 SER C C 1
ATOM 6914 O O . SER G 3 53 ? 15.796 49.504 -30.812 1.00 86.61 53 SER C O 1
ATOM 6917 N N . ASN G 3 54 ? 14.931 49.861 -28.765 1.00 90.55 54 ASN C N 1
ATOM 6918 C CA . ASN G 3 54 ? 15.408 48.590 -28.202 1.00 94.97 54 ASN C CA 1
ATOM 6919 C C . ASN G 3 54 ? 14.711 47.395 -28.872 1.00 97.50 54 ASN C C 1
ATOM 6920 O O . ASN G 3 54 ? 15.133 46.246 -28.733 1.00 84.51 54 ASN C O 1
ATOM 6925 N N . LYS G 3 55 ? 13.631 47.723 -29.585 1.00 98.16 55 LYS C N 1
ATOM 6926 C CA . LYS G 3 55 ? 12.768 46.828 -30.374 1.00 84.09 55 LYS C CA 1
ATOM 6927 C C . LYS G 3 55 ? 11.682 46.107 -29.573 1.00 84.66 55 LYS C C 1
ATOM 6928 O O . LYS G 3 55 ? 10.854 45.417 -30.167 1.00 75.95 55 LYS C O 1
ATOM 6934 N N . LYS G 3 56 ? 11.667 46.265 -28.250 1.00 99.75 56 LYS C N 1
ATOM 6935 C CA . LYS G 3 56 ? 10.537 45.783 -27.457 1.00 87.81 56 LYS C CA 1
ATOM 6936 C C . LYS G 3 56 ? 9.328 46.667 -27.735 1.00 86.04 56 LYS C C 1
ATOM 6937 O O . LYS G 3 56 ? 9.465 47.774 -28.252 1.00 79.97 56 LYS C O 1
ATOM 6943 N N . ILE G 3 57 ? 8.139 46.171 -27.421 1.00 79.04 57 ILE C N 1
ATOM 6944 C CA . ILE G 3 57 ? 6.932 46.958 -27.621 1.00 72.50 57 ILE C CA 1
ATOM 6945 C C . ILE G 3 57 ? 6.630 47.764 -26.360 1.00 75.44 57 ILE C C 1
ATOM 6946 O O . ILE G 3 57 ? 6.687 47.230 -25.249 1.00 85.57 57 ILE C O 1
ATOM 6951 N N . ALA G 3 58 ? 6.327 49.050 -26.528 1.00 77.90 58 ALA C N 1
ATOM 6952 C CA . ALA G 3 58 ? 5.971 49.897 -25.392 1.00 73.80 58 ALA C CA 1
ATOM 6953 C C . ALA G 3 58 ? 4.584 50.460 -25.624 1.00 79.46 58 ALA C C 1
ATOM 6954 O O . ALA G 3 58 ? 4.037 50.309 -26.707 1.00 89.67 58 ALA C O 1
ATOM 6956 N N . LEU G 3 59 ? 3.980 51.059 -24.606 1.00 75.99 59 LEU C N 1
ATOM 6957 C CA . LEU G 3 59 ? 2.683 51.692 -24.820 1.00 71.65 59 LEU C CA 1
ATOM 6958 C C . LEU G 3 59 ? 2.552 53.049 -24.144 1.00 70.37 59 LEU C C 1
ATOM 6959 O O . LEU G 3 59 ? 3.140 53.299 -23.091 1.00 70.64 59 LEU C O 1
ATOM 6964 N N . THR G 3 60 ? 1.767 53.922 -24.763 1.00 70.21 60 THR C N 1
ATOM 6965 C CA . THR G 3 60 ? 1.471 55.220 -24.173 1.00 74.21 60 THR C CA 1
ATOM 6966 C C . THR G 3 60 ? -0.007 55.298 -23.839 1.00 85.62 60 THR C C 1
ATOM 6967 O O . THR G 3 60 ? -0.836 54.676 -24.500 1.00 98.54 60 THR C O 1
ATOM 6971 N N . ASP G 3 61 ? -0.332 56.067 -22.809 1.00 78.17 61 ASP C N 1
ATOM 6972 C CA . ASP G 3 61 ? -1.694 56.127 -22.306 1.00 83.55 61 ASP C CA 1
ATOM 6973 C C . ASP G 3 61 ? -2.615 57.018 -23.143 1.00 73.01 61 ASP C C 1
ATOM 6974 O O . ASP G 3 61 ? -3.815 56.750 -23.245 1.00 79.64 61 ASP C O 1
ATOM 6979 N N . LEU G 3 62 ? -2.069 58.081 -23.728 1.00 57.72 62 LEU C N 1
ATOM 6980 C CA . LEU G 3 62 ? -2.874 58.921 -24.615 1.00 63.31 62 LEU C CA 1
ATOM 6981 C C . LEU G 3 62 ? -2.079 59.412 -25.836 1.00 67.13 62 LEU C C 1
ATOM 6982 O O . LEU G 3 62 ? -0.965 59.903 -25.696 1.00 83.67 62 LEU C O 1
ATOM 6987 N N . TYR G 3 63 ? -2.659 59.280 -27.029 1.00 60.22 63 TYR C N 1
ATOM 6988 C CA . TYR G 3 63 ? -1.966 59.641 -28.271 1.00 59.59 63 TYR C CA 1
ATOM 6989 C C . TYR G 3 63 ? -2.806 60.514 -29.205 1.00 65.62 63 TYR C C 1
ATOM 6990 O O . TYR G 3 63 ? -3.861 60.091 -29.670 1.00 77.16 63 TYR C O 1
ATOM 6999 N N . PHE G 3 64 ? -2.329 61.727 -29.476 1.00 55.46 64 PHE C N 1
ATOM 7000 C CA . PHE G 3 64 ? -2.915 62.573 -30.512 1.00 55.78 64 PHE C CA 1
ATOM 7001 C C . PHE G 3 64 ? -2.092 62.482 -31.801 1.00 59.83 64 PHE C C 1
ATOM 7002 O O . PHE G 3 64 ? -1.020 63.095 -31.907 1.00 67.29 64 PHE C O 1
ATOM 7010 N N . PRO G 3 65 ? -2.608 61.740 -32.793 1.00 60.79 65 PRO C N 1
ATOM 7011 C CA . PRO G 3 65 ? -1.922 61.453 -34.058 1.00 71.51 65 PRO C CA 1
ATOM 7012 C C . PRO G 3 65 ? -1.715 62.689 -34.914 1.00 73.99 65 PRO C C 1
ATOM 7013 O O . PRO G 3 65 ? -0.659 62.849 -35.523 1.00 84.88 65 PRO C O 1
ATOM 7017 N N . GLN G 3 66 ? -2.726 63.547 -34.961 1.00 69.64 66 GLN C N 1
ATOM 7018 C CA . GLN G 3 66 ? -2.675 64.739 -35.790 1.00 70.99 66 GLN C CA 1
ATOM 7019 C C . GLN G 3 66 ? -1.580 65.671 -35.303 1.00 84.28 66 GLN C C 1
ATOM 7020 O O . GLN G 3 66 ? -0.960 66.385 -36.093 1.00 98.70 66 GLN C O 1
ATOM 7026 N N . LEU G 3 67 ? -1.358 65.675 -33.993 1.00 81.55 67 LEU C N 1
ATOM 7027 C CA . LEU G 3 67 ? -0.322 66.513 -33.408 1.00 75.20 67 LEU C CA 1
ATOM 7028 C C . LEU G 3 67 ? 0.976 65.760 -33.127 1.00 71.50 67 LEU C C 1
ATOM 7029 O O . LEU G 3 67 ? 1.989 66.369 -32.782 1.00 79.25 67 LEU C O 1
ATOM 7034 N N . GLY G 3 68 ? 0.954 64.445 -33.313 1.00 63.69 68 GLY C N 1
ATOM 7035 C CA . GLY G 3 68 ? 2.077 63.609 -32.928 1.00 78.13 68 GLY C CA 1
ATOM 7036 C C . GLY G 3 68 ? 2.495 63.839 -31.484 1.00 87.68 68 GLY C C 1
ATOM 7037 O O . GLY G 3 68 ? 3.678 64.001 -31.190 1.00 88.18 68 GLY C O 1
ATOM 7038 N N . ILE G 3 69 ? 1.524 63.860 -30.577 1.00 98.49 69 ILE C N 1
ATOM 7039 C CA . ILE G 3 69 ? 1.822 64.143 -29.173 1.00 99.11 69 ILE C CA 1
ATOM 7040 C C . ILE G 3 69 ? 1.307 63.047 -28.243 1.00 87.28 69 ILE C C 1
ATOM 7041 O O . ILE G 3 69 ? 0.154 62.638 -28.338 1.00 75.66 69 ILE C O 1
ATOM 7046 N N . HIS G 3 70 ? 2.163 62.584 -27.336 1.00 70.13 70 HIS C N 1
ATOM 7047 C CA . HIS G 3 70 ? 1.782 61.541 -26.393 1.00 60.77 70 HIS C CA 1
ATOM 7048 C C . HIS G 3 70 ? 1.744 62.053 -24.960 1.00 61.42 70 HIS C C 1
ATOM 7049 O O . HIS G 3 70 ? 2.389 63.044 -24.614 1.00 74.33 70 HIS C O 1
ATOM 7056 N N . ILE G 3 71 ? 0.968 61.362 -24.133 1.00 64.75 71 ILE C N 1
ATOM 7057 C CA . ILE G 3 71 ? 0.907 61.625 -22.704 1.00 70.41 71 ILE C CA 1
ATOM 7058 C C . ILE G 3 71 ? 0.930 60.299 -21.954 1.00 79.41 71 ILE C C 1
ATOM 7059 O O . ILE G 3 71 ? 0.163 59.379 -22.271 1.00 83.22 71 ILE C O 1
ATOM 7064 N N . GLU G 3 72 ? 1.830 60.209 -20.977 1.00 85.72 72 GLU C N 1
ATOM 7065 C CA . GLU G 3 72 ? 2.057 58.988 -20.212 1.00 78.09 72 GLU C CA 1
ATOM 7066 C C . GLU G 3 72 ? 2.089 59.303 -18.722 1.00 87.95 72 GLU C C 1
ATOM 7067 O O . GLU G 3 72 ? 2.691 60.298 -18.295 1.00 82.57 72 GLU C O 1
ATOM 7073 N N . VAL G 3 73 ? 1.436 58.474 -17.921 1.00 91.23 73 VAL C N 1
ATOM 7074 C CA . VAL G 3 73 ? 1.445 58.735 -16.499 1.00 80.81 73 VAL C CA 1
ATOM 7075 C C . VAL G 3 73 ? 2.541 57.919 -15.846 1.00 86.14 73 VAL C C 1
ATOM 7076 O O . VAL G 3 73 ? 2.688 56.716 -16.097 1.00 80.93 73 VAL C O 1
ATOM 7080 N N . ASP G 3 74 ? 3.357 58.614 -15.062 1.00 90.83 74 ASP C N 1
ATOM 7081 C CA . ASP G 3 74 ? 4.460 58.005 -14.342 1.00 81.70 74 ASP C CA 1
ATOM 7082 C C . ASP G 3 74 ? 3.995 57.641 -12.948 1.00 93.27 74 ASP C C 1
ATOM 7083 O O . ASP G 3 74 ? 3.755 58.514 -12.113 1.00 104.38 74 ASP C O 1
ATOM 7088 N N . GLU G 3 75 ? 3.851 56.343 -12.711 1.00 94.80 75 GLU C N 1
ATOM 7089 C CA . GLU G 3 75 ? 3.796 55.809 -11.363 1.00 85.76 75 GLU C CA 1
ATOM 7090 C C . GLU G 3 75 ? 4.912 54.787 -11.349 1.00 109.66 75 GLU C C 1
ATOM 7091 O O . GLU G 3 75 ? 4.879 53.791 -12.073 1.00 128.16 75 GLU C O 1
ATOM 7097 N N . GLY G 3 76 ? 5.942 55.080 -10.569 1.00 120.92 76 GLY C N 1
ATOM 7098 C CA . GLY G 3 76 ? 7.116 54.240 -10.542 1.00 124.04 76 GLY C CA 1
ATOM 7099 C C . GLY G 3 76 ? 6.752 52.813 -10.205 1.00 131.24 76 GLY C C 1
ATOM 7100 O O . GLY G 3 76 ? 5.890 52.566 -9.366 1.00 155.05 76 GLY C O 1
ATOM 7101 N N . HIS G 3 77 ? 7.370 51.881 -10.915 1.00 122.57 77 HIS C N 1
ATOM 7102 C CA . HIS G 3 77 ? 7.407 50.492 -10.492 1.00 124.89 77 HIS C CA 1
ATOM 7103 C C . HIS G 3 77 ? 6.074 49.836 -10.180 1.00 123.91 77 HIS C C 1
ATOM 7104 O O . HIS G 3 77 ? 5.188 49.682 -11.029 1.00 110.92 77 HIS C O 1
ATOM 7111 N N . HIS G 3 78 ? 5.978 49.465 -8.907 1.00 138.64 78 HIS C N 1
ATOM 7112 C CA . HIS G 3 78 ? 5.025 48.498 -8.408 1.00 138.93 78 HIS C CA 1
ATOM 7113 C C . HIS G 3 78 ? 3.576 48.714 -8.776 1.00 129.40 78 HIS C C 1
ATOM 7114 O O . HIS G 3 78 ? 2.858 47.735 -8.946 1.00 129.92 78 HIS C O 1
ATOM 7121 N N . PHE G 3 79 ? 3.101 49.943 -8.911 1.00 124.93 79 PHE C N 1
ATOM 7122 C CA . PHE G 3 79 ? 1.675 50.051 -8.687 1.00 137.67 79 PHE C CA 1
ATOM 7123 C C . PHE G 3 79 ? 0.978 49.666 -9.966 1.00 135.36 79 PHE C C 1
ATOM 7124 O O . PHE G 3 79 ? 0.553 50.492 -10.760 1.00 133.93 79 PHE C O 1
ATOM 7132 N N . LEU G 3 80 ? 0.777 48.356 -10.030 1.00 132.49 80 LEU C N 1
ATOM 7133 C CA . LEU G 3 80 ? -0.118 47.669 -10.938 1.00 124.38 80 LEU C CA 1
ATOM 7134 C C . LEU G 3 80 ? -0.036 46.227 -10.490 1.00 129.32 80 LEU C C 1
ATOM 7135 O O . LEU G 3 80 ? 0.971 45.789 -9.938 1.00 125.67 80 LEU C O 1
ATOM 7140 N N . ARG G 3 81 ? -1.100 45.476 -10.696 1.00 134.53 81 ARG C N 1
ATOM 7141 C CA . ARG G 3 81 ? -1.107 44.148 -10.144 1.00 134.80 81 ARG C CA 1
ATOM 7142 C C . ARG G 3 81 ? -1.370 43.248 -11.323 1.00 131.78 81 ARG C C 1
ATOM 7143 O O . ARG G 3 81 ? -2.271 43.517 -12.106 1.00 129.76 81 ARG C O 1
ATOM 7151 N N . ASN G 3 82 ? -0.498 42.269 -11.522 1.00 135.51 82 ASN C N 1
ATOM 7152 C CA . ASN G 3 82 ? -0.727 41.183 -12.462 1.00 136.70 82 ASN C CA 1
ATOM 7153 C C . ASN G 3 82 ? -0.925 41.577 -13.936 1.00 129.70 82 ASN C C 1
ATOM 7154 O O . ASN G 3 82 ? -1.866 41.122 -14.585 1.00 128.55 82 ASN C O 1
ATOM 7159 N N . SER G 3 83 ? -0.030 42.400 -14.471 1.00 116.72 83 SER C N 1
ATOM 7160 C CA . SER G 3 83 ? -0.031 42.667 -15.906 1.00 104.68 83 SER C CA 1
ATOM 7161 C C . SER G 3 83 ? 1.352 42.421 -16.508 1.00 100.59 83 SER C C 1
ATOM 7162 O O . SER G 3 83 ? 2.325 42.279 -15.779 1.00 113.10 83 SER C O 1
ATOM 7165 N N . LYS G 3 84 ? 1.416 42.362 -17.837 1.00 97.16 84 LYS C N 1
ATOM 7166 C CA . LYS G 3 84 ? 2.622 41.975 -18.572 1.00 98.38 84 LYS C CA 1
ATOM 7167 C C . LYS G 3 84 ? 3.572 43.156 -18.745 1.00 105.55 84 LYS C C 1
ATOM 7168 O O . LYS G 3 84 ? 4.658 43.039 -19.323 1.00 125.38 84 LYS C O 1
ATOM 7174 N N . MET G 3 85 ? 3.145 44.298 -18.228 1.00 96.28 85 MET C N 1
ATOM 7175 C CA . MET G 3 85 ? 3.919 45.525 -18.321 1.00 105.13 85 MET C CA 1
ATOM 7176 C C . MET G 3 85 ? 5.156 45.511 -17.419 1.00 100.92 85 MET C C 1
ATOM 7177 O O . MET G 3 85 ? 5.199 44.799 -16.416 1.00 114.27 85 MET C O 1
ATOM 7182 N N . GLU G 3 86 ? 6.168 46.290 -17.794 1.00 96.64 86 GLU C N 1
ATOM 7183 C CA . GLU G 3 86 ? 7.432 46.337 -17.068 1.00 99.27 86 GLU C CA 1
ATOM 7184 C C . GLU G 3 86 ? 8.029 47.744 -17.089 1.00 99.83 86 GLU C C 1
ATOM 7185 O O . GLU G 3 86 ? 7.999 48.432 -18.118 1.00 98.45 86 GLU C O 1
ATOM 7191 N N . TYR G 3 87 ? 8.568 48.154 -15.943 1.00 108.04 87 TYR C N 1
ATOM 7192 C CA . TYR G 3 87 ? 9.165 49.475 -15.772 1.00 113.29 87 TYR C CA 1
ATOM 7193 C C . TYR G 3 87 ? 10.644 49.445 -16.147 1.00 112.19 87 TYR C C 1
ATOM 7194 O O . TYR G 3 87 ? 11.390 48.583 -15.685 1.00 106.51 87 TYR C O 1
ATOM 7203 N N . SER G 3 88 ? 11.059 50.384 -16.991 1.00 116.88 88 SER C N 1
ATOM 7204 C CA . SER G 3 88 ? 12.433 50.433 -17.477 1.00 110.68 88 SER C CA 1
ATOM 7205 C C . SER G 3 88 ? 12.771 51.845 -17.941 1.00 108.55 88 SER C C 1
ATOM 7206 O O . SER G 3 88 ? 11.875 52.653 -18.175 1.00 117.99 88 SER C O 1
ATOM 7209 N N . LEU G 3 89 ? 14.058 52.145 -18.073 1.00 106.97 89 LEU C N 1
ATOM 7210 C CA . LEU G 3 89 ? 14.471 53.451 -18.571 1.00 106.81 89 LEU C CA 1
ATOM 7211 C C . LEU G 3 89 ? 14.923 53.359 -20.032 1.00 115.82 89 LEU C C 1
ATOM 7212 O O . LEU G 3 89 ? 15.493 52.353 -20.464 1.00 106.71 89 LEU C O 1
ATOM 7217 N N . ASN G 3 90 ? 14.639 54.419 -20.784 1.00 125.79 90 ASN C N 1
ATOM 7218 C CA . ASN G 3 90 ? 14.949 54.510 -22.207 1.00 123.74 90 ASN C CA 1
ATOM 7219 C C . ASN G 3 90 ? 15.233 55.968 -22.579 1.00 119.78 90 ASN C C 1
ATOM 7220 O O . ASN G 3 90 ? 15.456 56.805 -21.703 1.00 129.89 90 ASN C O 1
ATOM 7225 N N . GLN G 3 91 ? 15.250 56.262 -23.877 1.00 112.57 91 GLN C N 1
ATOM 7226 C CA . GLN G 3 91 ? 15.299 57.645 -24.354 1.00 126.15 91 GLN C CA 1
ATOM 7227 C C . GLN G 3 91 ? 14.143 58.473 -23.773 1.00 137.55 91 GLN C C 1
ATOM 7228 O O . GLN G 3 91 ? 13.065 57.942 -23.502 1.00 124.10 91 GLN C O 1
ATOM 7234 N N . ILE G 3 92 ? 14.385 59.767 -23.569 1.00 147.74 92 ILE C N 1
ATOM 7235 C CA . ILE G 3 92 ? 13.396 60.691 -22.999 1.00 142.29 92 ILE C CA 1
ATOM 7236 C C . ILE G 3 92 ? 12.051 60.678 -23.717 1.00 136.93 92 ILE C C 1
ATOM 7237 O O . ILE G 3 92 ? 10.992 60.691 -23.084 1.00 126.91 92 ILE C O 1
ATOM 7242 N N . ASP G 3 93 ? 12.101 60.634 -25.041 1.00 142.61 93 ASP C N 1
ATOM 7243 C CA . ASP G 3 93 ? 10.909 60.758 -25.860 1.00 144.58 93 ASP C CA 1
ATOM 7244 C C . ASP G 3 93 ? 10.284 59.384 -26.049 1.00 145.11 93 ASP C C 1
ATOM 7245 O O . ASP G 3 93 ? 9.371 59.211 -26.854 1.00 149.29 93 ASP C O 1
ATOM 7250 N N . GLU G 3 94 ? 10.806 58.405 -25.312 1.00 140.05 94 GLU C N 1
ATOM 7251 C CA . GLU G 3 94 ? 10.236 57.064 -25.289 1.00 131.50 94 GLU C CA 1
ATOM 7252 C C . GLU G 3 94 ? 9.659 56.761 -23.898 1.00 112.57 94 GLU C C 1
ATOM 7253 O O . GLU G 3 94 ? 10.186 57.226 -22.889 1.00 115.79 94 GLU C O 1
ATOM 7259 N N . PRO G 3 95 ? 8.561 55.989 -23.847 1.00 93.10 95 PRO C N 1
ATOM 7260 C CA . PRO G 3 95 ? 7.840 55.684 -22.606 1.00 95.63 95 PRO C CA 1
ATOM 7261 C C . PRO G 3 95 ? 8.625 54.824 -21.621 1.00 92.62 95 PRO C C 1
ATOM 7262 O O . PRO G 3 95 ? 9.565 54.131 -22.007 1.00 93.84 95 PRO C O 1
ATOM 7266 N N . LEU G 3 96 ? 8.222 54.873 -20.355 1.00 93.62 96 LEU C N 1
ATOM 7267 C CA . LEU G 3 96 ? 8.921 54.160 -19.289 1.00 97.72 96 LEU C CA 1
ATOM 7268 C C . LEU G 3 96 ? 8.357 52.766 -19.065 1.00 96.54 96 LEU C C 1
ATOM 7269 O O . LEU G 3 96 ? 8.859 52.003 -18.240 1.00 98.44 96 LEU C O 1
ATOM 7274 N N . TYR G 3 97 ? 7.303 52.448 -19.806 1.00 99.65 97 TYR C N 1
ATOM 7275 C CA . TYR G 3 97 ? 6.593 51.187 -19.640 1.00 94.37 97 TYR C CA 1
ATOM 7276 C C . TYR G 3 97 ? 6.644 50.373 -20.912 1.00 93.11 97 TYR C C 1
ATOM 7277 O O . TYR G 3 97 ? 6.416 50.903 -21.995 1.00 97.09 97 TYR C O 1
ATOM 7286 N N . SER G 3 98 ? 6.935 49.084 -20.789 1.00 93.83 98 SER C N 1
ATOM 7287 C CA . SER G 3 98 ? 7.050 48.254 -21.980 1.00 92.61 98 SER C CA 1
ATOM 7288 C C . SER G 3 98 ? 6.558 46.833 -21.745 1.00 92.54 98 SER C C 1
ATOM 7289 O O . SER G 3 98 ? 6.133 46.482 -20.649 1.00 93.52 98 SER C O 1
ATOM 7292 N N . ILE G 3 99 ? 6.617 46.021 -22.791 1.00 91.28 99 ILE C N 1
ATOM 7293 C CA . ILE G 3 99 ? 6.253 44.617 -22.696 1.00 91.08 99 ILE C CA 1
ATOM 7294 C C . ILE G 3 99 ? 7.508 43.754 -22.768 1.00 103.20 99 ILE C C 1
ATOM 7295 O O . ILE G 3 99 ? 8.436 44.052 -23.526 1.00 98.70 99 ILE C O 1
ATOM 7300 N N . SER G 3 100 ? 7.539 42.696 -21.966 1.00 115.92 100 SER C N 1
ATOM 7301 C CA . SER G 3 100 ? 8.621 41.727 -22.039 1.00 124.37 100 SER C CA 1
ATOM 7302 C C . SER G 3 100 ? 8.668 41.119 -23.429 1.00 135.79 100 SER C C 1
ATOM 7303 O O . SER G 3 100 ? 7.626 40.874 -24.037 1.00 141.59 100 SER C O 1
ATOM 7306 N N . GLN G 3 101 ? 9.880 40.885 -23.925 1.00 138.86 101 GLN C N 1
ATOM 7307 C CA . GLN G 3 101 ? 10.087 40.367 -25.273 1.00 123.95 101 GLN C CA 1
ATOM 7308 C C . GLN G 3 101 ? 9.267 39.102 -25.524 1.00 129.62 101 GLN C C 1
ATOM 7309 O O . GLN G 3 101 ? 8.778 38.885 -26.634 1.00 128.23 101 GLN C O 1
ATOM 7315 N N . THR G 3 102 ? 9.105 38.285 -24.485 1.00 135.57 102 THR C N 1
ATOM 7316 C CA . THR G 3 102 ? 8.302 37.068 -24.578 1.00 139.21 102 THR C CA 1
ATOM 7317 C C . THR G 3 102 ? 6.873 37.355 -25.057 1.00 133.90 102 THR C C 1
ATOM 7318 O O . THR G 3 102 ? 6.383 36.699 -25.977 1.00 132.73 102 THR C O 1
ATOM 7322 N N . GLU G 3 103 ? 6.214 38.341 -24.452 1.00 117.93 103 GLU C N 1
ATOM 7323 C CA . GLU G 3 103 ? 4.846 38.680 -24.836 1.00 104.89 103 GLU C CA 1
ATOM 7324 C C . GLU G 3 103 ? 4.812 39.731 -25.945 1.00 104.94 103 GLU C C 1
ATOM 7325 O O . GLU G 3 103 ? 3.751 40.029 -26.491 1.00 102.93 103 GLU C O 1
ATOM 7331 N N . SER G 3 104 ? 5.971 40.296 -26.270 1.00 111.75 104 SER C N 1
ATOM 7332 C CA . SER G 3 104 ? 6.062 41.255 -27.367 1.00 103.78 104 SER C CA 1
ATOM 7333 C C . SER G 3 104 ? 5.807 40.552 -28.693 1.00 97.60 104 SER C C 1
ATOM 7334 O O . SER G 3 104 ? 5.142 41.085 -29.580 1.00 100.36 104 SER C O 1
ATOM 7337 N N . ASP G 3 105 ? 6.337 39.342 -28.819 1.00 98.10 105 ASP C N 1
ATOM 7338 C CA . ASP G 3 105 ? 6.201 38.589 -30.056 1.00 112.31 105 ASP C CA 1
ATOM 7339 C C . ASP G 3 105 ? 4.808 37.969 -30.180 1.00 117.67 105 ASP C C 1
ATOM 7340 O O . ASP G 3 105 ? 4.411 37.523 -31.255 1.00 131.48 105 ASP C O 1
ATOM 7345 N N . ALA G 3 106 ? 4.068 37.944 -29.077 1.00 107.46 106 ALA C N 1
ATOM 7346 C CA . ALA G 3 106 ? 2.684 37.481 -29.104 1.00 96.85 106 ALA C CA 1
ATOM 7347 C C . ALA G 3 106 ? 1.755 38.595 -29.562 1.00 86.37 106 ALA C C 1
ATOM 7348 O O . ALA G 3 106 ? 0.624 38.346 -29.973 1.00 89.78 106 ALA C O 1
ATOM 7350 N N . MET G 3 107 ? 2.236 39.827 -29.443 1.00 83.59 107 MET C N 1
ATOM 7351 C CA . MET G 3 107 ? 1.491 41.014 -29.849 1.00 78.54 107 MET C CA 1
ATOM 7352 C C . MET G 3 107 ? 1.874 41.557 -31.229 1.00 82.42 107 MET C C 1
ATOM 7353 O O . MET G 3 107 ? 1.435 42.645 -31.598 1.00 85.98 107 MET C O 1
ATOM 7358 N N . ARG G 3 108 ? 2.706 40.816 -31.965 1.00 83.28 108 ARG C N 1
ATOM 7359 C CA . ARG G 3 108 ? 3.239 41.244 -33.269 1.00 79.53 108 ARG C CA 1
ATOM 7360 C C . ARG G 3 108 ? 2.221 41.861 -34.225 1.00 78.48 108 ARG C C 1
ATOM 7361 O O . ARG G 3 108 ? 2.517 42.836 -34.917 1.00 87.06 108 ARG C O 1
ATOM 7369 N N . GLU G 3 109 ? 1.027 41.281 -34.266 1.00 69.09 109 GLU C N 1
ATOM 7370 C CA . GLU G 3 109 ? 0.014 41.684 -35.230 1.00 66.62 109 GLU C CA 1
ATOM 7371 C C . GLU G 3 109 ? -0.636 43.025 -34.908 1.00 69.43 109 GLU C C 1
ATOM 7372 O O . GLU G 3 109 ? -1.273 43.631 -35.768 1.00 98.24 109 GLU C O 1
ATOM 7378 N N . GLU G 3 110 ? -0.477 43.487 -33.675 1.00 68.00 110 GLU C N 1
ATOM 7379 C CA . GLU G 3 110 ? -1.127 44.720 -33.231 1.00 68.21 110 GLU C CA 1
ATOM 7380 C C . GLU G 3 110 ? -0.559 45.943 -33.942 1.00 68.52 110 GLU C C 1
ATOM 7381 O O . GLU G 3 110 ? 0.530 45.884 -34.512 1.00 69.35 110 GLU C O 1
ATOM 7387 N N . ASP G 3 111 ? -1.291 47.051 -33.903 1.00 75.95 111 ASP C N 1
ATOM 7388 C CA . ASP G 3 111 ? -0.848 48.257 -34.587 1.00 67.99 111 ASP C CA 1
ATOM 7389 C C . ASP G 3 111 ? 0.241 48.932 -33.768 1.00 70.34 111 ASP C C 1
ATOM 7390 O O . ASP G 3 111 ? -0.011 49.454 -32.684 1.00 85.34 111 ASP C O 1
ATOM 7395 N N . ILE G 3 112 ? 1.442 48.964 -34.332 1.00 71.35 112 ILE C N 1
ATOM 7396 C CA . ILE G 3 112 ? 2.634 49.423 -33.629 1.00 73.58 112 ILE C CA 1
ATOM 7397 C C . ILE G 3 112 ? 3.310 50.488 -34.472 1.00 73.90 112 ILE C C 1
ATOM 7398 O O . ILE G 3 112 ? 3.666 50.240 -35.625 1.00 89.89 112 ILE C O 1
ATOM 7403 N N . ILE G 3 113 ? 3.485 51.674 -33.903 1.00 74.02 113 ILE C N 1
ATOM 7404 C CA . ILE G 3 113 ? 3.876 52.827 -34.699 1.00 73.78 113 ILE C CA 1
ATOM 7405 C C . ILE G 3 113 ? 5.248 53.379 -34.340 1.00 80.17 113 ILE C C 1
ATOM 7406 O O . ILE G 3 113 ? 5.747 53.179 -33.233 1.00 82.23 113 ILE C O 1
ATOM 7411 N N . SER G 3 114 ? 5.857 54.063 -35.300 1.00 76.23 114 SER C N 1
ATOM 7412 C CA . SER G 3 114 ? 7.122 54.741 -35.075 1.00 78.37 114 SER C CA 1
ATOM 7413 C C . SER G 3 114 ? 6.872 56.027 -34.301 1.00 84.03 114 SER C C 1
ATOM 7414 O O . SER G 3 114 ? 5.990 56.805 -34.659 1.00 94.02 114 SER C O 1
ATOM 7417 N N . ILE G 3 115 ? 7.619 56.233 -33.221 1.00 84.08 115 ILE C N 1
ATOM 7418 C CA . ILE G 3 115 ? 7.472 57.450 -32.430 1.00 83.27 115 ILE C CA 1
ATOM 7419 C C . ILE G 3 115 ? 8.510 58.529 -32.726 1.00 92.68 115 ILE C C 1
ATOM 7420 O O . ILE G 3 115 ? 8.519 59.566 -32.065 1.00 111.46 115 ILE C O 1
ATOM 7425 N N . THR G 3 116 ? 9.394 58.289 -33.689 1.00 84.05 116 THR C N 1
ATOM 7426 C CA . THR G 3 116 ? 10.433 59.270 -33.979 1.00 95.82 116 THR C CA 1
ATOM 7427 C C . THR G 3 116 ? 9.802 60.579 -34.451 1.00 97.60 116 THR C C 1
ATOM 7428 O O . THR G 3 116 ? 9.027 60.599 -35.406 1.00 108.96 116 THR C O 1
ATOM 7432 N N . GLY G 3 117 ? 10.140 61.669 -33.769 1.00 93.75 117 GLY C N 1
ATOM 7433 C CA . GLY G 3 117 ? 9.584 62.974 -34.075 1.00 100.34 117 GLY C CA 1
ATOM 7434 C C . GLY G 3 117 ? 8.482 63.357 -33.107 1.00 111.23 117 GLY C C 1
ATOM 7435 O O . GLY G 3 117 ? 8.158 64.536 -32.951 1.00 122.42 117 GLY C O 1
ATOM 7436 N N . HIS G 3 118 ? 7.909 62.354 -32.448 1.00 106.06 118 HIS C N 1
ATOM 7437 C CA . HIS G 3 118 ? 6.811 62.572 -31.511 1.00 92.27 118 HIS C CA 1
ATOM 7438 C C . HIS G 3 118 ? 7.323 63.003 -30.141 1.00 91.69 118 HIS C C 1
ATOM 7439 O O . HIS G 3 118 ? 8.349 62.512 -29.664 1.00 95.85 118 HIS C O 1
ATOM 7446 N N . LYS G 3 119 ? 6.600 63.923 -29.513 1.00 98.09 119 LYS C N 1
ATOM 7447 C CA . LYS G 3 119 ? 6.952 64.410 -28.185 1.00 109.55 119 LYS C CA 1
ATOM 7448 C C . LYS G 3 119 ? 6.118 63.694 -27.129 1.00 104.34 119 LYS C C 1
ATOM 7449 O O . LYS G 3 119 ? 4.932 63.441 -27.342 1.00 107.34 119 LYS C O 1
ATOM 7455 N N . ILE G 3 120 ? 6.739 63.358 -26.001 1.00 92.41 120 ILE C N 1
ATOM 7456 C CA . ILE G 3 120 ? 6.039 62.689 -24.904 1.00 83.61 120 ILE C CA 1
ATOM 7457 C C . ILE G 3 120 ? 6.001 63.545 -23.647 1.00 101.26 120 ILE C C 1
ATOM 7458 O O . ILE G 3 120 ? 7.040 63.986 -23.154 1.00 126.25 120 ILE C O 1
ATOM 7463 N N . PHE G 3 121 ? 4.800 63.771 -23.125 1.00 97.54 121 PHE C N 1
ATOM 7464 C CA . PHE G 3 121 ? 4.654 64.463 -21.851 1.00 95.12 121 PHE C CA 1
ATOM 7465 C C . PHE G 3 121 ? 4.364 63.459 -20.743 1.00 86.85 121 PHE C C 1
ATOM 7466 O O . PHE G 3 121 ? 3.686 62.453 -20.967 1.00 82.41 121 PHE C O 1
ATOM 7474 N N . ARG G 3 122 ? 4.894 63.724 -19.554 1.00 85.99 122 ARG C N 1
ATOM 7475 C CA . ARG G 3 122 ? 4.709 62.816 -18.431 1.00 86.70 122 ARG C CA 1
ATOM 7476 C C . ARG G 3 122 ? 3.946 63.456 -17.286 1.00 92.64 122 ARG C C 1
ATOM 7477 O O . ARG G 3 122 ? 4.060 64.659 -17.037 1.00 99.95 122 ARG C O 1
ATOM 7485 N N . VAL G 3 123 ? 3.163 62.638 -16.591 1.00 88.48 123 VAL C N 1
ATOM 7486 C CA . VAL G 3 123 ? 2.484 63.090 -15.386 1.00 92.88 123 VAL C CA 1
ATOM 7487 C C . VAL G 3 123 ? 2.941 62.269 -14.190 1.00 90.90 123 VAL C C 1
ATOM 7488 O O . VAL G 3 123 ? 2.576 61.112 -14.059 1.00 90.27 123 VAL C O 1
ATOM 7492 N N . ASN G 3 124 ? 3.703 62.876 -13.289 1.00 98.20 124 ASN C N 1
ATOM 7493 C CA . ASN G 3 124 ? 4.216 62.132 -12.147 1.00 99.50 124 ASN C CA 1
ATOM 7494 C C . ASN G 3 124 ? 3.251 62.241 -10.989 1.00 93.83 124 ASN C C 1
ATOM 7495 O O . ASN G 3 124 ? 3.090 63.309 -10.408 1.00 93.87 124 ASN C O 1
ATOM 7500 N N . VAL G 3 125 ? 2.616 61.124 -10.654 1.00 94.03 125 VAL C N 1
ATOM 7501 C CA . VAL G 3 125 ? 1.511 61.142 -9.705 1.00 102.69 125 VAL C CA 1
ATOM 7502 C C . VAL G 3 125 ? 1.936 60.920 -8.254 1.00 110.17 125 VAL C C 1
ATOM 7503 O O . VAL G 3 125 ? 1.131 61.088 -7.342 1.00 105.73 125 VAL C O 1
ATOM 7507 N N . PHE G 3 126 ? 3.193 60.550 -8.033 1.00 112.54 126 PHE C N 1
ATOM 7508 C CA . PHE G 3 126 ? 3.667 60.279 -6.676 1.00 111.63 126 PHE C CA 1
ATOM 7509 C C . PHE G 3 126 ? 4.744 61.281 -6.256 1.00 122.63 126 PHE C C 1
ATOM 7510 O O . PHE G 3 126 ? 5.719 61.479 -6.974 1.00 130.19 126 PHE C O 1
ATOM 7518 N N . LYS G 3 127 ? 4.556 61.914 -5.098 1.00 126.95 127 LYS C N 1
ATOM 7519 C CA . LYS G 3 127 ? 5.556 62.829 -4.538 1.00 128.87 127 LYS C CA 1
ATOM 7520 C C . LYS G 3 127 ? 6.893 62.118 -4.398 1.00 118.18 127 LYS C C 1
ATOM 7521 O O . LYS G 3 127 ? 7.950 62.644 -4.752 1.00 112.89 127 LYS C O 1
ATOM 7527 N N . ASN G 3 128 ? 6.812 60.894 -3.895 1.00 115.78 128 ASN C N 1
ATOM 7528 C CA . ASN G 3 128 ? 7.960 60.075 -3.547 1.00 126.28 128 ASN C CA 1
ATOM 7529 C C . ASN G 3 128 ? 7.525 58.614 -3.636 1.00 131.18 128 ASN C C 1
ATOM 7530 O O . ASN G 3 128 ? 6.340 58.338 -3.793 1.00 137.27 128 ASN C O 1
ATOM 7535 N N . GLN G 3 129 ? 8.478 57.691 -3.546 1.00 136.29 129 GLN C N 1
ATOM 7536 C CA . GLN G 3 129 ? 8.241 56.264 -3.761 1.00 129.38 129 GLN C CA 1
ATOM 7537 C C . GLN G 3 129 ? 7.332 55.706 -2.645 1.00 132.93 129 GLN C C 1
ATOM 7538 O O . GLN G 3 129 ? 6.876 56.465 -1.780 1.00 116.95 129 GLN C O 1
ATOM 7544 N N . GLU G 3 130 ? 7.029 54.406 -2.719 1.00 142.32 130 GLU C N 1
ATOM 7545 C CA . GLU G 3 130 ? 6.173 53.663 -1.780 1.00 139.94 130 GLU C CA 1
ATOM 7546 C C . GLU G 3 130 ? 4.700 53.865 -2.126 1.00 147.70 130 GLU C C 1
ATOM 7547 O O . GLU G 3 130 ? 3.818 53.264 -1.504 1.00 154.02 130 GLU C O 1
ATOM 7553 N N . GLY G 3 131 ? 4.437 54.700 -3.129 1.00 140.87 131 GLY C N 1
ATOM 7554 C CA . GLY G 3 131 ? 3.088 54.861 -3.637 1.00 136.27 131 GLY C CA 1
ATOM 7555 C C . GLY G 3 131 ? 2.304 55.986 -2.991 1.00 141.81 131 GLY C C 1
ATOM 7556 O O . GLY G 3 131 ? 1.092 56.091 -3.198 1.00 147.82 131 GLY C O 1
ATOM 7557 N N . GLN G 3 132 ? 2.986 56.814 -2.202 1.00 135.68 132 GLN C N 1
ATOM 7558 C CA . GLN G 3 132 ? 2.371 58.020 -1.668 1.00 121.82 132 GLN C CA 1
ATOM 7559 C C . GLN G 3 132 ? 1.996 58.943 -2.813 1.00 114.89 132 GLN C C 1
ATOM 7560 O O . GLN G 3 132 ? 2.847 59.398 -3.565 1.00 122.65 132 GLN C O 1
ATOM 7566 N N . PRO G 3 133 ? 0.694 59.227 -2.936 1.00 108.66 133 PRO C N 1
ATOM 7567 C CA . PRO G 3 133 ? 0.119 60.036 -4.016 1.00 101.31 133 PRO C CA 1
ATOM 7568 C C . PRO G 3 133 ? 0.427 61.514 -3.856 1.00 100.99 133 PRO C C 1
ATOM 7569 O O . PRO G 3 133 ? 0.587 61.969 -2.723 1.00 106.63 133 PRO C O 1
ATOM 7573 N N . GLN G 3 134 ? 0.534 62.242 -4.965 1.00 98.87 134 GLN C N 1
ATOM 7574 C CA . GLN G 3 134 ? 0.738 63.687 -4.938 1.00 101.88 134 GLN C CA 1
ATOM 7575 C C . GLN G 3 134 ? -0.607 64.397 -4.915 1.00 100.88 134 GLN C C 1
ATOM 7576 O O . GLN G 3 134 ? -1.553 63.943 -5.548 1.00 109.02 134 GLN C O 1
ATOM 7582 N N . ASN G 3 135 ? -0.697 65.505 -4.188 1.00 96.70 135 ASN C N 1
ATOM 7583 C CA . ASN G 3 135 ? -1.965 66.222 -4.077 1.00 97.07 135 ASN C CA 1
ATOM 7584 C C . ASN G 3 135 ? -2.480 66.691 -5.437 1.00 101.77 135 ASN C C 1
ATOM 7585 O O . ASN G 3 135 ? -1.699 66.997 -6.336 1.00 105.75 135 ASN C O 1
ATOM 7590 N N . LEU G 3 136 ? -3.802 66.726 -5.575 1.00 99.90 136 LEU C N 1
ATOM 7591 C CA . LEU G 3 136 ? -4.461 66.980 -6.854 1.00 94.06 136 LEU C CA 1
ATOM 7592 C C . LEU G 3 136 ? -4.108 68.321 -7.481 1.00 105.75 136 LEU C C 1
ATOM 7593 O O . LEU G 3 136 ? -4.306 68.520 -8.683 1.00 118.52 136 LEU C O 1
ATOM 7598 N N . GLU G 3 137 ? -3.595 69.234 -6.664 1.00 106.44 137 GLU C N 1
ATOM 7599 C CA . GLU G 3 137 ? -3.225 70.565 -7.124 1.00 105.81 137 GLU C CA 1
ATOM 7600 C C . GLU G 3 137 ? -2.224 70.506 -8.281 1.00 109.90 137 GLU C C 1
ATOM 7601 O O . GLU G 3 137 ? -2.556 70.848 -9.420 1.00 105.92 137 GLU C O 1
ATOM 7607 N N . ASN G 3 138 ? -1.009 70.051 -7.993 1.00 120.66 138 ASN C N 1
ATOM 7608 C CA . ASN G 3 138 ? 0.053 70.049 -8.990 1.00 116.40 138 ASN C CA 1
ATOM 7609 C C . ASN G 3 138 ? -0.223 69.057 -10.117 1.00 110.80 138 ASN C C 1
ATOM 7610 O O . ASN G 3 138 ? 0.328 69.184 -11.209 1.00 127.44 138 ASN C O 1
ATOM 7615 N N . ILE G 3 139 ? -1.071 68.068 -9.853 1.00 93.52 139 ILE C N 1
ATOM 7616 C CA . ILE G 3 139 ? -1.485 67.142 -10.898 1.00 91.38 139 ILE C CA 1
ATOM 7617 C C . ILE G 3 139 ? -2.340 67.877 -11.926 1.00 90.31 139 ILE C C 1
ATOM 7618 O O . ILE G 3 139 ? -2.116 67.767 -13.139 1.00 91.15 139 ILE C O 1
ATOM 7623 N N . HIS G 3 140 ? -3.309 68.643 -11.431 1.00 89.69 140 HIS C N 1
ATOM 7624 C CA . HIS G 3 140 ? -4.143 69.467 -12.300 1.00 100.75 140 HIS C CA 1
ATOM 7625 C C . HIS G 3 140 ? -3.305 70.523 -13.006 1.00 106.94 140 HIS C C 1
ATOM 7626 O O . HIS G 3 140 ? -3.609 70.906 -14.134 1.00 120.63 140 HIS C O 1
ATOM 7633 N N . GLN G 3 141 ? -2.255 70.992 -12.337 1.00 96.90 141 GLN C N 1
ATOM 7634 C CA . GLN G 3 141 ? -1.312 71.920 -12.959 1.00 108.12 141 GLN C CA 1
ATOM 7635 C C . GLN G 3 141 ? -0.634 71.270 -14.164 1.00 101.36 141 GLN C C 1
ATOM 7636 O O . GLN G 3 141 ? -0.605 71.842 -15.259 1.00 105.02 141 GLN C O 1
ATOM 7642 N N . GLN G 3 142 ? -0.095 70.071 -13.950 1.00 100.18 142 GLN C N 1
ATOM 7643 C CA . GLN G 3 142 ? 0.559 69.307 -15.008 1.00 103.28 142 GLN C CA 1
ATOM 7644 C C . GLN G 3 142 ? -0.379 69.084 -16.192 1.00 117.34 142 GLN C C 1
ATOM 7645 O O . GLN G 3 142 ? -0.011 69.317 -17.351 1.00 123.81 142 GLN C O 1
ATOM 7651 N N . ILE G 3 143 ? -1.595 68.636 -15.895 1.00 105.92 143 ILE C N 1
ATOM 7652 C CA . ILE G 3 143 ? -2.581 68.398 -16.943 1.00 91.31 143 ILE C CA 1
ATOM 7653 C C . ILE G 3 143 ? -2.886 69.687 -17.703 1.00 94.06 143 ILE C C 1
ATOM 7654 O O . ILE G 3 143 ? -2.943 69.689 -18.929 1.00 94.42 143 ILE C O 1
ATOM 7659 N N . ASP G 3 144 ? -3.046 70.788 -16.978 1.00 99.66 144 ASP C N 1
ATOM 7660 C CA . ASP G 3 144 ? -3.349 72.067 -17.610 1.00 95.21 144 ASP C CA 1
ATOM 7661 C C . ASP G 3 144 ? -2.232 72.526 -18.547 1.00 100.94 144 ASP C C 1
ATOM 7662 O O . ASP G 3 144 ? -2.506 72.982 -19.658 1.00 98.62 144 ASP C O 1
ATOM 7667 N N . LYS G 3 145 ? -0.978 72.408 -18.115 1.00 107.96 145 LYS C N 1
ATOM 7668 C CA . LYS G 3 145 ? 0.125 72.843 -18.970 1.00 109.78 145 LYS C CA 1
ATOM 7669 C C . LYS G 3 145 ? 0.236 71.919 -20.177 1.00 110.45 145 LYS C C 1
ATOM 7670 O O . LYS G 3 145 ? 0.597 72.356 -21.277 1.00 130.35 145 LYS C O 1
ATOM 7676 N N . ILE G 3 146 ? -0.097 70.646 -19.979 1.00 91.86 146 ILE C N 1
ATOM 7677 C CA . ILE G 3 146 ? -0.131 69.710 -21.095 1.00 87.33 146 ILE C CA 1
ATOM 7678 C C . ILE G 3 146 ? -1.159 70.145 -22.136 1.00 95.01 146 ILE C C 1
ATOM 7679 O O . ILE G 3 146 ? -0.838 70.269 -23.317 1.00 111.57 146 ILE C O 1
ATOM 7684 N N . ILE G 3 147 ? -2.387 70.385 -21.686 1.00 95.76 147 ILE C N 1
ATOM 7685 C CA . ILE G 3 147 ? -3.474 70.825 -22.560 1.00 90.96 147 ILE C CA 1
ATOM 7686 C C . ILE G 3 147 ? -3.113 72.115 -23.282 1.00 98.56 147 ILE C C 1
ATOM 7687 O O . ILE G 3 147 ? -3.391 72.274 -24.473 1.00 108.25 147 ILE C O 1
ATOM 7692 N N . GLU G 3 148 ? -2.484 73.031 -22.555 1.00 100.80 148 GLU C N 1
ATOM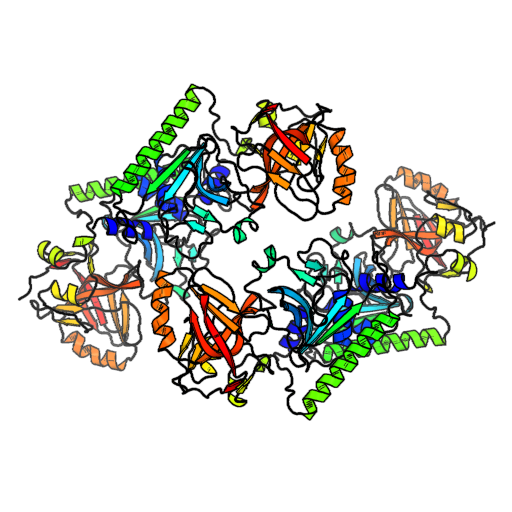 7693 C CA . GLU G 3 148 ? -2.055 74.293 -23.135 1.00 108.48 148 GLU C CA 1
ATOM 7694 C C . GLU G 3 148 ? -1.081 74.025 -24.274 1.00 104.56 148 GLU C C 1
ATOM 7695 O O . GLU G 3 148 ? -1.202 74.602 -25.360 1.00 106.37 148 GLU C O 1
ATOM 7701 N N . GLU G 3 149 ? -0.129 73.128 -24.029 1.00 98.97 149 GLU C N 1
ATOM 7702 C CA . GLU G 3 149 ? 0.867 72.799 -25.041 1.00 104.81 149 GLU C CA 1
ATOM 7703 C C . GLU G 3 149 ? 0.198 72.166 -26.261 1.00 103.87 149 GLU C C 1
ATOM 7704 O O . GLU G 3 149 ? 0.589 72.428 -27.406 1.00 103.52 149 GLU C O 1
ATOM 7710 N N . ILE G 3 150 ? -0.821 71.349 -26.004 1.00 100.72 150 ILE C N 1
ATOM 7711 C CA . ILE G 3 150 ? -1.597 70.698 -27.060 1.00 88.31 150 ILE C CA 1
ATOM 7712 C C . ILE G 3 150 ? -2.296 71.715 -27.957 1.00 96.59 150 ILE C C 1
ATOM 7713 O O . ILE G 3 150 ? -2.200 71.648 -29.188 1.00 103.17 150 ILE C O 1
ATOM 7718 N N . LYS G 3 151 ? -3.004 72.654 -27.334 1.00 93.13 151 LYS C N 1
ATOM 7719 C CA . LYS G 3 151 ? -3.678 73.717 -28.072 1.00 105.83 151 LYS C CA 1
ATOM 7720 C C . LYS G 3 151 ? -2.680 74.564 -28.864 1.00 126.28 151 LYS C C 1
ATOM 7721 O O . LYS G 3 151 ? -2.950 74.932 -30.006 1.00 102.03 151 LYS C O 1
ATOM 7727 N N . THR G 3 152 ? -1.531 74.873 -28.266 1.00 138.08 152 THR C N 1
ATOM 7728 C CA . THR G 3 152 ? -0.517 75.654 -28.974 1.00 135.69 152 THR C CA 1
ATOM 7729 C C . THR G 3 152 ? -0.012 74.890 -30.197 1.00 125.53 152 THR C C 1
ATOM 7730 O O . THR G 3 152 ? 0.244 75.484 -31.243 1.00 136.34 152 THR C O 1
ATOM 7734 N N . ALA G 3 153 ? 0.117 73.574 -30.066 1.00 107.18 153 ALA C N 1
ATOM 7735 C CA . ALA G 3 153 ? 0.537 72.742 -31.189 1.00 103.12 153 ALA C CA 1
ATOM 7736 C C . ALA G 3 153 ? -0.507 72.753 -32.306 1.00 118.32 153 ALA C C 1
ATOM 7737 O O . ALA G 3 153 ? -0.171 72.925 -33.484 1.00 129.56 153 ALA C O 1
ATOM 7739 N N . LYS G 3 154 ? -1.772 72.569 -31.932 1.00 122.20 154 LYS C N 1
ATOM 7740 C CA . LYS G 3 154 ? -2.858 72.599 -32.907 1.00 104.50 154 LYS C CA 1
ATOM 7741 C C . LYS G 3 154 ? -2.895 73.939 -33.626 1.00 115.73 154 LYS C C 1
ATOM 7742 O O . LYS G 3 154 ? -3.097 73.990 -34.832 1.00 123.54 154 LYS C O 1
ATOM 7748 N N . ASN G 3 155 ? -2.693 75.020 -32.879 1.00 122.70 155 ASN C N 1
ATOM 7749 C CA . ASN G 3 155 ? -2.658 76.356 -33.463 1.00 129.07 155 ASN C CA 1
ATOM 7750 C C . ASN G 3 155 ? -1.484 76.506 -34.416 1.00 129.62 155 ASN C C 1
ATOM 7751 O O . ASN G 3 155 ? -1.588 77.160 -35.455 1.00 135.51 155 ASN C O 1
ATOM 7756 N N . LYS G 3 156 ? -0.367 75.891 -34.049 1.00 127.58 156 LYS C N 1
ATOM 7757 C CA . LYS G 3 156 ? 0.825 75.900 -34.882 1.00 131.24 156 LYS C CA 1
ATOM 7758 C C . LYS G 3 156 ? 0.544 75.192 -36.204 1.00 125.06 156 LYS C C 1
ATOM 7759 O O . LYS G 3 156 ? 1.086 75.564 -37.245 1.00 137.46 156 LYS C O 1
ATOM 7765 N N . LEU G 3 157 ? -0.309 74.173 -36.161 1.00 110.56 157 LEU C N 1
ATOM 7766 C CA . LEU G 3 157 ? -0.677 73.460 -37.383 1.00 111.14 157 LEU C CA 1
ATOM 7767 C C . LEU G 3 157 ? -1.756 74.174 -38.216 1.00 121.77 157 LEU C C 1
ATOM 7768 O O . LEU G 3 157 ? -1.703 74.143 -39.444 1.00 123.44 157 LEU C O 1
ATOM 7773 N N . ILE G 3 158 ? -2.726 74.816 -37.566 1.00 126.87 158 ILE C N 1
ATOM 7774 C CA . ILE G 3 158 ? -3.852 75.411 -38.295 1.00 122.75 158 ILE C CA 1
ATOM 7775 C C . ILE G 3 158 ? -3.468 76.673 -39.061 1.00 125.23 158 ILE C C 1
ATOM 7776 O O . ILE G 3 158 ? -4.136 77.038 -40.027 1.00 133.24 158 ILE C O 1
ATOM 7781 N N . GLU G 3 159 ? -2.408 77.349 -38.628 1.00 124.24 159 GLU C N 1
ATOM 7782 C CA . GLU G 3 159 ? -1.964 78.561 -39.311 1.00 136.26 159 GLU C CA 1
ATOM 7783 C C . GLU G 3 159 ? -1.055 78.213 -40.486 1.00 132.06 159 GLU C C 1
ATOM 7784 O O . GLU G 3 159 ? -0.788 79.049 -41.349 1.00 133.93 159 GLU C O 1
ATOM 7790 N N . ALA G 3 160 ? -0.582 76.972 -40.507 1.00 125.90 160 ALA C N 1
ATOM 7791 C CA . ALA G 3 160 ? 0.230 76.474 -41.609 1.00 128.09 160 ALA C CA 1
ATOM 7792 C C . ALA G 3 160 ? -0.651 75.751 -42.621 1.00 134.81 160 ALA C C 1
ATOM 7793 O O . ALA G 3 160 ? -0.167 75.258 -43.641 1.00 138.76 160 ALA C O 1
ATOM 7795 N N . SER G 3 161 ? -1.945 75.691 -42.311 1.00 134.14 161 SER C N 1
ATOM 7796 C CA . SER G 3 161 ? -2.955 75.031 -43.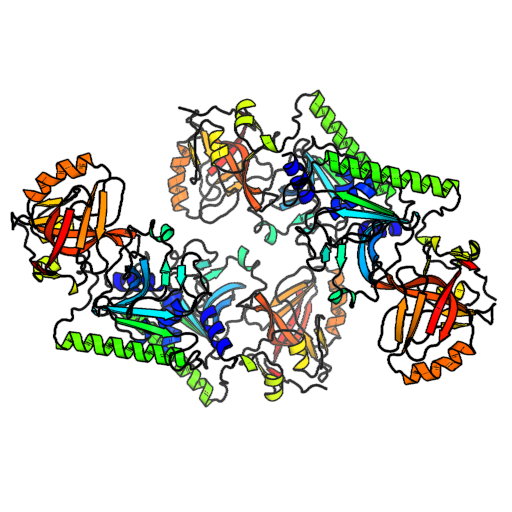141 1.00 123.27 161 SER C CA 1
ATOM 7797 C C . SER G 3 161 ? -2.661 73.545 -43.343 1.00 120.42 161 SER C C 1
ATOM 7798 O O . SER G 3 161 ? -3.109 72.943 -44.319 1.00 113.00 161 SER C O 1
ATOM 7801 N N . THR G 3 162 ? -1.902 72.966 -42.417 1.00 128.75 162 THR C N 1
ATOM 7802 C CA . THR G 3 162 ? -1.649 71.527 -42.395 1.00 127.11 162 THR C CA 1
ATOM 7803 C C . THR G 3 162 ? -2.802 70.773 -41.729 1.00 123.93 162 THR C C 1
ATOM 7804 O O . THR G 3 162 ? -3.164 69.672 -42.148 1.00 125.48 162 THR C O 1
ATOM 7808 N N . PHE G 3 163 ? -3.373 71.379 -40.692 1.00 124.27 163 PHE C N 1
ATOM 7809 C CA . PHE G 3 163 ? -4.384 70.722 -39.867 1.00 114.24 163 PHE C CA 1
ATOM 7810 C C . PHE G 3 163 ? -5.690 70.467 -40.610 1.00 96.96 163 PHE C C 1
ATOM 7811 O O . PHE G 3 163 ? -6.287 71.380 -41.181 1.00 90.54 163 PHE C O 1
ATOM 7819 N N . LYS G 3 164 ? -6.128 69.214 -40.581 1.00 90.62 164 LYS C N 1
ATOM 7820 C CA . LYS G 3 164 ? -7.406 68.825 -41.161 1.00 101.71 164 LYS C CA 1
ATOM 7821 C C . LYS G 3 164 ? -8.260 68.173 -40.074 1.00 107.02 164 LYS C C 1
ATOM 7822 O O . LYS G 3 164 ? -7.817 67.235 -39.407 1.00 92.77 164 LYS C O 1
ATOM 7828 N N . GLU G 3 165 ? -9.481 68.673 -39.902 1.00 107.74 165 GLU C N 1
ATOM 7829 C CA . GLU G 3 165 ? -10.336 68.259 -38.792 1.00 89.05 165 GLU C CA 1
ATOM 7830 C C . GLU G 3 165 ? -10.687 66.781 -38.874 1.00 90.31 165 GLU C C 1
ATOM 7831 O O . GLU G 3 165 ? -10.639 66.179 -39.945 1.00 111.08 165 GLU C O 1
ATOM 7837 N N . TRP G 3 166 ? -11.029 66.201 -37.729 1.00 80.56 166 TRP C N 1
ATOM 7838 C CA . TRP G 3 166 ? -11.275 64.768 -37.640 1.00 77.34 166 TRP C CA 1
ATOM 7839 C C . TRP G 3 166 ? -12.725 64.417 -37.941 1.00 82.24 166 TRP C C 1
ATOM 7840 O O . TRP G 3 166 ? -13.649 64.986 -37.356 1.00 81.73 166 TRP C O 1
ATOM 7851 N N . ASN G 3 167 ? -12.917 63.481 -38.863 1.00 76.87 167 ASN C N 1
ATOM 7852 C CA . ASN G 3 167 ? -14.246 62.987 -39.189 1.00 76.34 167 ASN C CA 1
ATOM 7853 C C . ASN G 3 167 ? -14.251 61.471 -39.344 1.00 77.43 167 ASN C C 1
ATOM 7854 O O . ASN G 3 167 ? -13.524 60.922 -40.172 1.00 84.65 167 ASN C O 1
ATOM 7859 N N . ILE G 3 168 ? -15.079 60.800 -38.552 1.00 79.36 168 ILE C N 1
ATOM 7860 C CA . ILE G 3 168 ? -15.139 59.340 -38.555 1.00 83.72 168 ILE C CA 1
ATOM 7861 C C . ILE G 3 168 ? -15.606 58.786 -39.892 1.00 82.55 168 ILE C C 1
ATOM 7862 O O . ILE G 3 168 ? -15.022 57.839 -40.426 1.00 96.20 168 ILE C O 1
ATOM 7867 N N . GLU G 3 169 ? -16.659 59.387 -40.433 1.00 73.78 169 GLU C N 1
ATOM 7868 C CA . GLU G 3 169 ? -17.273 58.885 -41.655 1.00 85.28 169 GLU C CA 1
ATOM 7869 C C . GLU G 3 169 ? -16.387 59.042 -42.892 1.00 106.35 169 GLU C C 1
ATOM 7870 O O . GLU G 3 169 ? -16.452 58.227 -43.810 1.00 123.16 169 GLU C O 1
ATOM 7876 N N . THR G 3 170 ? -15.573 60.094 -42.927 1.00 109.59 170 THR C N 1
ATOM 7877 C CA . THR G 3 170 ? -14.733 60.347 -44.094 1.00 95.56 170 THR C CA 1
ATOM 7878 C C . THR G 3 170 ? -13.280 59.875 -43.989 1.00 101.02 170 THR C C 1
ATOM 7879 O O . THR G 3 170 ? -12.546 59.951 -44.971 1.00 104.55 170 THR C O 1
ATOM 7883 N N . GLU G 3 171 ? -12.854 59.384 -42.826 1.00 93.30 171 GLU C N 1
ATOM 7884 C CA . GLU G 3 171 ? -11.430 59.081 -42.650 1.00 74.65 171 GLU C CA 1
ATOM 7885 C C . GLU G 3 171 ? -11.014 57.726 -43.230 1.00 67.21 171 GLU C C 1
ATOM 7886 O O . GLU G 3 171 ? -9.875 57.561 -43.649 1.00 78.86 171 GLU C O 1
ATOM 7892 N N . TYR G 3 172 ? -11.928 56.761 -43.249 1.00 76.74 172 TYR C N 1
ATOM 7893 C CA . TYR G 3 172 ? -11.638 55.434 -43.795 1.00 70.18 172 TYR C CA 1
ATOM 7894 C C . TYR G 3 172 ? -12.120 55.275 -45.242 1.00 83.42 172 TYR C C 1
ATOM 7895 O O . TYR G 3 172 ? -12.001 54.200 -45.834 1.00 88.49 172 TYR C O 1
ATOM 7904 N N . ASN G 3 173 ? -12.667 56.353 -45.796 1.00 71.76 173 ASN C N 1
ATOM 7905 C CA . ASN G 3 173 ? -13.194 56.363 -47.157 1.00 64.85 173 ASN C CA 1
ATOM 7906 C C . ASN G 3 173 ? -12.141 56.817 -48.174 1.00 64.15 173 ASN C C 1
ATOM 7907 O O . ASN G 3 173 ? -11.641 57.941 -48.099 1.00 71.45 173 ASN C O 1
ATOM 7912 N N . PRO G 3 174 ? -11.801 55.938 -49.129 1.00 65.66 174 PRO C N 1
ATOM 7913 C CA . PRO G 3 174 ? -10.835 56.199 -50.208 1.00 73.30 174 PRO C CA 1
ATOM 7914 C C . PRO G 3 174 ? -11.096 57.497 -50.969 1.00 90.02 174 PRO C C 1
ATOM 7915 O O . PRO G 3 174 ? -10.159 58.243 -51.274 1.00 96.92 174 PRO C O 1
ATOM 7919 N N . GLN G 3 175 ? -12.368 57.754 -51.264 1.00 89.07 175 GLN C N 1
ATOM 7920 C CA . GLN G 3 175 ? -12.774 58.924 -52.032 1.00 80.31 175 GLN C CA 1
ATOM 7921 C C . GLN G 3 175 ? -12.313 60.217 -51.371 1.00 91.89 175 GLN C C 1
ATOM 7922 O O . GLN G 3 175 ? -12.105 61.223 -52.044 1.00 105.10 175 GLN C O 1
ATOM 7928 N N . THR G 3 176 ? -12.158 60.187 -50.052 1.00 78.38 176 THR C N 1
ATOM 7929 C CA . THR G 3 176 ? -11.629 61.331 -49.325 1.00 81.39 176 THR C CA 1
ATOM 7930 C C . THR G 3 176 ? -10.236 61.659 -49.839 1.00 80.06 176 THR C C 1
ATOM 7931 O O . THR G 3 176 ? -9.930 62.807 -50.169 1.00 72.30 176 THR C O 1
ATOM 7935 N N . TYR G 3 177 ? -9.407 60.625 -49.922 1.00 85.46 177 TYR C N 1
ATOM 7936 C CA . TYR G 3 177 ? -8.005 60.775 -50.285 1.00 81.80 177 TYR C CA 1
ATOM 7937 C C . TYR G 3 177 ? -7.810 60.941 -51.788 1.00 87.57 177 TYR C C 1
ATOM 7938 O O . TYR G 3 177 ? -6.806 61.496 -52.227 1.00 93.69 177 TYR C O 1
ATOM 7947 N N . ILE G 3 178 ? -8.773 60.474 -52.574 1.00 78.04 178 ILE C N 1
ATOM 7948 C CA . ILE G 3 178 ? -8.751 60.715 -54.014 1.00 72.46 178 ILE C CA 1
ATOM 7949 C C . ILE G 3 178 ? -9.055 62.188 -54.318 1.00 93.22 178 ILE C C 1
ATOM 7950 O O . ILE G 3 178 ? -8.499 62.772 -55.250 1.00 113.58 178 ILE C O 1
ATOM 7955 N N . ASP G 3 179 ? -9.931 62.784 -53.513 1.00 90.82 179 ASP C N 1
ATOM 7956 C CA . ASP G 3 179 ? -10.271 64.199 -53.632 1.00 83.51 179 ASP C CA 1
ATOM 7957 C C . ASP G 3 179 ? -9.157 65.112 -53.131 1.00 89.11 179 ASP C C 1
ATOM 7958 O O . ASP G 3 179 ? -9.153 66.309 -53.421 1.00 106.04 179 ASP C O 1
ATOM 7963 N N . LEU G 3 180 ? -8.217 64.547 -52.379 1.00 83.55 180 LEU C N 1
ATOM 7964 C CA . LEU G 3 180 ? -7.276 65.352 -51.597 1.00 87.00 180 LEU C CA 1
ATOM 7965 C C . LEU G 3 180 ? -6.124 66.037 -52.360 1.00 95.30 180 LEU C C 1
ATOM 7966 O O . LEU G 3 180 ? -5.840 67.197 -52.066 1.00 126.15 180 LEU C O 1
ATOM 7971 N N . GLY G 3 181 ? -5.450 65.389 -53.316 1.00 79.47 181 GLY C N 1
ATOM 7972 C CA . GLY G 3 181 ? -5.594 63.997 -53.705 1.00 79.13 181 GLY C CA 1
ATOM 7973 C C . GLY G 3 181 ? -4.452 63.102 -53.256 1.00 104.51 181 GLY C C 1
ATOM 7974 O O . GLY G 3 181 ? -4.186 62.077 -53.881 1.00 116.15 181 GLY C O 1
ATOM 7975 N N . ARG G 3 182 ? -3.748 63.504 -52.202 1.00 111.20 182 ARG C N 1
ATOM 7976 C CA . ARG G 3 182 ? -2.575 62.764 -51.737 1.00 93.63 182 ARG C CA 1
ATOM 7977 C C . ARG G 3 182 ? -2.818 61.963 -50.453 1.00 83.91 182 ARG C C 1
ATOM 7978 O O . ARG G 3 182 ? -3.601 62.368 -49.595 1.00 105.30 182 ARG C O 1
ATOM 7986 N N . ILE G 3 183 ? -2.149 60.819 -50.333 1.00 77.34 183 ILE C N 1
ATOM 7987 C CA . ILE G 3 183 ? -2.061 60.100 -49.059 1.00 68.95 183 ILE C CA 1
ATOM 7988 C C . ILE G 3 183 ? -0.715 60.391 -48.399 1.00 70.38 183 ILE C C 1
ATOM 7989 O O . ILE G 3 183 ? 0.342 60.204 -49.013 1.00 97.43 183 ILE C O 1
ATOM 7994 N N . SER G 3 184 ? -0.753 60.840 -47.149 1.00 65.55 184 SER C N 1
ATOM 7995 C CA . SER G 3 184 ? 0.463 61.219 -46.437 1.00 82.64 184 SER C CA 1
ATOM 7996 C C . SER G 3 184 ? 0.594 60.513 -45.086 1.00 86.57 184 SER C C 1
ATOM 7997 O O . SER G 3 184 ? -0.372 59.947 -44.572 1.00 83.00 184 SER C O 1
ATOM 8000 N N . LEU G 3 185 ? 1.801 60.540 -44.527 1.00 83.91 185 LEU C N 1
ATOM 8001 C CA . LEU G 3 185 ? 2.045 60.036 -43.183 1.00 68.86 185 LEU C CA 1
ATOM 8002 C C . LEU G 3 185 ? 1.543 61.034 -42.152 1.00 67.26 185 LEU C C 1
ATOM 8003 O O . LEU G 3 185 ? 1.135 60.657 -41.052 1.00 65.41 185 LEU C O 1
ATOM 8008 N N . ALA G 3 186 ? 1.582 62.312 -42.520 1.00 72.17 186 ALA C N 1
ATOM 8009 C CA . ALA G 3 186 ? 1.144 63.391 -41.643 1.00 87.06 186 ALA C CA 1
ATOM 8010 C C . ALA G 3 186 ? -0.339 63.275 -41.304 1.00 93.52 186 ALA C C 1
ATOM 8011 O O . ALA G 3 186 ? -0.779 63.716 -40.242 1.00 100.67 186 ALA C O 1
ATOM 8013 N N . ASP G 3 187 ? -1.104 62.679 -42.213 1.00 93.22 187 ASP C N 1
ATOM 8014 C CA . ASP G 3 187 ? -2.537 62.499 -42.012 1.00 85.79 187 ASP C CA 1
ATOM 8015 C C . ASP G 3 187 ? -2.847 61.191 -41.292 1.00 81.73 187 ASP C C 1
ATOM 8016 O O . ASP G 3 187 ? -4.010 60.891 -41.018 1.00 82.67 187 ASP C O 1
ATOM 8021 N N . ASN G 3 188 ? -1.801 60.423 -40.994 1.00 77.55 188 ASN C N 1
ATOM 8022 C CA . ASN G 3 188 ? -1.929 59.158 -40.277 1.00 82.41 188 ASN C CA 1
ATOM 8023 C C . ASN G 3 188 ? -3.009 58.270 -40.891 1.00 64.45 188 ASN C C 1
ATOM 8024 O O . ASN G 3 188 ? -4.004 57.933 -40.244 1.00 57.59 188 ASN C O 1
ATOM 8029 N N . VAL G 3 189 ? -2.796 57.882 -42.142 1.00 57.90 189 VAL C N 1
ATOM 8030 C CA . VAL G 3 189 ? -3.836 57.219 -42.916 1.00 55.76 189 VAL C CA 1
ATOM 8031 C C . VAL G 3 189 ? -3.841 55.716 -42.712 1.00 53.92 189 VAL C C 1
ATOM 8032 O O . VAL G 3 189 ? -2.815 55.056 -42.849 1.00 54.82 189 VAL C O 1
ATOM 8036 N N . VAL G 3 190 ? -5.008 55.183 -42.376 1.00 58.51 190 VAL C N 1
ATOM 8037 C CA . VAL G 3 190 ? -5.195 53.742 -42.297 1.00 73.00 190 VAL C CA 1
ATOM 8038 C C . VAL G 3 190 ? -6.585 53.364 -42.828 1.00 74.15 190 VAL C C 1
ATOM 8039 O O . VAL G 3 190 ? -7.581 54.016 -42.510 1.00 58.84 190 VAL C O 1
ATOM 8043 N N . LEU G 3 191 ? -6.637 52.316 -43.649 1.00 61.60 191 LEU C N 1
ATOM 8044 C CA . LEU G 3 191 ? -7.865 51.916 -44.327 1.00 62.44 191 LEU C CA 1
ATOM 8045 C C . LEU G 3 191 ? -8.331 50.535 -43.881 1.00 64.38 191 LEU C C 1
ATOM 8046 O O . LEU G 3 191 ? -7.539 49.726 -43.404 1.00 63.56 191 LEU C O 1
ATOM 8051 N N . LYS G 3 192 ? -9.623 50.268 -44.048 1.00 66.63 192 LYS C N 1
ATOM 8052 C CA . LYS G 3 192 ? -10.231 49.059 -43.501 1.00 54.82 192 LYS C CA 1
ATOM 8053 C C . LYS G 3 192 ? -9.892 47.790 -44.277 1.00 55.16 192 LYS C C 1
ATOM 8054 O O . LYS G 3 192 ? -10.005 46.688 -43.748 1.00 56.87 192 LYS C O 1
ATOM 8060 N N . THR G 3 193 ? -9.487 47.931 -45.531 1.00 55.50 193 THR C N 1
ATOM 8061 C CA . THR G 3 193 ? -9.236 46.753 -46.349 1.00 65.26 193 THR C CA 1
ATOM 8062 C C . THR G 3 193 ? -8.314 47.052 -47.523 1.00 66.91 193 THR C C 1
ATOM 8063 O O . THR G 3 193 ? -8.106 48.212 -47.879 1.00 87.65 193 THR C O 1
ATOM 8067 N N . THR G 3 194 ? -7.760 45.996 -48.111 1.00 62.35 194 THR C N 1
ATOM 8068 C CA . THR G 3 194 ? -6.898 46.117 -49.284 1.00 63.34 194 THR C CA 1
ATOM 8069 C C . THR G 3 194 ? -7.602 46.762 -50.471 1.00 63.77 194 THR C C 1
ATOM 8070 O O . THR G 3 194 ? -7.021 47.609 -51.148 1.00 68.65 194 THR C O 1
ATOM 8074 N N . LYS G 3 195 ? -8.846 46.361 -50.726 1.00 61.77 195 LYS C N 1
ATOM 8075 C CA . LYS G 3 195 ? -9.565 46.861 -51.895 1.00 68.31 195 LYS C CA 1
ATOM 8076 C C . LYS G 3 195 ? -9.691 48.380 -51.849 1.00 76.55 195 LYS C C 1
ATOM 8077 O O . LYS G 3 195 ? -9.634 49.030 -52.886 1.00 93.97 195 LYS C O 1
ATOM 8083 N N . ASP G 3 196 ? -9.847 48.944 -50.654 1.00 67.48 196 ASP C N 1
ATOM 8084 C CA . ASP G 3 196 ? -9.922 50.392 -50.510 1.00 68.08 196 ASP C CA 1
ATOM 8085 C C . ASP G 3 196 ? -8.606 51.014 -50.958 1.00 75.79 196 ASP C C 1
ATOM 8086 O O . ASP G 3 196 ? -8.580 51.948 -51.779 1.00 83.09 196 ASP C O 1
ATOM 8091 N N . VAL G 3 197 ? -7.515 50.476 -50.417 1.00 64.06 197 VAL C N 1
ATOM 8092 C CA . VAL G 3 197 ? -6.173 50.916 -50.772 1.00 67.43 197 VAL C CA 1
ATOM 8093 C C . VAL G 3 197 ? -5.977 50.902 -52.289 1.00 76.68 197 VAL C C 1
ATOM 8094 O O . VAL G 3 197 ? -5.475 51.868 -52.860 1.00 86.52 197 VAL C O 1
ATOM 8098 N N . CYS G 3 198 ? -6.389 49.815 -52.938 1.00 61.45 198 CYS C N 1
ATOM 8099 C CA . CYS G 3 198 ? -6.244 49.699 -54.385 1.00 64.08 198 CYS C CA 1
ATOM 8100 C C . CYS G 3 198 ? -7.124 50.703 -55.118 1.00 65.69 198 CYS C C 1
ATOM 8101 O O . CYS G 3 198 ? -6.740 51.232 -56.158 1.00 73.52 198 CYS C O 1
ATOM 8104 N N . ASN G 3 199 ? -8.298 50.975 -54.561 1.00 70.57 199 ASN C N 1
ATOM 8105 C CA . ASN G 3 199 ? -9.249 51.876 -55.195 1.00 74.98 199 ASN C CA 1
ATOM 8106 C C . ASN G 3 199 ? -8.892 53.347 -54.960 1.00 80.65 199 ASN C C 1
ATOM 8107 O O . ASN G 3 199 ? -9.542 54.243 -55.507 1.00 84.40 199 ASN C O 1
ATOM 8112 N N . CYS G 3 200 ? -7.863 53.595 -54.150 1.00 70.57 200 CYS C N 1
ATOM 8113 C CA . CYS G 3 200 ? -7.280 54.938 -54.067 1.00 65.68 200 CYS C CA 1
ATOM 8114 C C . CYS G 3 200 ? -6.420 55.238 -55.289 1.00 66.78 200 CYS C C 1
ATOM 8115 O O . CYS G 3 200 ? -6.307 56.382 -55.723 1.00 73.68 200 CYS C O 1
ATOM 8118 N N . PHE G 3 201 ? -5.780 54.201 -55.808 1.00 67.01 201 PHE C N 1
ATOM 8119 C CA . PHE G 3 201 ? -4.792 54.346 -56.871 1.00 79.47 201 PHE C CA 1
ATOM 8120 C C . PHE G 3 201 ? -5.300 54.083 -58.295 1.00 77.79 201 PHE C C 1
ATOM 8121 O O . PHE G 3 201 ? -4.505 53.974 -59.225 1.00 74.37 201 PHE C O 1
ATOM 8129 N N . GLY G 3 202 ? -6.617 53.964 -58.455 1.00 86.57 202 GLY C N 1
ATOM 8130 C CA . GLY G 3 202 ? -7.215 53.778 -59.768 1.00 90.76 202 GLY C CA 1
ATOM 8131 C C . GLY G 3 202 ? -7.856 52.435 -60.068 1.00 81.25 202 GLY C C 1
ATOM 8132 O O . GLY G 3 202 ? -8.300 52.193 -61.189 1.00 80.34 202 GLY C O 1
ATOM 8133 N N . TYR G 3 203 ? -7.904 51.554 -59.077 1.00 74.79 203 TYR C N 1
ATOM 8134 C CA . TYR G 3 203 ? -8.624 50.294 -59.228 1.00 82.30 203 TYR C CA 1
ATOM 8135 C C . TYR G 3 203 ? -10.126 50.414 -58.940 1.00 79.49 203 TYR C C 1
ATOM 8136 O O . TYR G 3 203 ? -10.566 51.277 -58.176 1.00 75.76 203 TYR C O 1
ATOM 8145 N N . SER G 3 204 ? -10.905 49.584 -59.625 1.00 82.80 204 SER C N 1
ATOM 8146 C CA . SER G 3 204 ? -12.344 49.447 -59.404 1.00 85.71 204 SER C CA 1
ATOM 8147 C C . SER G 3 204 ? -12.736 48.238 -58.536 1.00 85.65 204 SER C C 1
ATOM 8148 O O . SER G 3 204 ? -13.917 47.888 -58.463 1.00 83.78 204 SER C O 1
ATOM 8151 N N . TYR G 3 205 ? -11.747 47.574 -57.939 1.00 88.61 205 TYR C N 1
ATOM 8152 C CA . TYR G 3 205 ? -11.939 46.289 -57.244 1.00 86.38 205 TYR C CA 1
ATOM 8153 C C . TYR G 3 205 ? -13.088 46.225 -56.232 1.00 83.57 205 TYR C C 1
ATOM 8154 O O . TYR G 3 205 ? -13.216 47.090 -55.362 1.00 80.93 205 TYR C O 1
ATOM 8163 N N . LYS G 3 206 ? -13.904 45.176 -56.350 1.00 82.00 206 LYS C N 1
ATOM 8164 C CA . LYS G 3 206 ? -14.966 44.886 -55.387 1.00 82.82 206 LYS C CA 1
ATOM 8165 C C . LYS G 3 206 ? -14.429 44.182 -54.139 1.00 100.44 206 LYS C C 1
ATOM 8166 O O . LYS G 3 206 ? -14.881 44.453 -53.030 1.00 109.78 206 LYS C O 1
ATOM 8172 N N . ASN G 3 207 ? -13.496 43.252 -54.337 1.00 111.70 207 ASN C N 1
ATOM 8173 C CA . ASN G 3 207 ? -12.769 42.599 -53.242 1.00 99.09 207 ASN C CA 1
ATOM 8174 C C . ASN G 3 207 ? -11.365 42.184 -53.692 1.00 87.49 207 ASN C C 1
ATOM 8175 O O . ASN G 3 207 ? -11.173 41.786 -54.838 1.00 97.03 207 ASN C O 1
ATOM 8180 N N . TYR G 3 208 ? -10.382 42.277 -52.801 1.00 74.84 208 TYR C N 1
ATOM 8181 C CA . TYR G 3 208 ? -9.018 41.891 -53.156 1.00 75.32 208 TYR C CA 1
ATOM 8182 C C . TYR G 3 208 ? -8.356 41.022 -52.084 1.00 70.98 208 TYR C C 1
ATOM 8183 O O . TYR G 3 208 ? -8.110 41.477 -50.968 1.00 81.50 208 TYR C O 1
ATOM 8192 N N . GLN G 3 209 ? -8.080 39.767 -52.427 1.00 73.98 209 GLN C N 1
ATOM 8193 C CA . GLN G 3 209 ? -7.409 38.841 -51.513 1.00 73.44 209 GLN C CA 1
ATOM 8194 C C . GLN G 3 209 ? -5.908 38.642 -51.762 1.00 73.63 209 GLN C C 1
ATOM 8195 O O . GLN G 3 209 ? -5.269 37.831 -51.091 1.00 87.82 209 GLN C O 1
ATOM 8201 N N . ARG G 3 210 ? -5.350 39.364 -52.726 1.00 74.06 210 ARG C N 1
ATOM 8202 C CA . ARG G 3 210 ? -3.984 39.107 -53.181 1.00 75.91 210 ARG C CA 1
ATOM 8203 C C . ARG G 3 210 ? -2.967 39.977 -52.433 1.00 77.35 210 ARG C C 1
ATOM 8204 O O . ARG G 3 210 ? -3.277 41.091 -52.003 1.00 70.36 210 ARG C O 1
ATOM 8212 N N . GLY G 3 211 ? -1.768 39.434 -52.237 1.00 83.18 211 GLY C N 1
ATOM 8213 C CA . GLY G 3 211 ? -0.722 40.100 -51.478 1.00 78.68 211 GLY C CA 1
ATOM 8214 C C . GLY G 3 211 ? -0.249 41.456 -51.978 1.00 74.80 211 GLY C C 1
ATOM 8215 O O . GLY G 3 211 ? 0.313 42.239 -51.215 1.00 71.76 211 GLY C O 1
ATOM 8216 N N . GLY G 3 212 ? -0.467 41.744 -53.256 1.00 78.02 212 GLY C N 1
ATOM 8217 C CA . GLY G 3 212 ? -0.043 43.013 -53.817 1.00 73.95 212 GLY C CA 1
ATOM 8218 C C . GLY G 3 212 ? -0.617 43.239 -55.200 1.00 75.62 212 GLY C C 1
ATOM 8219 O O . GLY G 3 212 ? -1.034 42.291 -55.863 1.00 78.67 212 GLY C O 1
ATOM 8220 N N . ALA G 3 213 ? -0.636 44.493 -55.639 1.00 74.54 213 ALA C N 1
ATOM 8221 C CA . ALA G 3 213 ? -1.205 44.829 -56.936 1.00 76.16 213 ALA C CA 1
ATOM 8222 C C . ALA G 3 213 ? -0.395 45.914 -57.633 1.00 86.41 213 ALA C C 1
ATOM 8223 O O . ALA G 3 213 ? 0.021 46.882 -57.000 1.00 75.47 213 ALA C O 1
ATOM 8225 N N . LEU G 3 214 ? -0.178 45.751 -58.936 1.00 90.10 214 LEU C N 1
ATOM 8226 C CA . LEU G 3 214 ? 0.566 46.735 -59.717 1.00 95.27 214 LEU C CA 1
ATOM 8227 C C . LEU G 3 214 ? -0.119 48.094 -59.685 1.00 93.65 214 LEU C C 1
ATOM 8228 O O . LEU G 3 214 ? -1.344 48.175 -59.646 1.00 86.09 214 LEU C O 1
ATOM 8233 N N . HIS G 3 215 ? 0.675 49.160 -59.689 1.00 93.41 215 HIS C N 1
ATOM 8234 C CA . HIS G 3 215 ? 0.124 50.504 -59.776 1.00 79.30 215 HIS C CA 1
ATOM 8235 C C . HIS G 3 215 ? -0.299 50.748 -61.206 1.00 88.61 215 HIS C C 1
ATOM 8236 O O . HIS G 3 215 ? 0.537 50.733 -62.107 1.00 122.48 215 HIS C O 1
ATOM 8243 N N . PRO G 3 216 ? -1.605 50.961 -61.426 1.00 93.76 216 PRO C N 1
ATOM 8244 C CA . PRO G 3 216 ? -2.113 51.117 -62.795 1.00 99.94 216 PRO C CA 1
ATOM 8245 C C . PRO G 3 216 ? -1.529 52.325 -63.530 1.00 91.21 216 PRO C C 1
ATOM 8246 O O . PRO G 3 216 ? -1.282 52.231 -64.726 1.00 90.55 216 PRO C O 1
ATOM 8250 N N . TYR G 3 217 ? -1.317 53.437 -62.834 1.00 104.17 217 TYR C N 1
ATOM 8251 C CA . TYR G 3 217 ? -0.808 54.640 -63.487 1.00 109.25 217 TYR C CA 1
ATOM 8252 C C . TYR G 3 217 ? 0.704 54.850 -63.329 1.00 111.36 217 TYR C C 1
ATOM 8253 O O . TYR G 3 217 ? 1.260 55.809 -63.865 1.00 103.31 217 TYR C O 1
ATOM 8262 N N . LYS G 3 218 ? 1.368 53.962 -62.594 1.00 121.04 218 LYS C N 1
ATOM 8263 C CA . LYS G 3 218 ? 2.826 54.011 -62.481 1.00 115.73 218 LYS C CA 1
ATOM 8264 C C . LYS G 3 218 ? 3.423 52.622 -62.700 1.00 110.91 218 LYS C C 1
ATOM 8265 O O . LYS G 3 218 ? 3.195 51.707 -61.910 1.00 110.76 218 LYS C O 1
ATOM 8271 N N . LYS G 3 219 ? 4.200 52.475 -63.769 1.00 115.38 219 LYS C N 1
ATOM 8272 C CA . LYS G 3 219 ? 4.714 51.166 -64.165 1.00 117.97 219 LYS C CA 1
ATOM 8273 C C . LYS G 3 219 ? 5.842 50.696 -63.251 1.00 125.69 219 LYS C C 1
ATOM 8274 O O . LYS G 3 219 ? 6.127 49.500 -63.161 1.00 120.62 219 LYS C O 1
ATOM 8280 N N . ASP G 3 220 ? 6.481 51.645 -62.575 1.00 134.28 220 ASP C N 1
ATOM 8281 C CA . ASP G 3 220 ? 7.638 51.348 -61.737 1.00 130.09 220 ASP C CA 1
ATOM 8282 C C . ASP G 3 220 ? 7.280 51.128 -60.266 1.00 120.47 220 ASP C C 1
ATOM 8283 O O . ASP G 3 220 ? 8.167 50.932 -59.435 1.00 124.95 220 ASP C O 1
ATOM 8288 N N . THR G 3 221 ? 5.988 51.154 -59.947 1.00 106.93 221 THR C N 1
ATOM 8289 C CA . THR G 3 221 ? 5.550 51.090 -58.553 1.00 86.36 221 THR C CA 1
ATOM 8290 C C . THR G 3 221 ? 4.547 49.963 -58.286 1.00 84.46 221 THR C C 1
ATOM 8291 O O . THR G 3 221 ? 3.686 49.669 -59.110 1.00 100.87 221 THR C O 1
ATOM 8295 N N . LEU G 3 222 ? 4.668 49.341 -57.118 1.00 89.20 222 LEU C N 1
ATOM 8296 C CA . LEU G 3 222 ? 3.800 48.242 -56.714 1.00 96.83 222 LEU C CA 1
ATOM 8297 C C . LEU G 3 222 ? 3.140 48.510 -55.361 1.00 90.01 222 LEU C C 1
ATOM 8298 O O . LEU G 3 222 ? 3.805 48.888 -54.402 1.00 80.60 222 LEU C O 1
ATOM 8303 N N . ILE G 3 223 ? 1.831 48.308 -55.286 1.00 80.13 223 ILE C N 1
ATOM 8304 C CA . ILE G 3 223 ? 1.113 48.447 -54.029 1.00 70.12 223 ILE C CA 1
ATOM 8305 C C . ILE G 3 223 ? 1.237 47.151 -53.232 1.00 81.09 223 ILE C C 1
ATOM 8306 O O . ILE G 3 223 ? 0.865 46.077 -53.709 1.00 94.00 223 ILE C O 1
ATOM 8311 N N . TRP G 3 224 ? 1.759 47.266 -52.015 1.00 75.77 224 TRP C N 1
ATOM 8312 C CA . TRP G 3 224 ? 2.141 46.107 -51.213 1.00 85.26 224 TRP C CA 1
ATOM 8313 C C . TRP G 3 224 ? 1.495 46.128 -49.824 1.00 81.83 224 TRP C C 1
ATOM 8314 O O . TRP G 3 224 ? 1.486 47.158 -49.146 1.00 78.78 224 TRP C O 1
ATOM 8325 N N . PHE G 3 225 ? 0.965 44.986 -49.396 1.00 65.29 225 PHE C N 1
ATOM 8326 C CA . PHE G 3 225 ? 0.332 44.896 -48.084 1.00 62.25 225 PHE C CA 1
ATOM 8327 C C . PHE G 3 225 ? 1.004 43.835 -47.220 1.00 63.69 225 PHE C C 1
ATOM 8328 O O . PHE G 3 225 ? 0.438 42.770 -46.983 1.00 69.69 225 PHE C O 1
ATOM 8336 N N . PRO G 3 226 ? 2.220 44.128 -46.743 1.00 65.56 226 PRO C N 1
ATOM 8337 C CA . PRO G 3 226 ? 3.005 43.159 -45.983 1.00 67.53 226 PRO C CA 1
ATOM 8338 C C . PRO G 3 226 ? 2.579 43.042 -44.528 1.00 73.19 226 PRO C C 1
ATOM 8339 O O . PRO G 3 226 ? 2.065 44.003 -43.960 1.00 84.76 226 PRO C O 1
ATOM 8343 N N . ARG G 3 227 ? 2.796 41.875 -43.933 1.00 70.75 227 ARG C N 1
ATOM 8344 C CA . ARG G 3 227 ? 2.869 41.790 -42.485 1.00 65.60 227 ARG C CA 1
ATOM 8345 C C . ARG G 3 227 ? 4.302 42.132 -42.112 1.00 80.87 227 ARG C C 1
ATOM 8346 O O . ARG G 3 227 ? 5.237 41.464 -42.554 1.00 95.88 227 ARG C O 1
ATOM 8354 N N . LEU G 3 228 ? 4.473 43.159 -41.287 1.00 79.90 228 LEU C N 1
ATOM 8355 C CA . LEU G 3 228 ? 5.800 43.674 -40.958 1.00 76.46 228 LEU C CA 1
ATOM 8356 C C . LEU G 3 228 ? 6.413 42.922 -39.779 1.00 74.05 228 LEU C C 1
ATOM 8357 O O . LEU G 3 228 ? 7.423 43.330 -39.209 1.00 78.28 228 LEU C O 1
ATOM 8362 N N . TYR G 3 229 ? 5.749 41.843 -39.393 1.00 73.79 229 TYR C N 1
ATOM 8363 C CA . TYR G 3 229 ? 6.292 40.892 -38.439 1.00 80.71 229 TYR C CA 1
ATOM 8364 C C . TYR G 3 229 ? 6.564 39.558 -39.122 1.00 76.25 229 TYR C C 1
ATOM 8365 O O . TYR G 3 229 ? 6.435 39.434 -40.337 1.00 93.27 229 TYR C O 1
ATOM 8374 N N . GLU G 3 230 ? 6.954 38.566 -38.337 1.00 83.90 230 GLU C N 1
ATOM 8375 C CA . GLU G 3 230 ? 7.211 37.233 -38.860 1.00 92.92 230 GLU C CA 1
ATOM 8376 C C . GLU G 3 230 ? 5.941 36.376 -38.862 1.00 101.74 230 GLU C C 1
ATOM 8377 O O . GLU G 3 230 ? 5.193 36.360 -37.885 1.00 112.37 230 GLU C O 1
ATOM 8383 N N . ASN G 3 231 ? 5.690 35.684 -39.970 1.00 92.72 231 ASN C N 1
ATOM 8384 C CA . ASN G 3 231 ? 4.643 34.663 -40.024 1.00 89.36 231 ASN C CA 1
ATOM 8385 C C . ASN G 3 231 ? 5.209 33.398 -40.664 1.00 111.83 231 ASN C C 1
ATOM 8386 O O . ASN G 3 231 ? 6.413 33.317 -40.907 1.00 123.04 231 ASN C O 1
ATOM 8391 N N . LYS G 3 232 ? 4.363 32.403 -40.914 1.00 118.18 232 LYS C N 1
ATOM 8392 C CA . LYS G 3 232 ? 4.858 31.108 -41.381 1.00 115.66 232 LYS C CA 1
ATOM 8393 C C . LYS G 3 232 ? 5.498 31.189 -42.760 1.00 111.90 232 LYS C C 1
ATOM 8394 O O . LYS G 3 232 ? 6.482 30.506 -43.036 1.00 103.44 232 LYS C O 1
ATOM 8400 N N . ASP G 3 233 ? 4.925 32.010 -43.630 1.00 120.18 233 ASP C N 1
ATOM 8401 C CA . ASP G 3 233 ? 5.436 32.140 -44.987 1.00 124.03 233 ASP C CA 1
ATOM 8402 C C . ASP G 3 233 ? 6.648 33.068 -45.065 1.00 117.04 233 ASP C C 1
ATOM 8403 O O . ASP G 3 233 ? 7.647 32.743 -45.705 1.00 117.56 233 ASP C O 1
ATOM 8408 N N . TRP G 3 234 ? 6.569 34.208 -44.386 1.00 111.46 234 TRP C N 1
ATOM 8409 C CA . TRP G 3 234 ? 7.579 35.252 -44.530 1.00 101.35 234 TRP C CA 1
ATOM 8410 C C . TRP G 3 234 ? 8.185 35.711 -43.209 1.00 115.79 234 TRP C C 1
ATOM 8411 O O . TRP G 3 234 ? 7.564 35.602 -42.153 1.00 128.14 234 TRP C O 1
ATOM 8422 N N . ILE G 3 235 ? 9.405 36.230 -43.285 1.00 114.38 235 ILE C N 1
ATOM 8423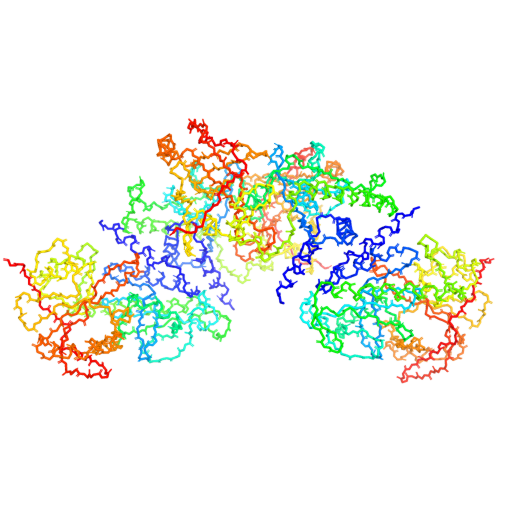 C CA . ILE G 3 235 ? 10.024 36.915 -42.158 1.00 97.98 235 ILE C CA 1
ATOM 8424 C C . ILE G 3 235 ? 10.310 38.355 -42.561 1.00 89.50 235 ILE C C 1
ATOM 8425 O O . ILE G 3 235 ? 11.208 38.623 -43.359 1.00 101.98 235 ILE C O 1
ATOM 8430 N N . ASN G 3 236 ? 9.551 39.281 -41.993 1.00 85.65 236 ASN C N 1
ATOM 8431 C CA . ASN G 3 236 ? 9.630 40.679 -42.386 1.00 89.38 236 ASN C CA 1
ATOM 8432 C C . ASN G 3 236 ? 9.833 41.572 -41.177 1.00 100.22 236 ASN C C 1
ATOM 8433 O O . ASN G 3 236 ? 9.259 41.328 -40.115 1.00 116.36 236 ASN C O 1
ATOM 8438 N N . THR G 3 237 ? 10.650 42.608 -41.333 1.00 98.04 237 THR C N 1
ATOM 8439 C CA . THR G 3 237 ? 10.859 43.552 -40.240 1.00 92.77 237 THR C CA 1
ATOM 8440 C C . THR G 3 237 ? 10.796 44.996 -40.708 1.00 93.47 237 THR C C 1
ATOM 8441 O O . THR G 3 237 ? 11.027 45.294 -41.881 1.00 103.24 237 THR C O 1
ATOM 8445 N N . ILE G 3 238 ? 10.492 45.892 -39.777 1.00 80.76 238 ILE C N 1
ATOM 8446 C CA . ILE G 3 238 ? 10.551 47.314 -40.055 1.00 79.87 238 ILE C CA 1
ATOM 8447 C C . ILE G 3 238 ? 11.266 48.028 -38.914 1.00 81.17 238 ILE C C 1
ATOM 8448 O O . ILE G 3 238 ? 11.022 47.753 -37.743 1.00 80.85 238 ILE C O 1
ATOM 8453 N N . SER G 3 239 ? 12.179 48.923 -39.268 1.00 88.47 239 SER C N 1
ATOM 8454 C CA . SER G 3 239 ? 12.971 49.638 -38.278 1.00 100.90 239 SER C CA 1
ATOM 8455 C C . SER G 3 239 ? 12.077 50.525 -37.426 1.00 91.84 239 SER C C 1
ATOM 8456 O O . SER G 3 239 ? 11.082 51.044 -37.916 1.00 79.26 239 SER C O 1
ATOM 8459 N N . PRO G 3 240 ? 12.436 50.701 -36.144 1.00 96.42 240 PRO C N 1
ATOM 8460 C CA . PRO G 3 240 ? 11.721 51.580 -35.214 1.00 90.61 240 PRO C CA 1
ATOM 8461 C C . PRO G 3 240 ? 11.479 52.999 -35.744 1.00 97.12 240 PRO C C 1
ATOM 8462 O O . PRO G 3 240 ? 10.552 53.667 -35.286 1.00 100.30 240 PRO C O 1
ATOM 8466 N N . ASP G 3 241 ? 12.302 53.456 -36.681 1.00 94.78 241 ASP C N 1
ATOM 8467 C CA . ASP G 3 241 ? 12.086 54.756 -37.303 1.00 82.20 241 ASP C CA 1
ATOM 8468 C C . ASP G 3 241 ? 11.331 54.614 -38.621 1.00 84.71 241 ASP C C 1
ATOM 8469 O O . ASP G 3 241 ? 10.989 55.608 -39.264 1.00 89.58 241 ASP C O 1
ATOM 8474 N N . GLY G 3 242 ? 11.078 53.370 -39.019 1.00 78.83 242 GLY C N 1
ATOM 8475 C CA . GLY G 3 242 ? 10.306 53.089 -40.217 1.00 78.71 242 GLY C CA 1
ATOM 8476 C C . GLY G 3 242 ? 11.011 53.405 -41.524 1.00 99.77 242 GLY C C 1
ATOM 8477 O O . GLY G 3 242 ? 10.392 53.408 -42.590 1.00 98.48 242 GLY C O 1
ATOM 8478 N N . LEU G 3 243 ? 12.309 53.673 -41.446 1.00 96.40 243 LEU C N 1
ATOM 8479 C CA . LEU G 3 243 ? 13.077 54.025 -42.630 1.00 97.57 243 LEU C CA 1
ATOM 8480 C C . LEU G 3 243 ? 13.591 52.795 -43.373 1.00 96.39 243 LEU C C 1
ATOM 8481 O O . LEU G 3 243 ? 14.000 52.887 -44.529 1.00 110.87 243 LEU C O 1
ATOM 8486 N N . THR G 3 244 ? 13.558 51.644 -42.713 1.00 90.25 244 THR C N 1
ATOM 8487 C CA . THR G 3 244 ? 14.122 50.429 -43.290 1.00 102.23 244 THR C CA 1
ATOM 8488 C C . THR G 3 244 ? 13.190 49.237 -43.124 1.00 112.48 244 THR C C 1
ATOM 8489 O O . THR G 3 244 ? 12.797 48.896 -42.008 1.00 124.34 244 THR C O 1
ATOM 8493 N N . ILE G 3 245 ? 12.841 48.604 -44.239 1.00 103.73 245 ILE C N 1
ATOM 8494 C CA . ILE G 3 245 ? 12.017 47.401 -44.200 1.00 93.66 245 ILE C CA 1
ATOM 8495 C C . ILE G 3 245 ? 12.744 46.228 -44.841 1.00 96.30 245 ILE C C 1
ATOM 8496 O O . ILE G 3 245 ? 13.141 46.299 -46.002 1.00 121.14 245 ILE C O 1
ATOM 8501 N N . THR G 3 246 ? 12.923 45.149 -44.085 1.00 96.79 246 THR C N 1
ATOM 8502 C CA . THR G 3 246 ? 13.599 43.970 -44.614 1.00 101.28 246 THR C CA 1
ATOM 8503 C C . THR G 3 246 ? 12.590 42.868 -44.902 1.00 91.68 246 THR C C 1
ATOM 8504 O O . THR G 3 246 ? 11.650 42.654 -44.126 1.00 88.71 246 THR C O 1
ATOM 8508 N N . GLU G 3 247 ? 12.793 42.178 -46.023 1.00 94.02 247 GLU C N 1
ATOM 8509 C CA . GLU G 3 247 ? 11.919 41.078 -46.422 1.00 93.35 247 GLU C CA 1
ATOM 8510 C C . GLU G 3 247 ? 12.700 39.800 -46.698 1.00 107.59 247 GLU C C 1
ATOM 8511 O O . GLU G 3 247 ? 13.645 39.800 -47.476 1.00 128.94 247 GLU C O 1
ATOM 8517 N N . LYS G 3 248 ? 12.300 38.707 -46.061 1.00 119.86 248 LYS C N 1
ATOM 8518 C CA . LYS G 3 248 ? 12.929 37.413 -46.308 1.00 117.47 248 LYS C CA 1
ATOM 8519 C C . LYS G 3 248 ? 11.862 36.328 -46.289 1.00 122.52 248 LYS C C 1
ATOM 8520 O O . LYS G 3 248 ? 10.744 36.559 -45.832 1.00 144.62 248 LYS C O 1
ATOM 8526 N N . SER G 3 249 ? 12.195 35.151 -46.800 1.00 107.65 249 SER C N 1
ATOM 8527 C CA . SER G 3 249 ? 11.265 34.037 -46.752 1.00 114.10 249 SER C CA 1
ATOM 8528 C C . SER G 3 249 ? 11.799 32.974 -45.808 1.00 127.95 249 SER C C 1
ATOM 8529 O O . SER G 3 249 ? 13.011 32.813 -45.668 1.00 147.00 249 SER C O 1
ATOM 8532 N N . THR G 3 250 ? 10.890 32.258 -45.157 1.00 125.56 250 THR C N 1
ATOM 8533 C CA . THR G 3 250 ? 11.262 31.225 -44.198 1.00 126.77 250 THR C CA 1
ATOM 8534 C C . THR G 3 250 ? 12.073 30.116 -44.851 1.00 140.00 250 THR C C 1
ATOM 8535 O O . THR G 3 250 ? 13.017 29.593 -44.260 1.00 131.26 250 THR C O 1
ATOM 8539 N N . ASP G 3 251 ? 11.698 29.763 -46.075 1.00 152.66 251 ASP C N 1
ATOM 8540 C CA . ASP G 3 251 ? 12.419 28.746 -46.828 1.00 160.14 251 ASP C CA 1
ATOM 8541 C C . ASP G 3 251 ? 13.397 29.399 -47.794 1.00 157.07 251 ASP C C 1
ATOM 8542 O O . ASP G 3 251 ? 13.100 30.442 -48.378 1.00 148.55 251 ASP C O 1
ATOM 8547 N N . GLU G 3 252 ? 14.565 28.783 -47.951 1.00 171.21 252 GLU C N 1
ATOM 8548 C CA . GLU G 3 252 ? 15.605 29.323 -48.820 1.00 173.40 252 GLU C CA 1
ATOM 8549 C C . GLU G 3 252 ? 15.373 28.985 -50.293 1.00 171.12 252 GLU C C 1
ATOM 8550 O O . GLU G 3 252 ? 15.941 29.626 -51.174 1.00 170.30 252 GLU C O 1
ATOM 8556 N N . THR G 3 253 ? 14.542 27.981 -50.562 1.00 173.99 253 THR C N 1
ATOM 8557 C CA . THR G 3 253 ? 14.193 27.644 -51.941 1.00 171.32 253 THR C CA 1
ATOM 8558 C C . THR G 3 253 ? 13.227 28.685 -52.499 1.00 158.63 253 THR C C 1
ATOM 8559 O O . THR G 3 253 ? 13.323 29.085 -53.662 1.00 151.72 253 THR C O 1
ATOM 8563 N N . ILE G 3 254 ? 12.293 29.114 -51.654 1.00 154.96 254 ILE C N 1
ATOM 8564 C CA . ILE G 3 254 ? 11.396 30.221 -51.968 1.00 147.78 254 ILE C CA 1
ATOM 8565 C C . ILE G 3 254 ? 12.225 31.482 -52.139 1.00 156.04 254 ILE C C 1
ATOM 8566 O O . ILE G 3 254 ? 11.899 32.371 -52.932 1.00 125.17 254 ILE C O 1
ATOM 8571 N N . THR G 3 255 ? 13.321 31.520 -51.388 1.00 157.86 255 THR C N 1
ATOM 8572 C CA . THR G 3 255 ? 14.202 32.671 -51.315 1.00 154.84 255 THR C CA 1
ATOM 8573 C C . THR G 3 255 ? 15.026 32.853 -52.591 1.00 155.82 255 THR C C 1
ATOM 8574 O O . THR G 3 255 ? 15.092 33.952 -53.139 1.00 155.27 255 THR C O 1
ATOM 8578 N N . LEU G 3 256 ? 15.628 31.777 -53.084 1.00 155.48 256 LEU C N 1
ATOM 8579 C CA . LEU G 3 256 ? 16.475 31.883 -54.270 1.00 159.97 256 LEU C CA 1
ATOM 8580 C C . LEU G 3 256 ? 15.656 32.251 -55.506 1.00 153.11 256 LEU C C 1
ATOM 8581 O O . LEU G 3 256 ? 16.192 32.759 -56.489 1.00 158.06 256 LEU C O 1
ATOM 8586 N N . LYS G 3 257 ? 14.354 31.998 -55.443 1.00 151.05 257 LYS C N 1
ATOM 8587 C CA . LYS G 3 257 ? 13.458 32.264 -56.561 1.00 153.39 257 LYS C CA 1
ATOM 8588 C C . LYS G 3 257 ? 13.026 33.734 -56.611 1.00 154.79 257 LYS C C 1
ATOM 8589 O O . LYS G 3 257 ? 12.550 34.217 -57.640 1.00 148.62 257 LYS C O 1
ATOM 8595 N N . LYS G 3 258 ? 13.198 34.443 -55.499 1.00 159.55 258 LYS C N 1
ATOM 8596 C CA . LYS G 3 258 ? 12.719 35.817 -55.393 1.00 150.40 258 LYS C CA 1
ATOM 8597 C C . LYS G 3 258 ? 13.798 36.869 -55.652 1.00 145.09 258 LYS C C 1
ATOM 8598 O O . LYS G 3 258 ? 13.504 38.062 -55.651 1.00 149.81 258 LYS C O 1
ATOM 8604 N N . LEU G 3 259 ? 15.038 36.450 -55.885 1.00 140.65 259 LEU C N 1
ATOM 8605 C CA . LEU G 3 259 ? 16.111 37.438 -56.008 1.00 145.69 259 LEU C CA 1
ATOM 8606 C C . LEU G 3 259 ? 16.089 38.159 -57.351 1.00 140.41 259 LEU C C 1
ATOM 8607 O O . LEU G 3 259 ? 16.154 39.395 -57.404 1.00 137.24 259 LEU C O 1
ATOM 8612 N N . GLU G 3 260 ? 15.998 37.396 -58.434 1.00 138.32 260 GLU C N 1
ATOM 8613 C CA . GLU G 3 260 ? 15.974 38.000 -59.755 1.00 149.50 260 GLU C CA 1
ATOM 8614 C C . GLU G 3 260 ? 14.634 38.688 -59.970 1.00 147.97 260 GLU C C 1
ATOM 8615 O O . GLU G 3 260 ? 14.556 39.677 -60.693 1.00 147.20 260 GLU C O 1
ATOM 8621 N N . GLU G 3 261 ? 13.586 38.176 -59.326 1.00 153.36 261 GLU C N 1
ATOM 8622 C CA . GLU G 3 261 ? 12.271 38.812 -59.386 1.00 146.03 261 GLU C CA 1
ATOM 8623 C C . GLU G 3 261 ? 12.335 40.224 -58.830 1.00 135.87 261 GLU C C 1
ATOM 8624 O O . GLU G 3 261 ? 11.702 41.139 -59.350 1.00 149.49 261 GLU C O 1
ATOM 8630 N N . TRP G 3 262 ? 13.106 40.391 -57.764 1.00 115.37 262 TRP C N 1
ATOM 8631 C CA . TRP G 3 262 ? 13.252 41.692 -57.139 1.00 117.28 262 TRP C CA 1
ATOM 8632 C C . TRP G 3 262 ? 14.214 42.600 -57.887 1.00 118.46 262 TRP C C 1
ATOM 8633 O O . TRP G 3 262 ? 13.947 43.789 -58.044 1.00 124.08 262 TRP C O 1
ATOM 8644 N N . LYS G 3 263 ? 15.336 42.056 -58.340 1.00 126.82 263 LYS C N 1
ATOM 8645 C CA . LYS G 3 263 ? 16.361 42.920 -58.903 1.00 145.87 263 LYS C CA 1
ATOM 8646 C C . LYS G 3 263 ? 15.909 43.558 -60.222 1.00 154.93 263 LYS C C 1
ATOM 8647 O O . LYS G 3 263 ? 16.206 44.726 -60.470 1.00 145.74 263 LYS C O 1
ATOM 8653 N N . ASN G 3 264 ? 15.182 42.818 -61.057 1.00 165.86 264 ASN C N 1
ATOM 8654 C CA . ASN G 3 264 ? 14.623 43.412 -62.276 1.00 163.30 264 ASN C CA 1
ATOM 8655 C C . ASN G 3 264 ? 13.142 43.824 -62.193 1.00 154.37 264 ASN C C 1
ATOM 8656 O O . ASN G 3 264 ? 12.599 44.374 -63.152 1.00 156.16 264 ASN C O 1
ATOM 8661 N N . GLY G 3 265 ? 12.493 43.566 -61.059 1.00 149.48 265 GLY C N 1
ATOM 8662 C CA . GLY G 3 265 ? 11.078 43.877 -60.899 1.00 149.07 265 GLY C CA 1
ATOM 8663 C C . GLY G 3 265 ? 10.821 45.352 -60.648 1.00 143.41 265 GLY C C 1
ATOM 8664 O O . GLY G 3 265 ? 11.755 46.152 -60.692 1.00 147.52 265 GLY C O 1
ATOM 8665 N N . PRO G 3 266 ? 9.553 45.726 -60.393 1.00 122.31 266 PRO C N 1
ATOM 8666 C CA . PRO G 3 266 ? 9.254 47.133 -60.091 1.00 116.89 266 PRO C CA 1
ATOM 8667 C C . PRO G 3 266 ? 9.994 47.591 -58.835 1.00 120.80 266 PRO C C 1
ATOM 8668 O O . PRO G 3 266 ? 9.915 46.940 -57.793 1.00 111.98 266 PRO C O 1
ATOM 8672 N N . GLN G 3 267 ? 10.703 48.709 -58.946 1.00 131.45 267 GLN C N 1
ATOM 8673 C CA . GLN G 3 267 ? 11.688 49.101 -57.942 1.00 122.68 267 GLN C CA 1
ATOM 8674 C C . GLN G 3 267 ? 11.113 49.950 -56.816 1.00 112.50 267 GLN C C 1
ATOM 8675 O O . GLN G 3 267 ? 11.779 50.185 -55.809 1.00 114.21 267 GLN C O 1
ATOM 8681 N N . LYS G 3 268 ? 9.881 50.414 -56.983 1.00 104.19 268 LYS C N 1
ATOM 8682 C CA . LYS G 3 268 ? 9.236 51.193 -55.935 1.00 96.19 268 LYS C CA 1
ATOM 8683 C C . LYS G 3 268 ? 8.018 50.464 -55.400 1.00 90.02 268 LYS C C 1
ATOM 8684 O O . LYS G 3 268 ? 7.318 49.784 -56.140 1.00 90.15 268 LYS C O 1
ATOM 8690 N N . ARG G 3 269 ? 7.782 50.601 -54.103 1.00 89.54 269 ARG C N 1
ATOM 8691 C CA . ARG G 3 269 ? 6.638 49.976 -53.467 1.00 85.28 269 ARG C CA 1
ATOM 8692 C C . ARG G 3 269 ? 5.913 50.954 -52.548 1.00 92.99 269 ARG C C 1
ATOM 8693 O O . ARG G 3 269 ? 6.510 51.529 -51.633 1.00 90.13 269 ARG C O 1
ATOM 8701 N N . ILE G 3 270 ? 4.628 51.157 -52.824 1.00 89.40 270 ILE C N 1
ATOM 8702 C CA . ILE G 3 270 ? 3.746 51.860 -51.907 1.00 86.93 270 ILE C CA 1
ATOM 8703 C C . ILE G 3 270 ? 3.300 50.871 -50.848 1.00 83.13 270 ILE C C 1
ATOM 8704 O O . ILE G 3 270 ? 2.662 49.871 -51.165 1.00 80.16 270 ILE C O 1
ATOM 8709 N N . VAL G 3 271 ? 3.628 51.146 -49.590 1.00 83.55 271 VAL C N 1
ATOM 8710 C CA . VAL G 3 271 ? 3.449 50.147 -48.545 1.00 68.29 271 VAL C CA 1
ATOM 8711 C C . VAL G 3 271 ? 2.326 50.467 -47.575 1.00 63.33 271 VAL C C 1
ATOM 8712 O O . VAL G 3 271 ? 2.323 51.511 -46.925 1.00 69.84 271 VAL C O 1
ATOM 8716 N N . PHE G 3 272 ? 1.371 49.550 -47.490 1.00 68.62 272 PHE C N 1
ATOM 8717 C CA . PHE G 3 272 ? 0.331 49.598 -46.473 1.00 66.80 272 PHE C CA 1
ATOM 8718 C C . PHE G 3 272 ? 0.422 48.344 -45.616 1.00 67.73 272 PHE C C 1
ATOM 8719 O O . PHE G 3 272 ? 0.124 47.252 -46.089 1.00 86.48 272 PHE C O 1
ATOM 8727 N N . ALA G 3 273 ? 0.820 48.494 -44.358 1.00 58.09 273 ALA C N 1
ATOM 8728 C CA . ALA G 3 273 ? 1.088 47.331 -43.514 1.00 58.57 273 ALA C CA 1
ATOM 8729 C C . ALA G 3 273 ? -0.179 46.799 -42.854 1.00 66.08 273 ALA C C 1
ATOM 8730 O O . ALA G 3 273 ? -1.031 47.571 -42.411 1.00 66.36 273 ALA C O 1
ATOM 8732 N N . ARG G 3 274 ? -0.294 45.476 -42.780 1.00 69.41 274 ARG C N 1
ATOM 8733 C CA . ARG G 3 274 ? -1.457 44.860 -42.160 1.00 68.75 274 ARG C CA 1
ATOM 8734 C C . ARG G 3 274 ? -1.328 44.907 -40.642 1.00 70.15 274 ARG C C 1
ATOM 8735 O O . ARG G 3 274 ? -0.390 44.353 -40.079 1.00 85.61 274 ARG C O 1
ATOM 8743 N N . VAL G 3 275 ? -2.282 45.567 -39.991 1.00 57.47 275 VAL C N 1
ATOM 8744 C CA . VAL G 3 275 ? -2.274 45.739 -38.543 1.00 65.39 275 VAL C CA 1
ATOM 8745 C C . VAL G 3 275 ? -3.640 45.395 -37.946 1.00 66.33 275 VAL C C 1
ATOM 8746 O O . VAL G 3 275 ? -4.664 45.525 -38.610 1.00 62.42 275 VAL C O 1
ATOM 8750 N N . LYS G 3 276 ? -3.656 44.946 -36.697 1.00 69.71 276 LYS C N 1
ATOM 8751 C CA . LYS G 3 276 ? -4.917 44.739 -35.989 1.00 64.49 276 LYS C CA 1
ATOM 8752 C C . LYS G 3 276 ? -5.529 46.092 -35.603 1.00 64.47 276 LYS C C 1
ATOM 8753 O O . LYS G 3 276 ? -4.805 47.043 -35.298 1.00 56.83 276 LYS C O 1
ATOM 8759 N N . ASP G 3 277 ? -6.857 46.184 -35.650 1.00 74.30 277 ASP C N 1
ATOM 8760 C CA . ASP G 3 277 ? -7.569 47.371 -35.178 1.00 68.89 277 ASP C CA 1
ATOM 8761 C C . ASP G 3 277 ? -7.350 47.509 -33.671 1.00 75.68 277 ASP C C 1
ATOM 8762 O O . ASP G 3 277 ? -7.384 46.510 -32.953 1.00 91.68 277 ASP C O 1
ATOM 8767 N N . ASN G 3 278 ? -7.111 48.730 -33.193 1.00 67.34 278 ASN C N 1
ATOM 8768 C CA . ASN G 3 278 ? -6.789 48.937 -31.783 1.00 66.31 278 ASN C CA 1
ATOM 8769 C C . ASN G 3 278 ? -8.019 48.619 -30.912 1.00 74.00 278 ASN C C 1
ATOM 8770 O O . ASN G 3 278 ? -7.900 48.103 -29.793 1.00 78.78 278 ASN C O 1
ATOM 8775 N N . LEU G 3 279 ? -9.192 48.943 -31.454 1.00 75.84 279 LEU C N 1
ATOM 8776 C CA . LEU G 3 279 ? -10.489 48.486 -30.954 1.00 76.81 279 LEU C CA 1
ATOM 8777 C C . LEU G 3 279 ? -11.104 47.438 -31.902 1.00 77.71 279 LEU C C 1
ATOM 8778 O O . LEU G 3 279 ? -11.198 47.692 -33.097 1.00 92.98 279 LEU C O 1
ATOM 8783 N N . SER G 3 280 ? -11.509 46.279 -31.377 1.00 73.90 280 SER C N 1
ATOM 8784 C CA . SER G 3 280 ? -12.329 45.274 -32.100 1.00 105.57 280 SER C CA 1
ATOM 8785 C C . SER G 3 280 ? -11.561 44.272 -33.001 1.00 84.06 280 SER C C 1
ATOM 8786 O O . SER G 3 280 ? -12.182 43.382 -33.591 1.00 85.95 280 SER C O 1
ATOM 8789 N N . SER G 3 281 ? -10.237 44.404 -33.108 1.00 69.37 281 SER C N 1
ATOM 8790 C CA . SER G 3 281 ? -9.383 43.338 -33.662 1.00 87.92 281 SER C CA 1
ATOM 8791 C C . SER G 3 281 ? -9.719 42.864 -35.083 1.00 101.24 281 SER C C 1
ATOM 8792 O O . SER G 3 281 ? -9.741 41.663 -35.351 1.00 109.77 281 SER C O 1
ATOM 8795 N N . ARG G 3 282 ? -9.992 43.793 -35.990 1.00 92.68 282 ARG C N 1
ATOM 8796 C CA . ARG G 3 282 ? -10.149 43.428 -37.393 1.00 71.98 282 ARG C CA 1
ATOM 8797 C C . ARG G 3 282 ? -8.966 43.971 -38.192 1.00 73.43 282 ARG C C 1
ATOM 8798 O O . ARG G 3 282 ? -8.333 44.942 -37.788 1.00 81.07 282 ARG C O 1
ATOM 8806 N N . ALA G 3 283 ? -8.629 43.305 -39.292 1.00 59.50 283 ALA C N 1
ATOM 8807 C CA . ALA G 3 283 ? -7.476 43.717 -40.095 1.00 54.11 283 ALA C CA 1
ATOM 8808 C C . ALA G 3 283 ? -7.642 45.116 -40.700 1.00 54.73 283 ALA C C 1
ATOM 8809 O O . ALA G 3 283 ? -8.691 45.450 -41.251 1.00 73.29 283 ALA C O 1
ATOM 8811 N N . MET G 3 284 ? -6.602 45.932 -40.574 1.00 51.78 284 MET C N 1
ATOM 8812 C CA . MET G 3 284 ? -6.591 47.272 -41.147 1.00 50.95 284 MET C CA 1
ATOM 8813 C C . MET G 3 284 ? -5.224 47.545 -41.768 1.00 50.69 284 MET C C 1
ATOM 8814 O O . MET G 3 284 ? -4.261 46.832 -41.504 1.00 56.86 284 MET C O 1
ATOM 8819 N N . TYR G 3 285 ? -5.137 48.570 -42.604 1.00 50.50 285 TYR C N 1
ATOM 8820 C CA . TYR G 3 285 ? -3.955 48.731 -43.441 1.00 52.83 285 TYR C CA 1
ATOM 8821 C C . TYR G 3 285 ? -3.411 50.155 -43.371 1.00 52.61 285 TYR C C 1
ATOM 8822 O O . TYR G 3 285 ? -4.053 51.113 -43.796 1.00 67.57 285 TYR C O 1
ATOM 8831 N N . ARG G 3 286 ? -2.208 50.274 -42.824 1.00 52.27 286 ARG C N 1
ATOM 8832 C CA . ARG G 3 286 ? -1.646 51.568 -42.466 1.00 70.20 286 ARG C CA 1
ATOM 8833 C C . ARG G 3 286 ? -0.573 51.979 -43.457 1.00 68.64 286 ARG C C 1
ATOM 8834 O O . ARG G 3 286 ? 0.327 51.198 -43.771 1.00 67.12 286 ARG C O 1
ATOM 8842 N N . PHE G 3 287 ? -0.648 53.214 -43.932 1.00 60.07 287 PHE C N 1
ATOM 8843 C CA . PHE G 3 287 ? 0.263 53.648 -44.970 1.00 65.68 287 PHE C CA 1
ATOM 8844 C C . PHE G 3 287 ? 1.603 53.959 -44.337 1.00 72.05 287 PHE C C 1
ATOM 8845 O O . PHE G 3 287 ? 1.715 54.878 -43.534 1.00 86.09 287 PHE C O 1
ATOM 8853 N N . MET G 3 288 ? 2.615 53.170 -44.685 1.00 67.32 288 MET C N 1
ATOM 8854 C CA . MET G 3 288 ? 3.950 53.367 -44.135 1.00 70.66 288 MET C CA 1
ATOM 8855 C C . MET G 3 288 ? 4.841 54.273 -44.976 1.00 70.84 288 MET C C 1
ATOM 8856 O O . MET G 3 288 ? 5.815 54.839 -44.478 1.00 77.18 288 MET C O 1
ATOM 8861 N N . GLY G 3 289 ? 4.517 54.401 -46.256 1.00 76.90 289 GLY C N 1
ATOM 8862 C CA . GLY G 3 289 ? 5.317 55.233 -47.133 1.00 79.67 289 GLY C CA 1
ATOM 8863 C C . GLY G 3 289 ? 5.478 54.679 -48.536 1.00 88.65 289 GLY C C 1
ATOM 8864 O O . GLY G 3 289 ? 4.856 53.685 -48.916 1.00 100.36 289 GLY C O 1
ATOM 8865 N N . LEU G 3 290 ? 6.343 55.338 -49.298 1.00 87.02 290 LEU C N 1
ATOM 8866 C CA . LEU G 3 290 ? 6.824 54.848 -50.579 1.00 76.21 290 LEU C CA 1
ATOM 8867 C C . LEU G 3 290 ? 8.306 54.525 -50.439 1.00 83.47 290 LEU C C 1
ATOM 8868 O O . LEU G 3 290 ? 9.137 55.422 -50.216 1.00 92.61 290 LEU C O 1
ATOM 8873 N N . TYR G 3 291 ? 8.617 53.237 -50.558 1.00 87.43 291 TYR C N 1
ATOM 8874 C CA . TYR G 3 291 ? 9.970 52.721 -50.388 1.00 97.43 291 TYR C CA 1
ATOM 8875 C C . TYR G 3 291 ? 10.562 52.352 -51.742 1.00 104.32 291 TYR C C 1
ATOM 8876 O O . TYR G 3 291 ? 9.832 51.958 -52.643 1.00 101.49 291 TYR C O 1
ATOM 8885 N N . GLU G 3 292 ? 11.875 52.487 -51.898 1.00 113.67 292 GLU C N 1
ATOM 8886 C CA . GLU G 3 292 ? 12.525 51.985 -53.105 1.00 113.83 292 GLU C CA 1
ATOM 8887 C C . GLU G 3 292 ? 13.563 50.942 -52.726 1.00 118.26 292 GLU C C 1
ATOM 8888 O O . GLU G 3 292 ? 14.222 51.046 -51.690 1.00 117.17 292 GLU C O 1
ATOM 8894 N N . PHE G 3 293 ? 13.693 49.934 -53.577 1.00 121.16 293 PHE C N 1
ATOM 8895 C CA . PHE G 3 293 ? 14.592 48.819 -53.333 1.00 116.56 293 PHE C CA 1
ATOM 8896 C C . PHE G 3 293 ? 16.022 49.335 -53.254 1.00 119.30 293 PHE C C 1
ATOM 8897 O O . PHE G 3 293 ? 16.539 49.875 -54.234 1.00 115.88 293 PHE C O 1
ATOM 8905 N N . GLN G 3 294 ? 16.667 49.186 -52.098 1.00 121.33 294 GLN C N 1
ATOM 8906 C CA . GLN G 3 294 ? 18.090 49.483 -52.018 1.00 124.56 294 GLN C CA 1
ATOM 8907 C C . GLN G 3 294 ? 19.019 48.265 -52.078 1.00 134.15 294 GLN C C 1
ATOM 8908 O O . GLN G 3 294 ? 20.160 48.397 -52.530 1.00 127.15 294 GLN C O 1
ATOM 8914 N N . LYS G 3 295 ? 18.538 47.072 -51.720 1.00 141.17 295 LYS C N 1
ATOM 8915 C CA . LYS G 3 295 ? 19.483 45.935 -51.672 1.00 146.48 295 LYS C CA 1
ATOM 8916 C C . LYS G 3 295 ? 18.900 44.526 -51.740 1.00 144.06 295 LYS C C 1
ATOM 8917 O O . LYS G 3 295 ? 17.736 44.302 -51.413 1.00 125.52 295 LYS C O 1
ATOM 8923 N N . ALA G 3 296 ? 19.729 43.579 -52.170 1.00 129.92 296 ALA C N 1
ATOM 8924 C CA . ALA G 3 296 ? 19.491 42.180 -51.861 1.00 133.56 296 ALA C CA 1
ATOM 8925 C C . ALA G 3 296 ? 20.800 41.493 -51.478 1.00 148.97 296 ALA C C 1
ATOM 8926 O O . ALA G 3 296 ? 21.678 41.300 -52.320 1.00 154.91 296 ALA C O 1
ATOM 8928 N N . ASP G 3 297 ? 20.901 41.093 -50.215 1.00 157.22 297 ASP C N 1
ATOM 8929 C CA . ASP G 3 297 ? 21.966 40.215 -49.743 1.00 164.53 297 ASP C CA 1
ATOM 8930 C C . ASP G 3 297 ? 21.271 38.997 -49.151 1.00 161.55 297 ASP C C 1
ATOM 8931 O O . ASP G 3 297 ? 20.532 39.112 -48.170 1.00 160.64 297 ASP C O 1
ATOM 8936 N N . LEU G 3 298 ? 21.511 37.831 -49.741 1.00 162.82 298 LEU C N 1
ATOM 8937 C CA . LEU G 3 298 ? 20.535 36.744 -49.650 1.00 164.87 298 LEU C CA 1
ATOM 8938 C C . LEU G 3 298 ? 20.429 36.005 -48.316 1.00 168.27 298 LEU C C 1
ATOM 8939 O O . LEU G 3 298 ? 19.509 35.210 -48.126 1.00 166.22 298 LEU C O 1
ATOM 8944 N N . LYS G 3 299 ? 21.327 36.241 -47.374 1.00 168.16 299 LYS C N 1
ATOM 8945 C CA . LYS G 3 299 ? 21.054 35.689 -46.058 1.00 161.92 299 LYS C CA 1
ATOM 8946 C C . LYS G 3 299 ? 20.042 36.587 -45.367 1.00 159.09 299 LYS C C 1
ATOM 8947 O O . LYS G 3 299 ? 19.199 36.121 -44.602 1.00 164.60 299 LYS C O 1
ATOM 8953 N N . ASP G 3 300 ? 20.136 37.881 -45.656 1.00 150.18 300 ASP C N 1
ATOM 8954 C CA . ASP G 3 300 ? 19.330 38.895 -44.988 1.00 133.87 300 ASP C CA 1
ATOM 8955 C C . ASP G 3 300 ? 18.093 39.355 -45.766 1.00 126.64 300 ASP C C 1
ATOM 8956 O O . ASP G 3 300 ? 17.319 40.178 -45.275 1.00 115.41 300 ASP C O 1
ATOM 8961 N N . GLY G 3 301 ? 17.909 38.831 -46.974 1.00 143.71 301 GLY C N 1
ATOM 8962 C CA . GLY G 3 301 ? 16.767 39.194 -47.796 1.00 143.61 301 GLY C CA 1
ATOM 8963 C C . GLY G 3 301 ? 16.837 40.593 -48.388 1.00 131.25 301 GLY C C 1
ATOM 8964 O O . GLY G 3 301 ? 17.861 41.268 -48.296 1.00 145.51 301 GLY C O 1
ATOM 8965 N N . ALA G 3 302 ? 15.738 41.024 -49.001 1.00 109.93 302 ALA C N 1
ATOM 8966 C CA . ALA G 3 302 ? 15.642 42.350 -49.607 1.00 108.98 302 ALA C CA 1
ATOM 8967 C C . ALA G 3 302 ? 15.638 43.471 -48.581 1.00 117.67 302 ALA C C 1
ATOM 8968 O O . ALA G 3 302 ? 15.045 43.350 -47.504 1.00 122.41 302 ALA C O 1
ATOM 8970 N N . VAL G 3 303 ? 16.291 44.570 -48.941 1.00 120.20 303 VAL C N 1
ATOM 8971 C CA . VAL G 3 303 ? 16.251 45.790 -48.154 1.00 114.34 303 VAL C CA 1
ATOM 8972 C C . VAL G 3 303 ? 15.573 46.919 -48.924 1.00 113.69 303 VAL C C 1
ATOM 8973 O O . VAL G 3 303 ? 16.091 47.399 -49.951 1.00 139.48 303 VAL C O 1
ATOM 8977 N N . TRP G 3 304 ? 14.408 47.308 -48.410 1.00 95.81 304 TRP C N 1
ATOM 8978 C CA . TRP G 3 304 ? 13.615 48.413 -48.925 1.00 95.74 304 TRP C CA 1
ATOM 8979 C C . TRP G 3 304 ? 13.771 49.647 -48.044 1.00 105.06 304 TRP C C 1
ATOM 8980 O O . TRP G 3 304 ? 13.275 49.675 -46.918 1.00 110.96 304 TRP C O 1
ATOM 8991 N N . LYS G 3 305 ? 14.439 50.669 -48.570 1.00 117.38 305 LYS C N 1
ATOM 8992 C CA . LYS G 3 305 ? 14.664 51.913 -47.838 1.00 116.50 305 LYS C CA 1
ATOM 8993 C C . LYS G 3 305 ? 13.586 52.946 -48.170 1.00 111.86 305 LYS C C 1
ATOM 8994 O O . LYS G 3 305 ? 13.118 53.004 -49.308 1.00 95.86 305 LYS C O 1
ATOM 9000 N N . ARG G 3 306 ? 13.196 53.759 -47.188 1.00 108.84 306 ARG C N 1
ATOM 9001 C CA . ARG G 3 306 ? 12.148 54.762 -47.406 1.00 94.56 306 ARG C CA 1
ATOM 9002 C C . ARG G 3 306 ? 12.663 56.061 -48.027 1.00 98.00 306 ARG C C 1
ATOM 9003 O O . ARG G 3 306 ? 13.508 56.756 -47.456 1.00 91.57 306 ARG C O 1
ATOM 9011 N N . VAL G 3 307 ? 12.122 56.371 -49.201 1.00 113.42 307 VAL C N 1
ATOM 9012 C CA . VAL G 3 307 ? 12.441 57.588 -49.924 1.00 127.38 307 VAL C CA 1
ATOM 9013 C C . VAL G 3 307 ? 11.292 58.596 -49.783 1.00 135.77 307 VAL C C 1
ATOM 9014 O O . VAL G 3 307 ? 11.514 59.686 -49.267 1.00 150.30 307 VAL C O 1
ATOM 9018 N N . LYS G 3 308 ? 10.076 58.248 -50.202 1.00 124.92 308 LYS C N 1
ATOM 9019 C CA . LYS G 3 308 ? 8.991 59.236 -50.201 1.00 109.75 308 LYS C CA 1
ATOM 9020 C C . LYS G 3 308 ? 7.975 59.003 -49.083 1.00 115.45 308 LYS C C 1
ATOM 9021 O O . LYS G 3 308 ? 7.566 57.876 -48.837 1.00 116.01 308 LYS C O 1
ATOM 9027 N N . SER G 3 309 ? 7.583 60.076 -48.400 1.00 123.55 309 SER C N 1
ATOM 9028 C CA . SER G 3 309 ? 6.635 59.983 -47.290 1.00 118.72 309 SER C CA 1
ATOM 9029 C C . SER G 3 309 ? 5.189 60.288 -47.716 1.00 110.11 309 SER C C 1
ATOM 9030 O O . SER G 3 309 ? 4.267 60.282 -46.890 1.00 100.71 309 SER C O 1
ATOM 9033 N N . GLU G 3 310 ? 5.006 60.566 -49.007 1.00 113.42 310 GLU C N 1
ATOM 9034 C CA . GLU G 3 310 ? 3.694 60.885 -49.567 1.00 105.62 310 GLU C CA 1
ATOM 9035 C C . GLU G 3 310 ? 3.487 60.201 -50.918 1.00 95.54 310 GLU C C 1
ATOM 9036 O O . GLU G 3 310 ? 4.432 60.060 -51.698 1.00 112.57 310 GLU C O 1
ATOM 9042 N N . VAL G 3 311 ? 2.256 59.781 -51.199 1.00 72.02 311 VAL C N 1
ATOM 9043 C CA . VAL G 3 311 ? 1.948 59.205 -52.506 1.00 72.46 311 VAL C CA 1
ATOM 9044 C C . VAL G 3 311 ? 0.700 59.832 -53.121 1.00 79.09 311 VAL C C 1
ATOM 9045 O O . VAL G 3 311 ? -0.215 60.251 -52.412 1.00 90.03 311 VAL C O 1
ATOM 9049 N N . GLN G 3 312 ? 0.668 59.891 -54.447 1.00 87.34 312 GLN C N 1
ATOM 9050 C CA . GLN G 3 312 ? -0.459 60.481 -55.162 1.00 83.24 312 GLN C CA 1
ATOM 9051 C C . GLN G 3 312 ? -1.536 59.445 -55.459 1.00 81.18 312 GLN C C 1
ATOM 9052 O O . GLN G 3 312 ? -1.241 58.345 -55.930 1.00 80.48 312 GLN C O 1
ATOM 9058 N N . THR G 3 313 ? -2.786 59.797 -55.177 1.00 74.16 313 THR C N 1
ATOM 9059 C CA . THR G 3 313 ? -3.897 58.909 -55.488 1.00 81.64 313 THR C CA 1
ATOM 9060 C C . THR G 3 313 ? -4.416 59.184 -56.898 1.00 83.23 313 THR C C 1
ATOM 9061 O O . THR G 3 313 ? -3.953 60.108 -57.564 1.00 76.55 313 THR C O 1
ATOM 9065 N N . TYR G 3 314 ? -5.378 58.381 -57.345 1.00 85.65 314 TYR C N 1
ATOM 9066 C CA . TYR G 3 314 ? -5.946 58.534 -58.681 1.00 85.88 314 TYR C CA 1
ATOM 9067 C C . TYR G 3 314 ? -7.405 58.078 -58.748 1.00 87.39 314 TYR C C 1
ATOM 9068 O O . TYR G 3 314 ? -7.787 57.074 -58.140 1.00 74.91 314 TYR C O 1
ATOM 9077 N N . SER G 3 315 ? -8.210 58.805 -59.515 1.00 95.75 315 SER C N 1
ATOM 9078 C CA . SER G 3 315 ? -9.601 58.431 -59.731 1.00 102.85 315 SER C CA 1
ATOM 9079 C C . SER G 3 315 ? -9.661 57.129 -60.527 1.00 105.87 315 SER C C 1
ATOM 9080 O O . SER G 3 315 ? -8.792 56.881 -61.361 1.00 105.65 315 SER C O 1
ATOM 9083 N N . PRO G 3 316 ? -10.681 56.290 -60.264 1.00 101.99 316 PRO C N 1
ATOM 9084 C CA . PRO G 3 316 ? -10.805 54.973 -60.908 1.00 95.45 316 PRO C CA 1
ATOM 9085 C C . PRO G 3 316 ? -10.698 55.035 -62.432 1.00 106.09 316 PRO C C 1
ATOM 9086 O O . PRO G 3 316 ? -11.199 55.972 -63.059 1.00 106.85 316 PRO C O 1
ATOM 9090 N N . LYS G 3 317 ? -10.046 54.030 -63.008 1.00 109.96 317 LYS C N 1
ATOM 9091 C CA . LYS G 3 317 ? -9.692 54.031 -64.423 1.00 101.64 317 LYS C CA 1
ATOM 9092 C C . LYS G 3 317 ? -10.913 53.896 -65.330 1.00 117.75 317 LYS C C 1
ATOM 9093 O O . LYS G 3 317 ? -11.382 52.792 -65.603 1.00 124.45 317 LYS C O 1
ATOM 9099 N N . ALA H 3 5 ? -1.045 65.320 4.891 1.00 151.23 5 ALA D N 1
ATOM 9100 C CA . ALA H 3 5 ? -1.409 64.240 3.982 1.00 141.57 5 ALA D CA 1
ATOM 9101 C C . ALA H 3 5 ? -2.620 64.616 3.135 1.00 139.37 5 ALA D C 1
ATOM 9102 O O . ALA H 3 5 ? -3.721 64.110 3.353 1.00 145.72 5 ALA D O 1
ATOM 9104 N N . SER H 3 6 ? -2.401 65.487 2.153 1.00 141.04 6 SER D N 1
ATOM 9105 C CA . SER H 3 6 ? -3.462 65.925 1.247 1.00 129.42 6 SER D CA 1
ATOM 9106 C C . SER H 3 6 ? -3.631 64.900 0.132 1.00 113.94 6 SER D C 1
ATOM 9107 O O . SER H 3 6 ? -4.406 65.100 -0.803 1.00 85.56 6 SER D O 1
ATOM 9110 N N . SER H 3 7 ? -2.866 63.816 0.238 1.00 115.61 7 SER D N 1
ATOM 9111 C CA . SER H 3 7 ? -2.899 62.715 -0.714 1.00 109.95 7 SER D CA 1
ATOM 9112 C C . SER H 3 7 ? -4.157 61.864 -0.561 1.00 112.10 7 SER D C 1
ATOM 9113 O O . SER H 3 7 ? -4.642 61.271 -1.530 1.00 115.17 7 SER D O 1
ATOM 9116 N N . ASP H 3 8 ? -4.675 61.805 0.662 1.00 112.68 8 ASP D N 1
ATOM 9117 C CA . ASP H 3 8 ? -5.896 61.060 0.947 1.00 86.21 8 ASP D CA 1
ATOM 9118 C C . ASP H 3 8 ? -7.031 61.545 0.054 1.00 83.20 8 ASP D C 1
ATOM 9119 O O . ASP H 3 8 ? -7.875 60.753 -0.377 1.00 95.39 8 ASP D O 1
ATOM 9124 N N . LEU H 3 9 ? -7.023 62.845 -0.236 1.00 80.87 9 LEU D N 1
ATOM 9125 C CA . LEU H 3 9 ? -7.965 63.445 -1.174 1.00 70.99 9 LEU D CA 1
ATOM 9126 C C . LEU H 3 9 ? -7.877 62.735 -2.509 1.00 75.57 9 LEU D C 1
ATOM 9127 O O . LEU H 3 9 ? -8.867 62.175 -2.983 1.00 82.37 9 LEU D O 1
ATOM 9132 N N . THR H 3 10 ? -6.686 62.742 -3.101 1.00 73.29 10 THR D N 1
ATOM 9133 C CA . THR H 3 10 ? -6.516 62.211 -4.449 1.00 71.97 10 THR D CA 1
ATOM 9134 C C . THR H 3 10 ? -6.821 60.721 -4.502 1.00 82.54 10 THR D C 1
ATOM 9135 O O . THR H 3 10 ? -7.448 60.250 -5.453 1.00 113.13 10 THR D O 1
ATOM 9139 N N . ASP H 3 11 ? -6.404 59.980 -3.480 1.00 71.02 11 ASP D N 1
ATOM 9140 C CA . ASP H 3 11 ? -6.705 58.554 -3.456 1.00 82.76 11 ASP D CA 1
ATOM 9141 C C . ASP H 3 11 ? -8.214 58.332 -3.418 1.00 80.53 11 ASP D C 1
ATOM 9142 O O . ASP H 3 11 ? -8.747 57.487 -4.144 1.00 94.69 11 ASP D O 1
ATOM 9147 N N . TYR H 3 12 ? -8.901 59.111 -2.588 1.00 71.08 12 TYR D N 1
ATOM 9148 C CA . TYR H 3 12 ? -10.356 59.026 -2.495 1.00 80.04 12 TYR D CA 1
ATOM 9149 C C . TYR H 3 12 ? -11.007 59.320 -3.848 1.00 75.62 12 TYR D C 1
ATOM 9150 O O . TYR H 3 12 ? -11.900 58.598 -4.285 1.00 73.31 12 TYR D O 1
ATOM 9159 N N . VAL H 3 13 ? -10.537 60.367 -4.518 1.00 81.97 13 VAL D N 1
ATOM 9160 C CA . VAL H 3 13 ? -11.125 60.779 -5.787 1.00 71.22 13 VAL D CA 1
ATOM 9161 C C . VAL H 3 13 ? -10.900 59.746 -6.890 1.00 75.00 13 VAL D C 1
ATOM 9162 O O . VAL H 3 13 ? -11.817 59.451 -7.655 1.00 97.03 13 VAL D O 1
ATOM 9166 N N . ILE H 3 14 ? -9.703 59.178 -6.983 1.00 59.15 14 ILE D N 1
ATOM 9167 C CA . ILE H 3 14 ? -9.486 58.195 -8.039 1.00 61.06 14 ILE D CA 1
ATOM 9168 C C . ILE H 3 14 ? -10.201 56.887 -7.711 1.00 77.25 14 ILE D C 1
ATOM 9169 O O . ILE H 3 14 ? -10.637 56.181 -8.618 1.00 102.00 14 ILE D O 1
ATOM 9174 N N . ARG H 3 15 ? -10.348 56.570 -6.427 1.00 70.45 15 ARG D N 1
ATOM 9175 C CA . ARG H 3 15 ? -11.029 55.329 -6.058 1.00 68.46 15 ARG D CA 1
ATOM 9176 C C . ARG H 3 15 ? -12.550 55.428 -6.239 1.00 67.10 15 ARG D C 1
ATOM 9177 O O . ARG H 3 15 ? -13.210 54.432 -6.529 1.00 75.43 15 ARG D O 1
ATOM 9185 N N . GLN H 3 16 ? -13.107 56.623 -6.078 1.00 54.00 16 GLN D N 1
ATOM 9186 C CA . GLN H 3 16 ? -14.518 56.823 -6.386 1.00 50.43 16 GLN D CA 1
ATOM 9187 C C . GLN H 3 16 ? -14.771 56.720 -7.890 1.00 54.15 16 GLN D C 1
ATOM 9188 O O . GLN H 3 16 ? -15.721 56.071 -8.329 1.00 60.64 16 GLN D O 1
ATOM 9194 N N . LEU H 3 17 ? -13.913 57.359 -8.677 1.00 55.92 17 LEU D N 1
ATOM 9195 C CA . LEU H 3 17 ? -14.079 57.380 -10.124 1.00 58.40 17 LEU D CA 1
ATOM 9196 C C . LEU H 3 17 ? -13.550 56.106 -10.781 1.00 60.28 17 LEU D C 1
ATOM 9197 O O . LEU H 3 17 ? -13.697 55.913 -11.987 1.00 51.63 17 LEU D O 1
ATOM 9202 N N . GLY H 3 18 ? -12.940 55.234 -9.985 1.00 57.71 18 GLY D N 1
ATOM 9203 C CA . GLY H 3 18 ? -12.371 54.008 -10.510 1.00 54.53 18 GLY D CA 1
ATOM 9204 C C . GLY H 3 18 ? -13.093 52.707 -10.194 1.00 54.38 18 GLY D C 1
ATOM 9205 O O . GLY H 3 18 ? -12.506 51.637 -10.348 1.00 70.23 18 GLY D O 1
ATOM 9206 N N . ARG H 3 19 ? -14.343 52.778 -9.738 1.00 56.28 19 ARG D N 1
ATOM 9207 C CA . ARG H 3 19 ? -15.114 51.566 -9.446 1.00 54.43 19 ARG D CA 1
ATOM 9208 C C . ARG H 3 19 ? -15.443 50.806 -10.720 1.00 60.99 19 ARG D C 1
ATOM 9209 O O . ARG H 3 19 ? -15.471 51.394 -11.802 1.00 74.86 19 ARG D O 1
ATOM 9217 N N . THR H 3 20 ? -15.704 49.506 -10.592 1.00 55.75 20 THR D N 1
ATOM 9218 C CA . THR H 3 20 ? -16.251 48.746 -11.707 1.00 65.01 20 THR D CA 1
ATOM 9219 C C . THR H 3 20 ? -17.554 49.415 -12.128 1.00 68.76 20 THR D C 1
ATOM 9220 O O . THR H 3 20 ? -18.445 49.626 -11.304 1.00 75.20 20 THR D O 1
ATOM 9224 N N . LYS H 3 21 ? -17.661 49.758 -13.407 1.00 72.51 21 LYS D N 1
ATOM 9225 C CA . LYS H 3 21 ? -18.790 50.551 -13.877 1.00 75.70 21 LYS D CA 1
ATOM 9226 C C . LYS H 3 21 ? -20.034 49.698 -14.102 1.00 74.41 21 LYS D C 1
ATOM 9227 O O . LYS H 3 21 ? -19.959 48.609 -14.675 1.00 64.99 21 LYS D O 1
ATOM 9233 N N . ASN H 3 22 ? -21.170 50.194 -13.618 1.00 61.80 22 ASN D N 1
ATOM 9234 C CA . ASN H 3 22 ? -22.449 49.517 -13.806 1.00 72.96 22 ASN D CA 1
ATOM 9235 C C . ASN H 3 22 ? -23.057 49.787 -15.180 1.00 83.88 22 ASN D C 1
ATOM 9236 O O . ASN H 3 22 ? -23.599 48.885 -15.817 1.00 103.31 22 ASN D O 1
ATOM 9241 N N . LYS H 3 23 ? -22.955 51.034 -15.629 1.00 82.27 23 LYS D N 1
ATOM 9242 C CA . LYS H 3 23 ? -23.586 51.475 -16.871 1.00 69.60 23 LYS D CA 1
ATOM 9243 C C . LYS H 3 23 ? -22.558 51.898 -17.925 1.00 65.70 23 LYS D C 1
ATOM 9244 O O . LYS H 3 23 ? -21.449 52.321 -17.598 1.00 72.25 23 LYS D O 1
ATOM 9250 N N . ARG H 3 24 ? -22.941 51.796 -19.192 1.00 75.16 24 ARG D N 1
ATOM 9251 C CA . ARG H 3 24 ? -22.020 52.045 -20.297 1.00 65.46 24 ARG D CA 1
ATOM 9252 C C . ARG H 3 24 ? -21.540 53.499 -20.388 1.00 68.72 24 ARG D C 1
ATOM 9253 O O . ARG H 3 24 ? -20.375 53.752 -20.694 1.00 91.10 24 ARG D O 1
ATOM 9261 N N . TYR H 3 25 ? -22.432 54.448 -20.126 1.00 61.39 25 TYR D N 1
ATOM 9262 C CA . TYR H 3 25 ? -22.096 55.866 -20.227 1.00 61.47 25 TYR D CA 1
ATOM 9263 C C . TYR H 3 25 ? -21.707 56.486 -18.882 1.00 63.18 25 TYR D C 1
ATOM 9264 O O . TYR H 3 25 ? -21.409 57.678 -18.805 1.00 59.83 25 TYR D O 1
ATOM 9273 N N . GLU H 3 26 ? -21.712 55.673 -17.829 1.00 58.75 26 GLU D N 1
ATOM 9274 C CA . GLU H 3 26 ? -21.525 56.161 -16.459 1.00 60.86 26 GLU D CA 1
ATOM 9275 C C . GLU H 3 26 ? -20.169 56.843 -16.244 1.00 55.25 26 GLU D C 1
ATOM 9276 O O . GLU H 3 26 ? -20.096 57.958 -15.714 1.00 54.90 26 GLU D O 1
ATOM 9282 N N . ALA H 3 27 ? -19.103 56.168 -16.657 1.00 52.09 27 ALA D N 1
ATOM 9283 C CA . ALA H 3 27 ? -17.755 56.699 -16.524 1.00 52.36 27 ALA D CA 1
ATOM 9284 C C . ALA H 3 27 ? -17.642 58.077 -17.161 1.00 53.91 27 ALA D C 1
ATOM 9285 O O . ALA H 3 27 ? -17.229 59.038 -16.517 1.00 57.71 27 ALA D O 1
ATOM 9287 N N . TYR H 3 28 ? -18.040 58.167 -18.425 1.00 61.07 28 TYR D N 1
ATOM 9288 C CA . TYR H 3 28 ? -17.923 59.407 -19.178 1.00 65.06 28 TYR D CA 1
ATOM 9289 C C . TYR H 3 28 ? -18.708 60.550 -18.542 1.00 58.15 28 TYR D C 1
ATOM 9290 O O . TYR H 3 28 ? -18.161 61.632 -18.315 1.00 58.10 28 TYR D O 1
ATOM 9299 N N . VAL H 3 29 ? -19.983 60.316 -18.256 1.00 57.42 29 VAL D N 1
ATOM 9300 C CA . VAL H 3 29 ? -20.823 61.374 -17.710 1.00 62.94 29 VAL D CA 1
ATOM 9301 C C . VAL H 3 29 ? -20.321 61.835 -16.340 1.00 62.98 29 VAL D C 1
ATOM 9302 O O . VAL H 3 29 ? -20.106 63.035 -16.129 1.00 74.87 29 VAL D O 1
ATOM 9306 N N . VAL H 3 30 ? -20.102 60.892 -15.425 1.00 58.85 30 VAL D N 1
ATOM 9307 C CA . VAL H 3 30 ? -19.617 61.252 -14.092 1.00 57.05 30 VAL D CA 1
ATOM 9308 C C . VAL H 3 30 ? -18.277 61.990 -14.142 1.00 57.49 30 VAL D C 1
ATOM 9309 O O . VAL H 3 30 ? -18.112 63.042 -13.510 1.00 70.36 30 VAL D O 1
ATOM 9313 N N . SER H 3 31 ? -17.326 61.446 -14.897 1.00 55.28 31 SER D N 1
ATOM 9314 C CA . SER H 3 31 ? -15.994 62.042 -14.974 1.00 61.99 31 SER D CA 1
ATOM 9315 C C . SER H 3 31 ? -16.056 63.442 -15.559 1.00 55.89 31 SER D C 1
ATOM 9316 O O . SER H 3 31 ? -15.365 64.354 -15.089 1.00 53.78 31 SER D O 1
ATOM 9319 N N . ARG H 3 32 ? -16.889 63.618 -16.578 1.00 55.31 32 ARG D N 1
ATOM 9320 C CA . ARG H 3 32 ? -17.005 64.928 -17.189 1.00 58.24 32 ARG D CA 1
ATOM 9321 C C . ARG H 3 32 ? -17.593 65.924 -16.196 1.00 63.19 32 ARG D C 1
ATOM 9322 O O . ARG H 3 32 ? -17.109 67.054 -16.088 1.00 73.09 32 ARG D O 1
ATOM 9330 N N . ILE H 3 33 ? -18.621 65.499 -15.462 1.00 56.44 33 ILE D N 1
ATOM 9331 C CA . ILE H 3 33 ? -19.222 66.356 -14.434 1.00 56.20 33 ILE D CA 1
ATOM 9332 C C . ILE H 3 33 ? -18.196 66.791 -13.394 1.00 69.09 33 ILE D C 1
ATOM 9333 O O . ILE H 3 33 ? -18.059 67.978 -13.105 1.00 86.60 33 ILE D O 1
ATOM 9338 N N . ILE H 3 34 ? -17.469 65.825 -12.844 1.00 67.12 34 ILE D N 1
ATOM 9339 C CA . ILE H 3 34 ? -16.485 66.114 -11.805 1.00 72.10 34 ILE D CA 1
ATOM 9340 C C . ILE H 3 34 ? -15.336 67.006 -12.282 1.00 80.13 34 ILE D C 1
ATOM 9341 O O . ILE H 3 34 ? -14.920 67.928 -11.575 1.00 75.14 34 ILE D O 1
ATOM 9346 N N . HIS H 3 35 ? -14.823 66.743 -13.479 1.00 72.44 35 HIS D N 1
ATOM 9347 C CA . HIS H 3 35 ? -13.669 67.498 -13.955 1.00 69.44 35 HIS D CA 1
ATOM 9348 C C . HIS H 3 35 ? -14.047 68.890 -14.430 1.00 79.15 35 HIS D C 1
ATOM 9349 O O . HIS H 3 35 ? -13.278 69.835 -14.258 1.00 98.70 35 HIS D O 1
ATOM 9356 N N . LEU H 3 36 ? -15.229 69.019 -15.022 1.00 84.69 36 LEU D N 1
ATOM 9357 C CA . LEU H 3 36 ? -15.688 70.322 -15.493 1.00 89.49 36 LEU D CA 1
ATOM 9358 C C . LEU H 3 36 ? -16.137 71.196 -14.326 1.00 88.77 36 LEU D C 1
ATOM 9359 O O . LEU H 3 36 ? -15.922 72.409 -14.338 1.00 104.00 36 LEU D O 1
ATOM 9364 N N . LEU H 3 37 ? -16.757 70.578 -13.321 1.00 80.02 37 LEU D N 1
ATOM 9365 C CA . LEU H 3 37 ? -17.151 71.294 -12.107 1.00 75.84 37 LEU D CA 1
ATOM 9366 C C . LEU H 3 37 ? -15.903 71.779 -11.376 1.00 88.89 37 LEU D C 1
ATOM 9367 O O . LEU H 3 37 ? -15.834 72.930 -10.941 1.00 95.72 37 LEU D O 1
ATOM 9372 N N . ASN H 3 38 ? -14.926 70.884 -11.253 1.00 82.75 38 ASN D N 1
ATOM 9373 C CA . ASN H 3 38 ? -13.599 71.213 -10.736 1.00 86.39 38 ASN D CA 1
ATOM 9374 C C . ASN H 3 38 ? -13.614 71.820 -9.334 1.00 93.58 38 ASN D C 1
ATOM 9375 O O . ASN H 3 38 ? -12.726 72.594 -8.978 1.00 87.63 38 ASN D O 1
ATOM 9380 N N . ASP H 3 39 ? -14.623 71.467 -8.544 1.00 96.17 39 ASP D N 1
ATOM 9381 C CA . ASP H 3 39 ? -14.700 71.931 -7.164 1.00 89.39 39 ASP D CA 1
ATOM 9382 C C . ASP H 3 39 ? -14.531 70.746 -6.220 1.00 95.53 39 ASP D C 1
ATOM 9383 O O . ASP H 3 39 ? -15.432 69.920 -6.073 1.00 105.59 39 ASP D O 1
ATOM 9388 N N . PHE H 3 40 ? -13.367 70.666 -5.588 1.00 93.64 40 PHE D N 1
ATOM 9389 C CA . PHE H 3 40 ? -13.067 69.557 -4.690 1.00 94.71 40 PHE D CA 1
ATOM 9390 C C . PHE H 3 40 ? -13.257 69.921 -3.223 1.00 99.27 40 PHE D C 1
ATOM 9391 O O . PHE H 3 40 ? -12.915 69.149 -2.326 1.00 97.34 40 PHE D O 1
ATOM 9399 N N . THR H 3 41 ? -13.780 71.119 -2.989 1.00 100.81 41 THR D N 1
ATOM 9400 C CA . THR H 3 41 ? -14.334 71.464 -1.688 1.00 103.18 41 THR D CA 1
ATOM 9401 C C . THR H 3 41 ? -15.693 70.775 -1.506 1.00 93.99 41 THR D C 1
ATOM 9402 O O . THR H 3 41 ? -16.262 70.774 -0.413 1.00 94.17 41 THR D O 1
ATOM 9406 N N . LEU H 3 42 ? -16.203 70.197 -2.593 1.00 83.30 42 LEU D N 1
ATOM 9407 C CA . LEU H 3 42 ? -17.450 69.436 -2.570 1.00 77.34 42 LEU D CA 1
ATOM 9408 C C . LEU H 3 42 ? -17.188 67.934 -2.561 1.00 80.64 42 LEU D C 1
ATOM 9409 O O . LEU H 3 42 ? -16.728 67.372 -3.557 1.00 76.30 42 LEU D O 1
ATOM 9414 N N . LYS H 3 43 ? -17.492 67.283 -1.443 1.00 80.93 43 LYS D N 1
ATOM 9415 C CA . LYS H 3 43 ? -17.369 65.833 -1.352 1.00 63.40 43 LYS D CA 1
ATOM 9416 C C . LYS H 3 43 ? -18.380 65.177 -2.285 1.00 64.48 43 LYS D C 1
ATOM 9417 O O . LYS H 3 43 ? -19.515 65.640 -2.389 1.00 73.96 43 LYS D O 1
ATOM 9423 N N . PHE H 3 44 ? -17.970 64.113 -2.973 1.00 57.89 44 PHE D N 1
ATOM 9424 C CA . PHE H 3 44 ? -18.916 63.330 -3.764 1.00 53.40 44 PHE D CA 1
ATOM 9425 C C . PHE H 3 44 ? -18.760 61.824 -3.576 1.00 52.88 44 PHE D C 1
ATOM 9426 O O . PHE H 3 44 ? -17.736 61.345 -3.083 1.00 55.32 44 PHE D O 1
ATOM 9434 N N . VAL H 3 45 ? -19.797 61.089 -3.972 1.00 56.44 45 VAL D N 1
ATOM 9435 C CA . VAL H 3 45 ? -19.830 59.635 -3.851 1.00 46.19 45 VAL D CA 1
ATOM 9436 C C . VAL H 3 45 ? -20.391 58.998 -5.120 1.00 50.51 45 VAL D C 1
ATOM 9437 O O . VAL H 3 45 ? -21.401 59.454 -5.649 1.00 79.20 45 VAL D O 1
ATOM 9441 N N . THR H 3 46 ? -19.738 57.946 -5.605 1.00 43.36 46 THR D N 1
ATOM 9442 C CA . THR H 3 46 ? -20.220 57.224 -6.776 1.00 42.68 46 THR D CA 1
ATOM 9443 C C . THR H 3 46 ? -20.848 55.895 -6.395 1.00 56.01 46 THR D C 1
ATOM 9444 O O . THR H 3 46 ? -20.393 55.228 -5.462 1.00 66.75 46 THR D O 1
ATOM 9448 N N . GLN H 3 47 ? -21.890 55.520 -7.134 1.00 53.66 47 GLN D N 1
ATOM 9449 C CA . GLN H 3 47 ? -22.639 54.290 -6.894 1.00 45.59 47 GLN D CA 1
ATOM 9450 C C . GLN H 3 47 ? -23.216 54.244 -5.474 1.00 47.10 47 GLN D C 1
ATOM 9451 O O . GLN H 3 47 ? -23.149 53.216 -4.798 1.00 51.13 47 GLN D O 1
ATOM 9457 N N . GLN H 3 48 ? -23.806 55.353 -5.039 1.00 46.80 48 GLN D N 1
ATOM 9458 C CA . GLN H 3 48 ? -24.345 55.447 -3.688 1.00 48.94 48 GLN D CA 1
ATOM 9459 C C . GLN H 3 48 ? -25.635 54.641 -3.557 1.00 60.08 48 GLN D C 1
ATOM 9460 O O . GLN H 3 48 ? -26.596 54.876 -4.296 1.00 76.58 48 GLN D O 1
ATOM 9466 N N . PHE H 3 49 ? -25.651 53.687 -2.627 1.00 53.96 49 PHE D N 1
ATOM 9467 C CA . PHE H 3 49 ? -26.860 52.910 -2.347 1.00 56.85 49 PHE D CA 1
ATOM 9468 C C . PHE H 3 49 ? -27.906 53.767 -1.631 1.00 68.20 49 PHE D C 1
ATOM 9469 O O . PHE H 3 49 ? -27.593 54.446 -0.657 1.00 69.92 49 PHE D O 1
ATOM 9477 N N . VAL H 3 50 ? -29.147 53.732 -2.111 1.00 59.47 50 VAL D N 1
ATOM 9478 C CA . VAL H 3 50 ? -30.246 54.453 -1.468 1.00 61.62 50 VAL D CA 1
ATOM 9479 C C . VAL H 3 50 ? -31.434 53.532 -1.241 1.00 64.89 50 VAL D C 1
ATOM 9480 O O . VAL H 3 50 ? -31.543 52.493 -1.890 1.00 65.62 50 VAL D O 1
ATOM 9484 N N . ARG H 3 51 ? -32.322 53.898 -0.320 1.00 67.67 51 ARG D N 1
ATOM 9485 C CA . ARG H 3 51 ? -33.549 53.124 -0.132 1.00 78.05 51 ARG D CA 1
ATOM 9486 C C . ARG H 3 51 ? -34.747 53.888 -0.668 1.00 71.82 51 ARG D C 1
ATOM 9487 O O . ARG H 3 51 ? -34.959 55.048 -0.321 1.00 71.60 51 ARG D O 1
ATOM 9495 N N . LEU H 3 52 ? -35.527 53.226 -1.516 1.00 73.07 52 LEU D N 1
ATOM 9496 C CA . LEU H 3 52 ? -36.640 53.865 -2.207 1.00 82.28 52 LEU D CA 1
ATOM 9497 C C . LEU H 3 52 ? -37.848 54.064 -1.303 1.00 94.40 52 LEU D C 1
ATOM 9498 O O . LEU H 3 52 ? -37.797 53.792 -0.107 1.00 91.28 52 LEU D O 1
ATOM 9503 N N . SER H 3 53 ? -38.936 54.549 -1.894 1.00 92.56 53 SER D N 1
ATOM 9504 C CA . SER H 3 53 ? -40.203 54.681 -1.192 1.00 84.08 53 SER D CA 1
ATOM 9505 C C . SER H 3 53 ? -40.636 53.317 -0.681 1.00 101.07 53 SER D C 1
ATOM 9506 O O . SER H 3 53 ? -41.117 53.185 0.443 1.00 122.70 53 SER D O 1
ATOM 9509 N N . ASN H 3 54 ? -40.460 52.307 -1.526 1.00 100.28 54 ASN D N 1
ATOM 9510 C CA . ASN H 3 54 ? -40.645 50.917 -1.128 1.00 110.64 54 ASN D CA 1
ATOM 9511 C C . ASN H 3 54 ? -39.403 50.401 -0.401 1.00 104.33 54 ASN D C 1
ATOM 9512 O O . ASN H 3 54 ? -38.417 51.125 -0.258 1.00 88.58 54 ASN D O 1
ATOM 9517 N N . LYS H 3 55 ? -39.436 49.149 0.044 1.00 93.47 55 LYS D N 1
ATOM 9518 C CA . LYS H 3 55 ? -38.298 48.586 0.766 1.00 97.64 55 LYS D CA 1
ATOM 9519 C C . LYS H 3 55 ? -37.085 48.326 -0.136 1.00 111.91 55 LYS D C 1
ATOM 9520 O O . LYS H 3 55 ? -36.004 47.996 0.355 1.00 122.57 55 LYS D O 1
ATOM 9526 N N . LYS H 3 56 ? -37.263 48.484 -1.447 1.00 105.24 56 LYS D N 1
ATOM 9527 C CA . LYS H 3 56 ? -36.242 48.094 -2.420 1.00 93.75 56 LYS D CA 1
ATOM 9528 C C . LYS H 3 56 ? -34.998 48.979 -2.375 1.00 91.95 56 LYS D C 1
ATOM 9529 O O . LYS H 3 56 ? -35.073 50.174 -2.089 1.00 99.39 56 LYS D O 1
ATOM 9535 N N . ILE H 3 57 ? -33.853 48.370 -2.663 1.00 82.47 57 ILE D N 1
ATOM 9536 C CA . ILE H 3 57 ? -32.573 49.060 -2.592 1.00 79.48 57 ILE D CA 1
ATOM 9537 C C . ILE H 3 57 ? -32.091 49.466 -3.973 1.00 68.28 57 ILE D C 1
ATOM 9538 O O . ILE H 3 57 ? -31.893 48.621 -4.842 1.00 90.39 57 ILE D O 1
ATOM 9543 N N . ALA H 3 58 ? -31.903 50.765 -4.168 1.00 65.61 58 ALA D N 1
ATOM 9544 C CA . ALA H 3 58 ? -31.469 51.304 -5.453 1.00 65.36 58 ALA D CA 1
ATOM 9545 C C . ALA H 3 58 ? -30.077 51.910 -5.343 1.00 69.93 58 ALA D C 1
ATOM 9546 O O . ALA H 3 58 ? -29.463 51.858 -4.281 1.00 90.84 58 ALA D O 1
ATOM 9548 N N . LEU H 3 59 ? -29.571 52.469 -6.441 1.00 74.84 59 LEU D N 1
ATOM 9549 C CA . LEU H 3 59 ? -28.301 53.199 -6.400 1.00 75.72 59 LEU D CA 1
ATOM 9550 C C . LEU H 3 59 ? -28.301 54.383 -7.355 1.00 66.11 59 LEU D C 1
ATOM 9551 O O . LEU H 3 59 ? -28.980 54.367 -8.378 1.00 59.02 59 LEU D O 1
ATOM 9556 N N . THR H 3 60 ? -27.541 55.414 -7.011 1.00 54.60 60 THR D N 1
ATOM 9557 C CA . THR H 3 60 ? -27.380 56.546 -7.907 1.00 55.07 60 THR D CA 1
ATOM 9558 C C . THR H 3 60 ? -25.916 56.673 -8.289 1.00 65.90 60 THR D C 1
ATOM 9559 O O . THR H 3 60 ? -25.027 56.292 -7.526 1.00 97.41 60 THR D O 1
ATOM 9563 N N . ASP H 3 61 ? -25.674 57.222 -9.471 1.00 53.00 61 ASP D N 1
ATOM 9564 C CA . ASP H 3 61 ? -24.347 57.201 -10.068 1.00 52.13 61 ASP D CA 1
ATOM 9565 C C . ASP H 3 61 ? -23.399 58.227 -9.457 1.00 54.58 61 ASP D C 1
ATOM 9566 O O . ASP H 3 61 ? -22.202 57.970 -9.348 1.00 52.06 61 ASP D O 1
ATOM 9571 N N . LEU H 3 62 ? -23.928 59.381 -9.058 1.00 52.09 62 LEU D N 1
ATOM 9572 C CA . LEU H 3 62 ? -23.099 60.403 -8.418 1.00 48.10 62 LEU D CA 1
ATOM 9573 C C . LEU H 3 62 ? -23.867 61.091 -7.289 1.00 52.73 62 LEU D C 1
ATOM 9574 O O . LEU H 3 62 ? -25.040 61.401 -7.443 1.00 73.23 62 LEU D O 1
ATOM 9579 N N . TYR H 3 63 ? -23.220 61.316 -6.148 1.00 57.89 63 TYR D N 1
ATOM 9580 C CA . TYR H 3 63 ? -23.914 61.911 -5.005 1.00 60.83 63 TYR D CA 1
ATOM 9581 C C . TYR H 3 63 ? -23.111 62.982 -4.273 1.00 66.11 63 TYR D C 1
ATOM 9582 O O . TYR H 3 63 ? -22.005 62.734 -3.808 1.00 93.90 63 TYR D O 1
ATOM 9591 N N . PHE H 3 64 ? -23.694 64.171 -4.164 1.00 47.39 64 PHE D N 1
ATOM 9592 C CA . PHE H 3 64 ? -23.131 65.241 -3.359 1.00 48.75 64 PHE D CA 1
ATOM 9593 C C . PHE H 3 64 ? -23.928 65.384 -2.055 1.00 64.14 64 PHE D C 1
ATOM 9594 O O . PHE H 3 64 ? -25.048 65.928 -2.057 1.00 68.50 64 PHE D O 1
ATOM 9602 N N . PRO H 3 65 ? -23.339 64.903 -0.940 1.00 61.98 65 PRO D N 1
ATOM 9603 C CA . PRO H 3 65 ? -23.938 64.842 0.399 1.00 60.56 65 PRO D CA 1
ATOM 9604 C C . PRO H 3 65 ? -24.292 66.202 0.947 1.00 62.30 65 PRO D C 1
ATOM 9605 O O . PRO H 3 65 ? -25.397 66.410 1.448 1.00 70.56 65 PRO D O 1
ATOM 9609 N N . GLN H 3 66 ? -23.344 67.120 0.842 1.00 57.47 66 GLN D N 1
ATOM 9610 C CA . GLN H 3 66 ? -23.518 68.464 1.357 1.00 60.48 66 GLN D CA 1
ATOM 9611 C C . GLN H 3 66 ? -24.721 69.141 0.720 1.00 63.79 66 GLN D C 1
ATOM 9612 O O . GLN H 3 66 ? -25.456 69.871 1.380 1.00 73.91 66 GLN D O 1
ATOM 9618 N N . LEU H 3 67 ? -24.917 68.887 -0.569 1.00 77.80 67 LEU D N 1
ATOM 9619 C CA . LEU H 3 67 ? -25.969 69.555 -1.320 1.00 77.97 67 LEU D CA 1
ATOM 9620 C C . LEU H 3 67 ? -27.266 68.759 -1.332 1.00 71.20 67 LEU D C 1
ATOM 9621 O O . LEU H 3 67 ? -28.318 69.274 -1.713 1.00 61.85 67 LEU D O 1
ATOM 9626 N N . GLY H 3 68 ? -27.192 67.513 -0.882 1.00 64.98 68 GLY D N 1
ATOM 9627 C CA . GLY H 3 68 ? -28.323 66.614 -0.983 1.00 62.75 68 GLY D CA 1
ATOM 9628 C C . GLY H 3 68 ? -28.734 66.444 -2.434 1.00 57.08 68 GLY D C 1
ATOM 9629 O O . GLY H 3 68 ? -29.923 66.417 -2.747 1.00 63.84 68 GLY D O 1
ATOM 9630 N N . ILE H 3 69 ? -27.752 66.329 -3.326 1.00 54.83 69 ILE D N 1
ATOM 9631 C CA . ILE H 3 69 ? -28.058 66.188 -4.751 1.00 58.71 69 ILE D CA 1
ATOM 9632 C C . ILE H 3 69 ? -27.519 64.888 -5.341 1.00 59.64 69 ILE D C 1
ATOM 9633 O O . ILE H 3 69 ? -26.367 64.535 -5.113 1.00 58.67 69 ILE D O 1
ATOM 9638 N N . HIS H 3 70 ? -28.347 64.184 -6.109 1.00 56.42 70 HIS D N 1
ATOM 9639 C CA . HIS H 3 70 ? -27.879 63.010 -6.844 1.00 55.98 70 HIS D CA 1
ATOM 9640 C C . HIS H 3 70 ? -27.920 63.245 -8.351 1.00 60.23 70 HIS D C 1
ATOM 9641 O O . HIS H 3 70 ? -28.658 64.097 -8.852 1.00 73.87 70 HIS D O 1
ATOM 9648 N N . ILE H 3 71 ? -27.106 62.486 -9.069 1.00 63.77 71 ILE D N 1
ATOM 9649 C CA . ILE H 3 71 ? -27.086 62.526 -10.518 1.00 57.55 71 ILE D CA 1
ATOM 9650 C C . ILE H 3 71 ? -27.077 61.110 -11.067 1.00 54.14 71 ILE D C 1
ATOM 9651 O O . ILE H 3 71 ? -26.242 60.282 -10.685 1.00 52.12 71 ILE D O 1
ATOM 9656 N N . GLU H 3 72 ? -28.033 60.843 -11.951 1.00 67.90 72 GLU D N 1
ATOM 9657 C CA . GLU H 3 72 ? -28.224 59.516 -12.522 1.00 63.91 72 GLU D CA 1
ATOM 9658 C C . GLU H 3 72 ? -28.213 59.586 -14.040 1.00 63.77 72 GLU D C 1
ATOM 9659 O O . GLU H 3 72 ? -28.780 60.506 -14.617 1.00 81.13 72 GLU D O 1
ATOM 9665 N N . VAL H 3 73 ? -27.565 58.626 -14.691 1.00 54.73 73 VAL D N 1
ATOM 9666 C CA . VAL H 3 73 ? -27.595 58.581 -16.147 1.00 63.26 73 VAL D CA 1
ATOM 9667 C C . VAL H 3 73 ? -28.615 57.543 -16.608 1.00 66.50 73 VAL D C 1
ATOM 9668 O O . VAL H 3 73 ? -28.698 56.443 -16.053 1.00 58.23 73 VAL D O 1
ATOM 9672 N N . ASP H 3 74 ? -29.425 57.906 -17.598 1.00 66.24 74 ASP D N 1
ATOM 9673 C CA . ASP H 3 74 ? -30.426 56.972 -18.092 1.00 71.28 74 ASP D CA 1
ATOM 9674 C C . ASP H 3 74 ? -30.004 56.414 -19.440 1.00 72.43 74 ASP D C 1
ATOM 9675 O O . ASP H 3 74 ? -30.063 57.111 -20.446 1.00 80.40 74 ASP D O 1
ATOM 9680 N N . GLU H 3 75 ? -29.532 55.171 -19.450 1.00 86.89 75 GLU D N 1
ATOM 9681 C CA . GLU H 3 75 ? -29.366 54.426 -20.692 1.00 82.42 75 GLU D CA 1
ATOM 9682 C C . GLU H 3 75 ? -30.407 53.336 -20.910 1.00 72.85 75 GLU D C 1
ATOM 9683 O O . GLU H 3 75 ? -30.355 52.630 -21.912 1.00 98.81 75 GLU D O 1
ATOM 9689 N N . GLY H 3 76 ? -31.321 53.163 -19.963 1.00 72.29 76 GLY D N 1
ATOM 9690 C CA . GLY H 3 76 ? -32.380 52.179 -20.117 1.00 84.17 76 GLY D CA 1
ATOM 9691 C C . GLY H 3 76 ? -31.999 50.737 -19.813 1.00 84.08 76 GLY D C 1
ATOM 9692 O O . GLY H 3 76 ? -30.971 50.474 -19.196 1.00 78.90 76 GLY D O 1
ATOM 9693 N N . HIS H 3 77 ? -32.839 49.809 -20.269 1.00 110.47 77 HIS D N 1
ATOM 9694 C CA . HIS H 3 77 ? -32.735 48.380 -19.948 1.00 110.44 77 HIS D CA 1
ATOM 9695 C C . HIS H 3 77 ? -31.392 47.742 -20.298 1.00 93.76 77 HIS D C 1
ATOM 9696 O O . HIS H 3 77 ? -30.672 47.281 -19.420 1.00 86.71 77 HIS D O 1
ATOM 9703 N N . HIS H 3 78 ? -31.070 47.693 -21.585 1.00 117.31 78 HIS D N 1
ATOM 9704 C CA . HIS H 3 78 ? -29.856 47.022 -22.037 1.00 111.07 78 HIS D CA 1
ATOM 9705 C C . HIS H 3 78 ? -28.622 47.860 -21.728 1.00 117.49 78 HIS D C 1
ATOM 9706 O O . HIS H 3 78 ? -28.719 48.888 -21.055 1.00 133.05 78 HIS D O 1
ATOM 9713 N N . PHE H 3 79 ? -27.471 47.405 -22.219 1.00 128.38 79 PHE D N 1
ATOM 9714 C CA . PHE H 3 79 ? -26.165 47.963 -21.858 1.00 119.87 79 PHE D CA 1
ATOM 9715 C C . PHE H 3 79 ? -25.943 47.823 -20.356 1.00 106.43 79 PHE D C 1
ATOM 9716 O O . PHE H 3 79 ? -25.511 48.764 -19.694 1.00 87.47 79 PHE D O 1
ATOM 9724 N N . LEU H 3 80 ? -26.252 46.643 -19.827 1.00 121.75 80 LEU D N 1
ATOM 9725 C CA . LEU H 3 80 ? -26.047 46.360 -18.411 1.00 126.11 80 LEU D CA 1
ATOM 9726 C C . LEU H 3 80 ? -24.787 45.525 -18.192 1.00 129.40 80 LEU D C 1
ATOM 9727 O O . LEU H 3 80 ? -24.643 44.435 -18.749 1.00 125.14 80 LEU D O 1
ATOM 9732 N N . ARG H 3 81 ? -23.870 46.053 -17.387 1.00 120.24 81 ARG D N 1
ATOM 9733 C CA . ARG H 3 81 ? -22.669 45.317 -17.012 1.00 121.33 81 ARG D CA 1
ATOM 9734 C C . ARG H 3 81 ? -23.023 44.290 -15.944 1.00 123.64 81 ARG D C 1
ATOM 9735 O O . ARG H 3 81 ? -22.458 43.197 -15.895 1.00 131.59 81 ARG D O 1
ATOM 9743 N N . ASN H 3 82 ? -23.976 44.657 -15.095 1.00 126.39 82 ASN D N 1
ATOM 9744 C CA . ASN H 3 82 ? -24.445 43.787 -14.028 1.00 124.78 82 ASN D CA 1
ATOM 9745 C C . ASN H 3 82 ? -25.877 43.318 -14.302 1.00 120.48 82 ASN D C 1
ATOM 9746 O O . ASN H 3 82 ? -26.802 44.129 -14.380 1.00 122.29 82 ASN D O 1
ATOM 9751 N N . SER H 3 83 ? -26.056 42.010 -14.454 1.00 103.11 83 SER D N 1
ATOM 9752 C CA . SER H 3 83 ? -27.346 41.460 -14.865 1.00 113.83 83 SER D CA 1
ATOM 9753 C C . SER H 3 83 ? -28.400 41.470 -13.756 1.00 135.89 83 SER D C 1
ATOM 9754 O O . SER H 3 83 ? -29.575 41.201 -14.012 1.00 139.03 83 SER D O 1
ATOM 9757 N N . LYS H 3 84 ? -27.984 41.778 -12.531 1.00 145.82 84 LYS D N 1
ATOM 9758 C CA . LYS H 3 84 ? -28.902 41.768 -11.393 1.00 147.26 84 LYS D CA 1
ATOM 9759 C C . LYS H 3 84 ? -29.500 43.143 -11.085 1.00 139.78 84 LYS D C 1
ATOM 9760 O O . LYS H 3 84 ? -30.193 43.311 -10.081 1.00 158.88 84 LYS D O 1
ATOM 9766 N N . MET H 3 85 ? -29.227 44.125 -11.939 1.00 107.78 85 MET D N 1
ATOM 9767 C CA . MET H 3 85 ? -29.855 45.437 -11.807 1.00 92.83 85 MET D CA 1
ATOM 9768 C C . MET H 3 85 ? -31.141 45.501 -12.627 1.00 96.69 85 MET D C 1
ATOM 9769 O O . MET H 3 85 ? -31.249 44.868 -13.677 1.00 97.39 85 MET D O 1
ATOM 9774 N N . GLU H 3 86 ? -32.125 46.237 -12.119 1.00 98.42 86 GLU D N 1
ATOM 9775 C CA . GLU H 3 86 ? -33.433 46.322 -12.762 1.00 98.79 86 GLU D CA 1
ATOM 9776 C C . GLU H 3 86 ? -33.797 47.763 -13.122 1.00 98.36 86 GLU D C 1
ATOM 9777 O O . GLU H 3 86 ? -33.356 48.708 -12.468 1.00 91.92 86 GLU D O 1
ATOM 9783 N N . TYR H 3 87 ? -34.608 47.921 -14.164 1.00 106.38 87 TYR D N 1
ATOM 9784 C CA . TYR H 3 87 ? -34.965 49.242 -14.684 1.00 99.93 87 TYR D CA 1
ATOM 9785 C C . TYR H 3 87 ? -36.478 49.475 -14.602 1.00 108.05 87 TYR D C 1
ATOM 9786 O O . TYR H 3 87 ? -37.257 48.839 -15.319 1.00 99.25 87 TYR D O 1
ATOM 9795 N N . SER H 3 88 ? -36.882 50.398 -13.730 1.00 100.30 88 SER D N 1
ATOM 9796 C CA . SER H 3 88 ? -38.296 50.655 -13.465 1.00 106.09 88 SER D CA 1
ATOM 9797 C C . SER H 3 88 ? -38.577 52.140 -13.229 1.00 106.88 88 SER D C 1
ATOM 9798 O O . SER H 3 88 ? -37.679 52.974 -13.347 1.00 113.46 88 SER D O 1
ATOM 9801 N N . LEU H 3 89 ? -39.825 52.468 -12.903 1.00 92.32 89 LEU D N 1
ATOM 9802 C CA . LEU H 3 89 ? -40.193 53.848 -12.591 1.00 96.80 89 LEU D CA 1
ATOM 9803 C C . LEU H 3 89 ? -40.685 53.966 -11.151 1.00 115.72 89 LEU D C 1
ATOM 9804 O O . LEU H 3 89 ? -41.351 53.069 -10.635 1.00 124.51 89 LEU D O 1
ATOM 9809 N N . ASN H 3 90 ? -40.361 55.090 -10.518 1.00 118.28 90 ASN D N 1
ATOM 9810 C CA . ASN H 3 90 ? -40.571 55.283 -9.090 1.00 112.78 90 ASN D CA 1
ATOM 9811 C C . ASN H 3 90 ? -40.946 56.731 -8.777 1.00 112.41 90 ASN D C 1
ATOM 9812 O O . ASN H 3 90 ? -41.291 57.495 -9.679 1.00 124.80 90 ASN D O 1
ATOM 9817 N N . GLN H 3 91 ? -40.869 57.099 -7.501 1.00 99.04 91 GLN D N 1
ATOM 9818 C CA . GLN H 3 91 ? -41.309 58.413 -7.026 1.00 100.47 91 GLN D CA 1
ATOM 9819 C C . GLN H 3 91 ? -40.540 59.566 -7.671 1.00 107.46 91 GLN D C 1
ATOM 9820 O O . GLN H 3 91 ? -39.484 59.359 -8.272 1.00 123.67 91 GLN D O 1
ATOM 9826 N N . ILE H 3 92 ? -41.115 60.766 -7.568 1.00 102.64 92 ILE D N 1
ATOM 9827 C CA . ILE H 3 92 ? -40.640 61.964 -8.268 1.00 107.59 92 ILE D CA 1
ATOM 9828 C C . ILE H 3 92 ? -39.116 62.130 -8.225 1.00 114.87 92 ILE D C 1
ATOM 9829 O O . ILE H 3 92 ? -38.466 62.003 -9.264 1.00 110.35 92 ILE D O 1
ATOM 9834 N N . ASP H 3 93 ? -38.519 62.381 -7.062 1.00 125.97 93 ASP D N 1
ATOM 9835 C CA . ASP H 3 93 ? -37.068 62.290 -7.036 1.00 120.73 93 ASP D CA 1
ATOM 9836 C C . ASP H 3 93 ? -36.692 60.963 -6.401 1.00 106.64 93 ASP D C 1
ATOM 9837 O O . ASP H 3 93 ? -36.553 60.853 -5.181 1.00 97.59 93 ASP D O 1
ATOM 9842 N N . GLU H 3 94 ? -36.487 59.977 -7.270 1.00 92.49 94 GLU D N 1
ATOM 9843 C CA . GLU H 3 94 ? -35.984 58.655 -6.927 1.00 80.85 94 GLU D CA 1
ATOM 9844 C C . GLU H 3 94 ? -35.276 58.110 -8.163 1.00 85.29 94 GLU D C 1
ATOM 9845 O O . GLU H 3 94 ? -35.681 58.413 -9.283 1.00 107.15 94 GLU D O 1
ATOM 9851 N N . PRO H 3 95 ? -34.230 57.295 -7.973 1.00 71.42 95 PRO D N 1
ATOM 9852 C CA . PRO H 3 95 ? -33.507 56.703 -9.102 1.00 60.48 95 PRO D CA 1
ATOM 9853 C C . PRO H 3 95 ? -34.360 55.717 -9.886 1.00 68.29 95 PRO D C 1
ATOM 9854 O O . PRO H 3 95 ? -35.363 55.235 -9.369 1.00 69.94 95 PRO D O 1
ATOM 9858 N N . LEU H 3 96 ? -33.982 55.441 -11.128 1.00 76.63 96 LEU D N 1
ATOM 9859 C CA . LEU H 3 96 ? -34.733 54.499 -11.947 1.00 71.93 96 LEU D CA 1
ATOM 9860 C C . LEU H 3 96 ? -34.110 53.105 -11.941 1.00 65.60 96 LEU D C 1
ATOM 9861 O O . LEU H 3 96 ? -34.671 52.166 -12.504 1.00 74.40 96 LEU D O 1
ATOM 9866 N N . TYR H 3 97 ? -32.963 52.967 -11.288 1.00 62.64 97 TYR D N 1
ATOM 9867 C CA . TYR H 3 97 ? -32.226 51.709 -11.323 1.00 71.64 97 TYR D CA 1
ATOM 9868 C C . TYR H 3 97 ? -32.178 51.050 -9.952 1.00 70.90 97 TYR D C 1
ATOM 9869 O O . TYR H 3 97 ? -31.662 51.627 -8.997 1.00 71.43 97 TYR D O 1
ATOM 9878 N N . SER H 3 98 ? -32.704 49.833 -9.865 1.00 76.97 98 SER D N 1
ATOM 9879 C CA . SER H 3 98 ? -32.792 49.131 -8.593 1.00 78.13 98 SER D CA 1
ATOM 9880 C C . SER H 3 98 ? -31.970 47.844 -8.574 1.00 90.34 98 SER D C 1
ATOM 9881 O O . SER H 3 98 ? -31.378 47.450 -9.579 1.00 113.49 98 SER D O 1
ATOM 9884 N N . ILE H 3 99 ? -31.954 47.187 -7.420 1.00 87.37 99 ILE D N 1
ATOM 9885 C CA . ILE H 3 99 ? -31.292 45.897 -7.268 1.00 92.91 99 ILE D CA 1
ATOM 9886 C C . ILE H 3 99 ? -32.331 44.846 -6.902 1.00 112.46 99 ILE D C 1
ATOM 9887 O O . ILE H 3 99 ? -33.261 45.130 -6.146 1.00 123.87 99 ILE D O 1
ATOM 9892 N N . SER H 3 100 ? -32.184 43.642 -7.450 1.00 113.67 100 SER D N 1
ATOM 9893 C CA . SER H 3 100 ? -33.094 42.548 -7.132 1.00 129.73 100 SER D CA 1
ATOM 9894 C C . SER H 3 100 ? -33.099 42.275 -5.630 1.00 132.30 100 SER D C 1
ATOM 9895 O O . SER H 3 100 ? -32.057 42.348 -4.977 1.00 130.52 100 SER D O 1
ATOM 9898 N N . GLN H 3 101 ? -34.283 41.978 -5.097 1.00 130.65 101 GLN D N 1
ATOM 9899 C CA . GLN H 3 101 ? -34.487 41.816 -3.658 1.00 127.06 101 GLN D CA 1
ATOM 9900 C C . GLN H 3 101 ? -33.487 40.868 -3.005 1.00 130.04 101 GLN D C 1
ATOM 9901 O O . GLN H 3 101 ? -32.944 41.169 -1.942 1.00 133.29 101 GLN D O 1
ATOM 9907 N N . THR H 3 102 ? -33.242 39.729 -3.643 1.00 133.44 102 THR D N 1
ATOM 9908 C CA . THR H 3 102 ? -32.348 38.726 -3.077 1.00 142.50 102 THR D CA 1
ATOM 9909 C C . THR H 3 102 ? -30.890 39.169 -3.173 1.00 134.75 102 THR D C 1
ATOM 9910 O O . THR H 3 102 ? -30.078 38.856 -2.302 1.00 145.87 102 THR D O 1
ATOM 9914 N N . GLU H 3 103 ? -30.561 39.909 -4.226 1.00 125.22 103 GLU D N 1
ATOM 9915 C CA . GLU H 3 103 ? -29.199 40.405 -4.390 1.00 137.90 103 GLU D CA 1
ATOM 9916 C C . GLU H 3 103 ? -28.952 41.654 -3.542 1.00 141.82 103 GLU D C 1
ATOM 9917 O O . GLU H 3 103 ? -27.810 42.076 -3.361 1.00 144.48 103 GLU D O 1
ATOM 9923 N N . SER H 3 104 ? -30.027 42.240 -3.024 1.00 136.90 104 SER D N 1
ATOM 9924 C CA . SER H 3 104 ? -29.914 43.349 -2.085 1.00 117.28 104 SER D CA 1
ATOM 9925 C C . SER H 3 104 ? -29.894 42.826 -0.646 1.00 124.04 104 SER D C 1
ATOM 9926 O O . SER H 3 104 ? -29.681 43.581 0.304 1.00 129.01 104 SER D O 1
ATOM 9929 N N . ASP H 3 105 ? -30.119 41.523 -0.502 1.00 117.53 105 ASP D N 1
ATOM 9930 C CA . ASP H 3 105 ? -30.091 40.857 0.797 1.00 121.95 105 ASP D CA 1
ATOM 9931 C C . ASP H 3 105 ? -28.654 40.614 1.262 1.00 126.73 105 ASP D C 1
ATOM 9932 O O . ASP H 3 105 ? -28.386 40.503 2.458 1.00 139.01 105 ASP D O 1
ATOM 9937 N N . ALA H 3 106 ? -27.732 40.516 0.310 1.00 125.06 106 ALA D N 1
ATOM 9938 C CA . ALA H 3 106 ? -26.310 40.474 0.631 1.00 121.10 106 ALA D CA 1
ATOM 9939 C C . ALA H 3 106 ? -25.795 41.898 0.773 1.00 116.65 106 ALA D C 1
ATOM 9940 O O . ALA H 3 106 ? -24.713 42.140 1.307 1.00 118.41 106 ALA D O 1
ATOM 9942 N N . MET H 3 107 ? -26.596 42.841 0.292 1.00 105.60 107 MET D N 1
ATOM 9943 C CA . MET H 3 107 ? -26.239 44.249 0.317 1.00 92.47 107 MET D CA 1
ATOM 9944 C C . MET H 3 107 ? -26.774 44.947 1.562 1.00 92.06 107 MET D C 1
ATOM 9945 O O . MET H 3 107 ? -26.674 46.169 1.671 1.00 85.38 107 MET D O 1
ATOM 9950 N N . ARG H 3 108 ? -27.363 44.175 2.477 1.00 100.30 108 ARG D N 1
ATOM 9951 C CA . ARG H 3 108 ? -27.885 44.708 3.740 1.00 101.27 108 ARG D CA 1
ATOM 9952 C C . ARG H 3 108 ? -26.872 45.593 4.459 1.00 97.63 108 ARG D C 1
ATOM 9953 O O . ARG H 3 108 ? -27.184 46.712 4.874 1.00 89.22 108 ARG D O 1
ATOM 9961 N N . GLU H 3 109 ? -25.655 45.074 4.593 1.00 95.89 109 GLU D N 1
ATOM 9962 C CA . GLU H 3 109 ? -24.616 45.697 5.404 1.00 90.80 109 GLU D CA 1
ATOM 9963 C C . GLU H 3 109 ? -24.075 46.983 4.794 1.00 82.02 109 GLU D C 1
ATOM 9964 O O . GLU H 3 109 ? -23.386 47.753 5.465 1.00 97.09 109 GLU D O 1
ATOM 9970 N N . GLU H 3 110 ? -24.404 47.219 3.528 1.00 77.94 110 GLU D N 1
ATOM 9971 C CA . GLU H 3 110 ? -23.917 48.389 2.802 1.00 73.43 110 GLU D CA 1
ATOM 9972 C C . GLU H 3 110 ? -24.491 49.661 3.399 1.00 79.59 110 GLU D C 1
ATOM 9973 O O . GLU H 3 110 ? -25.450 49.614 4.171 1.00 85.73 110 GLU D O 1
ATOM 9979 N N . ASP H 3 111 ? -23.901 50.801 3.058 1.00 70.22 111 ASP D N 1
ATOM 9980 C CA . ASP H 3 111 ? -24.366 52.049 3.637 1.00 76.95 111 ASP D CA 1
ATOM 9981 C C . ASP H 3 111 ? -25.478 52.599 2.759 1.00 73.57 111 ASP D C 1
ATOM 9982 O O . ASP H 3 111 ? -25.236 53.133 1.679 1.00 78.55 111 ASP D O 1
ATOM 9987 N N . ILE H 3 112 ? -26.699 52.506 3.271 1.00 70.47 112 ILE D N 1
ATOM 9988 C CA . ILE H 3 112 ? -27.892 52.801 2.496 1.00 69.07 112 ILE D CA 1
ATOM 9989 C C . ILE H 3 112 ? -28.629 53.944 3.154 1.00 74.75 112 ILE D C 1
ATOM 9990 O O . ILE H 3 112 ? -29.002 53.854 4.323 1.00 79.46 112 ILE D O 1
ATOM 9995 N N . ILE H 3 113 ? -28.850 55.017 2.408 1.00 68.19 113 ILE D N 1
ATOM 9996 C CA . ILE H 3 113 ? -29.337 56.233 3.027 1.00 75.58 113 ILE D CA 1
ATOM 9997 C C . ILE H 3 113 ? -30.740 56.609 2.573 1.00 82.92 113 ILE D C 1
ATOM 9998 O O . ILE H 3 113 ? -31.313 55.973 1.687 1.00 88.51 113 ILE D O 1
ATOM 10003 N N . SER H 3 114 ? -31.276 57.662 3.182 1.00 79.12 114 SER D N 1
ATOM 10004 C CA . SER H 3 114 ? -32.613 58.150 2.874 1.00 81.24 114 SER D CA 1
ATOM 10005 C C . SER H 3 114 ? -32.526 59.312 1.892 1.00 85.59 114 SER D C 1
ATOM 10006 O O . SER H 3 114 ? -31.799 60.276 2.129 1.00 101.68 114 SER D O 1
ATOM 10009 N N . ILE H 3 115 ? -33.245 59.204 0.778 1.00 84.09 115 ILE D N 1
ATOM 10010 C CA . ILE H 3 115 ? -33.199 60.224 -0.271 1.00 83.11 115 ILE D CA 1
ATOM 10011 C C . ILE H 3 115 ? -34.329 61.251 -0.206 1.00 83.13 115 ILE D C 1
ATOM 10012 O O . ILE H 3 115 ? -34.476 62.056 -1.126 1.00 98.11 115 ILE D O 1
ATOM 10017 N N . THR H 3 116 ? -35.120 61.208 0.864 1.00 71.11 116 THR D N 1
ATOM 10018 C CA . THR H 3 116 ? -36.384 61.945 0.956 1.00 85.65 116 THR D CA 1
ATOM 10019 C C . THR H 3 116 ? -36.347 63.391 0.441 1.00 105.70 116 THR D C 1
ATOM 10020 O O . THR H 3 116 ? -36.994 63.709 -0.562 1.00 127.99 116 THR D O 1
ATOM 10024 N N . GLY H 3 117 ? -35.597 64.261 1.110 1.00 85.06 117 GLY D N 1
ATOM 10025 C CA . GLY H 3 117 ? -35.544 65.657 0.709 1.00 75.56 117 GLY D CA 1
ATOM 10026 C C . GLY H 3 117 ? -34.569 65.952 -0.418 1.00 76.16 117 GLY D C 1
ATOM 10027 O O . GLY H 3 117 ? -34.287 67.113 -0.712 1.00 89.91 117 GLY D O 1
ATOM 10028 N N . HIS H 3 118 ? -34.061 64.906 -1.062 1.00 70.65 118 HIS D N 1
ATOM 10029 C CA . HIS H 3 118 ? -32.979 65.061 -2.031 1.00 87.24 118 HIS D CA 1
ATOM 10030 C C . HIS H 3 118 ? -33.474 65.218 -3.465 1.00 87.53 118 HIS D C 1
ATOM 10031 O O . HIS H 3 118 ? -34.439 64.578 -3.878 1.00 101.84 118 HIS D O 1
ATOM 10038 N N . LYS H 3 119 ? -32.798 66.083 -4.214 1.00 79.42 119 LYS D N 1
ATOM 10039 C CA . LYS H 3 119 ? -33.108 66.299 -5.622 1.00 75.95 119 LYS D CA 1
ATOM 10040 C C . LYS H 3 119 ? -32.253 65.392 -6.490 1.00 62.40 119 LYS D C 1
ATOM 10041 O O . LYS H 3 119 ? -31.061 65.214 -6.237 1.00 68.89 119 LYS D O 1
ATOM 10047 N N . ILE H 3 120 ? -32.865 64.809 -7.511 1.00 69.38 120 ILE D N 1
ATOM 10048 C CA . ILE H 3 120 ? -32.130 63.963 -8.436 1.00 74.65 120 ILE D CA 1
ATOM 10049 C C . ILE H 3 120 ? -32.199 64.519 -9.845 1.00 80.46 120 ILE D C 1
ATOM 10050 O O . ILE H 3 120 ? -33.281 64.755 -10.379 1.00 103.21 120 ILE D O 1
ATOM 10055 N N . PHE H 3 121 ? -31.031 64.738 -10.436 1.00 69.30 121 PHE D N 1
ATOM 10056 C CA . PHE H 3 121 ? -30.958 65.186 -11.815 1.00 62.63 121 PHE D CA 1
ATOM 10057 C C . PHE H 3 121 ? -30.569 64.026 -12.719 1.00 61.92 121 PHE D C 1
ATOM 10058 O O . PHE H 3 121 ? -29.658 63.251 -12.410 1.00 73.01 121 PHE D O 1
ATOM 10066 N N . ARG H 3 122 ? -31.270 63.904 -13.836 1.00 69.39 122 ARG D N 1
ATOM 10067 C CA . ARG H 3 122 ? -30.963 62.852 -14.789 1.00 80.90 122 ARG D CA 1
ATOM 10068 C C . ARG H 3 122 ? -30.259 63.392 -16.029 1.00 77.22 122 ARG D C 1
ATOM 10069 O O . ARG H 3 122 ? -30.649 64.424 -16.584 1.00 73.84 122 ARG D O 1
ATOM 10077 N N . VAL H 3 123 ? -29.208 62.691 -16.438 1.00 68.55 123 VAL D N 1
ATOM 10078 C CA . VAL H 3 123 ? -28.643 62.865 -17.762 1.00 73.07 123 VAL D CA 1
ATOM 10079 C C . VAL H 3 123 ? -29.325 61.875 -18.699 1.00 84.85 123 VAL D C 1
ATOM 10080 O O . VAL H 3 123 ? -29.193 60.655 -18.535 1.00 78.69 123 VAL D O 1
ATOM 10084 N N . ASN H 3 124 ? -30.059 62.397 -19.676 1.00 81.71 124 ASN D N 1
ATOM 10085 C CA . ASN H 3 124 ? -30.757 61.535 -20.613 1.00 97.29 124 ASN D CA 1
ATOM 10086 C C . ASN H 3 124 ? -29.838 61.276 -21.798 1.00 103.83 124 ASN D C 1
ATOM 10087 O O . ASN H 3 124 ? -29.561 62.174 -22.595 1.00 117.39 124 ASN D O 1
ATOM 10092 N N . VAL H 3 125 ? -29.360 60.045 -21.904 1.00 88.73 125 VAL D N 1
ATOM 10093 C CA . VAL H 3 125 ? -28.376 59.718 -22.912 1.00 89.27 125 VAL D CA 1
ATOM 10094 C C . VAL H 3 125 ? -28.997 59.667 -24.313 1.00 103.49 125 VAL D C 1
ATOM 10095 O O . VAL H 3 125 ? -28.498 60.297 -25.248 1.00 122.28 125 VAL D O 1
ATOM 10099 N N . PHE H 3 126 ? -30.100 58.936 -24.451 1.00 99.08 126 PHE D N 1
ATOM 10100 C CA . PHE H 3 126 ? -30.686 58.692 -25.766 1.00 93.32 126 PHE D CA 1
ATOM 10101 C C . PHE H 3 126 ? -31.689 59.796 -26.108 1.00 98.24 126 PHE D C 1
ATOM 10102 O O . PHE H 3 126 ? -31.452 60.566 -27.044 1.00 126.38 126 PHE D O 1
ATOM 10110 N N . LYS H 3 127 ? -32.769 59.924 -25.346 1.00 95.22 127 LYS D N 1
ATOM 10111 C CA . LYS H 3 127 ? -33.711 61.005 -25.623 1.00 107.85 127 LYS D CA 1
ATOM 10112 C C . LYS H 3 127 ? -34.353 61.634 -24.387 1.00 115.18 127 LYS D C 1
ATOM 10113 O O . LYS H 3 127 ? -34.295 61.074 -23.292 1.00 124.84 127 LYS D O 1
ATOM 10119 N N . ASN H 3 128 ? -34.954 62.811 -24.576 1.00 123.04 128 ASN D N 1
ATOM 10120 C CA . ASN H 3 128 ? -35.430 63.637 -23.458 1.00 133.77 128 ASN D CA 1
ATOM 10121 C C . ASN H 3 128 ? -36.902 64.052 -23.568 1.00 138.24 128 ASN D C 1
ATOM 10122 O O . ASN H 3 128 ? -37.498 63.945 -24.635 1.00 149.72 128 ASN D O 1
ATOM 10127 N N . GLN H 3 129 ? -37.478 64.514 -22.454 1.00 136.29 129 GLN D N 1
ATOM 10128 C CA . GLN H 3 129 ? -38.863 64.994 -22.432 1.00 142.44 129 GLN D CA 1
ATOM 10129 C C . GLN H 3 129 ? -39.056 66.105 -23.470 1.00 141.89 129 GLN D C 1
ATOM 10130 O O . GLN H 3 129 ? -38.199 66.980 -23.622 1.00 138.02 129 GLN D O 1
ATOM 10136 N N . GLU H 3 130 ? -40.200 66.039 -24.157 1.00 154.43 130 GLU D N 1
ATOM 10137 C CA . GLU H 3 130 ? -40.554 66.772 -25.388 1.00 162.57 130 GLU D CA 1
ATOM 10138 C C . GLU H 3 130 ? -40.048 65.993 -26.613 1.00 163.42 130 GLU D C 1
ATOM 10139 O O . GLU H 3 130 ? -40.377 66.339 -27.752 1.00 171.18 130 GLU D O 1
ATOM 10145 N N . GLY H 3 131 ? -39.264 64.939 -26.367 1.00 149.05 131 GLY D N 1
ATOM 10146 C CA . GLY H 3 131 ? -39.008 63.895 -27.355 1.00 158.81 131 GLY D CA 1
ATOM 10147 C C . GLY H 3 131 ? -37.795 63.982 -28.273 1.00 164.43 131 GLY D C 1
ATOM 10148 O O . GLY H 3 131 ? -37.621 63.125 -29.140 1.00 165.54 131 GLY D O 1
ATOM 10149 N N . GLN H 3 132 ? -36.956 64.998 -28.098 1.00 164.19 132 GLN D N 1
ATOM 10150 C CA . GLN H 3 132 ? -35.826 65.210 -29.006 1.00 161.38 132 GLN D CA 1
ATOM 10151 C C . GLN H 3 132 ? -34.697 64.186 -28.867 1.00 151.26 132 GLN D C 1
ATOM 10152 O O . GLN H 3 132 ? -34.213 63.935 -27.767 1.00 134.40 132 GLN D O 1
ATOM 10158 N N . PRO H 3 133 ? -34.285 63.595 -30.002 1.00 152.98 133 PRO D N 1
ATOM 10159 C CA . PRO H 3 133 ? -33.080 62.776 -30.193 1.00 142.21 133 PRO D CA 1
ATOM 10160 C C . PRO H 3 133 ? -31.785 63.529 -29.900 1.00 124.65 133 PRO D C 1
ATOM 10161 O O . PRO H 3 133 ? -31.673 64.703 -30.244 1.00 134.42 133 PRO D O 1
ATOM 10165 N N . GLN H 3 134 ? -30.819 62.851 -29.283 1.00 111.50 134 GLN D N 1
ATOM 10166 C CA . GLN H 3 134 ? -29.594 63.494 -28.803 1.00 126.94 134 GLN D CA 1
ATOM 10167 C C . GLN H 3 134 ? -28.381 62.567 -28.873 1.00 132.70 134 GLN D C 1
ATOM 10168 O O . GLN H 3 134 ? -28.515 61.352 -28.734 1.00 138.98 134 GLN D O 1
ATOM 10174 N N . ASN H 3 135 ? -27.204 63.145 -29.114 1.00 137.99 135 ASN D N 1
ATOM 10175 C CA . ASN H 3 135 ? -25.926 62.497 -28.793 1.00 134.60 135 ASN D CA 1
ATOM 10176 C C . ASN H 3 135 ? -24.828 63.545 -28.632 1.00 120.26 135 ASN D C 1
ATOM 10177 O O . ASN H 3 135 ? -24.932 64.634 -29.193 1.00 120.65 135 ASN D O 1
ATOM 10182 N N . LEU H 3 136 ? -23.781 63.212 -27.879 1.00 115.03 136 LEU D N 1
ATOM 10183 C CA . LEU H 3 136 ? -22.633 64.108 -27.713 1.00 106.19 136 LEU D CA 1
ATOM 10184 C C . LEU H 3 136 ? -23.016 65.483 -27.184 1.00 95.17 136 LEU D C 1
ATOM 10185 O O . LEU H 3 136 ? -23.276 65.637 -25.995 1.00 95.76 136 LEU D O 1
ATOM 10190 N N . GLU H 3 137 ? -22.951 66.487 -28.058 1.00 96.64 137 GLU D N 1
ATOM 10191 C CA . GLU H 3 137 ? -23.182 67.881 -27.681 1.00 97.43 137 GLU D CA 1
ATOM 10192 C C . GLU H 3 137 ? -24.409 68.073 -26.798 1.00 102.00 137 GLU D C 1
ATOM 10193 O O . GLU H 3 137 ? -24.363 68.851 -25.852 1.00 117.18 137 GLU D O 1
ATOM 10199 N N . ASN H 3 138 ? -25.498 67.373 -27.093 1.00 105.47 138 ASN D N 1
ATOM 10200 C CA . ASN H 3 138 ? -26.698 67.488 -26.267 1.00 108.90 138 ASN D CA 1
ATOM 10201 C C . ASN H 3 138 ? -26.467 66.927 -24.864 1.00 93.65 138 ASN D C 1
ATOM 10202 O O . ASN H 3 138 ? -26.874 67.532 -23.865 1.00 97.32 138 ASN D O 1
ATOM 10207 N N . ILE H 3 139 ? -25.814 65.770 -24.803 1.00 92.50 139 ILE D N 1
ATOM 10208 C CA . ILE H 3 139 ? -25.369 65.195 -23.535 1.00 94.35 139 ILE D CA 1
ATOM 10209 C C . ILE H 3 139 ? -24.554 66.219 -22.753 1.00 80.90 139 ILE D C 1
ATOM 10210 O O . ILE H 3 139 ? -24.791 66.455 -21.563 1.00 92.56 139 ILE D O 1
ATOM 10215 N N . HIS H 3 140 ? -23.603 66.834 -23.448 1.00 82.66 140 HIS D N 1
ATOM 10216 C CA . HIS H 3 140 ? -22.757 67.876 -22.879 1.00 89.46 140 HIS D CA 1
ATOM 10217 C C . HIS H 3 140 ? -23.575 69.035 -22.307 1.00 95.16 140 HIS D C 1
ATOM 10218 O O . HIS H 3 140 ? -23.284 69.528 -21.217 1.00 108.12 140 HIS D O 1
ATOM 10225 N N . GLN H 3 141 ? -24.595 69.461 -23.052 1.00 89.76 141 GLN D N 1
ATOM 10226 C CA . GLN H 3 141 ? -25.508 70.528 -22.625 1.00 93.98 141 GLN D CA 1
ATOM 10227 C C . GLN H 3 141 ? -26.203 70.172 -21.319 1.00 90.14 141 GLN D C 1
ATOM 10228 O O . GLN H 3 141 ? -26.281 70.989 -20.390 1.00 93.41 141 GLN D O 1
ATOM 10234 N N . GLN H 3 142 ? -26.720 68.948 -21.270 1.00 82.42 142 GLN D N 1
ATOM 10235 C CA . GLN H 3 142 ? -27.344 68.429 -20.062 1.00 83.93 142 GLN D CA 1
ATOM 10236 C C . GLN H 3 142 ? -26.389 68.508 -18.876 1.00 84.38 142 GLN D C 1
ATOM 10237 O O . GLN H 3 142 ? -26.731 69.040 -17.809 1.00 96.23 142 GLN D O 1
ATOM 10243 N N . ILE H 3 143 ? -25.186 67.977 -19.081 1.00 75.27 143 ILE D N 1
ATOM 10244 C CA . ILE H 3 143 ? -24.154 67.981 -18.052 1.00 74.88 143 ILE D CA 1
ATOM 10245 C C . ILE H 3 143 ? -23.863 69.396 -17.550 1.00 81.66 143 ILE D C 1
ATOM 10246 O O . ILE H 3 143 ? -23.777 69.625 -16.345 1.00 96.58 143 ILE D O 1
ATOM 10251 N N . ASP H 3 144 ? -23.730 70.339 -18.480 1.00 76.85 144 ASP D N 1
ATOM 10252 C CA . ASP H 3 144 ? -23.446 71.738 -18.150 1.00 75.51 144 ASP D CA 1
ATOM 10253 C C . ASP H 3 144 ? -24.560 72.366 -17.309 1.00 93.29 144 ASP D C 1
ATOM 10254 O O . ASP H 3 144 ? -24.290 73.065 -16.320 1.00 114.21 144 ASP D O 1
ATOM 10259 N N . LYS H 3 145 ? -25.808 72.118 -17.708 1.00 91.55 145 LYS D N 1
ATOM 10260 C CA . LYS H 3 145 ? -26.961 72.564 -16.930 1.00 92.64 145 LYS D CA 1
ATOM 10261 C C . LYS H 3 145 ? -26.863 72.037 -15.503 1.00 94.32 145 LYS D C 1
ATOM 10262 O O . LYS H 3 145 ? -26.999 72.791 -14.537 1.00 104.72 145 LYS D O 1
ATOM 10268 N N . ILE H 3 146 ? -26.625 70.733 -15.386 1.00 88.53 146 ILE D N 1
ATOM 10269 C CA . ILE H 3 146 ? -26.470 70.079 -14.089 1.00 75.81 146 ILE D CA 1
ATOM 10270 C C . ILE H 3 146 ? -25.398 70.742 -13.230 1.00 76.27 146 ILE D C 1
ATOM 10271 O O . ILE H 3 146 ? -25.626 71.050 -12.059 1.00 98.92 146 ILE D O 1
ATOM 10276 N N . ILE H 3 147 ? -24.232 70.961 -13.823 1.00 65.30 147 ILE D N 1
ATOM 10277 C CA . ILE H 3 147 ? -23.140 71.653 -13.153 1.00 69.06 147 ILE D CA 1
ATOM 10278 C C . ILE H 3 147 ? -23.611 72.992 -12.593 1.00 85.52 147 ILE D C 1
ATOM 10279 O O . ILE H 3 147 ? -23.367 73.312 -11.419 1.00 104.52 147 ILE D O 1
ATOM 10284 N N . GLU H 3 148 ? -24.304 73.761 -13.432 1.00 78.74 148 GLU D N 1
ATOM 10285 C CA . GLU H 3 148 ? -24.843 75.050 -13.004 1.00 83.39 148 GLU D CA 1
ATOM 10286 C C . GLU H 3 148 ? -25.765 74.880 -11.793 1.00 98.40 148 GLU D C 1
ATOM 10287 O O . GLU H 3 148 ? -25.636 75.610 -10.808 1.00 122.46 148 GLU D O 1
ATOM 10293 N N . GLU H 3 149 ? -26.675 73.907 -11.865 1.00 97.60 149 GLU D N 1
ATOM 10294 C CA . GLU H 3 149 ? -27.591 73.607 -10.758 1.00 100.58 149 GLU D CA 1
ATOM 10295 C C . GLU H 3 149 ? -26.830 73.359 -9.461 1.00 92.08 149 GLU D C 1
ATOM 10296 O O . GLU H 3 149 ? -27.158 73.920 -8.412 1.00 96.55 149 GLU D O 1
ATOM 10302 N N . ILE H 3 150 ? -25.805 72.519 -9.552 1.00 75.98 150 ILE D N 1
ATOM 10303 C CA . ILE H 3 150 ? -24.944 72.210 -8.420 1.00 73.83 150 ILE D CA 1
ATOM 10304 C C . ILE H 3 150 ? -24.325 73.468 -7.810 1.00 89.90 150 ILE D C 1
ATOM 10305 O O . ILE H 3 150 ? -24.386 73.674 -6.593 1.00 112.18 150 ILE D O 1
ATOM 10310 N N . LYS H 3 151 ? -23.738 74.307 -8.660 1.00 84.12 151 LYS D N 1
ATOM 10311 C CA . LYS H 3 151 ? -23.144 75.559 -8.197 1.00 89.32 151 LYS D CA 1
ATOM 10312 C C . LYS H 3 151 ? -24.163 76.456 -7.494 1.00 100.92 151 LYS D C 1
ATOM 10313 O O . LYS H 3 151 ? -23.902 76.957 -6.402 1.00 112.58 151 LYS D O 1
ATOM 10319 N N . THR H 3 152 ? -25.321 76.658 -8.117 1.00 101.29 152 THR D N 1
ATOM 10320 C CA . THR H 3 152 ? -26.339 77.538 -7.546 1.00 98.19 152 THR D CA 1
ATOM 10321 C C . THR H 3 152 ? -26.849 76.993 -6.215 1.00 98.33 152 THR D C 1
ATOM 10322 O O . THR H 3 152 ? -27.213 77.758 -5.322 1.00 97.75 152 THR D O 1
ATOM 10326 N N . ALA H 3 153 ? -26.880 75.668 -6.102 1.00 95.85 153 ALA D N 1
ATOM 10327 C CA . ALA H 3 153 ? -27.209 74.996 -4.850 1.00 80.45 153 ALA D CA 1
ATOM 10328 C C . ALA H 3 153 ? -26.190 75.332 -3.767 1.00 89.45 153 ALA D C 1
ATOM 10329 O O . ALA H 3 153 ? -26.546 75.782 -2.668 1.00 107.83 153 ALA D O 1
ATOM 10331 N N . LYS H 3 154 ? -24.918 75.104 -4.082 1.00 89.48 154 LYS D N 1
ATOM 10332 C CA . LYS H 3 154 ? -23.842 75.407 -3.145 1.00 96.16 154 LYS D CA 1
ATOM 10333 C C . LYS H 3 154 ? -23.891 76.866 -2.691 1.00 101.99 154 LYS D C 1
ATOM 10334 O O . LYS H 3 154 ? -23.787 77.144 -1.502 1.00 112.03 154 LYS D O 1
ATOM 10340 N N . ASN H 3 155 ? -24.053 77.791 -3.636 1.00 95.08 155 ASN D N 1
ATOM 10341 C CA . ASN H 3 155 ? -24.119 79.213 -3.306 1.00 103.61 155 ASN D CA 1
ATOM 10342 C C . ASN H 3 155 ? -25.310 79.508 -2.404 1.00 110.86 155 ASN D C 1
ATOM 10343 O O . ASN H 3 155 ? -25.198 80.253 -1.426 1.00 112.87 155 ASN D O 1
ATOM 10348 N N . LYS H 3 156 ? -26.447 78.905 -2.741 1.00 113.43 156 LYS D N 1
ATOM 10349 C CA . LYS H 3 156 ? -27.657 79.045 -1.945 1.00 106.90 156 LYS D CA 1
ATOM 10350 C C . LYS H 3 156 ? -27.395 78.649 -0.491 1.00 106.13 156 LYS D C 1
ATOM 10351 O O . LYS H 3 156 ? -27.825 79.342 0.432 1.00 112.65 156 LYS D O 1
ATOM 10357 N N . LEU H 3 157 ? -26.670 77.550 -0.288 1.00 98.35 157 LEU D N 1
ATOM 10358 C CA . LEU H 3 157 ? -26.341 77.111 1.071 1.00 94.13 157 LEU D CA 1
ATOM 10359 C C . LEU H 3 157 ? -25.264 77.967 1.742 1.00 110.79 157 LEU D C 1
ATOM 10360 O O . LEU H 3 157 ? -25.254 78.112 2.963 1.00 128.42 157 LEU D O 1
ATOM 10365 N N . ILE H 3 158 ? -24.355 78.521 0.945 1.00 103.67 158 ILE D N 1
ATOM 10366 C CA . ILE H 3 158 ? -23.206 79.248 1.474 1.00 101.83 158 ILE D CA 1
ATOM 10367 C C . ILE H 3 158 ? -23.589 80.673 1.867 1.00 118.89 158 ILE D C 1
ATOM 10368 O O . ILE H 3 158 ? -22.915 81.305 2.684 1.00 118.47 158 ILE D O 1
ATOM 10373 N N . GLU H 3 159 ? -24.679 81.171 1.289 1.00 126.78 159 GLU D N 1
ATOM 10374 C CA . GLU H 3 159 ? -25.185 82.491 1.643 1.00 129.96 159 GLU D CA 1
ATOM 10375 C C . GLU H 3 159 ? -25.987 82.416 2.935 1.00 130.57 159 GLU D C 1
ATOM 10376 O O . GLU H 3 159 ? -26.018 83.367 3.718 1.00 138.17 159 GLU D O 1
ATOM 10382 N N . ALA H 3 160 ? -26.624 81.271 3.157 1.00 122.87 160 ALA D N 1
ATOM 10383 C CA . ALA H 3 160 ? -27.362 81.037 4.390 1.00 124.37 160 ALA D CA 1
ATOM 10384 C C . ALA H 3 160 ? -26.399 80.599 5.488 1.00 127.91 160 ALA D C 1
ATOM 10385 O O . ALA H 3 160 ? -26.806 80.362 6.626 1.00 130.70 160 ALA D O 1
ATOM 10387 N N . SER H 3 161 ? -25.123 80.489 5.121 1.00 126.06 161 SER D N 1
ATOM 10388 C CA . SER H 3 161 ? -24.051 80.077 6.025 1.00 116.83 161 SER D CA 1
ATOM 10389 C C . SER H 3 161 ? -24.305 78.688 6.600 1.00 122.21 161 SER D C 1
ATOM 10390 O O . SER H 3 161 ? -23.827 78.360 7.686 1.00 128.40 161 SER D O 1
ATOM 10393 N N . THR H 3 162 ? -25.060 77.878 5.864 1.00 119.59 162 THR D N 1
ATOM 10394 C CA . THR H 3 162 ? -25.334 76.504 6.263 1.00 114.20 162 THR D CA 1
ATOM 10395 C C . THR H 3 162 ? -24.332 75.542 5.635 1.00 113.69 162 THR D C 1
ATOM 10396 O O . THR H 3 162 ? -24.331 74.349 5.938 1.00 113.43 162 THR D O 1
ATOM 10400 N N . PHE H 3 163 ? -23.478 76.068 4.763 1.00 114.18 163 PHE D N 1
ATOM 10401 C CA . PHE H 3 163 ? -22.500 75.245 4.063 1.00 114.07 163 PHE D CA 1
ATOM 10402 C C . PHE H 3 163 ? -21.256 75.023 4.917 1.00 123.90 163 PHE D C 1
ATOM 10403 O O . PHE H 3 163 ? -20.803 75.930 5.616 1.00 137.92 163 PHE D O 1
ATOM 10411 N N . LYS H 3 164 ? -20.710 73.812 4.859 1.00 113.48 164 LYS D N 1
ATOM 10412 C CA . LYS H 3 164 ? -19.504 73.480 5.611 1.00 120.67 164 LYS D CA 1
ATOM 10413 C C . LYS H 3 164 ? -18.519 72.711 4.731 1.00 123.04 164 LYS D C 1
ATOM 10414 O O . LYS H 3 164 ? -18.829 71.620 4.250 1.00 124.41 164 LYS D O 1
ATOM 10420 N N . GLU H 3 165 ? -17.330 73.277 4.535 1.00 124.07 165 GLU D N 1
ATOM 10421 C CA . GLU H 3 165 ? -16.372 72.730 3.576 1.00 115.86 165 GLU D CA 1
ATOM 10422 C C . GLU H 3 165 ? -15.893 71.340 3.976 1.00 112.78 165 GLU D C 1
ATOM 10423 O O . GLU H 3 165 ? -15.944 70.955 5.144 1.00 120.22 165 GLU D O 1
ATOM 10429 N N . TRP H 3 166 ? -15.437 70.588 2.985 1.00 102.96 166 TRP D N 1
ATOM 10430 C CA . TRP H 3 166 ? -15.020 69.215 3.195 1.00 97.08 166 TRP D CA 1
ATOM 10431 C C . TRP H 3 166 ? -13.532 69.123 3.504 1.00 113.19 166 TRP D C 1
ATOM 10432 O O . TRP H 3 166 ? -12.695 69.609 2.741 1.00 125.03 166 TRP D O 1
ATOM 10443 N N . ASN H 3 167 ? -13.205 68.506 4.632 1.00 107.61 167 ASN D N 1
ATOM 10444 C CA . ASN H 3 167 ? -11.818 68.207 4.941 1.00 107.86 167 ASN D CA 1
ATOM 10445 C C . ASN H 3 167 ? -11.669 66.756 5.361 1.00 114.94 167 ASN D C 1
ATOM 10446 O O . ASN H 3 167 ? -12.211 66.329 6.378 1.00 129.60 167 ASN D O 1
ATOM 10451 N N . ILE H 3 168 ? -10.908 66.012 4.571 1.00 102.84 168 ILE D N 1
ATOM 10452 C CA . ILE H 3 168 ? -10.798 64.569 4.718 1.00 96.93 168 ILE D CA 1
ATOM 10453 C C . ILE H 3 168 ? -10.038 64.141 5.975 1.00 100.54 168 ILE D C 1
ATOM 10454 O O . ILE H 3 168 ? -10.279 63.063 6.515 1.00 95.66 168 ILE D O 1
ATOM 10459 N N . GLU H 3 169 ? -9.117 64.979 6.439 1.00 115.34 169 GLU D N 1
ATOM 10460 C CA . GLU H 3 169 ? -8.274 64.603 7.571 1.00 122.49 169 GLU D CA 1
ATOM 10461 C C . GLU H 3 169 ? -9.017 64.679 8.897 1.00 120.54 169 GLU D C 1
ATOM 10462 O O . GLU H 3 169 ? -8.929 63.769 9.719 1.00 111.05 169 GLU D O 1
ATOM 10468 N N . THR H 3 170 ? -9.737 65.774 9.107 1.00 126.13 170 THR D N 1
ATOM 10469 C CA . THR H 3 170 ? -10.456 65.981 10.357 1.00 115.93 170 THR D CA 1
ATOM 10470 C C . THR H 3 170 ? -11.828 65.305 10.425 1.00 120.56 170 THR D C 1
ATOM 10471 O O . THR H 3 170 ? -12.333 65.058 11.518 1.00 131.24 170 THR D O 1
ATOM 10475 N N . GLU H 3 171 ? -12.421 64.992 9.273 1.00 108.52 171 GLU D N 1
ATOM 10476 C CA . GLU H 3 171 ? -13.829 64.587 9.239 1.00 95.67 171 GLU D CA 1
ATOM 10477 C C . GLU H 3 171 ? -14.109 63.275 9.977 1.00 96.42 171 GLU D C 1
ATOM 10478 O O . GLU H 3 171 ? -15.228 63.050 10.432 1.00 91.48 171 GLU D O 1
ATOM 10484 N N . TYR H 3 172 ? -13.106 62.411 10.100 1.00 106.72 172 TYR D N 1
ATOM 10485 C CA . TYR H 3 172 ? -13.270 61.181 10.872 1.00 108.15 172 TYR D CA 1
ATOM 10486 C C . TYR H 3 172 ? -12.754 61.341 12.304 1.00 103.29 172 TYR D C 1
ATOM 10487 O O . TYR H 3 172 ? -12.872 60.428 13.125 1.00 97.94 172 TYR D O 1
ATOM 10496 N N . ASN H 3 173 ? -12.194 62.510 12.603 1.00 98.56 173 ASN D N 1
ATOM 10497 C CA . ASN H 3 173 ? -11.599 62.762 13.910 1.00 114.29 173 ASN D CA 1
ATOM 10498 C C . ASN H 3 173 ? -12.613 63.308 14.917 1.00 119.78 173 ASN D C 1
ATOM 10499 O O . ASN H 3 173 ? -13.187 64.373 14.706 1.00 108.31 173 ASN D O 1
ATOM 10504 N N . PRO H 3 174 ? -12.825 62.577 16.024 1.00 119.16 174 PRO D N 1
ATOM 10505 C CA . PRO H 3 174 ? -13.770 62.973 17.076 1.00 104.95 174 PRO D CA 1
ATOM 10506 C C . PRO H 3 174 ? -13.503 64.367 17.633 1.00 109.30 174 PRO D C 1
ATOM 10507 O O . PRO H 3 174 ? -14.432 65.025 18.100 1.00 119.75 174 PRO D O 1
ATOM 10511 N N . GLN H 3 175 ? -12.252 64.810 17.574 1.00 109.06 175 GLN D N 1
ATOM 10512 C CA . GLN H 3 175 ? -11.866 66.088 18.162 1.00 125.61 175 GLN D CA 1
ATOM 10513 C C . GLN H 3 175 ? -12.581 67.263 17.498 1.00 129.42 175 GLN D C 1
ATOM 10514 O O . GLN H 3 175 ? -13.064 68.166 18.183 1.00 139.23 175 GLN D O 1
ATOM 10520 N N . THR H 3 176 ? -12.658 67.253 16.171 1.00 132.57 176 THR D N 1
ATOM 10521 C CA . THR H 3 176 ? -13.319 68.346 15.464 1.00 138.12 176 THR D CA 1
ATOM 10522 C C . THR H 3 176 ? -14.790 68.415 15.859 1.00 133.08 176 THR D C 1
ATOM 10523 O O . THR H 3 176 ? -15.363 69.499 15.945 1.00 143.82 176 THR D O 1
ATOM 10527 N N . TYR H 3 177 ? -15.386 67.259 16.137 1.00 113.98 177 TYR D N 1
ATOM 10528 C CA . TYR H 3 177 ? -16.799 67.200 16.476 1.00 108.54 177 TYR D CA 1
ATOM 10529 C C . TYR H 3 177 ? -17.054 67.623 17.917 1.00 117.79 177 TYR D C 1
ATOM 10530 O O . TYR H 3 177 ? -18.044 68.301 18.195 1.00 109.99 177 TYR D O 1
ATOM 10539 N N . ILE H 3 178 ? -16.167 67.243 18.834 1.00 125.22 178 ILE D N 1
ATOM 10540 C CA . ILE H 3 178 ? -16.309 67.717 20.205 1.00 116.62 178 ILE D CA 1
ATOM 10541 C C . ILE H 3 178 ? -16.046 69.216 20.229 1.00 120.07 178 ILE D C 1
ATOM 10542 O O . ILE H 3 178 ? -16.481 69.915 21.143 1.00 134.03 178 ILE D O 1
ATOM 10547 N N . ASP H 3 179 ? -15.338 69.705 19.213 1.00 118.75 179 ASP D N 1
ATOM 10548 C CA . ASP H 3 179 ? -15.026 71.128 19.114 1.00 136.07 179 ASP D CA 1
ATOM 10549 C C . ASP H 3 179 ? -16.165 71.978 18.539 1.00 129.20 179 ASP D C 1
ATOM 10550 O O . ASP H 3 179 ? -16.454 73.055 19.064 1.00 130.00 179 ASP D O 1
ATOM 10555 N N . LEU H 3 180 ? -16.815 71.509 17.476 1.00 121.02 180 LEU D N 1
ATOM 10556 C CA . LEU H 3 180 ? -17.864 72.318 16.849 1.00 123.89 180 LEU D CA 1
ATOM 10557 C C . LEU H 3 180 ? -19.176 72.248 17.625 1.00 127.47 180 LEU D C 1
ATOM 10558 O O . LEU H 3 180 ? -20.077 73.057 17.407 1.00 130.59 180 LEU D O 1
ATOM 10563 N N . GLY H 3 181 ? -19.283 71.275 18.523 1.00 129.59 181 GLY D N 1
ATOM 10564 C CA . GLY H 3 181 ? -20.381 71.242 19.471 1.00 131.95 181 GLY D CA 1
ATOM 10565 C C . GLY H 3 181 ? -21.591 70.404 19.105 1.00 133.60 181 GLY D C 1
ATOM 10566 O O . GLY H 3 181 ? -22.351 70.008 19.990 1.00 143.09 181 GLY D O 1
ATOM 10567 N N . ARG H 3 182 ? -21.782 70.120 17.818 1.00 118.98 182 ARG D N 1
ATOM 10568 C CA . ARG H 3 182 ? -22.981 69.400 17.397 1.00 107.54 182 ARG D CA 1
ATOM 10569 C C . ARG H 3 182 ? -22.737 68.356 16.312 1.00 108.76 182 ARG D C 1
ATOM 10570 O O . ARG H 3 182 ? -22.060 68.612 15.321 1.00 131.72 182 ARG D O 1
ATOM 10578 N N . ILE H 3 183 ? -23.312 67.174 16.506 1.00 108.76 183 ILE D N 1
ATOM 10579 C CA . ILE H 3 183 ? -23.327 66.146 15.469 1.00 99.06 183 ILE D CA 1
ATOM 10580 C C . ILE H 3 183 ? -24.710 66.119 14.826 1.00 102.45 183 ILE D C 1
ATOM 10581 O O . ILE H 3 183 ? -25.722 65.955 15.512 1.00 127.38 183 ILE D O 1
ATOM 10586 N N . SER H 3 184 ? -24.758 66.302 13.512 1.00 96.15 184 SER D N 1
ATOM 10587 C CA . SER H 3 184 ? -26.040 66.401 12.822 1.00 100.11 184 SER D CA 1
ATOM 10588 C C . SER H 3 184 ? -26.037 65.721 11.457 1.00 85.08 184 SER D C 1
ATOM 10589 O O . SER H 3 184 ? -24.983 65.471 10.870 1.00 78.78 184 SER D O 1
ATOM 10592 N N . LEU H 3 185 ? -27.237 65.431 10.962 1.00 87.20 185 LEU D N 1
ATOM 10593 C CA . LEU H 3 185 ? -27.419 64.792 9.664 1.00 84.17 185 LEU D CA 1
ATOM 10594 C C . LEU H 3 185 ? -26.974 65.692 8.519 1.00 87.71 185 LEU D C 1
ATOM 10595 O O . LEU H 3 185 ? -26.625 65.213 7.442 1.00 79.71 185 LEU D O 1
ATOM 10600 N N . ALA H 3 186 ? -26.998 66.998 8.762 1.00 103.19 186 ALA D N 1
ATOM 10601 C CA . ALA H 3 186 ? -26.607 67.977 7.757 1.00 104.48 186 ALA D CA 1
ATOM 10602 C C . ALA H 3 186 ? -25.129 67.849 7.398 1.00 109.78 186 ALA D C 1
ATOM 10603 O O . ALA H 3 186 ? -24.726 68.145 6.273 1.00 118.81 186 ALA D O 1
ATOM 10605 N N . ASP H 3 187 ? -24.326 67.401 8.357 1.00 107.44 187 ASP D N 1
ATOM 10606 C CA . ASP H 3 187 ? -22.886 67.286 8.160 1.00 102.11 187 ASP D CA 1
ATOM 10607 C C . ASP H 3 187 ? -22.473 65.924 7.602 1.00 95.59 187 ASP D C 1
ATOM 10608 O O . ASP H 3 187 ? -21.305 65.721 7.272 1.00 89.36 187 ASP D O 1
ATOM 10613 N N . ASN H 3 188 ? -23.432 65.003 7.498 1.00 93.02 188 ASN D N 1
ATOM 10614 C CA . ASN H 3 188 ? -23.173 63.642 7.025 1.00 86.41 188 ASN D CA 1
ATOM 10615 C C . ASN H 3 188 ? -22.012 63.003 7.777 1.00 86.24 188 ASN D C 1
ATOM 10616 O O . ASN H 3 188 ? -20.927 62.808 7.226 1.00 98.29 188 ASN D O 1
ATOM 10621 N N . VAL H 3 189 ? -22.236 62.691 9.046 1.00 75.84 189 VAL D N 1
ATOM 10622 C CA . VAL H 3 189 ? -21.153 62.225 9.898 1.00 80.57 189 VAL D CA 1
ATOM 10623 C C . VAL H 3 189 ? -21.169 60.712 10.118 1.00 89.50 189 VAL D C 1
ATOM 10624 O O . VAL H 3 189 ? -22.139 60.139 10.616 1.00 89.16 189 VAL D O 1
ATOM 10628 N N . VAL H 3 190 ? -20.073 60.074 9.728 1.00 101.39 190 VAL D N 1
ATOM 10629 C CA . VAL H 3 190 ? -19.860 58.658 9.985 1.00 96.99 190 VAL D CA 1
ATOM 10630 C C . VAL H 3 190 ? -18.412 58.462 10.438 1.00 83.47 190 VAL D C 1
ATOM 10631 O O . VAL H 3 190 ? -17.487 58.964 9.805 1.00 84.21 190 VAL D O 1
ATOM 10635 N N . LEU H 3 191 ? -18.216 57.765 11.552 1.00 83.70 191 LEU D N 1
ATOM 10636 C CA . LEU H 3 191 ? -16.871 57.586 12.087 1.00 94.86 191 LEU D CA 1
ATOM 10637 C C . LEU H 3 191 ? -16.330 56.186 11.806 1.00 102.90 191 LEU D C 1
ATOM 10638 O O . LEU H 3 191 ? -17.027 55.335 11.253 1.00 89.53 191 LEU D O 1
ATOM 10643 N N . LYS H 3 192 ? -15.078 55.958 12.191 1.00 115.33 192 LYS D N 1
ATOM 10644 C CA . LYS H 3 192 ? -14.394 54.706 11.885 1.00 105.47 192 LYS D CA 1
ATOM 10645 C C . LYS H 3 192 ? -14.725 53.574 12.852 1.00 101.00 192 LYS D C 1
ATOM 10646 O O . LYS H 3 192 ? -14.653 52.402 12.486 1.00 92.73 192 LYS D O 1
ATOM 10652 N N . THR H 3 193 ? -15.066 53.919 14.088 1.00 112.81 193 THR D N 1
ATOM 10653 C CA . THR H 3 193 ? -15.307 52.900 15.105 1.00 120.09 193 THR D CA 1
ATOM 10654 C C . THR H 3 193 ? -16.220 53.376 16.231 1.00 120.54 193 THR D C 1
ATOM 10655 O O . THR H 3 193 ? -16.661 54.524 16.249 1.00 127.88 193 THR D O 1
ATOM 10659 N N . THR H 3 194 ? -16.490 52.474 17.169 1.00 110.71 194 THR D N 1
ATOM 10660 C CA . THR H 3 194 ? -17.372 52.750 18.296 1.00 98.72 194 THR D CA 1
ATOM 10661 C C . THR H 3 194 ? -16.666 53.552 19.390 1.00 100.48 194 THR D C 1
ATOM 10662 O O . THR H 3 194 ? -17.279 54.390 20.062 1.00 99.80 194 THR D O 1
ATOM 10666 N N . LYS H 3 195 ? -15.374 53.291 19.564 1.00 105.73 195 LYS D N 1
ATOM 10667 C CA . LYS H 3 195 ? -14.578 54.014 20.546 1.00 113.10 195 LYS D CA 1
ATOM 10668 C C . LYS H 3 195 ? -14.544 55.502 20.214 1.00 124.62 195 LYS D C 1
ATOM 10669 O O . LYS H 3 195 ? -14.526 56.335 21.112 1.00 137.96 195 LYS D O 1
ATOM 10675 N N . ASP H 3 196 ? -14.541 55.828 18.923 1.00 117.19 196 ASP D N 1
ATOM 10676 C CA . ASP H 3 196 ? -14.507 57.219 18.480 1.00 115.55 196 ASP D CA 1
ATOM 10677 C C . ASP H 3 196 ? -15.794 57.956 18.836 1.00 114.18 196 ASP D C 1
ATOM 10678 O O . ASP H 3 196 ? -15.769 59.010 19.485 1.00 128.17 196 ASP D O 1
ATOM 10683 N N . VAL H 3 197 ? -16.918 57.390 18.409 1.00 101.12 197 VAL D N 1
ATOM 10684 C CA . VAL H 3 197 ? -18.217 58.009 18.627 1.00 101.63 197 VAL D CA 1
ATOM 10685 C C . VAL H 3 197 ? -18.502 58.096 20.119 1.00 102.06 197 VAL D C 1
ATOM 10686 O O . VAL H 3 197 ? -19.117 59.057 20.582 1.00 114.11 197 VAL D O 1
ATOM 10690 N N . CYS H 3 198 ? -18.026 57.115 20.878 1.00 100.54 198 CYS D N 1
ATOM 10691 C CA . CYS H 3 198 ? -18.157 57.189 22.327 1.00 107.05 198 CYS D CA 1
ATOM 10692 C C . CYS H 3 198 ? -17.281 58.292 22.914 1.00 112.58 198 CYS D C 1
ATOM 10693 O O . CYS H 3 198 ? -17.726 59.034 23.787 1.00 132.39 198 CYS D O 1
ATOM 10696 N N . ASN H 3 199 ? -16.046 58.409 22.429 1.00 107.80 199 ASN D N 1
ATOM 10697 C CA . ASN H 3 199 ? -15.134 59.448 22.906 1.00 114.35 199 ASN D CA 1
ATOM 10698 C C . ASN H 3 199 ? -15.639 60.847 22.575 1.00 115.97 199 ASN D C 1
ATOM 10699 O O . ASN H 3 199 ? -15.217 61.830 23.190 1.00 130.73 199 ASN D O 1
ATOM 10704 N N . CYS H 3 200 ? -16.539 60.930 21.599 1.00 110.91 200 CYS D N 1
ATOM 10705 C CA . CYS H 3 200 ? -17.186 62.194 21.248 1.00 116.65 200 CYS D CA 1
ATOM 10706 C C . CYS H 3 200 ? -18.103 62.693 22.357 1.00 120.69 200 CYS D C 1
ATOM 10707 O O . CYS H 3 200 ? -18.300 63.896 22.518 1.00 132.26 200 CYS D O 1
ATOM 10710 N N . PHE H 3 201 ? -18.686 61.757 23.097 1.00 116.67 201 PHE D N 1
ATOM 10711 C CA . PHE H 3 201 ? -19.624 62.086 24.164 1.00 121.87 201 PHE D CA 1
ATOM 10712 C C . PHE H 3 201 ? -18.978 62.137 25.554 1.00 129.38 201 PHE D C 1
ATOM 10713 O O . PHE H 3 201 ? -19.672 62.257 26.565 1.00 141.09 201 PHE D O 1
ATOM 10721 N N . GLY H 3 202 ? -17.652 62.045 25.601 1.00 122.17 202 GLY D N 1
ATOM 10722 C CA . GLY H 3 202 ? -16.935 62.170 26.856 1.00 130.63 202 GLY D CA 1
ATOM 10723 C C . GLY H 3 202 ? -16.242 60.935 27.403 1.00 132.57 202 GLY D C 1
ATOM 10724 O O . GLY H 3 202 ? -15.524 61.025 28.401 1.00 140.60 202 GLY D O 1
ATOM 10725 N N . TYR H 3 203 ? -16.447 59.784 26.772 1.00 119.75 203 TYR D N 1
ATOM 10726 C CA . TYR H 3 203 ? -15.704 58.587 27.154 1.00 121.40 203 TYR D CA 1
ATOM 10727 C C . TYR H 3 203 ? -14.237 58.702 26.752 1.00 122.84 203 TYR D C 1
ATOM 10728 O O . TYR H 3 203 ? -13.892 59.416 25.811 1.00 121.20 203 TYR D O 1
ATOM 10737 N N . SER H 3 204 ? -13.378 58.023 27.505 1.00 128.94 204 SER D N 1
ATOM 10738 C CA . SER H 3 204 ? -11.939 58.003 27.257 1.00 134.93 204 SER D CA 1
ATOM 10739 C C . SER H 3 204 ? -11.462 56.747 26.522 1.00 148.86 204 SER D C 1
ATOM 10740 O O . SER H 3 204 ? -10.260 56.568 26.325 1.00 157.11 204 SER D O 1
ATOM 10743 N N . TYR H 3 205 ? -12.404 55.891 26.121 1.00 144.41 205 TYR D N 1
ATOM 10744 C CA . TYR H 3 205 ? -12.114 54.514 25.696 1.00 127.64 205 TYR D CA 1
ATOM 10745 C C . TYR H 3 205 ? -10.992 54.354 24.674 1.00 128.32 205 TYR D C 1
ATOM 10746 O O . TYR H 3 205 ? -10.953 55.056 23.664 1.00 148.19 205 TYR D O 1
ATOM 10755 N N . LYS H 3 206 ? -10.079 53.427 24.957 1.00 129.01 206 LYS D N 1
ATOM 10756 C CA . LYS H 3 206 ? -9.071 52.999 23.988 1.00 142.91 206 LYS D CA 1
ATOM 10757 C C . LYS H 3 206 ? -9.661 51.974 23.016 1.00 157.95 206 LYS D C 1
ATOM 10758 O O . LYS H 3 206 ? -9.369 51.998 21.821 1.00 144.27 206 LYS D O 1
ATOM 10764 N N . ASN H 3 207 ? -10.473 51.061 23.545 1.00 166.39 207 ASN D N 1
ATOM 10765 C CA . ASN H 3 207 ? -11.189 50.080 22.731 1.00 148.93 207 ASN D CA 1
ATOM 10766 C C . ASN H 3 207 ? -12.587 49.818 23.292 1.00 141.23 207 ASN D C 1
ATOM 10767 O O . ASN H 3 207 ? -12.757 49.683 24.506 1.00 131.77 207 ASN D O 1
ATOM 10772 N N . TYR H 3 208 ? -13.586 49.753 22.413 1.00 140.25 208 TYR D N 1
ATOM 10773 C CA . TYR H 3 208 ? -14.964 49.515 22.845 1.00 134.95 208 TYR D CA 1
ATOM 10774 C C . TYR H 3 208 ? -15.664 48.443 22.005 1.00 123.87 208 TYR D C 1
ATOM 10775 O O . TYR H 3 208 ? -15.839 48.604 20.799 1.00 107.44 208 TYR D O 1
ATOM 10784 N N . GLN H 3 209 ? -16.044 47.342 22.651 1.00 141.46 209 GLN D N 1
ATOM 10785 C CA . GLN H 3 209 ? -16.620 46.187 21.957 1.00 149.31 209 GLN D CA 1
ATOM 10786 C C . GLN H 3 209 ? -18.151 46.002 22.002 1.00 146.06 209 GLN D C 1
ATOM 10787 O O . GLN H 3 209 ? -18.664 45.057 21.402 1.00 144.77 209 GLN D O 1
ATOM 10793 N N . ARG H 3 210 ? -18.884 46.877 22.686 1.00 142.96 210 ARG D N 1
ATOM 10794 C CA . ARG H 3 210 ? -20.255 46.538 23.096 1.00 137.05 210 ARG D CA 1
ATOM 10795 C C . ARG H 3 210 ? -21.377 47.186 22.276 1.00 126.16 210 ARG D C 1
ATOM 10796 O O . ARG H 3 210 ? -21.223 48.284 21.744 1.00 130.42 210 ARG D O 1
ATOM 10804 N N . GLY H 3 211 ? -22.502 46.477 22.180 1.00 111.81 211 GLY D N 1
ATOM 10805 C CA . GLY H 3 211 ? -23.662 46.919 21.421 1.00 103.45 211 GLY D CA 1
ATOM 10806 C C . GLY H 3 211 ? -24.272 48.253 21.817 1.00 107.54 211 GLY D C 1
ATOM 10807 O O . GLY H 3 211 ? -24.930 48.901 21.000 1.00 103.91 211 GLY D O 1
ATOM 10808 N N . GLY H 3 212 ? -24.063 48.669 23.063 1.00 117.50 212 GLY D N 1
ATOM 10809 C CA . GLY H 3 212 ? -24.572 49.949 23.523 1.00 111.90 212 GLY D CA 1
ATOM 10810 C C . GLY H 3 212 ? -23.751 50.564 24.644 1.00 121.50 212 GLY D C 1
ATOM 10811 O O . GLY H 3 212 ? -23.081 49.863 25.401 1.00 128.39 212 GLY D O 1
ATOM 10812 N N . ALA H 3 213 ? -23.825 51.885 24.755 1.00 118.13 213 ALA D N 1
ATOM 10813 C CA . ALA H 3 213 ? -23.041 52.637 25.721 1.00 117.87 213 ALA D CA 1
ATOM 10814 C C . ALA H 3 213 ? -23.906 53.646 26.463 1.00 122.81 213 ALA D C 1
ATOM 10815 O O . ALA H 3 213 ? -24.566 54.483 25.849 1.00 114.06 213 ALA D O 1
ATOM 10817 N N . LEU H 3 214 ? -23.897 53.568 27.787 1.00 124.95 214 LEU D N 1
ATOM 10818 C CA . LEU H 3 214 ? -24.659 54.502 28.598 1.00 123.86 214 LEU D CA 1
ATOM 10819 C C . LEU H 3 214 ? -24.007 55.880 28.523 1.00 121.08 214 LEU D C 1
ATOM 10820 O O . LEU H 3 214 ? -22.803 56.019 28.735 1.00 123.41 214 LEU D O 1
ATOM 10825 N N . HIS H 3 215 ? -24.808 56.891 28.200 1.00 113.61 215 HIS D N 1
ATOM 10826 C CA . HIS H 3 215 ? -24.315 58.256 28.031 1.00 117.70 215 HIS D CA 1
ATOM 10827 C C . HIS H 3 215 ? -23.811 58.833 29.351 1.00 145.08 215 HIS D C 1
ATOM 10828 O O . HIS H 3 215 ? -24.537 58.839 30.347 1.00 163.56 215 HIS D O 1
ATOM 10835 N N . PRO H 3 216 ? -22.556 59.308 29.364 1.00 145.38 216 PRO D N 1
ATOM 10836 C CA . PRO H 3 216 ? -21.977 59.955 30.547 1.00 143.63 216 PRO D CA 1
ATOM 10837 C C . PRO H 3 216 ? -22.742 61.193 31.030 1.00 145.01 216 PRO D C 1
ATOM 10838 O O . PRO H 3 216 ? -22.970 61.328 32.231 1.00 153.27 216 PRO D O 1
ATOM 10842 N N . TYR H 3 217 ? -23.128 62.077 30.113 1.00 150.18 217 TYR D N 1
ATOM 10843 C CA . TYR H 3 217 ? -23.657 63.387 30.495 1.00 157.51 217 TYR D CA 1
ATOM 10844 C C . TYR H 3 217 ? -25.191 63.456 30.548 1.00 153.89 217 TYR D C 1
ATOM 10845 O O . TYR H 3 217 ? -25.757 64.469 30.966 1.00 147.03 217 TYR D O 1
ATOM 10854 N N . LYS H 3 218 ? -25.858 62.380 30.140 1.00 148.60 218 LYS D N 1
ATOM 10855 C CA . LYS H 3 218 ? -27.307 62.256 30.304 1.00 143.06 218 LYS D CA 1
ATOM 10856 C C . LYS H 3 218 ? -27.657 60.830 30.714 1.00 149.75 218 LYS D C 1
ATOM 10857 O O . LYS H 3 218 ? -27.227 59.874 30.071 1.00 144.35 218 LYS D O 1
ATOM 10863 N N . LYS H 3 219 ? -28.439 60.683 31.778 1.00 149.59 219 LYS D N 1
ATOM 10864 C CA . LYS H 3 219 ? -28.794 59.355 32.265 1.00 140.51 219 LYS D CA 1
ATOM 10865 C C . LYS H 3 219 ? -29.991 58.788 31.505 1.00 141.03 219 LYS D C 1
ATOM 10866 O O . LYS H 3 219 ? -30.264 57.589 31.570 1.00 143.23 219 LYS D O 1
ATOM 10872 N N . ASP H 3 220 ? -30.697 59.648 30.777 1.00 140.70 220 ASP D N 1
ATOM 10873 C CA . ASP H 3 220 ? -31.888 59.221 30.051 1.00 133.59 220 ASP D CA 1
ATOM 10874 C C . ASP H 3 220 ? -31.586 58.786 28.615 1.00 121.99 220 ASP D C 1
ATOM 10875 O O . ASP H 3 220 ? -32.441 58.208 27.944 1.00 116.02 220 ASP D O 1
ATOM 10880 N N . THR H 3 221 ? -30.366 59.041 28.150 1.00 124.93 221 THR D N 1
ATOM 10881 C CA . THR H 3 221 ? -29.987 58.687 26.782 1.00 131.66 221 THR D CA 1
ATOM 10882 C C . THR H 3 221 ? -29.087 57.457 26.730 1.00 124.11 221 THR D C 1
ATOM 10883 O O . THR H 3 221 ? -28.303 57.205 27.644 1.00 130.55 221 THR D O 1
ATOM 10887 N N . LEU H 3 222 ? -29.213 56.692 25.651 1.00 119.46 222 LEU D N 1
ATOM 10888 C CA . LEU H 3 222 ? -28.370 55.523 25.430 1.00 122.66 222 LEU D CA 1
ATOM 10889 C C . LEU H 3 222 ? -27.770 55.525 24.023 1.00 110.09 222 LEU D C 1
ATOM 10890 O O . LEU H 3 222 ? -28.490 55.494 23.025 1.00 99.75 222 LEU D O 1
ATOM 10895 N N . ILE H 3 223 ? -26.447 55.568 23.948 1.00 108.75 223 ILE D N 1
ATOM 10896 C CA . ILE H 3 223 ? -25.763 55.491 22.664 1.00 109.74 223 ILE D CA 1
ATOM 10897 C C . ILE H 3 223 ? -25.859 54.068 22.126 1.00 106.89 223 ILE D C 1
ATOM 10898 O O . ILE H 3 223 ? -25.551 53.112 22.828 1.00 113.30 223 ILE D O 1
ATOM 10903 N N . TRP H 3 224 ? -26.298 53.926 20.882 1.00 94.98 224 TRP D N 1
ATOM 10904 C CA . TRP H 3 224 ? -26.600 52.607 20.341 1.00 97.80 224 TRP D CA 1
ATOM 10905 C C . TRP H 3 224 ? -25.915 52.367 18.999 1.00 115.76 224 TRP D C 1
ATOM 10906 O O . TRP H 3 224 ? -25.883 53.250 18.139 1.00 122.19 224 TRP D O 1
ATOM 10917 N N . PHE H 3 225 ? -25.384 51.161 18.816 1.00 116.57 225 PHE D N 1
ATOM 10918 C CA . PHE H 3 225 ? -24.684 50.806 17.583 1.00 99.34 225 PHE D CA 1
ATOM 10919 C C . PHE H 3 225 ? -25.332 49.612 16.878 1.00 89.92 225 PHE D C 1
ATOM 10920 O O . PHE H 3 225 ? -24.731 48.542 16.796 1.00 91.43 225 PHE D O 1
ATOM 10928 N N . PRO H 3 226 ? -26.563 49.791 16.373 1.00 88.49 226 PRO D N 1
ATOM 10929 C CA . PRO H 3 226 ? -27.321 48.691 15.769 1.00 89.04 226 PRO D CA 1
ATOM 10930 C C . PRO H 3 226 ? -26.957 48.354 14.319 1.00 88.08 226 PRO D C 1
ATOM 10931 O O . PRO H 3 226 ? -26.446 49.195 13.577 1.00 83.48 226 PRO D O 1
ATOM 10935 N N . ARG H 3 227 ? -27.223 47.111 13.930 1.00 93.90 227 ARG D N 1
ATOM 10936 C CA . ARG H 3 227 ? -27.342 46.767 12.520 1.00 87.12 227 ARG D CA 1
ATOM 10937 C C . ARG H 3 227 ? -28.807 46.946 12.150 1.00 91.96 227 ARG D C 1
ATOM 10938 O O . ARG H 3 227 ? -29.679 46.292 12.720 1.00 104.52 227 ARG D O 1
ATOM 10946 N N . LEU H 3 228 ? -29.078 47.818 11.187 1.00 80.87 228 LEU D N 1
ATOM 10947 C CA . LEU H 3 228 ? -30.445 48.225 10.888 1.00 84.41 228 LEU D CA 1
ATOM 10948 C C . LEU H 3 228 ? -31.092 47.270 9.891 1.00 94.85 228 LEU D C 1
ATOM 10949 O O . LEU H 3 228 ? -32.161 47.536 9.345 1.00 94.05 228 LEU D O 1
ATOM 10954 N N . TYR H 3 229 ? -30.394 46.175 9.631 1.00 96.63 229 TYR D N 1
ATOM 10955 C CA . TYR H 3 229 ? -30.923 45.073 8.848 1.00 94.16 229 TYR D CA 1
ATOM 10956 C C . TYR H 3 229 ? -31.100 43.840 9.733 1.00 104.85 229 TYR D C 1
ATOM 10957 O O . TYR H 3 229 ? -30.890 43.906 10.944 1.00 111.40 229 TYR D O 1
ATOM 10966 N N . GLU H 3 230 ? -31.500 42.723 9.135 1.00 104.59 230 GLU D N 1
ATOM 10967 C CA . GLU H 3 230 ? -31.657 41.486 9.890 1.00 91.99 230 GLU D CA 1
ATOM 10968 C C . GLU H 3 230 ? -30.378 40.658 9.863 1.00 94.92 230 GLU D C 1
ATOM 10969 O O . GLU H 3 230 ? -29.771 40.459 8.811 1.00 97.77 230 GLU D O 1
ATOM 10975 N N . ASN H 3 231 ? -29.971 40.191 11.037 1.00 101.69 231 ASN D N 1
ATOM 10976 C CA . ASN H 3 231 ? -28.871 39.246 11.168 1.00 109.16 231 ASN D CA 1
ATOM 10977 C C . ASN H 3 231 ? -29.321 38.082 12.049 1.00 121.31 231 ASN D C 1
ATOM 10978 O O . ASN H 3 231 ? -30.505 37.976 12.381 1.00 115.62 231 ASN D O 1
ATOM 10983 N N . LYS H 3 232 ? -28.386 37.206 12.408 1.00 127.59 232 LYS D N 1
ATOM 10984 C CA . LYS H 3 232 ? -28.698 36.033 13.224 1.00 131.35 232 LYS D CA 1
ATOM 10985 C C . LYS H 3 232 ? -29.407 36.379 14.541 1.00 140.44 232 LYS D C 1
ATOM 10986 O O . LYS H 3 232 ? -30.393 35.736 14.907 1.00 141.91 232 LYS D O 1
ATOM 10992 N N . ASP H 3 233 ? -28.905 37.389 15.248 1.00 137.00 233 ASP D N 1
ATOM 10993 C CA . ASP H 3 233 ? -29.431 37.744 16.565 1.00 123.29 233 ASP D CA 1
ATOM 10994 C C . ASP H 3 233 ? -30.692 38.614 16.526 1.00 124.28 233 ASP D C 1
ATOM 10995 O O . ASP H 3 233 ? -31.631 38.386 17.291 1.00 120.31 233 ASP D O 1
ATOM 11000 N N . TRP H 3 234 ? -30.717 39.605 15.638 1.00 125.19 234 TRP D N 1
ATOM 11001 C CA . TRP H 3 234 ? -31.776 40.615 15.660 1.00 119.98 234 TRP D CA 1
ATOM 11002 C C . TRP H 3 234 ? -32.451 40.838 14.310 1.00 111.38 234 TRP D C 1
ATOM 11003 O O . TRP H 3 234 ? -31.831 40.675 13.260 1.00 124.92 234 TRP D O 1
ATOM 11014 N N . ILE H 3 235 ? -33.725 41.222 14.347 1.00 103.11 235 ILE D N 1
ATOM 11015 C CA . ILE H 3 235 ? -34.407 41.719 13.156 1.00 97.85 235 ILE D CA 1
ATOM 11016 C C . ILE H 3 235 ? -34.718 43.200 13.336 1.00 102.07 235 ILE D C 1
ATOM 11017 O O . ILE H 3 235 ? -35.629 43.575 14.082 1.00 103.89 235 ILE D O 1
ATOM 11022 N N . ASN H 3 236 ? -33.969 44.038 12.629 1.00 100.00 236 ASN D N 1
ATOM 11023 C CA . ASN H 3 236 ? -34.094 45.482 12.764 1.00 97.46 236 ASN D CA 1
ATOM 11024 C C . ASN H 3 236 ? -34.404 46.132 11.428 1.00 95.28 236 ASN D C 1
ATOM 11025 O O . ASN H 3 236 ? -33.893 45.708 10.388 1.00 93.94 236 ASN D O 1
ATOM 11030 N N . THR H 3 237 ? -35.259 47.149 11.452 1.00 91.31 237 THR D N 1
ATOM 11031 C CA . THR H 3 237 ? -35.587 47.878 10.232 1.00 88.21 237 THR D CA 1
ATOM 11032 C C . THR H 3 237 ? -35.542 49.377 10.462 1.00 88.66 237 THR D C 1
ATOM 11033 O O . THR H 3 237 ? -35.642 49.844 11.596 1.00 93.57 237 THR D O 1
ATOM 11037 N N . ILE H 3 238 ? -35.401 50.127 9.377 1.00 86.26 238 ILE D N 1
ATOM 11038 C CA . ILE H 3 238 ? -35.537 51.573 9.435 1.00 82.01 238 ILE D CA 1
ATOM 11039 C C . ILE H 3 238 ? -36.298 52.070 8.207 1.00 80.56 238 ILE D C 1
ATOM 11040 O O . ILE H 3 238 ? -36.016 51.661 7.079 1.00 84.60 238 ILE D O 1
ATOM 11045 N N . SER H 3 239 ? -37.285 52.930 8.439 1.00 82.13 239 SER D N 1
ATOM 11046 C CA . SER H 3 239 ? -38.146 53.426 7.371 1.00 83.72 239 SER D CA 1
ATOM 11047 C C . SER H 3 239 ? -37.358 54.245 6.353 1.00 92.85 239 SER D C 1
ATOM 11048 O O . SER H 3 239 ? -36.365 54.880 6.700 1.00 108.43 239 SER D O 1
ATOM 11051 N N . PRO H 3 240 ? -37.798 54.223 5.087 1.00 80.72 240 PRO D N 1
ATOM 11052 C CA . PRO H 3 240 ? -37.167 54.986 4.005 1.00 76.66 240 PRO D CA 1
ATOM 11053 C C . PRO H 3 240 ? -37.035 56.485 4.277 1.00 72.47 240 PRO D C 1
ATOM 11054 O O . PRO H 3 240 ? -36.169 57.118 3.681 1.00 76.62 240 PRO D O 1
ATOM 11058 N N . ASP H 3 241 ? -37.868 57.051 5.143 1.00 74.52 241 ASP D N 1
ATOM 11059 C CA . ASP H 3 241 ? -37.716 58.461 5.491 1.00 73.33 241 ASP D CA 1
ATOM 11060 C C . ASP H 3 241 ? -36.731 58.632 6.646 1.00 81.53 241 ASP D C 1
ATOM 11061 O O . ASP H 3 241 ? -36.331 59.750 6.982 1.00 71.99 241 ASP D O 1
ATOM 11066 N N . GLY H 3 242 ? -36.349 57.511 7.249 1.00 78.47 242 GLY D N 1
ATOM 11067 C CA . GLY H 3 242 ? -35.411 57.512 8.355 1.00 73.40 242 GLY D CA 1
ATOM 11068 C C . GLY H 3 242 ? -36.059 57.865 9.678 1.00 89.61 242 GLY D C 1
ATOM 11069 O O . GLY H 3 242 ? -35.370 58.028 10.683 1.00 105.17 242 GLY D O 1
ATOM 11070 N N . LEU H 3 243 ? -37.384 57.988 9.681 1.00 90.19 243 LEU D N 1
ATOM 11071 C CA . LEU H 3 243 ? -38.106 58.428 10.871 1.00 82.89 243 LEU D CA 1
ATOM 11072 C C . LEU H 3 243 ? -38.505 57.305 11.821 1.00 87.42 243 LEU D C 1
ATOM 11073 O O . LEU H 3 243 ? -38.842 57.566 12.973 1.00 118.03 243 LEU D O 1
ATOM 11078 N N . THR H 3 244 ? -38.465 56.061 11.359 1.00 84.31 244 THR D N 1
ATOM 11079 C CA . THR H 3 244 ? -38.975 54.966 12.178 1.00 94.15 244 THR D CA 1
ATOM 11080 C C . THR H 3 244 ? -38.073 53.738 12.200 1.00 92.65 244 THR D C 1
ATOM 11081 O O . THR H 3 244 ? -37.864 53.087 11.174 1.00 86.97 244 THR D O 1
ATOM 11085 N N . ILE H 3 245 ? -37.577 53.409 13.389 1.00 98.47 245 ILE D N 1
ATOM 11086 C CA . ILE H 3 245 ? -36.738 52.232 13.579 1.00 93.92 245 ILE D CA 1
ATOM 11087 C C . ILE H 3 245 ? -37.472 51.157 14.372 1.00 96.02 245 ILE D C 1
ATOM 11088 O O . ILE H 3 245 ? -37.969 51.420 15.466 1.00 104.99 245 ILE D O 1
ATOM 11093 N N . THR H 3 246 ? -37.542 49.950 13.821 1.00 93.76 246 THR D N 1
ATOM 11094 C CA . THR H 3 246 ? -38.196 48.847 14.517 1.00 96.67 246 THR D CA 1
ATOM 11095 C C . THR H 3 246 ? -37.182 47.800 14.963 1.00 97.35 246 THR D C 1
ATOM 11096 O O . THR H 3 246 ? -36.287 47.408 14.208 1.00 96.00 246 THR D O 1
ATOM 11100 N N . GLU H 3 247 ? -37.342 47.353 16.202 1.00 115.72 247 GLU D N 1
ATOM 11101 C CA . GLU H 3 247 ? -36.420 46.408 16.810 1.00 121.40 247 GLU D CA 1
ATOM 11102 C C . GLU H 3 247 ? -37.151 45.160 17.295 1.00 129.84 247 GLU D C 1
ATOM 11103 O O . GLU H 3 247 ? -38.034 45.234 18.150 1.00 126.61 247 GLU D O 1
ATOM 11109 N N . LYS H 3 248 ? -36.776 44.017 16.729 1.00 131.92 248 LYS D N 1
ATOM 11110 C CA . LYS H 3 248 ? -37.329 42.725 17.118 1.00 125.23 248 LYS D CA 1
ATOM 11111 C C . LYS H 3 248 ? -36.180 41.720 17.229 1.00 129.57 248 LYS D C 1
ATOM 11112 O O . LYS H 3 248 ? -35.065 42.006 16.796 1.00 142.20 248 LYS D O 1
ATOM 11118 N N . SER H 3 249 ? -36.444 40.555 17.812 1.00 123.60 249 SER D N 1
ATOM 11119 C CA . SER H 3 249 ? -35.417 39.527 17.963 1.00 123.62 249 SER D CA 1
ATOM 11120 C C . SER H 3 249 ? -35.768 38.281 17.156 1.00 123.21 249 SER D C 1
ATOM 11121 O O . SER H 3 249 ? -36.933 38.048 16.831 1.00 126.51 249 SER D O 1
ATOM 11124 N N . THR H 3 250 ? -34.752 37.491 16.825 1.00 115.98 250 THR D N 1
ATOM 11125 C CA . THR H 3 250 ? -34.958 36.245 16.096 1.00 116.48 250 THR D CA 1
ATOM 11126 C C . THR H 3 250 ? -35.847 35.297 16.896 1.00 122.26 250 THR D C 1
ATOM 11127 O O . THR H 3 250 ? -36.723 34.635 16.342 1.00 127.41 250 THR D O 1
ATOM 11131 N N . ASP H 3 251 ? -35.616 35.244 18.204 1.00 120.17 251 ASP D N 1
ATOM 11132 C CA . ASP H 3 251 ? -36.440 34.444 19.104 1.00 131.80 251 ASP D CA 1
ATOM 11133 C C . ASP H 3 251 ? -37.478 35.324 19.793 1.00 132.94 251 ASP D C 1
ATOM 11134 O O . ASP H 3 251 ? -37.206 36.485 20.099 1.00 131.26 251 ASP D O 1
ATOM 11139 N N . GLU H 3 252 ? -38.668 34.778 20.024 1.00 139.05 252 GLU D N 1
ATOM 11140 C CA . GLU H 3 252 ? -39.742 35.535 20.663 1.00 140.65 252 GLU D CA 1
ATOM 11141 C C . GLU H 3 252 ? -39.528 35.679 22.169 1.00 152.49 252 GLU D C 1
ATOM 11142 O O . GLU H 3 252 ? -39.902 36.697 22.760 1.00 162.98 252 GLU D O 1
ATOM 11148 N N . THR H 3 253 ? -38.931 34.659 22.783 1.00 150.44 253 THR D N 1
ATOM 11149 C CA . THR H 3 253 ? -38.636 34.687 24.213 1.00 153.80 253 THR D CA 1
ATOM 11150 C C . THR H 3 253 ? -37.772 35.898 24.556 1.00 151.73 253 THR D C 1
ATOM 11151 O O . THR H 3 253 ? -38.022 36.602 25.545 1.00 158.57 253 THR D O 1
ATOM 11155 N N . ILE H 3 254 ? -36.770 36.145 23.716 1.00 137.54 254 ILE D N 1
ATOM 11156 C CA . ILE H 3 254 ? -35.872 37.279 23.897 1.00 129.39 254 ILE D CA 1
ATOM 11157 C C . ILE H 3 254 ? -36.628 38.601 23.758 1.00 130.78 254 ILE D C 1
ATOM 11158 O O . ILE H 3 254 ? -36.362 39.554 24.491 1.00 131.60 254 ILE D O 1
ATOM 11163 N N . THR H 3 255 ? -37.576 38.649 22.825 1.00 130.37 255 THR D N 1
ATOM 11164 C CA . THR H 3 255 ? -38.390 39.845 22.602 1.00 129.36 255 THR D CA 1
ATOM 11165 C C . THR H 3 255 ? -39.231 40.183 23.833 1.00 131.08 255 THR D C 1
ATOM 11166 O O . THR H 3 255 ? -39.204 41.314 24.343 1.00 128.00 255 THR D O 1
ATOM 11170 N N . LEU H 3 256 ? -39.973 39.187 24.305 1.00 132.52 256 LEU D N 1
ATOM 11171 C CA . LEU H 3 256 ? -40.799 39.335 25.496 1.00 135.56 256 LEU D CA 1
ATOM 11172 C C . LEU H 3 256 ? -39.982 39.729 26.722 1.00 137.59 256 LEU D C 1
ATOM 11173 O O . LEU H 3 256 ? -40.409 40.573 27.511 1.00 133.26 256 LEU D O 1
ATOM 11178 N N . LYS H 3 257 ? -38.808 39.123 26.884 1.00 140.70 257 LYS D N 1
ATOM 11179 C CA . LYS H 3 257 ? -37.975 39.443 28.039 1.00 143.57 257 LYS D CA 1
ATOM 11180 C C . LYS H 3 257 ? -37.260 40.784 27.864 1.00 137.06 257 LYS D C 1
ATOM 11181 O O . LYS H 3 257 ? -36.722 41.327 28.826 1.00 135.61 257 LYS D O 1
ATOM 11187 N N . LYS H 3 258 ? -37.241 41.309 26.640 1.00 140.81 258 LYS D N 1
ATOM 11188 C CA . LYS H 3 258 ? -36.688 42.644 26.394 1.00 135.48 258 LYS D CA 1
ATOM 11189 C C . LYS H 3 258 ? -37.755 43.741 26.438 1.00 129.77 258 LYS D C 1
ATOM 11190 O O . LYS H 3 258 ? -37.427 44.930 26.438 1.00 128.33 258 LYS D O 1
ATOM 11196 N N . LEU H 3 259 ? -39.025 43.344 26.482 1.00 130.92 259 LEU D N 1
ATOM 11197 C CA . LEU H 3 259 ? -40.131 44.305 26.495 1.00 126.82 259 LEU D CA 1
ATOM 11198 C C . LEU H 3 259 ? -40.149 45.159 27.768 1.00 126.87 259 LEU D C 1
ATOM 11199 O O . LEU H 3 259 ? -40.348 46.379 27.716 1.00 125.49 259 LEU D O 1
ATOM 11204 N N . GLU H 3 260 ? -39.952 44.511 28.910 1.00 130.22 260 GLU D N 1
ATOM 11205 C CA . GLU H 3 260 ? -39.933 45.215 30.183 1.00 143.81 260 GLU D CA 1
ATOM 11206 C C . GLU H 3 260 ? -38.731 46.147 30.258 1.00 140.70 260 GLU D C 1
ATOM 11207 O O . GLU H 3 260 ? -38.831 47.274 30.748 1.00 153.52 260 GLU D O 1
ATOM 11213 N N . GLU H 3 261 ? -37.597 45.665 29.762 1.00 129.15 261 GLU D N 1
ATOM 11214 C CA . GLU H 3 261 ? -36.380 46.462 29.693 1.00 128.78 261 GLU D CA 1
ATOM 11215 C C . GLU H 3 261 ? -36.573 47.678 28.795 1.00 130.94 261 GLU D C 1
ATOM 11216 O O . GLU H 3 261 ? -35.987 48.731 29.034 1.00 133.91 261 GLU D O 1
ATOM 11222 N N . TRP H 3 262 ? -37.396 47.529 27.762 1.00 141.41 262 TRP D N 1
ATOM 11223 C CA . TRP H 3 262 ? -37.688 48.642 26.866 1.00 138.15 262 TRP D CA 1
ATOM 11224 C C . TRP H 3 262 ? -38.597 49.668 27.531 1.00 130.73 262 TRP D C 1
ATOM 11225 O O . TRP H 3 262 ? -38.313 50.866 27.494 1.00 132.14 262 TRP D O 1
ATOM 11236 N N . LYS H 3 263 ? -39.687 49.207 28.140 1.00 122.77 263 LYS D N 1
ATOM 11237 C CA . LYS H 3 263 ? -40.639 50.139 28.732 1.00 131.14 263 LYS D CA 1
ATOM 11238 C C . LYS H 3 263 ? -40.054 50.859 29.956 1.00 142.39 263 LYS D C 1
ATOM 11239 O O . LYS H 3 263 ? -40.348 52.033 30.188 1.00 145.11 263 LYS D O 1
ATOM 11245 N N . ASN H 3 264 ? -39.237 50.161 30.740 1.00 137.76 264 ASN D N 1
ATOM 11246 C CA . ASN H 3 264 ? -38.655 50.766 31.935 1.00 131.74 264 ASN D CA 1
ATOM 11247 C C . ASN H 3 264 ? -37.222 51.280 31.769 1.00 127.98 264 ASN D C 1
ATOM 11248 O O . ASN H 3 264 ? -36.660 51.866 32.694 1.00 130.25 264 ASN D O 1
ATOM 11253 N N . GLY H 3 265 ? -36.633 51.071 30.597 1.00 132.82 265 GLY D N 1
ATOM 11254 C CA . GLY H 3 265 ? -35.267 51.505 30.355 1.00 142.54 265 GLY D CA 1
ATOM 11255 C C . GLY H 3 265 ? -35.191 52.955 29.919 1.00 145.16 265 GLY D C 1
ATOM 11256 O O . GLY H 3 265 ? -36.223 53.617 29.800 1.00 148.71 265 GLY D O 1
ATOM 11257 N N . PRO H 3 266 ? -33.968 53.460 29.682 1.00 132.71 266 PRO D N 1
ATOM 11258 C CA . PRO H 3 266 ? -33.832 54.831 29.177 1.00 127.95 266 PRO D CA 1
ATOM 11259 C C . PRO H 3 266 ? -34.538 54.958 27.835 1.00 113.39 266 PRO D C 1
ATOM 11260 O O . PRO H 3 266 ? -34.299 54.162 26.928 1.00 111.25 266 PRO D O 1
ATOM 11264 N N . GLN H 3 267 ? -35.398 55.961 27.720 1.00 116.50 267 GLN D N 1
ATOM 11265 C CA . GLN H 3 267 ? -36.397 55.991 26.661 1.00 116.01 267 GLN D CA 1
ATOM 11266 C C . GLN H 3 267 ? -35.962 56.751 25.413 1.00 121.92 267 GLN D C 1
ATOM 11267 O O . GLN H 3 267 ? -36.751 56.917 24.484 1.00 122.20 267 GLN D O 1
ATOM 11273 N N . LYS H 3 268 ? -34.720 57.220 25.388 1.00 131.40 268 LYS D N 1
ATOM 11274 C CA . LYS H 3 268 ? -34.185 57.835 24.175 1.00 131.28 268 LYS D CA 1
ATOM 11275 C C . LYS H 3 268 ? -32.767 57.345 23.870 1.00 122.40 268 LYS D C 1
ATOM 11276 O O . LYS H 3 268 ? -31.935 57.203 24.766 1.00 132.55 268 LYS D O 1
ATOM 11282 N N . ARG H 3 269 ? -32.515 57.079 22.592 1.00 108.01 269 ARG D N 1
ATOM 11283 C CA . ARG H 3 269 ? -31.243 56.537 22.132 1.00 102.07 269 ARG D CA 1
ATOM 11284 C C . ARG H 3 269 ? -30.608 57.375 21.025 1.00 106.02 269 ARG D C 1
ATOM 11285 O O . ARG H 3 269 ? -31.295 57.852 20.111 1.00 112.70 269 ARG D O 1
ATOM 11293 N N . ILE H 3 270 ? -29.290 57.537 21.110 1.00 97.61 270 ILE D N 1
ATOM 11294 C CA . ILE H 3 270 ? -28.516 58.168 20.045 1.00 100.23 270 ILE D CA 1
ATOM 11295 C C . ILE H 3 270 ? -27.993 57.097 19.098 1.00 105.28 270 ILE D C 1
ATOM 11296 O O . ILE H 3 270 ? -27.137 56.301 19.479 1.00 102.57 270 ILE D O 1
ATOM 11301 N N . VAL H 3 271 ? -28.488 57.081 17.864 1.00 104.78 271 VAL D N 1
ATOM 11302 C CA . VAL H 3 271 ? -28.202 55.957 16.977 1.00 84.00 271 VAL D CA 1
ATOM 11303 C C . VAL H 3 271 ? -27.034 56.193 16.025 1.00 81.78 271 VAL D C 1
ATOM 11304 O O . VAL H 3 271 ? -27.026 57.158 15.265 1.00 79.85 271 VAL D O 1
ATOM 11308 N N . PHE H 3 272 ? -26.031 55.324 16.105 1.00 82.51 272 PHE D N 1
ATOM 11309 C CA . PHE H 3 272 ? -25.016 55.216 15.062 1.00 80.62 272 PHE D CA 1
ATOM 11310 C C . PHE H 3 272 ? -25.066 53.827 14.438 1.00 80.09 272 PHE D C 1
ATOM 11311 O O . PHE H 3 272 ? -24.632 52.855 15.051 1.00 84.99 272 PHE D O 1
ATOM 11319 N N . ALA H 3 273 ? -25.567 53.736 13.211 1.00 78.00 273 ALA D N 1
ATOM 11320 C CA . ALA H 3 273 ? -25.812 52.438 12.584 1.00 78.38 273 ALA D CA 1
ATOM 11321 C C . ALA H 3 273 ? -24.541 51.835 12.005 1.00 76.94 273 ALA D C 1
ATOM 11322 O O . ALA H 3 273 ? -23.632 52.555 11.596 1.00 75.96 273 ALA D O 1
ATOM 11324 N N . ARG H 3 274 ? -24.484 50.509 11.952 1.00 78.49 274 ARG D N 1
ATOM 11325 C CA . ARG H 3 274 ? -23.293 49.848 11.443 1.00 88.21 274 ARG D CA 1
ATOM 11326 C C . ARG H 3 274 ? -23.408 49.566 9.954 1.00 83.53 274 ARG D C 1
ATOM 11327 O O . ARG H 3 274 ? -24.159 48.689 9.523 1.00 75.74 274 ARG D O 1
ATOM 11335 N N . VAL H 3 275 ? -22.618 50.298 9.180 1.00 78.70 275 VAL D N 1
ATOM 11336 C CA . VAL H 3 275 ? -22.652 50.214 7.730 1.00 71.19 275 VAL D CA 1
ATOM 11337 C C . VAL H 3 275 ? -21.241 50.003 7.178 1.00 76.91 275 VAL D C 1
ATOM 11338 O O . VAL H 3 275 ? -20.266 50.473 7.766 1.00 86.06 275 VAL D O 1
ATOM 11342 N N . LYS H 3 276 ? -21.125 49.284 6.064 1.00 74.27 276 LYS D N 1
ATOM 11343 C CA . LYS H 3 276 ? -19.826 49.111 5.414 1.00 71.18 276 LYS D CA 1
ATOM 11344 C C . LYS H 3 276 ? -19.388 50.404 4.737 1.00 69.67 276 LYS D C 1
ATOM 11345 O O . LYS H 3 276 ? -20.210 51.166 4.244 1.00 66.85 276 LYS D O 1
ATOM 11351 N N . ASP H 3 277 ? -18.087 50.652 4.718 1.00 82.04 277 ASP D N 1
ATOM 11352 C CA . ASP H 3 277 ? -17.553 51.781 3.973 1.00 82.80 277 ASP D CA 1
ATOM 11353 C C . ASP H 3 277 ? -17.795 51.534 2.486 1.00 74.82 277 ASP D C 1
ATOM 11354 O O . ASP H 3 277 ? -17.734 50.390 2.036 1.00 79.72 277 ASP D O 1
ATOM 11359 N N . ASN H 3 278 ? -18.095 52.585 1.726 1.00 65.76 278 ASN D N 1
ATOM 11360 C CA . ASN H 3 278 ? -18.363 52.408 0.300 1.00 68.31 278 ASN D CA 1
ATOM 11361 C C . ASN H 3 278 ? -17.070 52.050 -0.425 1.00 71.01 278 ASN D C 1
ATOM 11362 O O . ASN H 3 278 ? -17.088 51.363 -1.447 1.00 79.62 278 ASN D O 1
ATOM 11367 N N . LEU H 3 279 ? -15.951 52.523 0.122 1.00 75.87 279 LEU D N 1
ATOM 11368 C CA . LEU H 3 279 ? -14.619 52.086 -0.288 1.00 73.39 279 LEU D CA 1
ATOM 11369 C C . LEU H 3 279 ? -13.997 51.208 0.812 1.00 82.50 279 LEU D C 1
ATOM 11370 O O . LEU H 3 279 ? -13.939 51.617 1.972 1.00 111.11 279 LEU D O 1
ATOM 11375 N N . SER H 3 280 ? -13.566 50.003 0.433 1.00 76.99 280 SER D N 1
ATOM 11376 C CA . SER H 3 280 ? -12.876 49.023 1.302 1.00 92.17 280 SER D CA 1
ATOM 11377 C C . SER H 3 280 ? -13.807 48.126 2.146 1.00 88.98 280 SER D C 1
ATOM 11378 O O . SER H 3 280 ? -13.353 47.110 2.664 1.00 111.25 280 SER D O 1
ATOM 11381 N N . SER H 3 281 ? -15.094 48.458 2.239 1.00 89.42 281 SER D N 1
ATOM 11382 C CA . SER H 3 281 ? -16.084 47.637 2.967 1.00 104.62 281 SER D CA 1
ATOM 11383 C C . SER H 3 281 ? -15.698 47.335 4.423 1.00 91.03 281 SER D C 1
ATOM 11384 O O . SER H 3 281 ? -16.056 46.284 4.966 1.00 85.86 281 SER D O 1
ATOM 11387 N N . ARG H 3 282 ? -14.978 48.254 5.059 1.00 82.20 282 ARG D N 1
ATOM 11388 C CA . ARG H 3 282 ? -14.721 48.132 6.485 1.00 80.86 282 ARG D CA 1
ATOM 11389 C C . ARG H 3 282 ? -15.966 48.587 7.234 1.00 90.76 282 ARG D C 1
ATOM 11390 O O . ARG H 3 282 ? -16.765 49.360 6.707 1.00 95.25 282 ARG D O 1
ATOM 11398 N N . ALA H 3 283 ? -16.149 48.089 8.451 1.00 96.81 283 ALA D N 1
ATOM 11399 C CA . ALA H 3 283 ? -17.282 48.507 9.269 1.00 83.21 283 ALA D CA 1
ATOM 11400 C C . ALA H 3 283 ? -17.086 49.939 9.733 1.00 82.98 283 ALA D C 1
ATOM 11401 O O . ALA H 3 283 ? -16.028 50.292 10.250 1.00 84.61 283 ALA D O 1
ATOM 11403 N N . MET H 3 284 ? -18.107 50.763 9.532 1.00 80.76 284 MET D N 1
ATOM 11404 C CA . MET H 3 284 ? -18.086 52.144 9.990 1.00 80.22 284 MET D CA 1
ATOM 11405 C C . MET H 3 284 ? -19.440 52.471 10.601 1.00 80.04 284 MET D C 1
ATOM 11406 O O . MET H 3 284 ? -20.390 51.701 10.454 1.00 78.12 284 MET D O 1
ATOM 11411 N N . TYR H 3 285 ? -19.535 53.598 11.298 1.00 96.66 285 TYR D N 1
ATOM 11412 C CA . TYR H 3 285 ? -20.763 53.907 12.022 1.00 89.59 285 TYR D CA 1
ATOM 11413 C C . TYR H 3 285 ? -21.299 55.292 11.683 1.00 87.11 285 TYR D C 1
ATOM 11414 O O . TYR H 3 285 ? -20.700 56.312 12.025 1.00 77.99 285 TYR D O 1
ATOM 11423 N N . ARG H 3 286 ? -22.448 55.300 11.011 1.00 95.95 286 ARG D N 1
ATOM 11424 C CA . ARG H 3 286 ? -23.080 56.522 10.530 1.00 87.28 286 ARG D CA 1
ATOM 11425 C C . ARG H 3 286 ? -24.160 56.985 11.489 1.00 79.07 286 ARG D C 1
ATOM 11426 O O . ARG H 3 286 ? -24.920 56.175 12.015 1.00 79.93 286 ARG D O 1
ATOM 11434 N N . PHE H 3 287 ? -24.233 58.292 11.705 1.00 73.46 287 PHE D N 1
ATOM 11435 C CA . PHE H 3 287 ? -25.210 58.847 12.627 1.00 79.90 287 PHE D CA 1
ATOM 11436 C C . PHE H 3 287 ? -26.580 58.956 11.972 1.00 80.88 287 PHE D C 1
ATOM 11437 O O . PHE H 3 287 ? -26.757 59.683 11.000 1.00 86.93 287 PHE D O 1
ATOM 11445 N N . MET H 3 288 ? -27.540 58.209 12.505 1.00 76.07 288 MET D N 1
ATOM 11446 C CA . MET H 3 288 ? -28.918 58.251 12.037 1.00 73.10 288 MET D CA 1
ATOM 11447 C C . MET H 3 288 ? -29.738 59.369 12.663 1.00 77.88 288 MET D C 1
ATOM 11448 O O . MET H 3 288 ? -30.505 60.044 11.979 1.00 79.56 288 MET D O 1
ATOM 11453 N N . GLY H 3 289 ? -29.582 59.548 13.970 1.00 89.88 289 GLY D N 1
ATOM 11454 C CA . GLY H 3 289 ? -30.331 60.560 14.689 1.00 90.49 289 GLY D CA 1
ATOM 11455 C C . GLY H 3 289 ? -30.570 60.250 16.156 1.00 97.18 289 GLY D C 1
ATOM 11456 O O . GLY H 3 289 ? -30.172 59.196 16.673 1.00 93.98 289 GLY D O 1
ATOM 11457 N N . LEU H 3 290 ? -31.220 61.198 16.826 1.00 110.49 290 LEU D N 1
ATOM 11458 C CA . LEU H 3 290 ? -31.693 61.020 18.192 1.00 115.11 290 LEU D CA 1
ATOM 11459 C C . LEU H 3 290 ? -33.138 60.556 18.156 1.00 101.23 290 LEU D C 1
ATOM 11460 O O . LEU H 3 290 ? -34.046 61.319 17.771 1.00 91.00 290 LEU D O 1
ATOM 11465 N N . TYR H 3 291 ? -33.333 59.305 18.567 1.00 95.02 291 TYR D N 1
ATOM 11466 C CA . TYR H 3 291 ? -34.633 58.654 18.516 1.00 99.12 291 TYR D CA 1
ATOM 11467 C C . TYR H 3 291 ? -35.212 58.485 19.908 1.00 102.50 291 TYR D C 1
ATOM 11468 O O . TYR H 3 291 ? -34.495 58.153 20.845 1.00 104.64 291 TYR D O 1
ATOM 11477 N N . GLU H 3 292 ? -36.514 58.712 20.037 1.00 105.05 292 GLU D N 1
ATOM 11478 C CA . GLU H 3 292 ? -37.196 58.541 21.316 1.00 117.56 292 GLU D CA 1
ATOM 11479 C C . GLU H 3 292 ? -38.089 57.310 21.269 1.00 121.31 292 GLU D C 1
ATOM 11480 O O . GLU H 3 292 ? -38.788 57.087 20.276 1.00 121.87 292 GLU D O 1
ATOM 11486 N N . PHE H 3 293 ? -38.060 56.499 22.326 1.00 131.13 293 PHE D N 1
ATOM 11487 C CA . PHE H 3 293 ? -38.933 55.328 22.374 1.00 134.08 293 PHE D CA 1
ATOM 11488 C C . PHE H 3 293 ? -40.369 55.783 22.276 1.00 129.26 293 PHE D C 1
ATOM 11489 O O . PHE H 3 293 ? -40.760 56.796 22.857 1.00 132.15 293 PHE D O 1
ATOM 11497 N N . GLN H 3 294 ? -41.145 55.017 21.526 1.00 116.39 294 GLN D N 1
ATOM 11498 C CA . GLN H 3 294 ? -42.552 55.291 21.338 1.00 112.22 294 GLN D CA 1
ATOM 11499 C C . GLN H 3 294 ? -43.403 54.130 21.836 1.00 111.39 294 GLN D C 1
ATOM 11500 O O . GLN H 3 294 ? -44.190 54.291 22.766 1.00 113.22 294 GLN D O 1
ATOM 11506 N N . LYS H 3 295 ? -43.247 52.963 21.214 1.00 109.63 295 LYS D N 1
ATOM 11507 C CA . LYS H 3 295 ? -44.219 51.895 21.449 1.00 112.40 295 LYS D CA 1
ATOM 11508 C C . LYS H 3 295 ? -43.583 50.519 21.437 1.00 113.80 295 LYS D C 1
ATOM 11509 O O . LYS H 3 295 ? -42.535 50.354 20.841 1.00 120.25 295 LYS D O 1
ATOM 11515 N N . ALA H 3 296 ? -44.191 49.546 22.112 1.00 115.49 296 ALA D N 1
ATOM 11516 C CA . ALA H 3 296 ? -43.748 48.160 21.981 1.00 121.77 296 ALA D CA 1
ATOM 11517 C C . ALA H 3 296 ? -44.944 47.210 22.046 1.00 132.34 296 ALA D C 1
ATOM 11518 O O . ALA H 3 296 ? -46.006 47.569 22.561 1.00 135.64 296 ALA D O 1
ATOM 11520 N N . ASP H 3 297 ? -44.775 46.043 21.423 1.00 130.47 297 ASP D N 1
ATOM 11521 C CA . ASP H 3 297 ? -45.677 44.896 21.517 1.00 133.11 297 ASP D CA 1
ATOM 11522 C C . ASP H 3 297 ? -44.877 43.666 21.068 1.00 130.45 297 ASP D C 1
ATOM 11523 O O . ASP H 3 297 ? -43.810 43.802 20.456 1.00 121.40 297 ASP D O 1
ATOM 11528 N N . LEU H 3 298 ? -45.388 42.479 21.378 1.00 137.92 298 LEU D N 1
ATOM 11529 C CA . LEU H 3 298 ? -44.788 41.244 20.893 1.00 137.61 298 LEU D CA 1
ATOM 11530 C C . LEU H 3 298 ? -44.885 41.177 19.374 1.00 138.51 298 LEU D C 1
ATOM 11531 O O . LEU H 3 298 ? -43.881 41.110 18.678 1.00 125.14 298 LEU D O 1
ATOM 11536 N N . LYS H 3 299 ? -46.110 41.299 18.891 1.00 149.63 299 LYS D N 1
ATOM 11537 C CA . LYS H 3 299 ? -46.495 41.000 17.524 1.00 144.79 299 LYS D CA 1
ATOM 11538 C C . LYS H 3 299 ? -45.549 41.659 16.501 1.00 146.62 299 LYS D C 1
ATOM 11539 O O . LYS H 3 299 ? -44.993 40.944 15.660 1.00 157.63 299 LYS D O 1
ATOM 11545 N N . ASP H 3 300 ? -45.374 42.985 16.499 1.00 138.89 300 ASP D N 1
ATOM 11546 C CA . ASP H 3 300 ? -44.315 43.565 15.646 1.00 124.84 300 ASP D CA 1
ATOM 11547 C C . ASP H 3 300 ? -43.035 44.068 16.342 1.00 114.04 300 ASP D C 1
ATOM 11548 O O . ASP H 3 300 ? -42.090 44.477 15.669 1.00 107.63 300 ASP D O 1
ATOM 11553 N N . GLY H 3 301 ? -42.978 44.015 17.670 1.00 123.69 301 GLY D N 1
ATOM 11554 C CA . GLY H 3 301 ? -41.769 44.432 18.368 1.00 121.44 301 GLY D CA 1
ATOM 11555 C C . GLY H 3 301 ? -41.725 45.847 18.923 1.00 114.44 301 GLY D C 1
ATOM 11556 O O . GLY H 3 301 ? -42.761 46.421 19.276 1.00 127.62 301 GLY D O 1
ATOM 11557 N N . ALA H 3 302 ? -40.516 46.390 19.048 1.00 108.36 302 ALA D N 1
ATOM 11558 C CA . ALA H 3 302 ? -40.322 47.745 19.559 1.00 114.39 302 ALA D CA 1
ATOM 11559 C C . ALA H 3 302 ? -40.252 48.788 18.436 1.00 115.35 302 ALA D C 1
ATOM 11560 O O . ALA H 3 302 ? -39.727 48.519 17.360 1.00 124.13 302 ALA D O 1
ATOM 11562 N N . VAL H 3 303 ? -40.780 49.980 18.709 1.00 114.85 303 VAL D N 1
ATOM 11563 C CA . VAL H 3 303 ? -40.846 51.079 17.746 1.00 106.26 303 VAL D CA 1
ATOM 11564 C C . VAL H 3 303 ? -40.312 52.405 18.290 1.00 119.64 303 VAL D C 1
ATOM 11565 O O . VAL H 3 303 ? -40.853 52.965 19.274 1.00 141.02 303 VAL D O 1
ATOM 11569 N N . TRP H 3 304 ? -39.272 52.892 17.606 1.00 108.23 304 TRP D N 1
ATOM 11570 C CA . TRP H 3 304 ? -38.581 54.140 17.914 1.00 96.48 304 TRP D CA 1
ATOM 11571 C C . TRP H 3 304 ? -38.832 55.194 16.836 1.00 97.12 304 TRP D C 1
ATOM 11572 O O . TRP H 3 304 ? -38.659 54.924 15.643 1.00 97.98 304 TRP D O 1
ATOM 11583 N N . LYS H 3 305 ? -39.218 56.393 17.265 1.00 112.63 305 LYS D N 1
ATOM 11584 C CA . LYS H 3 305 ? -39.467 57.521 16.366 1.00 112.97 305 LYS D CA 1
ATOM 11585 C C . LYS H 3 305 ? -38.342 58.550 16.498 1.00 111.19 305 LYS D C 1
ATOM 11586 O O . LYS H 3 305 ? -37.863 58.797 17.606 1.00 117.44 305 LYS D O 1
ATOM 11592 N N . ARG H 3 306 ? -37.917 59.158 15.391 1.00 92.37 306 ARG D N 1
ATOM 11593 C CA . ARG H 3 306 ? -36.836 60.136 15.481 1.00 91.30 306 ARG D CA 1
ATOM 11594 C C . ARG H 3 306 ? -37.371 61.475 15.965 1.00 96.38 306 ARG D C 1
ATOM 11595 O O . ARG H 3 306 ? -38.152 62.134 15.276 1.00 90.71 306 ARG D O 1
ATOM 11603 N N . VAL H 3 307 ? -36.934 61.875 17.155 1.00 106.43 307 VAL D N 1
ATOM 11604 C CA . VAL H 3 307 ? -37.333 63.154 17.721 1.00 116.59 307 VAL D CA 1
ATOM 11605 C C . VAL H 3 307 ? -36.446 64.289 17.213 1.00 113.61 307 VAL D C 1
ATOM 11606 O O . VAL H 3 307 ? -36.944 65.366 16.884 1.00 118.95 307 VAL D O 1
ATOM 11610 N N . LYS H 3 308 ? -35.137 64.056 17.132 1.00 103.01 308 LYS D N 1
ATOM 11611 C CA . LYS H 3 308 ? -34.249 65.156 16.758 1.00 104.09 308 LYS D CA 1
ATOM 11612 C C . LYS H 3 308 ? -33.086 64.694 15.884 1.00 113.81 308 LYS D C 1
ATOM 11613 O O . LYS H 3 308 ? -32.622 63.566 16.007 1.00 124.49 308 LYS D O 1
ATOM 11619 N N . SER H 3 309 ? -32.644 65.562 14.978 1.00 105.34 309 SER D N 1
ATOM 11620 C CA . SER H 3 309 ? -31.518 65.250 14.100 1.00 108.62 309 SER D CA 1
ATOM 11621 C C . SER H 3 309 ? -30.175 65.849 14.546 1.00 109.73 309 SER D C 1
ATOM 11622 O O . SER H 3 309 ? -29.151 65.631 13.896 1.00 106.28 309 SER D O 1
ATOM 11625 N N . GLU H 3 310 ? -30.174 66.603 15.641 1.00 107.44 310 GLU D N 1
ATOM 11626 C CA . GLU H 3 310 ? -28.944 67.234 16.117 1.00 106.64 310 GLU D CA 1
ATOM 11627 C C . GLU H 3 310 ? -28.643 66.871 17.566 1.00 116.13 310 GLU D C 1
ATOM 11628 O O . GLU H 3 310 ? -29.410 67.215 18.466 1.00 143.26 310 GLU D O 1
ATOM 11634 N N . VAL H 3 311 ? -27.526 66.187 17.801 1.00 98.05 311 VAL D N 1
ATOM 11635 C CA . VAL H 3 311 ? -27.135 65.876 19.172 1.00 97.63 311 VAL D CA 1
ATOM 11636 C C . VAL H 3 311 ? -25.933 66.701 19.621 1.00 108.90 311 VAL D C 1
ATOM 11637 O O . VAL H 3 311 ? -25.016 66.977 18.845 1.00 102.98 311 VAL D O 1
ATOM 11641 N N . GLN H 3 312 ? -25.961 67.104 20.886 1.00 110.85 312 GLN D N 1
ATOM 11642 C CA . GLN H 3 312 ? -24.864 67.842 21.486 1.00 112.68 312 GLN D CA 1
ATOM 11643 C C . GLN H 3 312 ? -23.715 66.891 21.803 1.00 109.25 312 GLN D C 1
ATOM 11644 O O . GLN H 3 312 ? -23.939 65.735 22.161 1.00 103.61 312 GLN D O 1
ATOM 11650 N N . THR H 3 313 ? -22.486 67.373 21.652 1.00 117.27 313 THR D N 1
ATOM 11651 C CA . THR H 3 313 ? -21.313 66.578 21.988 1.00 122.61 313 THR D CA 1
ATOM 11652 C C . THR H 3 313 ? -20.722 67.053 23.309 1.00 118.50 313 THR D C 1
ATOM 11653 O O . THR H 3 313 ? -21.183 68.045 23.867 1.00 134.19 313 THR D O 1
ATOM 11657 N N . TYR H 3 314 ? -19.691 66.363 23.796 1.00 125.26 314 TYR D N 1
ATOM 11658 C CA . TYR H 3 314 ? -19.055 66.722 25.068 1.00 134.88 314 TYR D CA 1
ATOM 11659 C C . TYR H 3 314 ? -17.577 66.332 25.122 1.00 132.96 314 TYR D C 1
ATOM 11660 O O . TYR H 3 314 ? -17.145 65.378 24.477 1.00 122.20 314 TYR D O 1
ATOM 11669 N N . SER H 3 315 ? -16.808 67.079 25.906 1.00 137.59 315 SER D N 1
ATOM 11670 C CA . SER H 3 315 ? -15.402 66.766 26.122 1.00 137.37 315 SER D CA 1
ATOM 11671 C C . SER H 3 315 ? -15.260 65.639 27.143 1.00 132.91 315 SER D C 1
ATOM 11672 O O . SER H 3 315 ? -16.104 65.494 28.026 1.00 131.65 315 SER D O 1
ATOM 11675 N N . PRO H 3 316 ? -14.201 64.825 27.010 1.00 137.69 316 PRO D N 1
ATOM 11676 C CA . PRO H 3 316 ? -13.943 63.718 27.937 1.00 133.36 316 PRO D CA 1
ATOM 11677 C C . PRO H 3 316 ? -13.870 64.171 29.390 1.00 153.58 316 PRO D C 1
ATOM 11678 O O . PRO H 3 316 ? -13.424 65.283 29.676 1.00 152.05 316 PRO D O 1
ATOM 11682 N N . LYS H 3 317 ? -14.311 63.310 30.300 1.00 159.09 317 LYS D N 1
ATOM 11683 C CA . LYS H 3 317 ? -14.392 63.681 31.706 1.00 160.60 317 LYS D CA 1
ATOM 11684 C C . LYS H 3 317 ? -13.532 62.778 32.587 1.00 161.78 317 LYS D C 1
ATOM 11685 O O . LYS H 3 317 ? -13.135 63.164 33.690 1.00 166.55 317 LYS D O 1
#